Protein 2K4B (pdb70)

CATH classification: 1.10.10.10

Structure (mmCIF, N/CA/C/O backbone):
data_2K4B
#
_entry.id   2K4B
#
loop_
_atom_site.group_PDB
_atom_site.id
_atom_site.type_symbol
_atom_site.label_atom_id
_atom_site.label_alt_id
_atom_site.label_comp_id
_atom_site.label_asym_id
_atom_site.label_entity_id
_atom_site.label_seq_id
_atom_site.pdbx_PDB_ins_code
_atom_site.Cartn_x
_atom_site.Cartn_y
_atom_site.Cartn_z
_atom_site.occupancy
_atom_site.B_iso_or_equiv
_atom_site.auth_seq_id
_atom_site.auth_comp_id
_atom_site.auth_asym_id
_atom_site.auth_atom_id
_atom_site.pdbx_PDB_model_num
ATOM 1 N N . PHE A 1 31 ? -11.505 15.114 -19.408 1.00 0.00 31 PHE A N 1
ATOM 2 C CA . PHE A 1 31 ? -10.589 14.719 -18.316 1.00 0.00 31 PHE A CA 1
ATOM 3 C C . PHE A 1 31 ? -10.641 13.208 -18.113 1.00 0.00 31 PHE A C 1
ATOM 4 O O . PHE A 1 31 ? -11.720 12.635 -18.196 1.00 0.00 31 PHE A O 1
ATOM 21 N N . ASN A 1 32 ? -9.494 12.569 -17.854 1.00 0.00 32 ASN A N 1
ATOM 22 C CA . ASN A 1 32 ? -9.368 11.178 -17.383 1.00 0.00 32 ASN A CA 1
ATOM 23 C C . ASN A 1 32 ? -8.027 11.019 -16.609 1.00 0.00 32 ASN A C 1
ATOM 24 O O . ASN A 1 32 ? -7.250 11.977 -16.527 1.00 0.00 32 ASN A O 1
ATOM 35 N N . VAL A 1 33 ? -7.759 9.841 -16.039 1.00 0.00 33 VAL A N 1
ATOM 36 C CA . VAL A 1 33 ? -6.618 9.513 -15.148 1.00 0.00 33 VAL A CA 1
ATOM 37 C C . VAL A 1 33 ? -6.083 8.093 -15.424 1.00 0.00 33 VAL A C 1
ATOM 38 O O . VAL A 1 33 ? -6.615 7.385 -16.275 1.00 0.00 33 VAL A O 1
ATOM 51 N N . SER A 1 34 ? -5.026 7.653 -14.728 1.00 0.00 34 SER A N 1
ATOM 52 C CA . SER A 1 34 ? -4.310 6.382 -14.984 1.00 0.00 34 SER A CA 1
ATOM 53 C C . SER A 1 34 ? -3.918 5.631 -13.685 1.00 0.00 34 SER A C 1
ATOM 54 O O . SER A 1 34 ? -2.868 4.979 -13.617 1.00 0.00 34 SER A O 1
ATOM 62 N N . ASN A 1 35 ? -4.795 5.719 -12.673 1.00 0.00 35 ASN A N 1
ATOM 63 C CA . ASN A 1 35 ? -4.671 5.149 -11.323 1.00 0.00 35 ASN A CA 1
ATOM 64 C C . ASN A 1 35 ? -5.859 4.215 -11.008 1.00 0.00 35 ASN A C 1
ATOM 65 O O . ASN A 1 35 ? -6.916 4.338 -11.618 1.00 0.00 35 ASN A O 1
ATOM 76 N N . ALA A 1 36 ? -5.705 3.303 -10.035 1.00 0.00 36 ALA A N 1
ATOM 77 C CA . ALA A 1 36 ? -6.742 2.342 -9.611 1.00 0.00 36 ALA A CA 1
ATOM 78 C C . ALA A 1 36 ? -7.892 2.938 -8.770 1.00 0.00 36 ALA A C 1
ATOM 79 O O . ALA A 1 36 ? -9.068 2.708 -9.046 1.00 0.00 36 ALA A O 1
ATOM 86 N N . GLU A 1 37 ? -7.527 3.631 -7.688 1.00 0.00 37 GLU A N 1
ATOM 87 C CA . GLU A 1 37 ? -8.396 4.127 -6.610 1.00 0.00 37 GLU A CA 1
ATOM 88 C C . GLU A 1 37 ? -7.545 5.017 -5.686 1.00 0.00 37 GLU A C 1
ATOM 89 O O . GLU A 1 37 ? -6.330 4.809 -5.581 1.00 0.00 37 GLU A O 1
ATOM 101 N N . LEU A 1 38 ? -8.158 5.999 -5.024 1.00 0.00 38 LEU A N 1
ATOM 102 C CA . LEU A 1 38 ? -7.477 6.848 -4.046 1.00 0.00 38 LEU A CA 1
ATOM 103 C C . LEU A 1 38 ? -7.219 6.125 -2.711 1.00 0.00 38 LEU A C 1
ATOM 104 O O . LEU A 1 38 ? -6.306 6.520 -1.988 1.00 0.00 38 LEU A O 1
ATOM 120 N N . ILE A 1 39 ? -8.017 5.096 -2.384 1.00 0.00 39 ILE A N 1
ATOM 121 C CA . ILE A 1 39 ? -8.074 4.396 -1.085 1.00 0.00 39 ILE A CA 1
ATOM 122 C C . ILE A 1 39 ? -6.692 4.212 -0.459 1.00 0.00 39 ILE A C 1
ATOM 123 O O . ILE A 1 39 ? -6.421 4.725 0.623 1.00 0.00 39 ILE A O 1
ATOM 139 N N . VAL A 1 40 ? -5.785 3.537 -1.169 1.00 0.00 40 VAL A N 1
ATOM 140 C CA . VAL A 1 40 ? -4.434 3.197 -0.678 1.00 0.00 40 VAL A CA 1
ATOM 141 C C . VAL A 1 40 ? -3.503 4.402 -0.561 1.00 0.00 40 VAL A C 1
ATOM 142 O O . VAL A 1 40 ? -2.561 4.361 0.221 1.00 0.00 40 VAL A O 1
ATOM 155 N N . MET A 1 41 ? -3.747 5.482 -1.306 1.00 0.00 41 MET A N 1
ATOM 156 C CA . MET A 1 41 ? -2.940 6.709 -1.236 1.00 0.00 41 MET A CA 1
ATOM 157 C C . MET A 1 41 ? -3.395 7.622 -0.088 1.00 0.00 41 MET A C 1
ATOM 158 O O . MET A 1 41 ? -2.562 8.204 0.608 1.00 0.00 41 MET A O 1
ATOM 172 N N . ARG A 1 42 ? -4.714 7.693 0.166 1.00 0.00 42 ARG A N 1
ATOM 173 C CA . ARG A 1 42 ? -5.347 8.451 1.265 1.00 0.00 42 ARG A CA 1
ATOM 174 C C . ARG A 1 42 ? -4.888 8.008 2.659 1.00 0.00 42 ARG A C 1
ATOM 175 O O . ARG A 1 42 ? -4.766 8.869 3.522 1.00 0.00 42 ARG A O 1
ATOM 196 N N . VAL A 1 43 ? -4.616 6.713 2.878 1.00 0.00 43 VAL A N 1
ATOM 197 C CA . VAL A 1 43 ? -4.143 6.221 4.196 1.00 0.00 43 VAL A CA 1
ATOM 198 C C . VAL A 1 43 ? -2.640 6.407 4.418 1.00 0.00 43 VAL A C 1
ATOM 199 O O . VAL A 1 43 ? -2.230 7.034 5.394 1.00 0.00 43 VAL A O 1
ATOM 212 N N . ILE A 1 44 ? -1.797 5.909 3.504 1.00 0.00 44 ILE A N 1
ATOM 213 C CA . ILE A 1 44 ? -0.343 5.808 3.728 1.00 0.00 44 ILE A CA 1
ATOM 214 C C . ILE A 1 44 ? 0.341 7.164 3.873 1.00 0.00 44 ILE A C 1
ATOM 215 O O . ILE A 1 44 ? 1.252 7.312 4.688 1.00 0.00 44 ILE A O 1
ATOM 231 N N . TRP A 1 45 ? -0.124 8.149 3.103 1.00 0.00 45 TRP A N 1
ATOM 232 C CA . TRP A 1 45 ? 0.408 9.523 3.093 1.00 0.00 45 TRP A CA 1
ATOM 233 C C . TRP A 1 45 ? 0.495 10.127 4.501 1.00 0.00 45 TRP A C 1
ATOM 234 O O . TRP A 1 45 ? 1.432 10.865 4.805 1.00 0.00 45 TRP A O 1
ATOM 255 N N . SER A 1 46 ? -0.476 9.806 5.361 1.00 0.00 46 SER A N 1
ATOM 256 C CA . SER A 1 46 ? -0.616 10.416 6.691 1.00 0.00 46 SER A CA 1
ATOM 257 C C . SER A 1 46 ? 0.333 9.815 7.741 1.00 0.00 46 SER A C 1
ATOM 258 O O . SER A 1 46 ? 0.899 10.507 8.583 1.00 0.00 46 SER A O 1
ATOM 266 N N . LEU A 1 47 ? 0.443 8.493 7.685 1.00 0.00 47 LEU A N 1
ATOM 267 C CA . LEU A 1 47 ? 1.078 7.594 8.635 1.00 0.00 47 LEU A CA 1
ATOM 268 C C . LEU A 1 47 ? 2.611 7.647 8.626 1.00 0.00 47 LEU A C 1
ATOM 269 O O . LEU A 1 47 ? 3.250 7.541 9.679 1.00 0.00 47 LEU A O 1
ATOM 285 N N . GLY A 1 48 ? 3.198 7.808 7.434 1.00 0.00 48 GLY A N 1
ATOM 286 C CA . GLY A 1 48 ? 4.633 7.957 7.182 1.00 0.00 48 GLY A CA 1
ATOM 287 C C . GLY A 1 48 ? 5.195 6.785 6.378 1.00 0.00 48 GLY A C 1
ATOM 288 O O . GLY A 1 48 ? 5.371 6.883 5.167 1.00 0.00 48 GLY A O 1
ATOM 292 N N . GLU A 1 49 ? 5.386 5.645 7.031 1.00 0.00 49 GLU A N 1
ATOM 293 C CA . GLU A 1 49 ? 5.917 4.431 6.408 1.00 0.00 49 GLU A CA 1
ATOM 294 C C . GLU A 1 49 ? 5.040 3.234 6.768 1.00 0.00 49 GLU A C 1
ATOM 295 O O . GLU A 1 49 ? 4.943 2.871 7.940 1.00 0.00 49 GLU A O 1
ATOM 307 N N . ALA A 1 50 ? 4.423 2.584 5.777 1.00 0.00 50 ALA A N 1
ATOM 308 C CA . ALA A 1 50 ? 3.477 1.491 6.018 1.00 0.00 50 ALA A CA 1
ATOM 309 C C . ALA A 1 50 ? 4.002 0.173 5.441 1.00 0.00 50 ALA A C 1
ATOM 310 O O . ALA A 1 50 ? 4.410 0.091 4.284 1.00 0.00 50 ALA A O 1
ATOM 317 N N . ARG A 1 51 ? 4.013 -0.881 6.256 1.00 0.00 51 ARG A N 1
ATOM 318 C CA . ARG A 1 51 ? 4.493 -2.209 5.845 1.00 0.00 51 ARG A CA 1
ATOM 319 C C . ARG A 1 51 ? 3.401 -2.954 5.075 1.00 0.00 51 ARG A C 1
ATOM 320 O O . ARG A 1 51 ? 2.261 -2.515 5.047 1.00 0.00 51 ARG A O 1
ATOM 341 N N . VAL A 1 52 ? 3.715 -4.060 4.401 1.00 0.00 52 VAL A N 1
ATOM 342 C CA . VAL A 1 52 ? 2.755 -4.741 3.511 1.00 0.00 52 VAL A CA 1
ATOM 343 C C . VAL A 1 52 ? 1.469 -5.183 4.195 1.00 0.00 52 VAL A C 1
ATOM 344 O O . VAL A 1 52 ? 0.382 -5.199 3.624 1.00 0.00 52 VAL A O 1
ATOM 357 N N . ASP A 1 53 ? 1.641 -5.668 5.405 1.00 0.00 53 ASP A N 1
ATOM 358 C CA . ASP A 1 53 ? 0.559 -6.089 6.268 1.00 0.00 53 ASP A CA 1
ATOM 359 C C . ASP A 1 53 ? -0.241 -4.897 6.828 1.00 0.00 53 ASP A C 1
ATOM 360 O O . ASP A 1 53 ? -1.428 -5.025 7.099 1.00 0.00 53 ASP A O 1
ATOM 369 N N . GLU A 1 54 ? 0.401 -3.732 6.914 1.00 0.00 54 GLU A N 1
ATOM 370 C CA . GLU A 1 54 ? -0.135 -2.457 7.380 1.00 0.00 54 GLU A CA 1
ATOM 371 C C . GLU A 1 54 ? -1.030 -1.807 6.315 1.00 0.00 54 GLU A C 1
ATOM 372 O O . GLU A 1 54 ? -2.214 -1.576 6.524 1.00 0.00 54 GLU A O 1
ATOM 384 N N . ILE A 1 55 ? -0.486 -1.614 5.110 1.00 0.00 55 ILE A N 1
ATOM 385 C CA . ILE A 1 55 ? -1.226 -1.050 3.958 1.00 0.00 55 ILE A CA 1
ATOM 386 C C . ILE A 1 55 ? -2.504 -1.828 3.652 1.00 0.00 55 ILE A C 1
ATOM 387 O O . ILE A 1 55 ? -3.538 -1.240 3.342 1.00 0.00 55 ILE A O 1
ATOM 403 N N . TYR A 1 56 ? -2.433 -3.160 3.745 1.00 0.00 56 TYR A N 1
ATOM 404 C CA . TYR A 1 56 ? -3.556 -4.067 3.644 1.00 0.00 56 TYR A CA 1
ATOM 405 C C . TYR A 1 56 ? -4.527 -3.950 4.813 1.00 0.00 56 TYR A C 1
ATOM 406 O O . TYR A 1 56 ? -5.736 -3.982 4.604 1.00 0.00 56 TYR A O 1
ATOM 424 N N . ALA A 1 57 ? -4.011 -3.768 6.025 1.00 0.00 57 ALA A N 1
ATOM 425 C CA . ALA A 1 57 ? -4.855 -3.599 7.212 1.00 0.00 57 ALA A CA 1
ATOM 426 C C . ALA A 1 57 ? -5.828 -2.406 7.124 1.00 0.00 57 ALA A C 1
ATOM 427 O O . ALA A 1 57 ? -6.859 -2.416 7.797 1.00 0.00 57 ALA A O 1
ATOM 434 N N . GLN A 1 58 ? -5.538 -1.393 6.294 1.00 0.00 58 GLN A N 1
ATOM 435 C CA . GLN A 1 58 ? -6.398 -0.212 6.162 1.00 0.00 58 GLN A CA 1
ATOM 436 C C . GLN A 1 58 ? -7.605 -0.391 5.202 1.00 0.00 58 GLN A C 1
ATOM 437 O O . GLN A 1 58 ? -8.379 0.550 4.995 1.00 0.00 58 GLN A O 1
ATOM 451 N N . ILE A 1 59 ? -7.747 -1.574 4.592 1.00 0.00 59 ILE A N 1
ATOM 452 C CA . ILE A 1 59 ? -8.669 -1.903 3.484 1.00 0.00 59 ILE A CA 1
ATOM 453 C C . ILE A 1 59 ? -9.912 -2.716 3.954 1.00 0.00 59 ILE A C 1
ATOM 454 O O . ILE A 1 59 ? -9.817 -3.935 4.099 1.00 0.00 59 ILE A O 1
ATOM 470 N N . PRO A 1 60 ? -11.083 -2.079 4.199 1.00 0.00 60 PRO A N 1
ATOM 471 C CA . PRO A 1 60 ? -12.270 -2.726 4.788 1.00 0.00 60 PRO A CA 1
ATOM 472 C C . PRO A 1 60 ? -13.134 -3.561 3.813 1.00 0.00 60 PRO A C 1
ATOM 473 O O . PRO A 1 60 ? -13.096 -3.393 2.596 1.00 0.00 60 PRO A O 1
ATOM 484 N N . GLN A 1 61 ? -14.018 -4.406 4.375 1.00 0.00 61 GLN A N 1
ATOM 485 C CA . GLN A 1 61 ? -14.942 -5.278 3.618 1.00 0.00 61 GLN A CA 1
ATOM 486 C C . GLN A 1 61 ? -15.944 -4.573 2.685 1.00 0.00 61 GLN A C 1
ATOM 487 O O . GLN A 1 61 ? -16.378 -5.198 1.724 1.00 0.00 61 GLN A O 1
ATOM 501 N N . GLU A 1 62 ? -16.243 -3.282 2.888 1.00 0.00 62 GLU A N 1
ATOM 502 C CA . GLU A 1 62 ? -17.079 -2.441 2.004 1.00 0.00 62 GLU A CA 1
ATOM 503 C C . GLU A 1 62 ? -16.596 -2.437 0.530 1.00 0.00 62 GLU A C 1
ATOM 504 O O . GLU A 1 62 ? -17.358 -2.228 -0.415 1.00 0.00 62 GLU A O 1
ATOM 516 N N . LEU A 1 63 ? -15.311 -2.718 0.339 1.00 0.00 63 LEU A N 1
ATOM 517 C CA . LEU A 1 63 ? -14.615 -2.717 -0.957 1.00 0.00 63 LEU A CA 1
ATOM 518 C C . LEU A 1 63 ? -14.666 -4.051 -1.700 1.00 0.00 63 LEU A C 1
ATOM 519 O O . LEU A 1 63 ? -14.616 -4.064 -2.928 1.00 0.00 63 LEU A O 1
ATOM 535 N N . GLU A 1 64 ? -14.748 -5.151 -0.954 1.00 0.00 64 GLU A N 1
ATOM 536 C CA . GLU A 1 64 ? -14.717 -6.551 -1.410 1.00 0.00 64 GLU A CA 1
ATOM 537 C C . GLU A 1 64 ? -13.325 -7.050 -1.891 1.00 0.00 64 GLU A C 1
ATOM 538 O O . GLU A 1 64 ? -13.215 -8.126 -2.482 1.00 0.00 64 GLU A O 1
ATOM 550 N N . TRP A 1 65 ? -12.271 -6.259 -1.683 1.00 0.00 65 TRP A N 1
ATOM 551 C CA . TRP A 1 65 ? -10.890 -6.546 -2.115 1.00 0.00 65 TRP A CA 1
ATOM 552 C C . TRP A 1 65 ? -10.221 -7.674 -1.304 1.00 0.00 65 TRP A C 1
ATOM 553 O O . TRP A 1 65 ? -10.675 -8.034 -0.216 1.00 0.00 65 TRP A O 1
ATOM 574 N N . SER A 1 66 ? -9.080 -8.177 -1.795 1.00 0.00 66 SER A N 1
ATOM 575 C CA . SER A 1 66 ? -8.253 -9.195 -1.129 1.00 0.00 66 SER A CA 1
ATOM 576 C C . SER A 1 66 ? -6.794 -8.730 -1.022 1.00 0.00 66 SER A C 1
ATOM 577 O O . SER A 1 66 ? -6.415 -7.751 -1.674 1.00 0.00 66 SER A O 1
ATOM 585 N N . LEU A 1 67 ? -5.944 -9.411 -0.236 1.00 0.00 67 LEU A N 1
ATOM 586 C CA . LEU A 1 67 ? -4.533 -9.112 -0.123 1.00 0.00 67 LEU A CA 1
ATOM 587 C C . LEU A 1 67 ? -3.859 -9.020 -1.485 1.00 0.00 67 LEU A C 1
ATOM 588 O O . LEU A 1 67 ? -3.176 -8.038 -1.759 1.00 0.00 67 LEU A O 1
ATOM 604 N N . ALA A 1 68 ? -4.093 -10.007 -2.352 1.00 0.00 68 ALA A N 1
ATOM 605 C CA . ALA A 1 68 ? -3.516 -10.026 -3.700 1.00 0.00 68 ALA A CA 1
ATOM 606 C C . ALA A 1 68 ? -3.809 -8.727 -4.472 1.00 0.00 68 ALA A C 1
ATOM 607 O O . ALA A 1 68 ? -2.902 -8.215 -5.144 1.00 0.00 68 ALA A O 1
ATOM 614 N N . THR A 1 69 ? -5.006 -8.138 -4.318 1.00 0.00 69 THR A N 1
ATOM 615 C CA . THR A 1 69 ? -5.377 -6.865 -4.935 1.00 0.00 69 THR A CA 1
ATOM 616 C C . THR A 1 69 ? -4.463 -5.727 -4.514 1.00 0.00 69 THR A C 1
ATOM 617 O O . THR A 1 69 ? -3.934 -5.027 -5.365 1.00 0.00 69 THR A O 1
ATOM 628 N N . VAL A 1 70 ? -4.297 -5.459 -3.216 1.00 0.00 70 VAL A N 1
ATOM 629 C CA . VAL A 1 70 ? -3.460 -4.307 -2.832 1.00 0.00 70 VAL A CA 1
ATOM 630 C C . VAL A 1 70 ? -2.038 -4.524 -3.336 1.00 0.00 70 VAL A C 1
ATOM 631 O O . VAL A 1 70 ? -1.478 -3.593 -3.899 1.00 0.00 70 VAL A O 1
ATOM 644 N N . LYS A 1 71 ? -1.468 -5.730 -3.218 1.00 0.00 71 LYS A N 1
ATOM 645 C CA . LYS A 1 71 ? -0.114 -6.053 -3.684 1.00 0.00 71 LYS A CA 1
ATOM 646 C C . LYS A 1 71 ? 0.112 -5.685 -5.158 1.00 0.00 71 LYS A C 1
ATOM 647 O O . LYS A 1 71 ? 1.079 -5.004 -5.490 1.00 0.00 71 LYS A O 1
ATOM 666 N N . THR A 1 72 ? -0.820 -6.076 -6.029 1.00 0.00 72 THR A N 1
ATOM 667 C CA . THR A 1 72 ? -0.780 -5.708 -7.473 1.00 0.00 72 THR A CA 1
ATOM 668 C C . THR A 1 72 ? -0.995 -4.206 -7.761 1.00 0.00 72 THR A C 1
ATOM 669 O O . THR A 1 72 ? -0.451 -3.662 -8.724 1.00 0.00 72 THR A O 1
ATOM 680 N N . LEU A 1 73 ? -1.742 -3.493 -6.917 1.00 0.00 73 LEU A N 1
ATOM 681 C CA . LEU A 1 73 ? -1.999 -2.068 -7.019 1.00 0.00 73 LEU A CA 1
ATOM 682 C C . LEU A 1 73 ? -0.743 -1.263 -6.627 1.00 0.00 73 LEU A C 1
ATOM 683 O O . LEU A 1 73 ? -0.336 -0.331 -7.329 1.00 0.00 73 LEU A O 1
ATOM 699 N N . LEU A 1 74 ? -0.058 -1.670 -5.547 1.00 0.00 74 LEU A N 1
ATOM 700 C CA . LEU A 1 74 ? 1.210 -1.060 -5.129 1.00 0.00 74 LEU A CA 1
ATOM 701 C C . LEU A 1 74 ? 2.194 -0.997 -6.266 1.00 0.00 74 LEU A C 1
ATOM 702 O O . LEU A 1 74 ? 2.705 0.065 -6.580 1.00 0.00 74 LEU A O 1
ATOM 718 N N . GLY A 1 75 ? 2.353 -2.132 -6.920 1.00 0.00 75 GLY A N 1
ATOM 719 C CA . GLY A 1 75 ? 3.231 -2.298 -8.080 1.00 0.00 75 GLY A CA 1
ATOM 720 C C . GLY A 1 75 ? 2.959 -1.283 -9.190 1.00 0.00 75 GLY A C 1
ATOM 721 O O . GLY A 1 75 ? 3.869 -0.891 -9.910 1.00 0.00 75 GLY A O 1
ATOM 725 N N . ARG A 1 76 ? 1.727 -0.780 -9.291 1.00 0.00 76 ARG A N 1
ATOM 726 C CA . ARG A 1 76 ? 1.371 0.312 -10.210 1.00 0.00 76 ARG A CA 1
ATOM 727 C C . ARG A 1 76 ? 1.775 1.662 -9.634 1.00 0.00 76 ARG A C 1
ATOM 728 O O . ARG A 1 76 ? 2.400 2.443 -10.343 1.00 0.00 76 ARG A O 1
ATOM 749 N N . LEU A 1 77 ? 1.499 1.922 -8.347 1.00 0.00 77 LEU A N 1
ATOM 750 C CA . LEU A 1 77 ? 1.943 3.176 -7.694 1.00 0.00 77 LEU A CA 1
ATOM 751 C C . LEU A 1 77 ? 3.451 3.401 -7.805 1.00 0.00 77 LEU A C 1
ATOM 752 O O . LEU A 1 77 ? 3.909 4.499 -8.123 1.00 0.00 77 LEU A O 1
ATOM 768 N N . VAL A 1 78 ? 4.190 2.341 -7.464 1.00 0.00 78 VAL A N 1
ATOM 769 C CA . VAL A 1 78 ? 5.664 2.400 -7.363 1.00 0.00 78 VAL A CA 1
ATOM 770 C C . VAL A 1 78 ? 6.359 2.539 -8.731 1.00 0.00 78 VAL A C 1
ATOM 771 O O . VAL A 1 78 ? 7.430 3.133 -8.811 1.00 0.00 78 VAL A O 1
ATOM 784 N N . LYS A 1 79 ? 5.756 2.025 -9.811 1.00 0.00 79 LYS A N 1
ATOM 785 C CA . LYS A 1 79 ? 6.166 2.243 -11.206 1.00 0.00 79 LYS A CA 1
ATOM 786 C C . LYS A 1 79 ? 5.748 3.578 -11.819 1.00 0.00 79 LYS A C 1
ATOM 787 O O . LYS A 1 79 ? 6.288 3.978 -12.841 1.00 0.00 79 LYS A O 1
ATOM 806 N N . LYS A 1 80 ? 4.762 4.230 -11.214 1.00 0.00 80 LYS A N 1
ATOM 807 C CA . LYS A 1 80 ? 4.127 5.490 -11.670 1.00 0.00 80 LYS A CA 1
ATOM 808 C C . LYS A 1 80 ? 4.552 6.730 -10.863 1.00 0.00 80 LYS A C 1
ATOM 809 O O . LYS A 1 80 ? 3.810 7.708 -10.812 1.00 0.00 80 LYS A O 1
ATOM 828 N N . GLU A 1 81 ? 5.721 6.672 -10.222 1.00 0.00 81 GLU A N 1
ATOM 829 C CA . GLU A 1 81 ? 6.356 7.822 -9.547 1.00 0.00 81 GLU A CA 1
ATOM 830 C C . GLU A 1 81 ? 5.526 8.426 -8.378 1.00 0.00 81 GLU A C 1
ATOM 831 O O . GLU A 1 81 ? 5.792 9.558 -7.957 1.00 0.00 81 GLU A O 1
ATOM 843 N N . MET A 1 82 ? 4.524 7.709 -7.828 1.00 0.00 82 MET A N 1
ATOM 844 C CA . MET A 1 82 ? 3.711 8.188 -6.709 1.00 0.00 82 MET A CA 1
ATOM 845 C C . MET A 1 82 ? 4.419 7.897 -5.383 1.00 0.00 82 MET A C 1
ATOM 846 O O . MET A 1 82 ? 4.611 8.792 -4.561 1.00 0.00 82 MET A O 1
ATOM 860 N N . LEU A 1 83 ? 4.779 6.621 -5.180 1.00 0.00 83 LEU A N 1
ATOM 861 C CA . LEU A 1 83 ? 5.383 6.077 -3.959 1.00 0.00 83 LEU A CA 1
ATOM 862 C C . LEU A 1 83 ? 6.659 5.296 -4.288 1.00 0.00 83 LEU A C 1
ATOM 863 O O . LEU A 1 83 ? 6.894 4.932 -5.439 1.00 0.00 83 LEU A O 1
ATOM 879 N N . SER A 1 84 ? 7.397 4.924 -3.242 1.00 0.00 84 SER A N 1
ATOM 880 C CA . SER A 1 84 ? 8.535 3.993 -3.309 1.00 0.00 84 SER A CA 1
ATOM 881 C C . SER A 1 84 ? 8.461 2.907 -2.232 1.00 0.00 84 SER A C 1
ATOM 882 O O . SER A 1 84 ? 7.582 2.911 -1.368 1.00 0.00 84 SER A O 1
ATOM 890 N N . THR A 1 85 ? 9.370 1.934 -2.283 1.00 0.00 85 THR A N 1
ATOM 891 C CA . THR A 1 85 ? 9.334 0.783 -1.372 1.00 0.00 85 THR A CA 1
ATOM 892 C C . THR A 1 85 ? 10.716 0.195 -1.071 1.00 0.00 85 THR A C 1
ATOM 893 O O . THR A 1 85 ? 11.616 0.176 -1.917 1.00 0.00 85 THR A O 1
ATOM 904 N N . GLU A 1 86 ? 10.894 -0.293 0.157 1.00 0.00 86 GLU A N 1
ATOM 905 C CA . GLU A 1 86 ? 12.152 -0.808 0.726 1.00 0.00 86 GLU A CA 1
ATOM 906 C C . GLU A 1 86 ? 11.934 -2.119 1.494 1.00 0.00 86 GLU A C 1
ATOM 907 O O . GLU A 1 86 ? 10.842 -2.393 1.990 1.00 0.00 86 GLU A O 1
ATOM 919 N N . LYS A 1 87 ? 12.976 -2.941 1.634 1.00 0.00 87 LYS A N 1
ATOM 920 C CA . LYS A 1 87 ? 12.924 -4.204 2.396 1.00 0.00 87 LYS A CA 1
ATOM 921 C C . LYS A 1 87 ? 13.326 -3.949 3.846 1.00 0.00 87 LYS A C 1
ATOM 922 O O . LYS A 1 87 ? 14.514 -3.833 4.135 1.00 0.00 87 LYS A O 1
ATOM 941 N N . GLU A 1 88 ? 12.367 -3.964 4.768 1.00 0.00 88 GLU A N 1
ATOM 942 C CA . GLU A 1 88 ? 12.561 -3.737 6.206 1.00 0.00 88 GLU A CA 1
ATOM 943 C C . GLU A 1 88 ? 11.576 -4.533 7.080 1.00 0.00 88 GLU A C 1
ATOM 944 O O . GLU A 1 88 ? 10.476 -4.878 6.658 1.00 0.00 88 GLU A O 1
ATOM 956 N N . GLY A 1 89 ? 11.963 -4.845 8.321 1.00 0.00 89 GLY A N 1
ATOM 957 C CA . GLY A 1 89 ? 11.157 -5.645 9.260 1.00 0.00 89 GLY A CA 1
ATOM 958 C C . GLY A 1 89 ? 10.813 -7.049 8.740 1.00 0.00 89 GLY A C 1
ATOM 959 O O . GLY A 1 89 ? 9.691 -7.512 8.916 1.00 0.00 89 GLY A O 1
ATOM 963 N N . ARG A 1 90 ? 11.750 -7.700 8.023 1.00 0.00 90 ARG A N 1
ATOM 964 C CA . ARG A 1 90 ? 11.570 -8.963 7.252 1.00 0.00 90 ARG A CA 1
ATOM 965 C C . ARG A 1 90 ? 10.394 -8.949 6.238 1.00 0.00 90 ARG A C 1
ATOM 966 O O . ARG A 1 90 ? 10.002 -9.982 5.702 1.00 0.00 90 ARG A O 1
ATOM 987 N N . LYS A 1 91 ? 9.913 -7.745 5.938 1.00 0.00 91 LYS A N 1
ATOM 988 C CA . LYS A 1 91 ? 8.753 -7.361 5.131 1.00 0.00 91 LYS A CA 1
ATOM 989 C C . LYS A 1 91 ? 9.169 -6.242 4.170 1.00 0.00 91 LYS A C 1
ATOM 990 O O . LYS A 1 91 ? 10.339 -5.861 4.079 1.00 0.00 91 LYS A O 1
ATOM 1009 N N . PHE A 1 92 ? 8.218 -5.756 3.380 1.00 0.00 92 PHE A N 1
ATOM 1010 C CA . PHE A 1 92 ? 8.398 -4.503 2.646 1.00 0.00 92 PHE A CA 1
ATOM 1011 C C . PHE A 1 92 ? 7.823 -3.345 3.475 1.00 0.00 92 PHE A C 1
ATOM 1012 O O . PHE A 1 92 ? 6.808 -3.513 4.155 1.00 0.00 92 PHE A O 1
ATOM 1029 N N . VAL A 1 93 ? 8.448 -2.178 3.369 1.00 0.00 93 VAL A N 1
ATOM 1030 C CA . VAL A 1 93 ? 7.986 -0.881 3.859 1.00 0.00 93 VAL A CA 1
ATOM 1031 C C . VAL A 1 93 ? 7.697 -0.069 2.606 1.00 0.00 93 VAL A C 1
ATOM 1032 O O . VAL A 1 93 ? 8.587 0.183 1.799 1.00 0.00 93 VAL A O 1
ATOM 1045 N N . TYR A 1 94 ? 6.458 0.366 2.455 1.00 0.00 94 TYR A N 1
ATOM 1046 C CA . TYR A 1 94 ? 5.984 1.183 1.356 1.00 0.00 94 TYR A CA 1
ATOM 1047 C C . TYR A 1 94 ? 5.853 2.614 1.878 1.00 0.00 94 TYR A C 1
ATOM 1048 O O . TYR A 1 94 ? 5.168 2.857 2.878 1.00 0.00 94 TYR A O 1
ATOM 1066 N N . ARG A 1 95 ? 6.576 3.550 1.252 1.00 0.00 95 ARG A N 1
ATOM 1067 C CA . ARG A 1 95 ? 6.599 4.955 1.705 1.00 0.00 95 ARG A CA 1
ATOM 1068 C C . ARG A 1 95 ? 6.705 5.987 0.579 1.00 0.00 95 ARG A C 1
ATOM 1069 O O . ARG A 1 95 ? 7.243 5.676 -0.482 1.00 0.00 95 ARG A O 1
ATOM 1090 N N . PRO A 1 96 ? 6.205 7.219 0.780 1.00 0.00 96 PRO A N 1
ATOM 1091 C CA . PRO A 1 96 ? 6.491 8.330 -0.118 1.00 0.00 96 PRO A CA 1
ATOM 1092 C C . PRO A 1 96 ? 7.948 8.789 0.069 1.00 0.00 96 PRO A C 1
ATOM 1093 O O . PRO A 1 96 ? 8.592 8.494 1.081 1.00 0.00 96 PRO A O 1
ATOM 1104 N N . LEU A 1 97 ? 8.455 9.531 -0.912 1.00 0.00 97 LEU A N 1
ATOM 1105 C CA . LEU A 1 97 ? 9.804 10.050 -0.999 1.00 0.00 97 LEU A CA 1
ATOM 1106 C C . LEU A 1 97 ? 9.729 11.544 -1.327 1.00 0.00 97 LEU A C 1
ATOM 1107 O O . LEU A 1 97 ? 8.899 11.972 -2.128 1.00 0.00 97 LEU A O 1
ATOM 1123 N N . MET A 1 98 ? 10.636 12.320 -0.742 1.00 0.00 98 MET A N 1
ATOM 1124 C CA . MET A 1 98 ? 10.777 13.765 -0.929 1.00 0.00 98 MET A CA 1
ATOM 1125 C C . MET A 1 98 ? 12.264 14.130 -0.827 1.00 0.00 98 MET A C 1
ATOM 1126 O O . MET A 1 98 ? 13.052 13.361 -0.273 1.00 0.00 98 MET A O 1
ATOM 1140 N N . GLU A 1 99 ? 12.636 15.298 -1.354 1.00 0.00 99 GLU A N 1
ATOM 1141 C CA . GLU A 1 99 ? 13.960 15.922 -1.157 1.00 0.00 99 GLU A CA 1
ATOM 1142 C C . GLU A 1 99 ? 14.093 16.545 0.247 1.00 0.00 99 GLU A C 1
ATOM 1143 O O . GLU A 1 99 ? 13.122 17.151 0.721 1.00 0.00 99 GLU A O 1
ATOM 1155 N N . PHE A 1 31 ? -19.084 16.317 -12.930 1.00 0.00 31 PHE A N 2
ATOM 1156 C CA . PHE A 1 31 ? -18.698 14.998 -12.381 1.00 0.00 31 PHE A CA 2
ATOM 1157 C C . PHE A 1 31 ? -17.546 14.413 -13.205 1.00 0.00 31 PHE A C 2
ATOM 1158 O O . PHE A 1 31 ? -17.465 14.732 -14.387 1.00 0.00 31 PHE A O 2
ATOM 1175 N N . ASN A 1 32 ? -16.671 13.592 -12.608 1.00 0.00 32 ASN A N 2
ATOM 1176 C CA . ASN A 1 32 ? -15.648 12.776 -13.285 1.00 0.00 32 ASN A CA 2
ATOM 1177 C C . ASN A 1 32 ? -15.005 11.763 -12.307 1.00 0.00 32 ASN A C 2
ATOM 1178 O O . ASN A 1 32 ? -15.208 11.866 -11.093 1.00 0.00 32 ASN A O 2
ATOM 1189 N N . VAL A 1 33 ? -14.214 10.821 -12.844 1.00 0.00 33 VAL A N 2
ATOM 1190 C CA . VAL A 1 33 ? -13.453 9.761 -12.137 1.00 0.00 33 VAL A CA 2
ATOM 1191 C C . VAL A 1 33 ? -12.333 9.215 -13.046 1.00 0.00 33 VAL A C 2
ATOM 1192 O O . VAL A 1 33 ? -12.486 9.222 -14.270 1.00 0.00 33 VAL A O 2
ATOM 1205 N N . SER A 1 34 ? -11.225 8.698 -12.493 1.00 0.00 34 SER A N 2
ATOM 1206 C CA . SER A 1 34 ? -10.177 7.977 -13.255 1.00 0.00 34 SER A CA 2
ATOM 1207 C C . SER A 1 34 ? -9.330 7.030 -12.372 1.00 0.00 34 SER A C 2
ATOM 1208 O O . SER A 1 34 ? -9.480 7.021 -11.151 1.00 0.00 34 SER A O 2
ATOM 1216 N N . ASN A 1 35 ? -8.423 6.259 -12.995 1.00 0.00 35 ASN A N 2
ATOM 1217 C CA . ASN A 1 35 ? -7.507 5.261 -12.395 1.00 0.00 35 ASN A CA 2
ATOM 1218 C C . ASN A 1 35 ? -8.190 4.100 -11.611 1.00 0.00 35 ASN A C 2
ATOM 1219 O O . ASN A 1 35 ? -9.394 3.886 -11.739 1.00 0.00 35 ASN A O 2
ATOM 1230 N N . ALA A 1 36 ? -7.409 3.296 -10.867 1.00 0.00 36 ALA A N 2
ATOM 1231 C CA . ALA A 1 36 ? -7.902 2.260 -9.949 1.00 0.00 36 ALA A CA 2
ATOM 1232 C C . ALA A 1 36 ? -8.719 2.845 -8.781 1.00 0.00 36 ALA A C 2
ATOM 1233 O O . ALA A 1 36 ? -9.849 2.422 -8.565 1.00 0.00 36 ALA A O 2
ATOM 1240 N N . GLU A 1 37 ? -8.128 3.782 -8.032 1.00 0.00 37 GLU A N 2
ATOM 1241 C CA . GLU A 1 37 ? -8.671 4.394 -6.808 1.00 0.00 37 GLU A CA 2
ATOM 1242 C C . GLU A 1 37 ? -7.721 5.493 -6.276 1.00 0.00 37 GLU A C 2
ATOM 1243 O O . GLU A 1 37 ? -6.686 5.764 -6.895 1.00 0.00 37 GLU A O 2
ATOM 1255 N N . LEU A 1 38 ? -8.080 6.121 -5.140 1.00 0.00 38 LEU A N 2
ATOM 1256 C CA . LEU A 1 38 ? -7.255 7.070 -4.359 1.00 0.00 38 LEU A CA 2
ATOM 1257 C C . LEU A 1 38 ? -7.177 6.698 -2.847 1.00 0.00 38 LEU A C 2
ATOM 1258 O O . LEU A 1 38 ? -6.682 7.471 -2.024 1.00 0.00 38 LEU A O 2
ATOM 1274 N N . ILE A 1 39 ? -7.677 5.521 -2.452 1.00 0.00 39 ILE A N 2
ATOM 1275 C CA . ILE A 1 39 ? -7.655 5.020 -1.066 1.00 0.00 39 ILE A CA 2
ATOM 1276 C C . ILE A 1 39 ? -6.205 4.795 -0.611 1.00 0.00 39 ILE A C 2
ATOM 1277 O O . ILE A 1 39 ? -5.797 5.270 0.455 1.00 0.00 39 ILE A O 2
ATOM 1293 N N . VAL A 1 40 ? -5.398 4.129 -1.449 1.00 0.00 40 VAL A N 2
ATOM 1294 C CA . VAL A 1 40 ? -3.961 3.913 -1.198 1.00 0.00 40 VAL A CA 2
ATOM 1295 C C . VAL A 1 40 ? -3.220 5.245 -1.081 1.00 0.00 40 VAL A C 2
ATOM 1296 O O . VAL A 1 40 ? -2.355 5.399 -0.218 1.00 0.00 40 VAL A O 2
ATOM 1309 N N . MET A 1 41 ? -3.615 6.229 -1.898 1.00 0.00 41 MET A N 2
ATOM 1310 C CA . MET A 1 41 ? -3.015 7.565 -1.919 1.00 0.00 41 MET A CA 2
ATOM 1311 C C . MET A 1 41 ? -3.244 8.339 -0.608 1.00 0.00 41 MET A C 2
ATOM 1312 O O . MET A 1 41 ? -2.424 9.183 -0.263 1.00 0.00 41 MET A O 2
ATOM 1326 N N . ARG A 1 42 ? -4.304 8.028 0.158 1.00 0.00 42 ARG A N 2
ATOM 1327 C CA . ARG A 1 42 ? -4.559 8.663 1.463 1.00 0.00 42 ARG A CA 2
ATOM 1328 C C . ARG A 1 42 ? -3.933 7.917 2.644 1.00 0.00 42 ARG A C 2
ATOM 1329 O O . ARG A 1 42 ? -3.130 8.523 3.356 1.00 0.00 42 ARG A O 2
ATOM 1350 N N . VAL A 1 43 ? -4.255 6.632 2.857 1.00 0.00 43 VAL A N 2
ATOM 1351 C CA . VAL A 1 43 ? -3.892 5.968 4.134 1.00 0.00 43 VAL A CA 2
ATOM 1352 C C . VAL A 1 43 ? -2.384 5.956 4.409 1.00 0.00 43 VAL A C 2
ATOM 1353 O O . VAL A 1 43 ? -1.951 6.224 5.529 1.00 0.00 43 VAL A O 2
ATOM 1366 N N . ILE A 1 44 ? -1.577 5.710 3.371 1.00 0.00 44 ILE A N 2
ATOM 1367 C CA . ILE A 1 44 ? -0.108 5.629 3.461 1.00 0.00 44 ILE A CA 2
ATOM 1368 C C . ILE A 1 44 ? 0.515 7.006 3.683 1.00 0.00 44 ILE A C 2
ATOM 1369 O O . ILE A 1 44 ? 1.381 7.180 4.542 1.00 0.00 44 ILE A O 2
ATOM 1385 N N . TRP A 1 45 ? 0.053 7.980 2.898 1.00 0.00 45 TRP A N 2
ATOM 1386 C CA . TRP A 1 45 ? 0.533 9.359 2.954 1.00 0.00 45 TRP A CA 2
ATOM 1387 C C . TRP A 1 45 ? 0.358 9.953 4.355 1.00 0.00 45 TRP A C 2
ATOM 1388 O O . TRP A 1 45 ? 1.163 10.762 4.808 1.00 0.00 45 TRP A O 2
ATOM 1409 N N . SER A 1 46 ? -0.696 9.531 5.054 1.00 0.00 46 SER A N 2
ATOM 1410 C CA . SER A 1 46 ? -1.071 10.112 6.354 1.00 0.00 46 SER A CA 2
ATOM 1411 C C . SER A 1 46 ? -0.181 9.649 7.508 1.00 0.00 46 SER A C 2
ATOM 1412 O O . SER A 1 46 ? 0.050 10.395 8.456 1.00 0.00 46 SER A O 2
ATOM 1420 N N . LEU A 1 47 ? 0.193 8.371 7.489 1.00 0.00 47 LEU A N 2
ATOM 1421 C CA . LEU A 1 47 ? 0.852 7.666 8.555 1.00 0.00 47 LEU A CA 2
ATOM 1422 C C . LEU A 1 47 ? 2.344 8.014 8.667 1.00 0.00 47 LEU A C 2
ATOM 1423 O O . LEU A 1 47 ? 2.820 8.373 9.744 1.00 0.00 47 LEU A O 2
ATOM 1439 N N . GLY A 1 48 ? 3.056 7.946 7.541 1.00 0.00 48 GLY A N 2
ATOM 1440 C CA . GLY A 1 48 ? 4.495 8.204 7.413 1.00 0.00 48 GLY A CA 2
ATOM 1441 C C . GLY A 1 48 ? 5.222 6.979 6.869 1.00 0.00 48 GLY A C 2
ATOM 1442 O O . GLY A 1 48 ? 5.537 6.922 5.683 1.00 0.00 48 GLY A O 2
ATOM 1446 N N . GLU A 1 49 ? 5.371 5.950 7.709 1.00 0.00 49 GLU A N 2
ATOM 1447 C CA . GLU A 1 49 ? 5.875 4.630 7.317 1.00 0.00 49 GLU A CA 2
ATOM 1448 C C . GLU A 1 49 ? 4.852 3.548 7.698 1.00 0.00 49 GLU A C 2
ATOM 1449 O O . GLU A 1 49 ? 4.627 3.269 8.877 1.00 0.00 49 GLU A O 2
ATOM 1461 N N . ALA A 1 50 ? 4.318 2.863 6.687 1.00 0.00 50 ALA A N 2
ATOM 1462 C CA . ALA A 1 50 ? 3.413 1.714 6.852 1.00 0.00 50 ALA A CA 2
ATOM 1463 C C . ALA A 1 50 ? 4.047 0.465 6.214 1.00 0.00 50 ALA A C 2
ATOM 1464 O O . ALA A 1 50 ? 5.016 0.599 5.478 1.00 0.00 50 ALA A O 2
ATOM 1471 N N . ARG A 1 51 ? 3.563 -0.761 6.462 1.00 0.00 51 ARG A N 2
ATOM 1472 C CA . ARG A 1 51 ? 3.992 -1.942 5.672 1.00 0.00 51 ARG A CA 2
ATOM 1473 C C . ARG A 1 51 ? 2.889 -2.491 4.783 1.00 0.00 51 ARG A C 2
ATOM 1474 O O . ARG A 1 51 ? 1.731 -2.124 4.926 1.00 0.00 51 ARG A O 2
ATOM 1495 N N . VAL A 1 52 ? 3.221 -3.438 3.912 1.00 0.00 52 VAL A N 2
ATOM 1496 C CA . VAL A 1 52 ? 2.243 -4.209 3.146 1.00 0.00 52 VAL A CA 2
ATOM 1497 C C . VAL A 1 52 ? 1.166 -4.873 3.989 1.00 0.00 52 VAL A C 2
ATOM 1498 O O . VAL A 1 52 ? 0.005 -4.880 3.591 1.00 0.00 52 VAL A O 2
ATOM 1511 N N . ASP A 1 53 ? 1.525 -5.446 5.132 1.00 0.00 53 ASP A N 2
ATOM 1512 C CA . ASP A 1 53 ? 0.508 -5.991 6.034 1.00 0.00 53 ASP A CA 2
ATOM 1513 C C . ASP A 1 53 ? -0.281 -4.918 6.805 1.00 0.00 53 ASP A C 2
ATOM 1514 O O . ASP A 1 53 ? -1.339 -5.208 7.345 1.00 0.00 53 ASP A O 2
ATOM 1523 N N . GLU A 1 54 ? 0.218 -3.675 6.831 1.00 0.00 54 GLU A N 2
ATOM 1524 C CA . GLU A 1 54 ? -0.508 -2.493 7.325 1.00 0.00 54 GLU A CA 2
ATOM 1525 C C . GLU A 1 54 ? -1.528 -1.948 6.305 1.00 0.00 54 GLU A C 2
ATOM 1526 O O . GLU A 1 54 ? -2.719 -1.871 6.571 1.00 0.00 54 GLU A O 2
ATOM 1538 N N . ILE A 1 55 ? -1.090 -1.629 5.084 1.00 0.00 55 ILE A N 2
ATOM 1539 C CA . ILE A 1 55 ? -1.944 -0.991 4.059 1.00 0.00 55 ILE A CA 2
ATOM 1540 C C . ILE A 1 55 ? -3.203 -1.800 3.753 1.00 0.00 55 ILE A C 2
ATOM 1541 O O . ILE A 1 55 ? -4.284 -1.230 3.668 1.00 0.00 55 ILE A O 2
ATOM 1557 N N . TYR A 1 56 ? -3.088 -3.132 3.648 1.00 0.00 56 TYR A N 2
ATOM 1558 C CA . TYR A 1 56 ? -4.212 -4.046 3.549 1.00 0.00 56 TYR A CA 2
ATOM 1559 C C . TYR A 1 56 ? -5.141 -4.040 4.766 1.00 0.00 56 TYR A C 2
ATOM 1560 O O . TYR A 1 56 ? -6.348 -4.159 4.631 1.00 0.00 56 TYR A O 2
ATOM 1578 N N . ALA A 1 57 ? -4.583 -3.853 5.951 1.00 0.00 57 ALA A N 2
ATOM 1579 C CA . ALA A 1 57 ? -5.365 -3.693 7.177 1.00 0.00 57 ALA A CA 2
ATOM 1580 C C . ALA A 1 57 ? -6.261 -2.440 7.131 1.00 0.00 57 ALA A C 2
ATOM 1581 O O . ALA A 1 57 ? -7.299 -2.398 7.801 1.00 0.00 57 ALA A O 2
ATOM 1588 N N . GLN A 1 58 ? -5.882 -1.440 6.315 1.00 0.00 58 GLN A N 2
ATOM 1589 C CA . GLN A 1 58 ? -6.623 -0.210 6.126 1.00 0.00 58 GLN A CA 2
ATOM 1590 C C . GLN A 1 58 ? -7.733 -0.322 5.066 1.00 0.00 58 GLN A C 2
ATOM 1591 O O . GLN A 1 58 ? -8.480 0.636 4.859 1.00 0.00 58 GLN A O 2
ATOM 1605 N N . ILE A 1 59 ? -7.832 -1.473 4.392 1.00 0.00 59 ILE A N 2
ATOM 1606 C CA . ILE A 1 59 ? -8.774 -1.808 3.327 1.00 0.00 59 ILE A CA 2
ATOM 1607 C C . ILE A 1 59 ? -9.907 -2.652 3.941 1.00 0.00 59 ILE A C 2
ATOM 1608 O O . ILE A 1 59 ? -9.733 -3.853 4.132 1.00 0.00 59 ILE A O 2
ATOM 1624 N N . PRO A 1 60 ? -11.054 -2.058 4.329 1.00 0.00 60 PRO A N 2
ATOM 1625 C CA . PRO A 1 60 ? -12.102 -2.765 5.070 1.00 0.00 60 PRO A CA 2
ATOM 1626 C C . PRO A 1 60 ? -12.950 -3.700 4.189 1.00 0.00 60 PRO A C 2
ATOM 1627 O O . PRO A 1 60 ? -13.014 -3.548 2.965 1.00 0.00 60 PRO A O 2
ATOM 1638 N N . GLN A 1 61 ? -13.700 -4.605 4.839 1.00 0.00 61 GLN A N 2
ATOM 1639 C CA . GLN A 1 61 ? -14.727 -5.465 4.217 1.00 0.00 61 GLN A CA 2
ATOM 1640 C C . GLN A 1 61 ? -15.729 -4.717 3.321 1.00 0.00 61 GLN A C 2
ATOM 1641 O O . GLN A 1 61 ? -16.213 -5.275 2.346 1.00 0.00 61 GLN A O 2
ATOM 1655 N N . GLU A 1 62 ? -15.988 -3.439 3.613 1.00 0.00 62 GLU A N 2
ATOM 1656 C CA . GLU A 1 62 ? -16.828 -2.511 2.833 1.00 0.00 62 GLU A CA 2
ATOM 1657 C C . GLU A 1 62 ? -16.435 -2.392 1.345 1.00 0.00 62 GLU A C 2
ATOM 1658 O O . GLU A 1 62 ? -17.287 -2.103 0.506 1.00 0.00 62 GLU A O 2
ATOM 1670 N N . LEU A 1 63 ? -15.162 -2.647 1.024 1.00 0.00 63 LEU A N 2
ATOM 1671 C CA . LEU A 1 63 ? -14.587 -2.653 -0.337 1.00 0.00 63 LEU A CA 2
ATOM 1672 C C . LEU A 1 63 ? -14.592 -4.024 -1.020 1.00 0.00 63 LEU A C 2
ATOM 1673 O O . LEU A 1 63 ? -14.529 -4.126 -2.239 1.00 0.00 63 LEU A O 2
ATOM 1689 N N . GLU A 1 64 ? -14.609 -5.065 -0.198 1.00 0.00 64 GLU A N 2
ATOM 1690 C CA . GLU A 1 64 ? -14.654 -6.504 -0.541 1.00 0.00 64 GLU A CA 2
ATOM 1691 C C . GLU A 1 64 ? -13.342 -7.088 -1.140 1.00 0.00 64 GLU A C 2
ATOM 1692 O O . GLU A 1 64 ? -13.355 -8.162 -1.741 1.00 0.00 64 GLU A O 2
ATOM 1704 N N . TRP A 1 65 ? -12.201 -6.396 -1.024 1.00 0.00 65 TRP A N 2
ATOM 1705 C CA . TRP A 1 65 ? -10.942 -6.760 -1.715 1.00 0.00 65 TRP A CA 2
ATOM 1706 C C . TRP A 1 65 ? -10.153 -7.943 -1.113 1.00 0.00 65 TRP A C 2
ATOM 1707 O O . TRP A 1 65 ? -9.981 -8.057 0.104 1.00 0.00 65 TRP A O 2
ATOM 1728 N N . SER A 1 66 ? -9.549 -8.755 -1.994 1.00 0.00 66 SER A N 2
ATOM 1729 C CA . SER A 1 66 ? -8.590 -9.821 -1.647 1.00 0.00 66 SER A CA 2
ATOM 1730 C C . SER A 1 66 ? -7.145 -9.303 -1.525 1.00 0.00 66 SER A C 2
ATOM 1731 O O . SER A 1 66 ? -6.759 -8.341 -2.193 1.00 0.00 66 SER A O 2
ATOM 1739 N N . LEU A 1 67 ? -6.300 -9.954 -0.709 1.00 0.00 67 LEU A N 2
ATOM 1740 C CA . LEU A 1 67 ? -4.948 -9.488 -0.421 1.00 0.00 67 LEU A CA 2
ATOM 1741 C C . LEU A 1 67 ? -4.059 -9.361 -1.665 1.00 0.00 67 LEU A C 2
ATOM 1742 O O . LEU A 1 67 ? -3.253 -8.433 -1.767 1.00 0.00 67 LEU A O 2
ATOM 1758 N N . ALA A 1 68 ? -4.216 -10.278 -2.624 1.00 0.00 68 ALA A N 2
ATOM 1759 C CA . ALA A 1 68 ? -3.508 -10.184 -3.897 1.00 0.00 68 ALA A CA 2
ATOM 1760 C C . ALA A 1 68 ? -3.714 -8.819 -4.574 1.00 0.00 68 ALA A C 2
ATOM 1761 O O . ALA A 1 68 ? -2.753 -8.291 -5.134 1.00 0.00 68 ALA A O 2
ATOM 1768 N N . THR A 1 69 ? -4.905 -8.208 -4.466 1.00 0.00 69 THR A N 2
ATOM 1769 C CA . THR A 1 69 ? -5.230 -6.963 -5.162 1.00 0.00 69 THR A CA 2
ATOM 1770 C C . THR A 1 69 ? -4.320 -5.803 -4.747 1.00 0.00 69 THR A C 2
ATOM 1771 O O . THR A 1 69 ? -3.627 -5.238 -5.587 1.00 0.00 69 THR A O 2
ATOM 1782 N N . VAL A 1 70 ? -4.251 -5.433 -3.461 1.00 0.00 70 VAL A N 2
ATOM 1783 C CA . VAL A 1 70 ? -3.481 -4.248 -3.050 1.00 0.00 70 VAL A CA 2
ATOM 1784 C C . VAL A 1 70 ? -1.990 -4.348 -3.375 1.00 0.00 70 VAL A C 2
ATOM 1785 O O . VAL A 1 70 ? -1.371 -3.386 -3.825 1.00 0.00 70 VAL A O 2
ATOM 1798 N N . LYS A 1 71 ? -1.421 -5.541 -3.220 1.00 0.00 71 LYS A N 2
ATOM 1799 C CA . LYS A 1 71 ? -0.024 -5.822 -3.561 1.00 0.00 71 LYS A CA 2
ATOM 1800 C C . LYS A 1 71 ? 0.242 -5.659 -5.055 1.00 0.00 71 LYS A C 2
ATOM 1801 O O . LYS A 1 71 ? 1.216 -5.009 -5.432 1.00 0.00 71 LYS A O 2
ATOM 1820 N N . THR A 1 72 ? -0.635 -6.194 -5.910 1.00 0.00 72 THR A N 2
ATOM 1821 C CA . THR A 1 72 ? -0.488 -5.977 -7.374 1.00 0.00 72 THR A CA 2
ATOM 1822 C C . THR A 1 72 ? -0.701 -4.519 -7.793 1.00 0.00 72 THR A C 2
ATOM 1823 O O . THR A 1 72 ? -0.084 -4.065 -8.756 1.00 0.00 72 THR A O 2
ATOM 1834 N N . LEU A 1 73 ? -1.491 -3.745 -7.041 1.00 0.00 73 LEU A N 2
ATOM 1835 C CA . LEU A 1 73 ? -1.756 -2.347 -7.314 1.00 0.00 73 LEU A CA 2
ATOM 1836 C C . LEU A 1 73 ? -0.544 -1.474 -6.909 1.00 0.00 73 LEU A C 2
ATOM 1837 O O . LEU A 1 73 ? -0.021 -0.680 -7.705 1.00 0.00 73 LEU A O 2
ATOM 1853 N N . LEU A 1 74 ? -0.005 -1.720 -5.711 1.00 0.00 74 LEU A N 2
ATOM 1854 C CA . LEU A 1 74 ? 1.164 -1.006 -5.186 1.00 0.00 74 LEU A CA 2
ATOM 1855 C C . LEU A 1 74 ? 2.295 -0.962 -6.185 1.00 0.00 74 LEU A C 2
ATOM 1856 O O . LEU A 1 74 ? 2.776 0.102 -6.543 1.00 0.00 74 LEU A O 2
ATOM 1872 N N . GLY A 1 75 ? 2.662 -2.148 -6.643 1.00 0.00 75 GLY A N 2
ATOM 1873 C CA . GLY A 1 75 ? 3.756 -2.378 -7.584 1.00 0.00 75 GLY A CA 2
ATOM 1874 C C . GLY A 1 75 ? 3.607 -1.549 -8.862 1.00 0.00 75 GLY A C 2
ATOM 1875 O O . GLY A 1 75 ? 4.608 -1.215 -9.499 1.00 0.00 75 GLY A O 2
ATOM 1879 N N . ARG A 1 76 ? 2.363 -1.211 -9.227 1.00 0.00 76 ARG A N 2
ATOM 1880 C CA . ARG A 1 76 ? 2.055 -0.345 -10.377 1.00 0.00 76 ARG A CA 2
ATOM 1881 C C . ARG A 1 76 ? 2.233 1.123 -10.007 1.00 0.00 76 ARG A C 2
ATOM 1882 O O . ARG A 1 76 ? 2.751 1.887 -10.817 1.00 0.00 76 ARG A O 2
ATOM 1903 N N . LEU A 1 77 ? 1.868 1.513 -8.773 1.00 0.00 77 LEU A N 2
ATOM 1904 C CA . LEU A 1 77 ? 2.153 2.878 -8.291 1.00 0.00 77 LEU A CA 2
ATOM 1905 C C . LEU A 1 77 ? 3.650 3.168 -8.246 1.00 0.00 77 LEU A C 2
ATOM 1906 O O . LEU A 1 77 ? 4.134 4.192 -8.720 1.00 0.00 77 LEU A O 2
ATOM 1922 N N . VAL A 1 78 ? 4.371 2.231 -7.631 1.00 0.00 78 VAL A N 2
ATOM 1923 C CA . VAL A 1 78 ? 5.801 2.431 -7.282 1.00 0.00 78 VAL A CA 2
ATOM 1924 C C . VAL A 1 78 ? 6.750 2.306 -8.479 1.00 0.00 78 VAL A C 2
ATOM 1925 O O . VAL A 1 78 ? 7.681 3.102 -8.568 1.00 0.00 78 VAL A O 2
ATOM 1938 N N . LYS A 1 79 ? 6.512 1.404 -9.451 1.00 0.00 79 LYS A N 2
ATOM 1939 C CA . LYS A 1 79 ? 7.291 1.408 -10.705 1.00 0.00 79 LYS A CA 2
ATOM 1940 C C . LYS A 1 79 ? 7.101 2.684 -11.529 1.00 0.00 79 LYS A C 2
ATOM 1941 O O . LYS A 1 79 ? 7.985 3.082 -12.276 1.00 0.00 79 LYS A O 2
ATOM 1960 N N . LYS A 1 80 ? 5.939 3.317 -11.378 1.00 0.00 80 LYS A N 2
ATOM 1961 C CA . LYS A 1 80 ? 5.568 4.625 -11.964 1.00 0.00 80 LYS A CA 2
ATOM 1962 C C . LYS A 1 80 ? 5.863 5.796 -11.002 1.00 0.00 80 LYS A C 2
ATOM 1963 O O . LYS A 1 80 ? 5.362 6.900 -11.179 1.00 0.00 80 LYS A O 2
ATOM 1982 N N . GLU A 1 81 ? 6.707 5.536 -10.002 1.00 0.00 81 GLU A N 2
ATOM 1983 C CA . GLU A 1 81 ? 7.295 6.492 -9.058 1.00 0.00 81 GLU A CA 2
ATOM 1984 C C . GLU A 1 81 ? 6.269 7.449 -8.405 1.00 0.00 81 GLU A C 2
ATOM 1985 O O . GLU A 1 81 ? 6.581 8.610 -8.140 1.00 0.00 81 GLU A O 2
ATOM 1997 N N . MET A 1 82 ? 5.025 6.988 -8.158 1.00 0.00 82 MET A N 2
ATOM 1998 C CA . MET A 1 82 ? 3.995 7.770 -7.456 1.00 0.00 82 MET A CA 2
ATOM 1999 C C . MET A 1 82 ? 4.128 7.612 -5.937 1.00 0.00 82 MET A C 2
ATOM 2000 O O . MET A 1 82 ? 3.915 8.562 -5.185 1.00 0.00 82 MET A O 2
ATOM 2014 N N . LEU A 1 83 ? 4.454 6.387 -5.504 1.00 0.00 83 LEU A N 2
ATOM 2015 C CA . LEU A 1 83 ? 4.722 6.035 -4.106 1.00 0.00 83 LEU A CA 2
ATOM 2016 C C . LEU A 1 83 ? 6.163 5.566 -3.915 1.00 0.00 83 LEU A C 2
ATOM 2017 O O . LEU A 1 83 ? 6.780 5.070 -4.861 1.00 0.00 83 LEU A O 2
ATOM 2033 N N . SER A 1 84 ? 6.636 5.620 -2.664 1.00 0.00 84 SER A N 2
ATOM 2034 C CA . SER A 1 84 ? 7.933 5.056 -2.287 1.00 0.00 84 SER A CA 2
ATOM 2035 C C . SER A 1 84 ? 7.826 3.803 -1.421 1.00 0.00 84 SER A C 2
ATOM 2036 O O . SER A 1 84 ? 6.848 3.577 -0.708 1.00 0.00 84 SER A O 2
ATOM 2044 N N . THR A 1 85 ? 8.900 3.012 -1.400 1.00 0.00 85 THR A N 2
ATOM 2045 C CA . THR A 1 85 ? 9.013 1.830 -0.533 1.00 0.00 85 THR A CA 2
ATOM 2046 C C . THR A 1 85 ? 10.461 1.363 -0.295 1.00 0.00 85 THR A C 2
ATOM 2047 O O . THR A 1 85 ? 11.316 1.538 -1.161 1.00 0.00 85 THR A O 2
ATOM 2058 N N . GLU A 1 86 ? 10.733 0.739 0.858 1.00 0.00 86 GLU A N 2
ATOM 2059 C CA . GLU A 1 86 ? 11.993 0.030 1.174 1.00 0.00 86 GLU A CA 2
ATOM 2060 C C . GLU A 1 86 ? 11.702 -1.336 1.828 1.00 0.00 86 GLU A C 2
ATOM 2061 O O . GLU A 1 86 ? 10.663 -1.528 2.457 1.00 0.00 86 GLU A O 2
ATOM 2073 N N . LYS A 1 87 ? 12.614 -2.307 1.702 1.00 0.00 87 LYS A N 2
ATOM 2074 C CA . LYS A 1 87 ? 12.533 -3.627 2.335 1.00 0.00 87 LYS A CA 2
ATOM 2075 C C . LYS A 1 87 ? 13.034 -3.573 3.781 1.00 0.00 87 LYS A C 2
ATOM 2076 O O . LYS A 1 87 ? 14.157 -3.142 4.028 1.00 0.00 87 LYS A O 2
ATOM 2095 N N . GLU A 1 88 ? 12.268 -4.111 4.725 1.00 0.00 88 GLU A N 2
ATOM 2096 C CA . GLU A 1 88 ? 12.677 -4.305 6.133 1.00 0.00 88 GLU A CA 2
ATOM 2097 C C . GLU A 1 88 ? 12.807 -5.814 6.414 1.00 0.00 88 GLU A C 2
ATOM 2098 O O . GLU A 1 88 ? 11.937 -6.454 7.019 1.00 0.00 88 GLU A O 2
ATOM 2110 N N . GLY A 1 89 ? 13.875 -6.390 5.838 1.00 0.00 89 GLY A N 2
ATOM 2111 C CA . GLY A 1 89 ? 14.281 -7.799 5.880 1.00 0.00 89 GLY A CA 2
ATOM 2112 C C . GLY A 1 89 ? 13.241 -8.779 5.329 1.00 0.00 89 GLY A C 2
ATOM 2113 O O . GLY A 1 89 ? 13.356 -9.249 4.197 1.00 0.00 89 GLY A O 2
ATOM 2117 N N . ARG A 1 90 ? 12.215 -9.062 6.137 1.00 0.00 90 ARG A N 2
ATOM 2118 C CA . ARG A 1 90 ? 11.139 -10.039 5.876 1.00 0.00 90 ARG A CA 2
ATOM 2119 C C . ARG A 1 90 ? 9.817 -9.348 5.516 1.00 0.00 90 ARG A C 2
ATO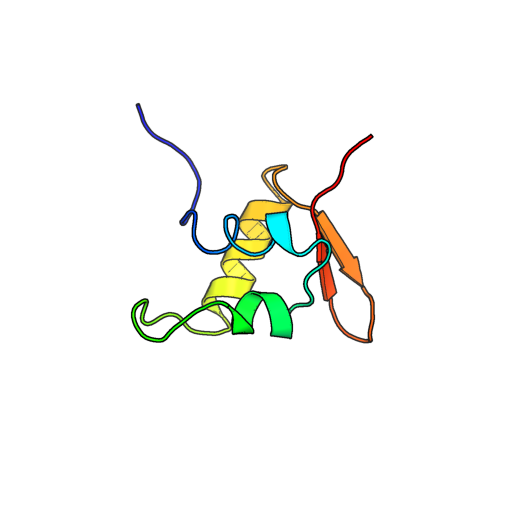M 2120 O O . ARG A 1 90 ? 8.939 -9.981 4.934 1.00 0.00 90 ARG A O 2
ATOM 2141 N N . LYS A 1 91 ? 9.662 -8.057 5.836 1.00 0.00 91 LYS A N 2
ATOM 2142 C CA . LYS A 1 91 ? 8.546 -7.192 5.512 1.00 0.00 91 LYS A CA 2
ATOM 2143 C C . LYS A 1 91 ? 8.944 -6.145 4.450 1.00 0.00 91 LYS A C 2
ATOM 2144 O O . LYS A 1 91 ? 10.107 -6.009 4.065 1.00 0.00 91 LYS A O 2
ATOM 2163 N N . PHE A 1 92 ? 7.969 -5.360 4.001 1.00 0.00 92 PHE A N 2
ATOM 2164 C CA . PHE A 1 92 ? 8.139 -4.291 3.009 1.00 0.00 92 PHE A CA 2
ATOM 2165 C C . PHE A 1 92 ? 7.428 -3.033 3.501 1.00 0.00 92 PHE A C 2
ATOM 2166 O O . PHE A 1 92 ? 6.240 -3.090 3.819 1.00 0.00 92 PHE A O 2
ATOM 2183 N N . VAL A 1 93 ? 8.145 -1.918 3.595 1.00 0.00 93 VAL A N 2
ATOM 2184 C CA . VAL A 1 93 ? 7.629 -0.639 4.090 1.00 0.00 93 VAL A CA 2
ATOM 2185 C C . VAL A 1 93 ? 7.306 0.278 2.921 1.00 0.00 93 VAL A C 2
ATOM 2186 O O . VAL A 1 93 ? 8.025 0.311 1.928 1.00 0.00 93 VAL A O 2
ATOM 2199 N N . TYR A 1 94 ? 6.249 1.063 3.086 1.00 0.00 94 TYR A N 2
ATOM 2200 C CA . TYR A 1 94 ? 5.675 1.996 2.135 1.00 0.00 94 TYR A CA 2
ATOM 2201 C C . TYR A 1 94 ? 5.614 3.401 2.753 1.00 0.00 94 TYR A C 2
ATOM 2202 O O . TYR A 1 94 ? 5.058 3.599 3.837 1.00 0.00 94 TYR A O 2
ATOM 2220 N N . ARG A 1 95 ? 6.237 4.342 2.037 1.00 0.00 95 ARG A N 2
ATOM 2221 C CA . ARG A 1 95 ? 6.382 5.784 2.335 1.00 0.00 95 ARG A CA 2
ATOM 2222 C C . ARG A 1 95 ? 5.753 6.675 1.230 1.00 0.00 95 ARG A C 2
ATOM 2223 O O . ARG A 1 95 ? 5.646 6.251 0.072 1.00 0.00 95 ARG A O 2
ATOM 2244 N N . PRO A 1 96 ? 5.411 7.942 1.538 1.00 0.00 96 PRO A N 2
ATOM 2245 C CA . PRO A 1 96 ? 5.067 8.949 0.530 1.00 0.00 96 PRO A CA 2
ATOM 2246 C C . PRO A 1 96 ? 6.314 9.373 -0.282 1.00 0.00 96 PRO A C 2
ATOM 2247 O O . PRO A 1 96 ? 7.402 8.817 -0.104 1.00 0.00 96 PRO A O 2
ATOM 2258 N N . LEU A 1 97 ? 6.174 10.375 -1.155 1.00 0.00 97 LEU A N 2
ATOM 2259 C CA . LEU A 1 97 ? 7.267 11.061 -1.844 1.00 0.00 97 LEU A CA 2
ATOM 2260 C C . LEU A 1 97 ? 7.458 12.480 -1.265 1.00 0.00 97 LEU A C 2
ATOM 2261 O O . LEU A 1 97 ? 6.637 12.957 -0.479 1.00 0.00 97 LEU A O 2
ATOM 2277 N N . MET A 1 98 ? 8.572 13.128 -1.612 1.00 0.00 98 MET A N 2
ATOM 2278 C CA . MET A 1 98 ? 8.921 14.476 -1.141 1.00 0.00 98 MET A CA 2
ATOM 2279 C C . MET A 1 98 ? 8.197 15.562 -1.957 1.00 0.00 98 MET A C 2
ATOM 2280 O O . MET A 1 98 ? 8.415 15.673 -3.165 1.00 0.00 98 MET A O 2
ATOM 2294 N N . GLU A 1 99 ? 7.383 16.384 -1.287 1.00 0.00 99 GLU A N 2
ATOM 2295 C CA . GLU A 1 99 ? 6.689 17.556 -1.842 1.00 0.00 99 GLU A CA 2
ATOM 2296 C C . GLU A 1 99 ? 6.360 18.611 -0.772 1.00 0.00 99 GLU A C 2
ATOM 2297 O O . GLU A 1 99 ? 6.707 18.430 0.421 1.00 0.00 99 GLU A O 2
ATOM 2309 N N . PHE A 1 31 ? -22.322 10.173 -10.963 1.00 0.00 31 PHE A N 3
ATOM 2310 C CA . PHE A 1 31 ? -21.077 10.043 -10.182 1.00 0.00 31 PHE A CA 3
ATOM 2311 C C . PHE A 1 31 ? -20.088 9.189 -10.963 1.00 0.00 31 PHE A C 3
ATOM 2312 O O . PHE A 1 31 ? -20.371 8.015 -11.162 1.00 0.00 31 PHE A O 3
ATOM 2329 N N . ASN A 1 32 ? -18.950 9.736 -11.410 1.00 0.00 32 ASN A N 3
ATOM 2330 C CA . ASN A 1 32 ? -17.949 8.964 -12.170 1.00 0.00 32 ASN A CA 3
ATOM 2331 C C . ASN A 1 32 ? -16.495 9.374 -11.859 1.00 0.00 32 ASN A C 3
ATOM 2332 O O . ASN A 1 32 ? -15.792 9.926 -12.700 1.00 0.00 32 ASN A O 3
ATOM 2343 N N . VAL A 1 33 ? -16.042 9.131 -10.623 1.00 0.00 33 VAL A N 3
ATOM 2344 C CA . VAL A 1 33 ? -14.658 9.410 -10.174 1.00 0.00 33 VAL A CA 3
ATOM 2345 C C . VAL A 1 33 ? -14.080 8.304 -9.271 1.00 0.00 33 VAL A C 3
ATOM 2346 O O . VAL A 1 33 ? -13.127 8.539 -8.537 1.00 0.00 33 VAL A O 3
ATOM 2359 N N . SER A 1 34 ? -14.637 7.089 -9.318 1.00 0.00 34 SER A N 3
ATOM 2360 C CA . SER A 1 34 ? -14.271 5.953 -8.446 1.00 0.00 34 SER A CA 3
ATOM 2361 C C . SER A 1 34 ? -12.932 5.267 -8.808 1.00 0.00 34 SER A C 3
ATOM 2362 O O . SER A 1 34 ? -12.844 4.044 -8.895 1.00 0.00 34 SER A O 3
ATOM 2370 N N . ASN A 1 35 ? -11.900 6.069 -9.093 1.00 0.00 35 ASN A N 3
ATOM 2371 C CA . ASN A 1 35 ? -10.531 5.624 -9.393 1.00 0.00 35 ASN A CA 3
ATOM 2372 C C . ASN A 1 35 ? -9.854 5.070 -8.120 1.00 0.00 35 ASN A C 3
ATOM 2373 O O . ASN A 1 35 ? -10.141 5.526 -7.013 1.00 0.00 35 ASN A O 3
ATOM 2384 N N . ALA A 1 36 ? -8.887 4.150 -8.263 1.00 0.00 36 ALA A N 3
ATOM 2385 C CA . ALA A 1 36 ? -8.172 3.550 -7.124 1.00 0.00 36 ALA A CA 3
ATOM 2386 C C . ALA A 1 36 ? -7.334 4.556 -6.298 1.00 0.00 36 ALA A C 3
ATOM 2387 O O . ALA A 1 36 ? -7.249 4.423 -5.071 1.00 0.00 36 ALA A O 3
ATOM 2394 N N . GLU A 1 37 ? -6.759 5.565 -6.970 1.00 0.00 37 GLU A N 3
ATOM 2395 C CA . GLU A 1 37 ? -5.952 6.667 -6.408 1.00 0.00 37 GLU A CA 3
ATOM 2396 C C . GLU A 1 37 ? -6.812 7.707 -5.670 1.00 0.00 37 GLU A C 3
ATOM 2397 O O . GLU A 1 37 ? -6.870 8.903 -5.967 1.00 0.00 37 GLU A O 3
ATOM 2409 N N . LEU A 1 38 ? -7.505 7.177 -4.668 1.00 0.00 38 LEU A N 3
ATOM 2410 C CA . LEU A 1 38 ? -8.353 7.844 -3.695 1.00 0.00 38 LEU A CA 3
ATOM 2411 C C . LEU A 1 38 ? -8.145 7.152 -2.342 1.00 0.00 38 LEU A C 3
ATOM 2412 O O . LEU A 1 38 ? -7.912 7.834 -1.346 1.00 0.00 38 LEU A O 3
ATOM 2428 N N . ILE A 1 39 ? -8.203 5.811 -2.340 1.00 0.00 39 ILE A N 3
ATOM 2429 C CA . ILE A 1 39 ? -7.941 4.915 -1.202 1.00 0.00 39 ILE A CA 3
ATOM 2430 C C . ILE A 1 39 ? -6.434 4.754 -0.923 1.00 0.00 39 ILE A C 3
ATOM 2431 O O . ILE A 1 39 ? -5.896 5.313 0.034 1.00 0.00 39 ILE A O 3
ATOM 2447 N N . VAL A 1 40 ? -5.729 3.969 -1.752 1.00 0.00 40 VAL A N 3
ATOM 2448 C CA . VAL A 1 40 ? -4.345 3.527 -1.487 1.00 0.00 40 VAL A CA 3
ATOM 2449 C C . VAL A 1 40 ? -3.328 4.669 -1.530 1.00 0.00 40 VAL A C 3
ATOM 2450 O O . VAL A 1 40 ? -2.499 4.755 -0.627 1.00 0.00 40 VAL A O 3
ATOM 2463 N N . MET A 1 41 ? -3.462 5.610 -2.474 1.00 0.00 41 MET A N 3
ATOM 2464 C CA . MET A 1 41 ? -2.702 6.874 -2.481 1.00 0.00 41 MET A CA 3
ATOM 2465 C C . MET A 1 41 ? -2.784 7.631 -1.146 1.00 0.00 41 MET A C 3
ATOM 2466 O O . MET A 1 41 ? -1.893 8.402 -0.798 1.00 0.00 41 MET A O 3
ATOM 2480 N N . ARG A 1 42 ? -3.866 7.429 -0.377 1.00 0.00 42 ARG A N 3
ATOM 2481 C CA . ARG A 1 42 ? -4.181 8.228 0.811 1.00 0.00 42 ARG A CA 3
ATOM 2482 C C . ARG A 1 42 ? -3.844 7.554 2.139 1.00 0.00 42 ARG A C 3
ATOM 2483 O O . ARG A 1 42 ? -3.285 8.250 2.981 1.00 0.00 42 ARG A O 3
ATOM 2504 N N . VAL A 1 43 ? -4.147 6.267 2.353 1.00 0.00 43 VAL A N 3
ATOM 2505 C CA . VAL A 1 43 ? -3.938 5.675 3.695 1.00 0.00 43 VAL A CA 3
ATOM 2506 C C . VAL A 1 43 ? -2.467 5.717 4.121 1.00 0.00 43 VAL A C 3
ATOM 2507 O O . VAL A 1 43 ? -2.162 6.045 5.260 1.00 0.00 43 VAL A O 3
ATOM 2520 N N . ILE A 1 44 ? -1.546 5.439 3.193 1.00 0.00 44 ILE A N 3
ATOM 2521 C CA . ILE A 1 44 ? -0.100 5.398 3.463 1.00 0.00 44 ILE A CA 3
ATOM 2522 C C . ILE A 1 44 ? 0.432 6.766 3.865 1.00 0.00 44 ILE A C 3
ATOM 2523 O O . ILE A 1 44 ? 1.221 6.891 4.801 1.00 0.00 44 ILE A O 3
ATOM 2539 N N . TRP A 1 45 ? -0.008 7.782 3.122 1.00 0.00 45 TRP A N 3
ATOM 2540 C CA . TRP A 1 45 ? 0.475 9.154 3.238 1.00 0.00 45 TRP A CA 3
ATOM 2541 C C . TRP A 1 45 ? 0.219 9.744 4.634 1.00 0.00 45 TRP A C 3
ATOM 2542 O O . TRP A 1 45 ? 0.952 10.624 5.074 1.00 0.00 45 TRP A O 3
ATOM 2563 N N . SER A 1 46 ? -0.828 9.280 5.316 1.00 0.00 46 SER A N 3
ATOM 2564 C CA . SER A 1 46 ? -1.299 9.928 6.555 1.00 0.00 46 SER A CA 3
ATOM 2565 C C . SER A 1 46 ? -0.457 9.576 7.783 1.00 0.00 46 SER A C 3
ATOM 2566 O O . SER A 1 46 ? -0.242 10.420 8.659 1.00 0.00 46 SER A O 3
ATOM 2574 N N . LEU A 1 47 ? 0.045 8.334 7.828 1.00 0.00 47 LEU A N 3
ATOM 2575 C CA . LEU A 1 47 ? 1.045 7.859 8.783 1.00 0.00 47 LEU A CA 3
ATOM 2576 C C . LEU A 1 47 ? 2.409 8.505 8.478 1.00 0.00 47 LEU A C 3
ATOM 2577 O O . LEU A 1 47 ? 2.879 9.386 9.204 1.00 0.00 47 LEU A O 3
ATOM 2593 N N . GLY A 1 48 ? 3.022 8.040 7.386 1.00 0.00 48 GLY A N 3
ATOM 2594 C CA . GLY A 1 48 ? 4.342 8.446 6.877 1.00 0.00 48 GLY A CA 3
ATOM 2595 C C . GLY A 1 48 ? 5.132 7.248 6.336 1.00 0.00 48 GLY A C 3
ATOM 2596 O O . GLY A 1 48 ? 5.851 7.347 5.345 1.00 0.00 48 GLY A O 3
ATOM 2600 N N . GLU A 1 49 ? 4.921 6.081 6.941 1.00 0.00 49 GLU A N 3
ATOM 2601 C CA . GLU A 1 49 ? 5.349 4.761 6.524 1.00 0.00 49 GLU A CA 3
ATOM 2602 C C . GLU A 1 49 ? 4.180 3.819 6.817 1.00 0.00 49 GLU A C 3
ATOM 2603 O O . GLU A 1 49 ? 3.456 4.019 7.792 1.00 0.00 49 GLU A O 3
ATOM 2615 N N . ALA A 1 50 ? 4.024 2.782 5.997 1.00 0.00 50 ALA A N 3
ATOM 2616 C CA . ALA A 1 50 ? 3.150 1.655 6.279 1.00 0.00 50 ALA A CA 3
ATOM 2617 C C . ALA A 1 50 ? 3.761 0.382 5.676 1.00 0.00 50 ALA A C 3
ATOM 2618 O O . ALA A 1 50 ? 4.077 0.311 4.483 1.00 0.00 50 ALA A O 3
ATOM 2625 N N . ARG A 1 51 ? 3.955 -0.653 6.494 1.00 0.00 51 ARG A N 3
ATOM 2626 C CA . ARG A 1 51 ? 4.376 -1.987 6.027 1.00 0.00 51 ARG A CA 3
ATOM 2627 C C . ARG A 1 51 ? 3.269 -2.641 5.176 1.00 0.00 51 ARG A C 3
ATOM 2628 O O . ARG A 1 51 ? 2.108 -2.261 5.287 1.00 0.00 51 ARG A O 3
ATOM 2649 N N . VAL A 1 52 ? 3.587 -3.650 4.360 1.00 0.00 52 VAL A N 3
ATOM 2650 C CA . VAL A 1 52 ? 2.625 -4.349 3.483 1.00 0.00 52 VAL A CA 3
ATOM 2651 C C . VAL A 1 52 ? 1.384 -4.887 4.182 1.00 0.00 52 VAL A C 3
ATOM 2652 O O . VAL A 1 52 ? 0.264 -4.884 3.667 1.00 0.00 52 VAL A O 3
ATOM 2665 N N . ASP A 1 53 ? 1.635 -5.471 5.330 1.00 0.00 53 ASP A N 3
ATOM 2666 C CA . ASP A 1 53 ? 0.644 -6.064 6.188 1.00 0.00 53 ASP A CA 3
ATOM 2667 C C . ASP A 1 53 ? -0.196 -5.006 6.919 1.00 0.00 53 ASP A C 3
ATOM 2668 O O . ASP A 1 53 ? -1.331 -5.276 7.293 1.00 0.00 53 ASP A O 3
ATOM 2677 N N . GLU A 1 54 ? 0.329 -3.783 7.053 1.00 0.00 54 GLU A N 3
ATOM 2678 C CA . GLU A 1 54 ? -0.392 -2.600 7.542 1.00 0.00 54 GLU A CA 3
ATOM 2679 C C . GLU A 1 54 ? -1.295 -1.908 6.505 1.00 0.00 54 GLU A C 3
ATOM 2680 O O . GLU A 1 54 ? -2.426 -1.519 6.787 1.00 0.00 54 GLU A O 3
ATOM 2692 N N . ILE A 1 55 ? -0.794 -1.728 5.278 1.00 0.00 55 ILE A N 3
ATOM 2693 C CA . ILE A 1 55 ? -1.560 -1.123 4.170 1.00 0.00 55 ILE A CA 3
ATOM 2694 C C . ILE A 1 55 ? -2.792 -1.950 3.821 1.00 0.00 55 ILE A C 3
ATOM 2695 O O . ILE A 1 55 ? -3.879 -1.398 3.684 1.00 0.00 55 ILE A O 3
ATOM 2711 N N . TYR A 1 56 ? -2.643 -3.271 3.753 1.00 0.00 56 TYR A N 3
ATOM 2712 C CA . TYR A 1 56 ? -3.770 -4.189 3.686 1.00 0.00 56 TYR A CA 3
ATOM 2713 C C . TYR A 1 56 ? -4.720 -4.095 4.887 1.00 0.00 56 TYR A C 3
ATOM 2714 O O . TYR A 1 56 ? -5.937 -4.142 4.731 1.00 0.00 56 TYR A O 3
ATOM 2732 N N . ALA A 1 57 ? -4.176 -3.905 6.092 1.00 0.00 57 ALA A N 3
ATOM 2733 C CA . ALA A 1 57 ? -4.983 -3.770 7.307 1.00 0.00 57 ALA A CA 3
ATOM 2734 C C . ALA A 1 57 ? -5.864 -2.507 7.313 1.00 0.00 57 ALA A C 3
ATOM 2735 O O . ALA A 1 57 ? -6.770 -2.397 8.139 1.00 0.00 57 ALA A O 3
ATOM 2742 N N . GLN A 1 58 ? -5.613 -1.569 6.399 1.00 0.00 58 GLN A N 3
ATOM 2743 C CA . GLN A 1 58 ? -6.398 -0.355 6.263 1.00 0.00 58 GLN A CA 3
ATOM 2744 C C . GLN A 1 58 ? -7.621 -0.513 5.334 1.00 0.00 58 GLN A C 3
ATOM 2745 O O . GLN A 1 58 ? -8.385 0.438 5.161 1.00 0.00 58 GLN A O 3
ATOM 2759 N N . ILE A 1 59 ? -7.801 -1.684 4.710 1.00 0.00 59 ILE A N 3
ATOM 2760 C CA . ILE A 1 59 ? -8.756 -1.935 3.618 1.00 0.00 59 ILE A CA 3
ATOM 2761 C C . ILE A 1 59 ? -10.029 -2.676 4.114 1.00 0.00 59 ILE A C 3
ATOM 2762 O O . ILE A 1 59 ? -9.941 -3.843 4.494 1.00 0.00 59 ILE A O 3
ATOM 2778 N N . PRO A 1 60 ? -11.206 -2.012 4.155 1.00 0.00 60 PRO A N 3
ATOM 2779 C CA . PRO A 1 60 ? -12.446 -2.579 4.701 1.00 0.00 60 PRO A CA 3
ATOM 2780 C C . PRO A 1 60 ? -13.243 -3.459 3.713 1.00 0.00 60 PRO A C 3
ATOM 2781 O O . PRO A 1 60 ? -13.103 -3.384 2.490 1.00 0.00 60 PRO A O 3
ATOM 2792 N N . GLN A 1 61 ? -14.165 -4.253 4.280 1.00 0.00 61 GLN A N 3
ATOM 2793 C CA . GLN A 1 61 ? -15.006 -5.230 3.570 1.00 0.00 61 GLN A CA 3
ATOM 2794 C C . GLN A 1 61 ? -15.790 -4.631 2.383 1.00 0.00 61 GLN A C 3
ATOM 2795 O O . GLN A 1 61 ? -15.866 -5.256 1.341 1.00 0.00 61 GLN A O 3
ATOM 2809 N N . GLU A 1 62 ? -16.319 -3.406 2.498 1.00 0.00 62 GLU A N 3
ATOM 2810 C CA . GLU A 1 62 ? -17.182 -2.754 1.481 1.00 0.00 62 GLU A CA 3
ATOM 2811 C C . GLU A 1 62 ? -16.607 -2.682 0.045 1.00 0.00 62 GLU A C 3
ATOM 2812 O O . GLU A 1 62 ? -17.307 -2.268 -0.884 1.00 0.00 62 GLU A O 3
ATOM 2824 N N . LEU A 1 63 ? -15.294 -2.918 -0.092 1.00 0.00 63 LEU A N 3
ATOM 2825 C CA . LEU A 1 63 ? -14.519 -2.847 -1.326 1.00 0.00 63 LEU A CA 3
ATOM 2826 C C . LEU A 1 63 ? -14.511 -4.183 -2.038 1.00 0.00 63 LEU A C 3
ATOM 2827 O O . LEU A 1 63 ? -14.286 -4.237 -3.239 1.00 0.00 63 LEU A O 3
ATOM 2843 N N . GLU A 1 64 ? -14.696 -5.229 -1.257 1.00 0.00 64 GLU A N 3
ATOM 2844 C CA . GLU A 1 64 ? -14.587 -6.659 -1.656 1.00 0.00 64 GLU A CA 3
ATOM 2845 C C . GLU A 1 64 ? -13.199 -7.138 -2.193 1.00 0.00 64 GLU A C 3
ATOM 2846 O O . GLU A 1 64 ? -13.056 -8.128 -2.926 1.00 0.00 64 GLU A O 3
ATOM 2858 N N . TRP A 1 65 ? -12.127 -6.436 -1.830 1.00 0.00 65 TRP A N 3
ATOM 2859 C CA . TRP A 1 65 ? -10.755 -6.723 -2.251 1.00 0.00 65 TRP A CA 3
ATOM 2860 C C . TRP A 1 65 ? -10.225 -8.009 -1.601 1.00 0.00 65 TRP A C 3
ATOM 2861 O O . TRP A 1 65 ? -10.736 -8.499 -0.596 1.00 0.00 65 TRP A O 3
ATOM 2882 N N . SER A 1 66 ? -9.138 -8.513 -2.177 1.00 0.00 66 SER A N 3
ATOM 2883 C CA . SER A 1 66 ? -8.318 -9.597 -1.643 1.00 0.00 66 SER A CA 3
ATOM 2884 C C . SER A 1 66 ? -6.949 -9.019 -1.279 1.00 0.00 66 SER A C 3
ATOM 2885 O O . SER A 1 66 ? -6.540 -8.002 -1.844 1.00 0.00 66 SER A O 3
ATOM 2893 N N . LEU A 1 67 ? -6.182 -9.662 -0.391 1.00 0.00 67 LEU A N 3
ATOM 2894 C CA . LEU A 1 67 ? -4.801 -9.289 -0.124 1.00 0.00 67 LEU A CA 3
ATOM 2895 C C . LEU A 1 67 ? -3.949 -9.234 -1.401 1.00 0.00 67 LEU A C 3
ATOM 2896 O O . LEU A 1 67 ? -3.108 -8.350 -1.570 1.00 0.00 67 LEU A O 3
ATOM 2912 N N . ALA A 1 68 ? -4.226 -10.141 -2.345 1.00 0.00 68 ALA A N 3
ATOM 2913 C CA . ALA A 1 68 ? -3.607 -10.153 -3.664 1.00 0.00 68 ALA A CA 3
ATOM 2914 C C . ALA A 1 68 ? -3.789 -8.810 -4.397 1.00 0.00 68 ALA A C 3
ATOM 2915 O O . ALA A 1 68 ? -2.832 -8.317 -5.002 1.00 0.00 68 ALA A O 3
ATOM 2922 N N . THR A 1 69 ? -4.970 -8.185 -4.289 1.00 0.00 69 THR A N 3
ATOM 2923 C CA . THR A 1 69 ? -5.313 -6.920 -4.956 1.00 0.00 69 THR A CA 3
ATOM 2924 C C . THR A 1 69 ? -4.428 -5.770 -4.515 1.00 0.00 69 THR A C 3
ATOM 2925 O O . THR A 1 69 ? -3.804 -5.122 -5.353 1.00 0.00 69 THR A O 3
ATOM 2936 N N . VAL A 1 70 ? -4.323 -5.495 -3.211 1.00 0.00 70 VAL A N 3
ATOM 2937 C CA . VAL A 1 70 ? -3.545 -4.346 -2.778 1.00 0.00 70 VAL A CA 3
ATOM 2938 C C . VAL A 1 70 ? -2.078 -4.477 -3.160 1.00 0.00 70 VAL A C 3
ATOM 2939 O O . VAL A 1 70 ? -1.505 -3.549 -3.725 1.00 0.00 70 VAL A O 3
ATOM 2952 N N . LYS A 1 71 ? -1.488 -5.647 -2.927 1.00 0.00 71 LYS A N 3
ATOM 2953 C CA . LYS A 1 71 ? -0.074 -5.910 -3.226 1.00 0.00 71 LYS A CA 3
ATOM 2954 C C . LYS A 1 71 ? 0.237 -5.731 -4.701 1.00 0.00 71 LYS A C 3
ATOM 2955 O O . LYS A 1 71 ? 1.249 -5.133 -5.071 1.00 0.00 71 LYS A O 3
ATOM 2974 N N . THR A 1 72 ? -0.666 -6.218 -5.552 1.00 0.00 72 THR A N 3
ATOM 2975 C CA . THR A 1 72 ? -0.513 -6.064 -7.006 1.00 0.00 72 THR A CA 3
ATOM 2976 C C . THR A 1 72 ? -0.735 -4.622 -7.490 1.00 0.00 72 THR A C 3
ATOM 2977 O O . THR A 1 72 ? -0.007 -4.190 -8.379 1.00 0.00 72 THR A O 3
ATOM 2988 N N . LEU A 1 73 ? -1.636 -3.850 -6.869 1.00 0.00 73 LEU A N 3
ATOM 2989 C CA . LEU A 1 73 ? -1.974 -2.472 -7.239 1.00 0.00 73 LEU A CA 3
ATOM 2990 C C . LEU A 1 73 ? -0.856 -1.513 -6.801 1.00 0.00 73 LEU A C 3
ATOM 2991 O O . LEU A 1 73 ? -0.380 -0.682 -7.580 1.00 0.00 73 LEU A O 3
ATOM 3007 N N . LEU A 1 74 ? -0.332 -1.701 -5.585 1.00 0.00 74 LEU A N 3
ATOM 3008 C CA . LEU A 1 74 ? 0.869 -1.018 -5.099 1.00 0.00 74 LEU A CA 3
ATOM 3009 C C . LEU A 1 74 ? 1.996 -1.113 -6.100 1.00 0.00 74 LEU A C 3
ATOM 3010 O O . LEU A 1 74 ? 2.553 -0.112 -6.514 1.00 0.00 74 LEU A O 3
ATOM 3026 N N . GLY A 1 75 ? 2.215 -2.337 -6.557 1.00 0.00 75 GLY A N 3
ATOM 3027 C CA . GLY A 1 75 ? 3.184 -2.698 -7.590 1.00 0.00 75 GLY A CA 3
ATOM 3028 C C . GLY A 1 75 ? 3.049 -1.876 -8.878 1.00 0.00 75 GLY A C 3
ATOM 3029 O O . GLY A 1 75 ? 4.033 -1.731 -9.596 1.00 0.00 75 GLY A O 3
ATOM 3033 N N . ARG A 1 76 ? 1.856 -1.340 -9.160 1.00 0.00 76 ARG A N 3
ATOM 3034 C CA . ARG A 1 76 ? 1.571 -0.360 -10.220 1.00 0.00 76 ARG A CA 3
ATOM 3035 C C . ARG A 1 76 ? 1.952 1.053 -9.793 1.00 0.00 76 ARG A C 3
ATOM 3036 O O . ARG A 1 76 ? 2.646 1.715 -10.559 1.00 0.00 76 ARG A O 3
ATOM 3057 N N . LEU A 1 77 ? 1.549 1.492 -8.585 1.00 0.00 77 LEU A N 3
ATOM 3058 C CA . LEU A 1 77 ? 1.917 2.835 -8.092 1.00 0.00 77 LEU A CA 3
ATOM 3059 C C . LEU A 1 77 ? 3.436 3.024 -8.094 1.00 0.00 77 LEU A C 3
ATOM 3060 O O . LEU A 1 77 ? 3.967 3.950 -8.697 1.00 0.00 77 LEU A O 3
ATOM 3076 N N . VAL A 1 78 ? 4.112 2.068 -7.456 1.00 0.00 78 VAL A N 3
ATOM 3077 C CA . VAL A 1 78 ? 5.576 2.073 -7.269 1.00 0.00 78 VAL A CA 3
ATOM 3078 C C . VAL A 1 78 ? 6.382 1.935 -8.575 1.00 0.00 78 VAL A C 3
ATOM 3079 O O . VAL A 1 78 ? 7.544 2.329 -8.613 1.00 0.00 78 VAL A O 3
ATOM 3092 N N . LYS A 1 79 ? 5.822 1.320 -9.633 1.00 0.00 79 LYS A N 3
ATOM 3093 C CA . LYS A 1 79 ? 6.453 1.298 -10.973 1.00 0.00 79 LYS A CA 3
ATOM 3094 C C . LYS A 1 79 ? 6.321 2.597 -11.768 1.00 0.00 79 LYS A C 3
ATOM 3095 O O . LYS A 1 79 ? 7.162 2.862 -12.623 1.00 0.00 79 LYS A O 3
ATOM 3114 N N . LYS A 1 80 ? 5.255 3.356 -11.514 1.00 0.00 80 LYS A N 3
ATOM 3115 C CA . LYS A 1 80 ? 5.130 4.745 -11.987 1.00 0.00 80 LYS A CA 3
ATOM 3116 C C . LYS A 1 80 ? 5.930 5.661 -11.050 1.00 0.00 80 LYS A C 3
ATOM 3117 O O . LYS A 1 80 ? 7.155 5.556 -11.044 1.00 0.00 80 LYS A O 3
ATOM 3136 N N . GLU A 1 81 ? 5.301 6.556 -10.281 1.00 0.00 81 GLU A N 3
ATOM 3137 C CA . GLU A 1 81 ? 6.047 7.596 -9.553 1.00 0.00 81 GLU A CA 3
ATOM 3138 C C . GLU A 1 81 ? 5.382 8.125 -8.263 1.00 0.00 81 GLU A C 3
ATOM 3139 O O . GLU A 1 81 ? 5.951 8.982 -7.598 1.00 0.00 81 GLU A O 3
ATOM 3151 N N . MET A 1 82 ? 4.184 7.652 -7.904 1.00 0.00 82 MET A N 3
ATOM 3152 C CA . MET A 1 82 ? 3.355 8.198 -6.829 1.00 0.00 82 MET A CA 3
ATOM 3153 C C . MET A 1 82 ? 3.964 7.892 -5.472 1.00 0.00 82 MET A C 3
ATOM 3154 O O . MET A 1 82 ? 4.250 8.777 -4.671 1.00 0.00 82 MET A O 3
ATOM 3168 N N . LEU A 1 83 ? 4.090 6.588 -5.220 1.00 0.00 83 LEU A N 3
ATOM 3169 C CA . LEU A 1 83 ? 4.525 5.995 -3.960 1.00 0.00 83 LEU A CA 3
ATOM 3170 C C . LEU A 1 83 ? 5.813 5.196 -4.143 1.00 0.00 83 LEU A C 3
ATOM 3171 O O . LEU A 1 83 ? 6.096 4.711 -5.234 1.00 0.00 83 LEU A O 3
ATOM 3187 N N . SER A 1 84 ? 6.559 4.989 -3.060 1.00 0.00 84 SER A N 3
ATOM 3188 C CA . SER A 1 84 ? 7.772 4.149 -3.104 1.00 0.00 84 SER A CA 3
ATOM 3189 C C . SER A 1 84 ? 7.828 3.140 -1.973 1.00 0.00 84 SER A C 3
ATOM 3190 O O . SER A 1 84 ? 6.976 3.101 -1.082 1.00 0.00 84 SER A O 3
ATOM 3198 N N . THR A 1 85 ? 8.822 2.255 -2.021 1.00 0.00 85 THR A N 3
ATOM 3199 C CA . THR A 1 85 ? 8.975 1.175 -1.048 1.00 0.00 85 THR A CA 3
ATOM 3200 C C . THR A 1 85 ? 10.418 0.692 -0.916 1.00 0.00 85 THR A C 3
ATOM 3201 O O . THR A 1 85 ? 11.196 0.764 -1.868 1.00 0.00 85 THR A O 3
ATOM 3212 N N . GLU A 1 86 ? 10.756 0.213 0.277 1.00 0.00 86 GLU A N 3
ATOM 3213 C CA . GLU A 1 86 ? 12.071 -0.301 0.677 1.00 0.00 86 GLU A CA 3
ATOM 3214 C C . GLU A 1 86 ? 11.917 -1.581 1.517 1.00 0.00 86 GLU A C 3
ATOM 3215 O O . GLU A 1 86 ? 10.849 -1.864 2.064 1.00 0.00 86 GLU A O 3
ATOM 3227 N N . LYS A 1 87 ? 12.979 -2.378 1.647 1.00 0.00 87 LYS A N 3
ATOM 3228 C CA . LYS A 1 87 ? 12.968 -3.666 2.366 1.00 0.00 87 LYS A CA 3
ATOM 3229 C C . LYS A 1 87 ? 13.689 -3.548 3.721 1.00 0.00 87 LYS A C 3
ATOM 3230 O O . LYS A 1 87 ? 14.820 -3.070 3.779 1.00 0.00 87 LYS A O 3
ATOM 3249 N N . GLU A 1 88 ? 13.050 -4.064 4.769 1.00 0.00 88 GLU A N 3
ATOM 3250 C CA . GLU A 1 88 ? 13.591 -4.163 6.136 1.00 0.00 88 GLU A CA 3
ATOM 3251 C C . GLU A 1 88 ? 13.357 -5.579 6.696 1.00 0.00 88 GLU A C 3
ATOM 3252 O O . GLU A 1 88 ? 12.518 -6.322 6.186 1.00 0.00 88 GLU A O 3
ATOM 3264 N N . GLY A 1 89 ? 14.091 -5.978 7.738 1.00 0.00 89 GLY A N 3
ATOM 3265 C CA . GLY A 1 89 ? 14.212 -7.317 8.333 1.00 0.00 89 GLY A CA 3
ATOM 3266 C C . GLY A 1 89 ? 13.405 -8.442 7.656 1.00 0.00 89 GLY A C 3
ATOM 3267 O O . GLY A 1 89 ? 13.967 -9.229 6.895 1.00 0.00 89 GLY A O 3
ATOM 3271 N N . ARG A 1 90 ? 12.083 -8.464 7.871 1.00 0.00 90 ARG A N 3
ATOM 3272 C CA . ARG A 1 90 ? 11.172 -9.544 7.417 1.00 0.00 90 ARG A CA 3
ATOM 3273 C C . ARG A 1 90 ? 10.116 -9.124 6.382 1.00 0.00 90 ARG A C 3
ATOM 3274 O O . ARG A 1 90 ? 9.362 -9.991 5.934 1.00 0.00 90 ARG A O 3
ATOM 3295 N N . LYS A 1 91 ? 10.013 -7.830 6.009 1.00 0.00 91 LYS A N 3
ATOM 3296 C CA . LYS A 1 91 ? 8.937 -7.235 5.190 1.00 0.00 91 LYS A CA 3
ATOM 3297 C C . LYS A 1 91 ? 9.359 -6.064 4.277 1.00 0.00 91 LYS A C 3
ATOM 3298 O O . LYS A 1 91 ? 10.514 -5.644 4.279 1.00 0.00 91 LYS A O 3
ATOM 3317 N N . PHE A 1 92 ? 8.381 -5.568 3.521 1.00 0.00 92 PHE A N 3
ATOM 3318 C CA . PHE A 1 92 ? 8.466 -4.294 2.791 1.00 0.00 92 PHE A CA 3
ATOM 3319 C C . PHE A 1 92 ? 7.870 -3.127 3.602 1.00 0.00 92 PHE A C 3
ATOM 3320 O O . PHE A 1 92 ? 6.909 -3.313 4.365 1.00 0.00 92 PHE A O 3
ATOM 3337 N N . VAL A 1 93 ? 8.376 -1.916 3.352 1.00 0.00 93 VAL A N 3
ATOM 3338 C CA . VAL A 1 93 ? 7.952 -0.637 3.924 1.00 0.00 93 VAL A CA 3
ATOM 3339 C C . VAL A 1 93 ? 7.581 0.287 2.779 1.00 0.00 93 VAL A C 3
ATOM 3340 O O . VAL A 1 93 ? 8.427 0.630 1.964 1.00 0.00 93 VAL A O 3
ATOM 3353 N N . TYR A 1 94 ? 6.317 0.689 2.719 1.00 0.00 94 TYR A N 3
ATOM 3354 C CA . TYR A 1 94 ? 5.793 1.586 1.702 1.00 0.00 94 TYR A CA 3
ATOM 3355 C C . TYR A 1 94 ? 5.715 3.001 2.292 1.00 0.00 94 TYR A C 3
ATOM 3356 O O . TYR A 1 94 ? 5.032 3.223 3.295 1.00 0.00 94 TYR A O 3
ATOM 3374 N N . ARG A 1 95 ? 6.450 3.944 1.688 1.00 0.00 95 ARG A N 3
ATOM 3375 C CA . ARG A 1 95 ? 6.500 5.366 2.083 1.00 0.00 95 ARG A CA 3
ATOM 3376 C C . ARG A 1 95 ? 6.437 6.320 0.863 1.00 0.00 95 ARG A C 3
ATOM 3377 O O . ARG A 1 95 ? 6.753 5.898 -0.251 1.00 0.00 95 ARG A O 3
ATOM 3398 N N . PRO A 1 96 ? 6.048 7.602 1.030 1.00 0.00 96 PRO A N 3
ATOM 3399 C CA . PRO A 1 96 ? 5.815 8.518 -0.098 1.00 0.00 96 PRO A CA 3
ATOM 3400 C C . PRO A 1 96 ? 7.070 9.164 -0.709 1.00 0.00 96 PRO A C 3
ATOM 3401 O O . PRO A 1 96 ? 6.963 9.765 -1.769 1.00 0.00 96 PRO A O 3
ATOM 3412 N N . LEU A 1 97 ? 8.255 9.042 -0.088 1.00 0.00 97 LEU A N 3
ATOM 3413 C CA . LEU A 1 97 ? 9.537 9.557 -0.611 1.00 0.00 97 LEU A CA 3
ATOM 3414 C C . LEU A 1 97 ? 9.546 11.080 -0.950 1.00 0.00 97 LEU A C 3
ATOM 3415 O O . LEU A 1 97 ? 10.050 11.515 -1.989 1.00 0.00 97 LEU A O 3
ATOM 3431 N N . MET A 1 98 ? 8.999 11.882 -0.025 1.00 0.00 98 MET A N 3
ATOM 3432 C CA . MET A 1 98 ? 8.978 13.362 -0.010 1.00 0.00 98 MET A CA 3
ATOM 3433 C C . MET A 1 98 ? 9.236 13.896 1.423 1.00 0.00 98 MET A C 3
ATOM 3434 O O . MET A 1 98 ? 9.454 13.088 2.332 1.00 0.00 98 MET A O 3
ATOM 3448 N N . GLU A 1 99 ? 9.224 15.224 1.632 1.00 0.00 99 GLU A N 3
ATOM 3449 C CA . GLU A 1 99 ? 9.617 15.901 2.889 1.00 0.00 99 GLU A CA 3
ATOM 3450 C C . GLU A 1 99 ? 8.972 17.287 3.105 1.00 0.00 99 GLU A C 3
ATOM 3451 O O . GLU A 1 99 ? 8.708 17.632 4.277 1.00 0.00 99 GLU A O 3
ATOM 3463 N N . PHE A 1 31 ? -26.076 5.135 -3.575 1.00 0.00 31 PHE A N 4
ATOM 3464 C CA . PHE A 1 31 ? -24.817 5.805 -3.963 1.00 0.00 31 PHE A CA 4
ATOM 3465 C C . PHE A 1 31 ? -23.710 4.775 -4.139 1.00 0.00 31 PHE A C 4
ATOM 3466 O O . PHE A 1 31 ? -23.693 3.796 -3.404 1.00 0.00 31 PHE A O 4
ATOM 3483 N N . ASN A 1 32 ? -22.779 4.983 -5.078 1.00 0.00 32 ASN A N 4
ATOM 3484 C CA . ASN A 1 32 ? -21.526 4.224 -5.209 1.00 0.00 32 ASN A CA 4
ATOM 3485 C C . ASN A 1 32 ? -20.506 5.096 -5.974 1.00 0.00 32 ASN A C 4
ATOM 3486 O O . ASN A 1 32 ? -20.781 5.484 -7.106 1.00 0.00 32 ASN A O 4
ATOM 3497 N N . VAL A 1 33 ? -19.380 5.456 -5.342 1.00 0.00 33 VAL A N 4
ATOM 3498 C CA . VAL A 1 33 ? -18.303 6.296 -5.918 1.00 0.00 33 VAL A CA 4
ATOM 3499 C C . VAL A 1 33 ? -16.948 5.897 -5.306 1.00 0.00 33 VAL A C 4
ATOM 3500 O O . VAL A 1 33 ? -16.749 6.063 -4.101 1.00 0.00 33 VAL A O 4
ATOM 3513 N N . SER A 1 34 ? -16.008 5.397 -6.115 1.00 0.00 34 SER A N 4
ATOM 3514 C CA . SER A 1 34 ? -14.612 5.162 -5.701 1.00 0.00 34 SER A CA 4
ATOM 3515 C C . SER A 1 34 ? -13.649 5.037 -6.899 1.00 0.00 34 SER A C 4
ATOM 3516 O O . SER A 1 34 ? -14.064 4.758 -8.021 1.00 0.00 34 SER A O 4
ATOM 3524 N N . ASN A 1 35 ? -12.349 5.210 -6.634 1.00 0.00 35 ASN A N 4
ATOM 3525 C CA . ASN A 1 35 ? -11.214 4.926 -7.528 1.00 0.00 35 ASN A CA 4
ATOM 3526 C C . ASN A 1 35 ? -10.123 4.248 -6.671 1.00 0.00 35 ASN A C 4
ATOM 3527 O O . ASN A 1 35 ? -10.018 4.541 -5.475 1.00 0.00 35 ASN A O 4
ATOM 3538 N N . ALA A 1 36 ? -9.281 3.370 -7.243 1.00 0.00 36 ALA A N 4
ATOM 3539 C CA . ALA A 1 36 ? -8.219 2.659 -6.515 1.00 0.00 36 ALA A CA 4
ATOM 3540 C C . ALA A 1 36 ? -7.264 3.603 -5.763 1.00 0.00 36 ALA A C 4
ATOM 3541 O O . ALA A 1 36 ? -6.955 3.409 -4.585 1.00 0.00 36 ALA A O 4
ATOM 3548 N N . GLU A 1 37 ? -6.841 4.660 -6.450 1.00 0.00 37 GLU A N 4
ATOM 3549 C CA . GLU A 1 37 ? -5.997 5.726 -5.930 1.00 0.00 37 GLU A CA 4
ATOM 3550 C C . GLU A 1 37 ? -6.645 6.498 -4.762 1.00 0.00 37 GLU A C 4
ATOM 3551 O O . GLU A 1 37 ? -5.925 6.902 -3.857 1.00 0.00 37 GLU A O 4
ATOM 3563 N N . LEU A 1 38 ? -7.976 6.647 -4.715 1.00 0.00 38 LEU A N 4
ATOM 3564 C CA . LEU A 1 38 ? -8.652 7.389 -3.633 1.00 0.00 38 LEU A CA 4
ATOM 3565 C C . LEU A 1 38 ? -8.473 6.731 -2.249 1.00 0.00 38 LEU A C 4
ATOM 3566 O O . LEU A 1 38 ? -8.418 7.430 -1.239 1.00 0.00 38 LEU A O 4
ATOM 3582 N N . ILE A 1 39 ? -8.388 5.397 -2.194 1.00 0.00 39 ILE A N 4
ATOM 3583 C CA . ILE A 1 39 ? -8.154 4.663 -0.942 1.00 0.00 39 ILE A CA 4
ATOM 3584 C C . ILE A 1 39 ? -6.701 4.850 -0.485 1.00 0.00 39 ILE A C 4
ATOM 3585 O O . ILE A 1 39 ? -6.430 5.299 0.630 1.00 0.00 39 ILE A O 4
ATOM 3601 N N . VAL A 1 40 ? -5.756 4.442 -1.340 1.00 0.00 40 VAL A N 4
ATOM 3602 C CA . VAL A 1 40 ? -4.329 4.377 -0.988 1.00 0.00 40 VAL A CA 4
ATOM 3603 C C . VAL A 1 40 ? -3.632 5.749 -0.902 1.00 0.00 40 VAL A C 4
ATOM 3604 O O . VAL A 1 40 ? -2.708 5.909 -0.107 1.00 0.00 40 VAL A O 4
ATOM 3617 N N . MET A 1 41 ? -4.098 6.775 -1.627 1.00 0.00 41 MET A N 4
ATOM 3618 C CA . MET A 1 41 ? -3.597 8.168 -1.564 1.00 0.00 41 MET A CA 4
ATOM 3619 C C . MET A 1 41 ? -4.179 8.962 -0.371 1.00 0.00 41 MET A C 4
ATOM 3620 O O . MET A 1 41 ? -4.385 10.174 -0.441 1.00 0.00 41 MET A O 4
ATOM 3634 N N . ARG A 1 42 ? -4.454 8.290 0.752 1.00 0.00 42 ARG A N 4
ATOM 3635 C CA . ARG A 1 42 ? -4.884 8.930 2.004 1.00 0.00 42 ARG A CA 4
ATOM 3636 C C . ARG A 1 42 ? -4.122 8.357 3.195 1.00 0.00 42 ARG A C 4
ATOM 3637 O O . ARG A 1 42 ? -3.276 9.041 3.762 1.00 0.00 42 ARG A O 4
ATOM 3658 N N . VAL A 1 43 ? -4.390 7.098 3.541 1.00 0.00 43 VAL A N 4
ATOM 3659 C CA . VAL A 1 43 ? -3.914 6.525 4.811 1.00 0.00 43 VAL A CA 4
ATOM 3660 C C . VAL A 1 43 ? -2.387 6.554 4.969 1.00 0.00 43 VAL A C 4
ATOM 3661 O O . VAL A 1 43 ? -1.870 6.957 6.007 1.00 0.00 43 VAL A O 4
ATOM 3674 N N . ILE A 1 44 ? -1.657 6.213 3.911 1.00 0.00 44 ILE A N 4
ATOM 3675 C CA . ILE A 1 44 ? -0.198 6.058 3.937 1.00 0.00 44 ILE A CA 4
ATOM 3676 C C . ILE A 1 44 ? 0.533 7.388 4.158 1.00 0.00 44 ILE A C 4
ATOM 3677 O O . ILE A 1 44 ? 1.523 7.456 4.884 1.00 0.00 44 ILE A O 4
ATOM 3693 N N . TRP A 1 45 ? 0.019 8.463 3.553 1.00 0.00 45 TRP A N 4
ATOM 3694 C CA . TRP A 1 45 ? 0.554 9.825 3.676 1.00 0.00 45 TRP A CA 4
ATOM 3695 C C . TRP A 1 45 ? 0.528 10.325 5.130 1.00 0.00 45 TRP A C 4
ATOM 3696 O O . TRP A 1 45 ? 1.353 11.147 5.527 1.00 0.00 45 TRP A O 4
ATOM 3717 N N . SER A 1 46 ? -0.431 9.827 5.910 1.00 0.00 46 SER A N 4
ATOM 3718 C CA . SER A 1 46 ? -0.623 10.223 7.313 1.00 0.00 46 SER A CA 4
ATOM 3719 C C . SER A 1 46 ? 0.557 9.737 8.152 1.00 0.00 46 SER A C 4
ATOM 3720 O O . SER A 1 46 ? 1.250 10.518 8.802 1.00 0.00 46 SER A O 4
ATOM 3728 N N . LEU A 1 47 ? 0.829 8.435 8.039 1.00 0.00 47 LEU A N 4
ATOM 3729 C CA . LEU A 1 47 ? 1.877 7.698 8.705 1.00 0.00 47 LEU A CA 4
ATOM 3730 C C . LEU A 1 47 ? 3.299 8.066 8.254 1.00 0.00 47 LEU A C 4
ATOM 3731 O O . LEU A 1 47 ? 4.158 8.382 9.071 1.00 0.00 47 LEU A O 4
ATOM 3747 N N . GLY A 1 48 ? 3.545 7.999 6.950 1.00 0.00 48 GLY A N 4
ATOM 3748 C CA . GLY A 1 48 ? 4.808 8.379 6.298 1.00 0.00 48 GLY A CA 4
ATOM 3749 C C . GLY A 1 48 ? 5.633 7.181 5.825 1.00 0.00 48 GLY A C 4
ATOM 3750 O O . GLY A 1 48 ? 6.127 7.183 4.705 1.00 0.00 48 GLY A O 4
ATOM 3754 N N . GLU A 1 49 ? 5.704 6.119 6.625 1.00 0.00 49 GLU A N 4
ATOM 3755 C CA . GLU A 1 49 ? 6.259 4.826 6.227 1.00 0.00 49 GLU A CA 4
ATOM 3756 C C . GLU A 1 49 ? 5.289 3.728 6.690 1.00 0.00 49 GLU A C 4
ATOM 3757 O O . GLU A 1 49 ? 4.981 3.631 7.878 1.00 0.00 49 GLU A O 4
ATOM 3769 N N . ALA A 1 50 ? 4.765 2.903 5.778 1.00 0.00 50 ALA A N 4
ATOM 3770 C CA . ALA A 1 50 ? 3.743 1.911 6.129 1.00 0.00 50 ALA A CA 4
ATOM 3771 C C . ALA A 1 50 ? 4.187 0.498 5.756 1.00 0.00 50 ALA A C 4
ATOM 3772 O O . ALA A 1 50 ? 4.658 0.241 4.643 1.00 0.00 50 ALA A O 4
ATOM 3779 N N . ARG A 1 51 ? 4.053 -0.446 6.701 1.00 0.00 51 ARG A N 4
ATOM 3780 C CA . ARG A 1 51 ? 4.328 -1.870 6.455 1.00 0.00 51 ARG A CA 4
ATOM 3781 C C . ARG A 1 51 ? 3.260 -2.431 5.522 1.00 0.00 51 ARG A C 4
ATOM 3782 O O . ARG A 1 51 ? 2.144 -1.931 5.476 1.00 0.00 51 ARG A O 4
ATOM 3803 N N . VAL A 1 52 ? 3.564 -3.509 4.809 1.00 0.00 52 VAL A N 4
ATOM 3804 C CA . VAL A 1 52 ? 2.594 -4.094 3.853 1.00 0.00 52 VAL A CA 4
ATOM 3805 C C . VAL A 1 52 ? 1.291 -4.593 4.469 1.00 0.00 52 VAL A C 4
ATOM 3806 O O . VAL A 1 52 ? 0.231 -4.523 3.857 1.00 0.00 52 VAL A O 4
ATOM 3819 N N . ASP A 1 53 ? 1.378 -5.156 5.659 1.00 0.00 53 ASP A N 4
ATOM 3820 C CA . ASP A 1 53 ? 0.211 -5.522 6.451 1.00 0.00 53 ASP A CA 4
ATOM 3821 C C . ASP A 1 53 ? -0.516 -4.290 7.022 1.00 0.00 53 ASP A C 4
ATOM 3822 O O . ASP A 1 53 ? -1.715 -4.343 7.240 1.00 0.00 53 ASP A O 4
ATOM 3831 N N . GLU A 1 54 ? 0.173 -3.157 7.171 1.00 0.00 54 GLU A N 4
ATOM 3832 C CA . GLU A 1 54 ? -0.395 -1.882 7.641 1.00 0.00 54 GLU A CA 4
ATOM 3833 C C . GLU A 1 54 ? -1.222 -1.163 6.560 1.00 0.00 54 GLU A C 4
ATOM 3834 O O . GLU A 1 54 ? -2.386 -0.828 6.765 1.00 0.00 54 GLU A O 4
ATOM 3846 N N . ILE A 1 55 ? -0.655 -1.009 5.359 1.00 0.00 55 ILE A N 4
ATOM 3847 C CA . ILE A 1 55 ? -1.376 -0.420 4.206 1.00 0.00 55 ILE A CA 4
ATOM 3848 C C . ILE A 1 55 ? -2.658 -1.185 3.895 1.00 0.00 55 ILE A C 4
ATOM 3849 O O . ILE A 1 55 ? -3.676 -0.586 3.575 1.00 0.00 55 ILE A O 4
ATOM 3865 N N . TYR A 1 56 ? -2.591 -2.514 4.016 1.00 0.00 56 TYR A N 4
ATOM 3866 C CA . TYR A 1 56 ? -3.679 -3.456 3.919 1.00 0.00 56 TYR A CA 4
ATOM 3867 C C . TYR A 1 56 ? -4.664 -3.394 5.088 1.00 0.00 56 TYR A C 4
ATOM 3868 O O . TYR A 1 56 ? -5.864 -3.536 4.877 1.00 0.00 56 TYR A O 4
ATOM 3886 N N . ALA A 1 57 ? -4.177 -3.134 6.297 1.00 0.00 57 ALA A N 4
ATOM 3887 C CA . ALA A 1 57 ? -5.042 -3.056 7.484 1.00 0.00 57 ALA A CA 4
ATOM 3888 C C . ALA A 1 57 ? -6.099 -1.945 7.375 1.00 0.00 57 ALA A C 4
ATOM 3889 O O . ALA A 1 57 ? -7.131 -1.996 8.040 1.00 0.00 57 ALA A O 4
ATOM 3896 N N . GLN A 1 58 ? -5.851 -0.964 6.510 1.00 0.00 58 GLN A N 4
ATOM 3897 C CA . GLN A 1 58 ? -6.751 0.148 6.266 1.00 0.00 58 GLN A CA 4
ATOM 3898 C C . GLN A 1 58 ? -7.785 -0.096 5.144 1.00 0.00 58 GLN A C 4
ATOM 3899 O O . GLN A 1 58 ? -8.616 0.772 4.863 1.00 0.00 58 GLN A O 4
ATOM 3913 N N . ILE A 1 59 ? -7.714 -1.254 4.474 1.00 0.00 59 ILE A N 4
ATOM 3914 C CA . ILE A 1 59 ? -8.443 -1.608 3.249 1.00 0.00 59 ILE A CA 4
ATOM 3915 C C . ILE A 1 59 ? -9.525 -2.683 3.521 1.00 0.00 59 ILE A C 4
ATOM 3916 O O . ILE A 1 59 ? -9.195 -3.864 3.628 1.00 0.00 59 ILE A O 4
ATOM 3932 N N . PRO A 1 60 ? -10.814 -2.301 3.634 1.00 0.00 60 PRO A N 4
ATOM 3933 C CA . PRO A 1 60 ? -11.900 -3.232 3.947 1.00 0.00 60 PRO A CA 4
ATOM 3934 C C . PRO A 1 60 ? -12.325 -4.102 2.752 1.00 0.00 60 PRO A C 4
ATOM 3935 O O . PRO A 1 60 ? -12.318 -3.679 1.594 1.00 0.00 60 PRO A O 4
ATOM 3946 N N . GLN A 1 61 ? -12.770 -5.326 3.058 1.00 0.00 61 GLN A N 4
ATOM 3947 C CA . GLN A 1 61 ? -13.097 -6.371 2.082 1.00 0.00 61 GLN A CA 4
ATOM 3948 C C . GLN A 1 61 ? -14.497 -6.273 1.424 1.00 0.00 61 GLN A C 4
ATOM 3949 O O . GLN A 1 61 ? -14.879 -7.184 0.697 1.00 0.00 61 GLN A O 4
ATOM 3963 N N . GLU A 1 62 ? -15.265 -5.208 1.672 1.00 0.00 62 GLU A N 4
ATOM 3964 C CA . GLU A 1 62 ? -16.681 -5.026 1.258 1.00 0.00 62 GLU A CA 4
ATOM 3965 C C . GLU A 1 62 ? -16.954 -4.987 -0.266 1.00 0.00 62 GLU A C 4
ATOM 3966 O O . GLU A 1 62 ? -18.114 -5.046 -0.674 1.00 0.00 62 GLU A O 4
ATOM 3978 N N . LEU A 1 63 ? -15.923 -4.835 -1.111 1.00 0.00 63 LEU A N 4
ATOM 3979 C CA . LEU A 1 63 ? -16.063 -4.825 -2.575 1.00 0.00 63 LEU A CA 4
ATOM 3980 C C . LEU A 1 63 ? -15.959 -6.234 -3.175 1.00 0.00 63 LEU A C 4
ATOM 3981 O O . LEU A 1 63 ? -16.756 -6.623 -4.029 1.00 0.00 63 LEU A O 4
ATOM 3997 N N . GLU A 1 64 ? -14.940 -6.954 -2.685 1.00 0.00 64 GLU A N 4
ATOM 3998 C CA . GLU A 1 64 ? -14.313 -8.233 -3.076 1.00 0.00 64 GLU A CA 4
ATOM 3999 C C . GLU A 1 64 ? -12.787 -8.264 -2.792 1.00 0.00 64 GLU A C 4
ATOM 4000 O O . GLU A 1 64 ? -12.135 -9.281 -3.032 1.00 0.00 64 GLU A O 4
ATOM 4012 N N . TRP A 1 65 ? -12.195 -7.139 -2.356 1.00 0.00 65 TRP A N 4
ATOM 4013 C CA . TRP A 1 65 ? -10.738 -6.989 -2.229 1.00 0.00 65 TRP A CA 4
ATOM 4014 C C . TRP A 1 65 ? -10.134 -7.846 -1.103 1.00 0.00 65 TRP A C 4
ATOM 4015 O O . TRP A 1 65 ? -10.732 -8.038 -0.046 1.00 0.00 65 TRP A O 4
ATOM 4036 N N . SER A 1 66 ? -8.885 -8.268 -1.318 1.00 0.00 66 SER A N 4
ATOM 4037 C CA . SER A 1 66 ? -8.045 -8.965 -0.339 1.00 0.00 66 SER A CA 4
ATOM 4038 C C . SER A 1 66 ? -6.625 -8.387 -0.369 1.00 0.00 66 SER A C 4
ATOM 4039 O O . SER A 1 66 ? -6.324 -7.517 -1.188 1.00 0.00 66 SER A O 4
ATOM 4047 N N . LEU A 1 67 ? -5.718 -8.905 0.465 1.00 0.00 67 LEU A N 4
ATOM 4048 C CA . LEU A 1 67 ? -4.305 -8.555 0.508 1.00 0.00 67 LEU A CA 4
ATOM 4049 C C . LEU A 1 67 ? -3.661 -8.472 -0.881 1.00 0.00 67 LEU A C 4
ATOM 4050 O O . LEU A 1 67 ? -2.974 -7.509 -1.209 1.00 0.00 67 LEU A O 4
ATOM 4066 N N . ALA A 1 68 ? -3.922 -9.478 -1.722 1.00 0.00 68 ALA A N 4
ATOM 4067 C CA . ALA A 1 68 ? -3.379 -9.570 -3.073 1.00 0.00 68 ALA A CA 4
ATOM 4068 C C . ALA A 1 68 ? -3.709 -8.335 -3.932 1.00 0.00 68 ALA A C 4
ATOM 4069 O O . ALA A 1 68 ? -2.870 -7.916 -4.729 1.00 0.00 68 ALA A O 4
ATOM 4076 N N . THR A 1 69 ? -4.874 -7.707 -3.727 1.00 0.00 69 THR A N 4
ATOM 4077 C CA . THR A 1 69 ? -5.251 -6.486 -4.444 1.00 0.00 69 THR A CA 4
ATOM 4078 C C . THR A 1 69 ? -4.358 -5.310 -4.076 1.00 0.00 69 THR A C 4
ATOM 4079 O O . THR A 1 69 ? -3.844 -4.637 -4.964 1.00 0.00 69 THR A O 4
ATOM 4090 N N . VAL A 1 70 ? -4.106 -5.049 -2.786 1.00 0.00 70 VAL A N 4
ATOM 4091 C CA . VAL A 1 70 ? -3.185 -3.976 -2.429 1.00 0.00 70 VAL A CA 4
ATOM 4092 C C . VAL A 1 70 ? -1.764 -4.300 -2.879 1.00 0.00 70 VAL A C 4
ATOM 4093 O O . VAL A 1 70 ? -1.102 -3.450 -3.462 1.00 0.00 70 VAL A O 4
ATOM 4106 N N . LYS A 1 71 ? -1.329 -5.548 -2.700 1.00 0.00 71 LYS A N 4
ATOM 4107 C CA . LYS A 1 71 ? -0.017 -6.041 -3.134 1.00 0.00 71 LYS A CA 4
ATOM 4108 C C . LYS A 1 71 ? 0.253 -5.726 -4.605 1.00 0.00 71 LYS A C 4
ATOM 4109 O O . LYS A 1 71 ? 1.295 -5.164 -4.933 1.00 0.00 71 LYS A O 4
ATOM 4128 N N . THR A 1 72 ? -0.713 -6.029 -5.467 1.00 0.00 72 THR A N 4
ATOM 4129 C CA . THR A 1 72 ? -0.625 -5.716 -6.913 1.00 0.00 72 THR A CA 4
ATOM 4130 C C . THR A 1 72 ? -0.804 -4.215 -7.246 1.00 0.00 72 THR A C 4
ATOM 4131 O O . THR A 1 72 ? -0.065 -3.672 -8.066 1.00 0.00 72 THR A O 4
ATOM 4142 N N . LEU A 1 73 ? -1.702 -3.491 -6.556 1.00 0.00 73 LEU A N 4
ATOM 4143 C CA . LEU A 1 73 ? -2.039 -2.095 -6.833 1.00 0.00 73 LEU A CA 4
ATOM 4144 C C . LEU A 1 73 ? -0.864 -1.175 -6.461 1.00 0.00 73 LEU A C 4
ATOM 4145 O O . LEU A 1 73 ? -0.498 -0.292 -7.248 1.00 0.00 73 LEU A O 4
ATOM 4161 N N . LEU A 1 74 ? -0.171 -1.461 -5.351 1.00 0.00 74 LEU A N 4
ATOM 4162 C CA . LEU A 1 74 ? 1.098 -0.808 -5.014 1.00 0.00 74 LEU A CA 4
ATOM 4163 C C . LEU A 1 74 ? 2.081 -0.849 -6.165 1.00 0.00 74 LEU A C 4
ATOM 4164 O O . LEU A 1 74 ? 2.613 0.157 -6.591 1.00 0.00 74 LEU A O 4
ATOM 4180 N N . GLY A 1 75 ? 2.272 -2.043 -6.665 1.00 0.00 75 GLY A N 4
ATOM 4181 C CA . GLY A 1 75 ? 3.140 -2.355 -7.809 1.00 0.00 75 GLY A CA 4
ATOM 4182 C C . GLY A 1 75 ? 2.806 -1.502 -9.029 1.00 0.00 75 GLY A C 4
ATOM 4183 O O . GLY A 1 75 ? 3.699 -1.110 -9.774 1.00 0.00 75 GLY A O 4
ATOM 4187 N N . ARG A 1 76 ? 1.542 -1.070 -9.174 1.00 0.00 76 ARG A N 4
ATOM 4188 C CA . ARG A 1 76 ? 1.142 -0.096 -10.205 1.00 0.00 76 ARG A CA 4
ATOM 4189 C C . ARG A 1 76 ? 1.612 1.310 -9.826 1.00 0.00 76 ARG A C 4
ATOM 4190 O O . ARG A 1 76 ? 2.112 2.016 -10.702 1.00 0.00 76 ARG A O 4
ATOM 4211 N N . LEU A 1 77 ? 1.463 1.739 -8.558 1.00 0.00 77 LEU A N 4
ATOM 4212 C CA . LEU A 1 77 ? 1.950 3.048 -8.140 1.00 0.00 77 LEU A CA 4
ATOM 4213 C C . LEU A 1 77 ? 3.463 3.111 -8.332 1.00 0.00 77 LEU A C 4
ATOM 4214 O O . LEU A 1 77 ? 3.971 4.104 -8.846 1.00 0.00 77 LEU A O 4
ATOM 4230 N N . VAL A 1 78 ? 4.138 2.107 -7.776 1.00 0.00 78 VAL A N 4
ATOM 4231 C CA . VAL A 1 78 ? 5.626 2.203 -7.608 1.00 0.00 78 VAL A CA 4
ATOM 4232 C C . VAL A 1 78 ? 6.262 1.987 -8.962 1.00 0.00 78 VAL A C 4
ATOM 4233 O O . VAL A 1 78 ? 7.347 2.515 -9.183 1.00 0.00 78 VAL A O 4
ATOM 4246 N N . LYS A 1 79 ? 5.656 1.249 -9.928 1.00 0.00 79 LYS A N 4
ATOM 4247 C CA . LYS A 1 79 ? 6.131 1.249 -11.350 1.00 0.00 79 LYS A CA 4
ATOM 4248 C C . LYS A 1 79 ? 5.698 2.453 -12.219 1.00 0.00 79 LYS A C 4
ATOM 4249 O O . LYS A 1 79 ? 6.256 2.654 -13.298 1.00 0.00 79 LYS A O 4
ATOM 4268 N N . LYS A 1 80 ? 4.730 3.238 -11.753 1.00 0.00 80 LYS A N 4
ATOM 4269 C CA . LYS A 1 80 ? 4.311 4.524 -12.340 1.00 0.00 80 LYS A CA 4
ATOM 4270 C C . LYS A 1 80 ? 4.869 5.755 -11.619 1.00 0.00 80 LYS A C 4
ATOM 4271 O O . LYS A 1 80 ? 4.387 6.856 -11.844 1.00 0.00 80 LYS A O 4
ATOM 4290 N N . GLU A 1 81 ? 5.918 5.569 -10.816 1.00 0.00 81 GLU A N 4
ATOM 4291 C CA . GLU A 1 81 ? 6.731 6.661 -10.247 1.00 0.00 81 GLU A CA 4
ATOM 4292 C C . GLU A 1 81 ? 5.937 7.612 -9.332 1.00 0.00 81 GLU A C 4
ATOM 4293 O O . GLU A 1 81 ? 6.273 8.796 -9.218 1.00 0.00 81 GLU A O 4
ATOM 4305 N N . MET A 1 82 ? 4.866 7.128 -8.673 1.00 0.00 82 MET A N 4
ATOM 4306 C CA . MET A 1 82 ? 4.134 7.919 -7.685 1.00 0.00 82 MET A CA 4
ATOM 4307 C C . MET A 1 82 ? 4.792 7.785 -6.300 1.00 0.00 82 MET A C 4
ATOM 4308 O O . MET A 1 82 ? 5.073 8.775 -5.631 1.00 0.00 82 MET A O 4
ATOM 4322 N N . LEU A 1 83 ? 5.028 6.539 -5.869 1.00 0.00 83 LEU A N 4
ATOM 4323 C CA . LEU A 1 83 ? 5.521 6.162 -4.534 1.00 0.00 83 LEU A CA 4
ATOM 4324 C C . LEU A 1 83 ? 6.809 5.339 -4.614 1.00 0.00 83 LEU A C 4
ATOM 4325 O O . LEU A 1 83 ? 7.122 4.771 -5.659 1.00 0.00 83 LEU A O 4
ATOM 4341 N N . SER A 1 84 ? 7.469 5.161 -3.467 1.00 0.00 84 SER A N 4
ATOM 4342 C CA . SER A 1 84 ? 8.606 4.243 -3.322 1.00 0.00 84 SER A CA 4
ATOM 4343 C C . SER A 1 84 ? 8.404 3.237 -2.190 1.00 0.00 84 SER A C 4
ATOM 4344 O O . SER A 1 84 ? 7.440 3.271 -1.425 1.00 0.00 84 SER A O 4
ATOM 4352 N N . THR A 1 85 ? 9.314 2.269 -2.132 1.00 0.00 85 THR A N 4
ATOM 4353 C CA . THR A 1 85 ? 9.292 1.201 -1.129 1.00 0.00 85 THR A CA 4
ATOM 4354 C C . THR A 1 85 ? 10.695 0.650 -0.835 1.00 0.00 85 THR A C 4
ATOM 4355 O O . THR A 1 85 ? 11.587 0.718 -1.686 1.00 0.00 85 THR A O 4
ATOM 4366 N N . GLU A 1 86 ? 10.882 0.154 0.391 1.00 0.00 86 GLU A N 4
ATOM 4367 C CA . GLU A 1 86 ? 12.105 -0.419 0.986 1.00 0.00 86 GLU A CA 4
ATOM 4368 C C . GLU A 1 86 ? 11.793 -1.778 1.657 1.00 0.00 86 GLU A C 4
ATOM 4369 O O . GLU A 1 86 ? 10.628 -2.144 1.817 1.00 0.00 86 GLU A O 4
ATOM 4381 N N . LYS A 1 87 ? 12.810 -2.520 2.108 1.00 0.00 87 LYS A N 4
ATOM 4382 C CA . LYS A 1 87 ? 12.670 -3.861 2.698 1.00 0.00 87 LYS A CA 4
ATOM 4383 C C . LYS A 1 87 ? 12.726 -3.883 4.235 1.00 0.00 87 LYS A C 4
ATOM 4384 O O . LYS A 1 87 ? 13.537 -3.199 4.849 1.00 0.00 87 LYS A O 4
ATOM 4403 N N . GLU A 1 88 ? 11.927 -4.749 4.870 1.00 0.00 88 GLU A N 4
ATOM 4404 C CA . GLU A 1 88 ? 11.956 -5.097 6.304 1.00 0.00 88 GLU A CA 4
ATOM 4405 C C . GLU A 1 88 ? 11.803 -6.625 6.565 1.00 0.00 88 GLU A C 4
ATOM 4406 O O . GLU A 1 88 ? 11.707 -7.408 5.619 1.00 0.00 88 GLU A O 4
ATOM 4418 N N . GLY A 1 89 ? 11.834 -7.081 7.831 1.00 0.00 89 GLY A N 4
ATOM 4419 C CA . GLY A 1 89 ? 11.740 -8.500 8.234 1.00 0.00 89 GLY A CA 4
ATOM 4420 C C . GLY A 1 89 ? 10.496 -9.222 7.684 1.00 0.00 89 GLY A C 4
ATOM 4421 O O . GLY A 1 89 ? 9.379 -8.935 8.121 1.00 0.00 89 GLY A O 4
ATOM 4425 N N . ARG A 1 90 ? 10.689 -10.129 6.713 1.00 0.00 90 ARG A N 4
ATOM 4426 C CA . ARG A 1 90 ? 9.662 -10.743 5.842 1.00 0.00 90 ARG A CA 4
ATOM 4427 C C . ARG A 1 90 ? 8.677 -9.713 5.248 1.00 0.00 90 ARG A C 4
ATOM 4428 O O . ARG A 1 90 ? 7.539 -10.049 4.932 1.00 0.00 90 ARG A O 4
ATOM 4449 N N . LYS A 1 91 ? 9.090 -8.448 5.101 1.00 0.00 91 LYS A N 4
ATOM 4450 C CA . LYS A 1 91 ? 8.236 -7.304 4.784 1.00 0.00 91 LYS A CA 4
ATOM 4451 C C . LYS A 1 91 ? 8.804 -6.311 3.790 1.00 0.00 91 LYS A C 4
ATOM 4452 O O . LYS A 1 91 ? 9.940 -6.369 3.333 1.00 0.00 91 LYS A O 4
ATOM 4471 N N . PHE A 1 92 ? 7.934 -5.348 3.526 1.00 0.00 92 PHE A N 4
ATOM 4472 C CA . PHE A 1 92 ? 8.227 -4.113 2.806 1.00 0.00 92 PHE A CA 4
ATOM 4473 C C . PHE A 1 92 ? 7.779 -2.915 3.639 1.00 0.00 92 PHE A C 4
ATOM 4474 O O . PHE A 1 92 ? 6.991 -3.056 4.585 1.00 0.00 92 PHE A O 4
ATOM 4491 N N . VAL A 1 93 ? 8.260 -1.739 3.246 1.00 0.00 93 VAL A N 4
ATOM 4492 C CA . VAL A 1 93 ? 7.957 -0.432 3.825 1.00 0.00 93 VAL A CA 4
ATOM 4493 C C . VAL A 1 93 ? 7.693 0.531 2.683 1.00 0.00 93 VAL A C 4
ATOM 4494 O O . VAL A 1 93 ? 8.606 0.953 1.976 1.00 0.00 93 VAL A O 4
ATOM 4507 N N . TYR A 1 94 ? 6.431 0.899 2.518 1.00 0.00 94 TYR A N 4
ATOM 4508 C CA . TYR A 1 94 ? 5.955 1.763 1.454 1.00 0.00 94 TYR A CA 4
ATOM 4509 C C . TYR A 1 94 ? 5.924 3.217 1.962 1.00 0.00 94 TYR A C 4
ATOM 4510 O O . TYR A 1 94 ? 5.143 3.542 2.857 1.00 0.00 94 TYR A O 4
ATOM 4528 N N . ARG A 1 95 ? 6.805 4.065 1.414 1.00 0.00 95 ARG A N 4
ATOM 4529 C CA . ARG A 1 95 ? 6.879 5.520 1.701 1.00 0.00 95 ARG A CA 4
ATOM 4530 C C . ARG A 1 95 ? 6.837 6.423 0.447 1.00 0.00 95 ARG A C 4
ATOM 4531 O O . ARG A 1 95 ? 7.309 6.016 -0.622 1.00 0.00 95 ARG A O 4
ATOM 4552 N N . PRO A 1 96 ? 6.269 7.647 0.534 1.00 0.00 96 PRO A N 4
ATOM 4553 C CA . PRO A 1 96 ? 6.377 8.655 -0.517 1.00 0.00 96 PRO A CA 4
ATOM 4554 C C . PRO A 1 96 ? 7.818 9.201 -0.580 1.00 0.00 96 PRO A C 4
ATOM 4555 O O . PRO A 1 96 ? 8.690 8.775 0.173 1.00 0.00 96 PRO A O 4
ATOM 4566 N N . LEU A 1 97 ? 8.087 10.114 -1.511 1.00 0.00 97 LEU A N 4
ATOM 4567 C CA . LEU A 1 97 ? 9.431 10.678 -1.697 1.00 0.00 97 LEU A CA 4
ATOM 4568 C C . LEU A 1 97 ? 9.687 11.910 -0.788 1.00 0.00 97 LEU A C 4
ATOM 4569 O O . LEU A 1 97 ? 8.884 12.225 0.099 1.00 0.00 97 LEU A O 4
ATOM 4585 N N . MET A 1 98 ? 10.842 12.564 -0.949 1.00 0.00 98 MET A N 4
ATOM 4586 C CA . MET A 1 98 ? 11.350 13.619 -0.054 1.00 0.00 98 MET A CA 4
ATOM 4587 C C . MET A 1 98 ? 12.156 14.694 -0.810 1.00 0.00 98 MET A C 4
ATOM 4588 O O . MET A 1 98 ? 12.495 14.472 -1.971 1.00 0.00 98 MET A O 4
ATOM 4602 N N . GLU A 1 99 ? 12.505 15.789 -0.121 1.00 0.00 99 GLU A N 4
ATOM 4603 C CA . GLU A 1 99 ? 13.433 16.864 -0.562 1.00 0.00 99 GLU A CA 4
ATOM 4604 C C . GLU A 1 99 ? 13.203 17.404 -1.999 1.00 0.00 99 GLU A C 4
ATOM 4605 O O . GLU A 1 99 ? 14.130 17.488 -2.840 1.00 0.00 99 GLU A O 4
ATOM 4617 N N . PHE A 1 31 ? -14.833 16.535 -12.725 1.00 0.00 31 PHE A N 5
ATOM 4618 C CA . PHE A 1 31 ? -13.825 15.589 -13.253 1.00 0.00 31 PHE A CA 5
ATOM 4619 C C . PHE A 1 31 ? -13.261 14.737 -12.116 1.00 0.00 31 PHE A C 5
ATOM 4620 O O . PHE A 1 31 ? -13.376 15.130 -10.957 1.00 0.00 31 PHE A O 5
ATOM 4637 N N . ASN A 1 32 ? -12.638 13.591 -12.425 1.00 0.00 32 ASN A N 5
ATOM 4638 C CA . ASN A 1 32 ? -12.269 12.556 -11.436 1.00 0.00 32 ASN A CA 5
ATOM 4639 C C . ASN A 1 32 ? -10.744 12.304 -11.416 1.00 0.00 32 ASN A C 5
ATOM 4640 O O . ASN A 1 32 ? -10.035 12.781 -12.306 1.00 0.00 32 ASN A O 5
ATOM 4651 N N . VAL A 1 33 ? -10.229 11.563 -10.420 1.00 0.00 33 VAL A N 5
ATOM 4652 C CA . VAL A 1 33 ? -8.775 11.435 -10.163 1.00 0.00 33 VAL A CA 5
ATOM 4653 C C . VAL A 1 33 ? -8.218 10.044 -10.481 1.00 0.00 33 VAL A C 5
ATOM 4654 O O . VAL A 1 33 ? -7.187 9.935 -11.143 1.00 0.00 33 VAL A O 5
ATOM 4667 N N . SER A 1 34 ? -8.907 8.995 -10.031 1.00 0.00 34 SER A N 5
ATOM 4668 C CA . SER A 1 34 ? -8.417 7.613 -10.028 1.00 0.00 34 SER A CA 5
ATOM 4669 C C . SER A 1 34 ? -9.574 6.643 -10.271 1.00 0.00 34 SER A C 5
ATOM 4670 O O . SER A 1 34 ? -10.700 6.938 -9.877 1.00 0.00 34 SER A O 5
ATOM 4678 N N . ASN A 1 35 ? -9.282 5.475 -10.856 1.00 0.00 35 ASN A N 5
ATOM 4679 C CA . ASN A 1 35 ? -10.285 4.439 -11.169 1.00 0.00 35 ASN A CA 5
ATOM 4680 C C . ASN A 1 35 ? -9.995 3.066 -10.546 1.00 0.00 35 ASN A C 5
ATOM 4681 O O . ASN A 1 35 ? -10.945 2.309 -10.352 1.00 0.00 35 ASN A O 5
ATOM 4692 N N . ALA A 1 36 ? -8.737 2.734 -10.208 1.00 0.00 36 ALA A N 5
ATOM 4693 C CA . ALA A 1 36 ? -8.443 1.548 -9.395 1.00 0.00 36 ALA A CA 5
ATOM 4694 C C . ALA A 1 36 ? -8.913 1.759 -7.938 1.00 0.00 36 ALA A C 5
ATOM 4695 O O . ALA A 1 36 ? -9.657 0.948 -7.403 1.00 0.00 36 ALA A O 5
ATOM 4702 N N . GLU A 1 37 ? -8.461 2.854 -7.328 1.00 0.00 37 GLU A N 5
ATOM 4703 C CA . GLU A 1 37 ? -8.783 3.282 -5.963 1.00 0.00 37 GLU A CA 5
ATOM 4704 C C . GLU A 1 37 ? -8.283 4.726 -5.783 1.00 0.00 37 GLU A C 5
ATOM 4705 O O . GLU A 1 37 ? -7.353 5.162 -6.469 1.00 0.00 37 GLU A O 5
ATOM 4717 N N . LEU A 1 38 ? -8.856 5.461 -4.828 1.00 0.00 38 LEU A N 5
ATOM 4718 C CA . LEU A 1 38 ? -8.374 6.762 -4.359 1.00 0.00 38 LEU A CA 5
ATOM 4719 C C . LEU A 1 38 ? -7.845 6.674 -2.917 1.00 0.00 38 LEU A C 5
ATOM 4720 O O . LEU A 1 38 ? -6.850 7.330 -2.608 1.00 0.00 38 LEU A O 5
ATOM 4736 N N . ILE A 1 39 ? -8.411 5.818 -2.049 1.00 0.00 39 ILE A N 5
ATOM 4737 C CA . ILE A 1 39 ? -7.985 5.714 -0.637 1.00 0.00 39 ILE A CA 5
ATOM 4738 C C . ILE A 1 39 ? -6.507 5.333 -0.444 1.00 0.00 39 ILE A C 5
ATOM 4739 O O . ILE A 1 39 ? -5.880 5.858 0.480 1.00 0.00 39 ILE A O 5
ATOM 4755 N N . VAL A 1 40 ? -5.905 4.549 -1.359 1.00 0.00 40 VAL A N 5
ATOM 4756 C CA . VAL A 1 40 ? -4.454 4.237 -1.352 1.00 0.00 40 VAL A CA 5
ATOM 4757 C C . VAL A 1 40 ? -3.567 5.487 -1.395 1.00 0.00 40 VAL A C 5
ATOM 4758 O O . VAL A 1 40 ? -2.453 5.455 -0.877 1.00 0.00 40 VAL A O 5
ATOM 4771 N N . MET A 1 41 ? -4.064 6.593 -1.954 1.00 0.00 41 MET A N 5
ATOM 4772 C CA . MET A 1 41 ? -3.359 7.880 -1.995 1.00 0.00 41 MET A CA 5
ATOM 4773 C C . MET A 1 41 ? -3.686 8.786 -0.797 1.00 0.00 41 MET A C 5
ATOM 4774 O O . MET A 1 41 ? -3.246 9.932 -0.783 1.00 0.00 41 MET A O 5
ATOM 4788 N N . ARG A 1 42 ? -4.408 8.299 0.227 1.00 0.00 42 ARG A N 5
ATOM 4789 C CA . ARG A 1 42 ? -4.713 9.056 1.459 1.00 0.00 42 ARG A CA 5
ATOM 4790 C C . ARG A 1 42 ? -4.229 8.358 2.730 1.00 0.00 42 ARG A C 5
ATOM 4791 O O . ARG A 1 42 ? -3.582 9.034 3.526 1.00 0.00 42 ARG A O 5
ATOM 4812 N N . VAL A 1 43 ? -4.445 7.039 2.897 1.00 0.00 43 VAL A N 5
ATOM 4813 C CA . VAL A 1 43 ? -3.960 6.293 4.090 1.00 0.00 43 VAL A CA 5
ATOM 4814 C C . VAL A 1 43 ? -2.477 6.571 4.339 1.00 0.00 43 VAL A C 5
ATOM 4815 O O . VAL A 1 43 ? -2.105 7.159 5.351 1.00 0.00 43 VAL A O 5
ATOM 4828 N N . ILE A 1 44 ? -1.642 6.223 3.362 1.00 0.00 44 ILE A N 5
ATOM 4829 C CA . ILE A 1 44 ? -0.186 6.193 3.532 1.00 0.00 44 ILE A CA 5
ATOM 4830 C C . ILE A 1 44 ? 0.387 7.590 3.722 1.00 0.00 44 ILE A C 5
ATOM 4831 O O . ILE A 1 44 ? 1.205 7.813 4.608 1.00 0.00 44 ILE A O 5
ATOM 4847 N N . TRP A 1 45 ? -0.093 8.529 2.914 1.00 0.00 45 TRP A N 5
ATOM 4848 C CA . TRP A 1 45 ? 0.330 9.935 2.959 1.00 0.00 45 TRP A CA 5
ATOM 4849 C C . TRP A 1 45 ? -0.027 10.614 4.296 1.00 0.00 45 TRP A C 5
ATOM 4850 O O . TRP A 1 45 ? 0.705 11.481 4.773 1.00 0.00 45 TRP A O 5
ATOM 4871 N N . SER A 1 46 ? -1.114 10.165 4.924 1.00 0.00 46 SER A N 5
ATOM 4872 C CA . SER A 1 46 ? -1.550 10.692 6.229 1.00 0.00 46 SER A CA 5
ATOM 4873 C C . SER A 1 46 ? -0.721 10.110 7.372 1.00 0.00 46 SER A C 5
ATOM 4874 O O . SER A 1 46 ? -0.328 10.817 8.306 1.00 0.00 46 SER A O 5
ATOM 4882 N N . LEU A 1 47 ? -0.422 8.813 7.269 1.00 0.00 47 LEU A N 5
ATOM 4883 C CA . LEU A 1 47 ? 0.413 8.057 8.186 1.00 0.00 47 LEU A CA 5
ATOM 4884 C C . LEU A 1 47 ? 1.877 8.530 8.202 1.00 0.00 47 LEU A C 5
ATOM 4885 O O . LEU A 1 47 ? 2.415 8.897 9.242 1.00 0.00 47 LEU A O 5
ATOM 4901 N N . GLY A 1 48 ? 2.513 8.506 7.034 1.00 0.00 48 GLY A N 5
ATOM 4902 C CA . GLY A 1 48 ? 3.918 8.837 6.784 1.00 0.00 48 GLY A CA 5
ATOM 4903 C C . GLY A 1 48 ? 4.571 7.734 5.957 1.00 0.00 48 GLY A C 5
ATOM 4904 O O . GLY A 1 48 ? 4.860 7.924 4.777 1.00 0.00 48 GLY A O 5
ATOM 4908 N N . GLU A 1 49 ? 4.711 6.550 6.553 1.00 0.00 49 GLU A N 5
ATOM 4909 C CA . GLU A 1 49 ? 5.122 5.315 5.890 1.00 0.00 49 GLU A CA 5
ATOM 4910 C C . GLU A 1 49 ? 4.443 4.110 6.565 1.00 0.00 49 GLU A C 5
ATOM 4911 O O . GLU A 1 49 ? 4.112 4.170 7.749 1.00 0.00 49 GLU A O 5
ATOM 4923 N N . ALA A 1 50 ? 4.209 3.027 5.813 1.00 0.00 50 ALA A N 5
ATOM 4924 C CA . ALA A 1 50 ? 3.353 1.905 6.222 1.00 0.00 50 ALA A CA 5
ATOM 4925 C C . ALA A 1 50 ? 3.911 0.532 5.800 1.00 0.00 50 ALA A C 5
ATOM 4926 O O . ALA A 1 50 ? 4.577 0.411 4.772 1.00 0.00 50 ALA A O 5
ATOM 4933 N N . ARG A 1 51 ? 3.623 -0.538 6.556 1.00 0.00 51 ARG A N 5
ATOM 4934 C CA . ARG A 1 51 ? 3.987 -1.918 6.150 1.00 0.00 51 ARG A CA 5
ATOM 4935 C C . ARG A 1 51 ? 2.921 -2.489 5.207 1.00 0.00 51 ARG A C 5
ATOM 4936 O O . ARG A 1 51 ? 1.799 -2.004 5.186 1.00 0.00 51 ARG A O 5
ATOM 4957 N N . VAL A 1 52 ? 3.215 -3.566 4.477 1.00 0.00 52 VAL A N 5
ATOM 4958 C CA . VAL A 1 52 ? 2.211 -4.205 3.595 1.00 0.00 52 VAL A CA 5
ATOM 4959 C C . VAL A 1 52 ? 0.944 -4.699 4.309 1.00 0.00 52 VAL A C 5
ATOM 4960 O O . VAL A 1 52 ? -0.157 -4.690 3.775 1.00 0.00 52 VAL A O 5
ATOM 4973 N N . ASP A 1 53 ? 1.140 -5.261 5.493 1.00 0.00 53 ASP A N 5
ATOM 4974 C CA . ASP A 1 53 ? 0.076 -5.686 6.396 1.00 0.00 53 ASP A CA 5
ATOM 4975 C C . ASP A 1 53 ? -0.655 -4.479 7.027 1.00 0.00 53 ASP A C 5
ATOM 4976 O O . ASP A 1 53 ? -1.825 -4.584 7.364 1.00 0.00 53 ASP A O 5
ATOM 4985 N N . GLU A 1 54 ? -0.010 -3.310 7.093 1.00 0.00 54 GLU A N 5
ATOM 4986 C CA . GLU A 1 54 ? -0.610 -2.055 7.578 1.00 0.00 54 GLU A CA 5
ATOM 4987 C C . GLU A 1 54 ? -1.555 -1.437 6.540 1.00 0.00 54 GLU A C 5
ATOM 4988 O O . GLU A 1 54 ? -2.728 -1.189 6.805 1.00 0.00 54 GLU A O 5
ATOM 5000 N N . ILE A 1 55 ? -1.061 -1.265 5.309 1.00 0.00 55 ILE A N 5
ATOM 5001 C CA . ILE A 1 55 ? -1.840 -0.664 4.208 1.00 0.00 55 ILE A CA 5
ATOM 5002 C C . ILE A 1 55 ? -3.126 -1.436 3.936 1.00 0.00 55 ILE A C 5
ATOM 5003 O O . ILE A 1 55 ? -4.180 -0.827 3.809 1.00 0.00 55 ILE A O 5
ATOM 5019 N N . TYR A 1 56 ? -3.066 -2.770 3.903 1.00 0.00 56 TYR A N 5
ATOM 5020 C CA . TYR A 1 56 ? -4.222 -3.643 3.830 1.00 0.00 56 TYR A CA 5
ATOM 5021 C C . TYR A 1 56 ? -5.162 -3.547 5.032 1.00 0.00 56 TYR A C 5
ATOM 5022 O O . TYR A 1 56 ? -6.372 -3.623 4.858 1.00 0.00 56 TYR A O 5
ATOM 5040 N N . ALA A 1 57 ? -4.631 -3.314 6.227 1.00 0.00 57 ALA A N 5
ATOM 5041 C CA . ALA A 1 57 ? -5.464 -3.146 7.419 1.00 0.00 57 ALA A CA 5
ATOM 5042 C C . ALA A 1 57 ? -6.381 -1.917 7.335 1.00 0.00 57 ALA A C 5
ATOM 5043 O O . ALA A 1 57 ? -7.407 -1.864 8.010 1.00 0.00 57 ALA A O 5
ATOM 5050 N N . GLN A 1 58 ? -6.012 -0.923 6.519 1.00 0.00 58 GLN A N 5
ATOM 5051 C CA . GLN A 1 58 ? -6.799 0.284 6.304 1.00 0.00 58 GLN A CA 5
ATOM 5052 C C . GLN A 1 58 ? -7.942 0.097 5.282 1.00 0.00 58 GLN A C 5
ATOM 5053 O O . GLN A 1 58 ? -8.871 0.908 5.240 1.00 0.00 58 GLN A O 5
ATOM 5067 N N . ILE A 1 59 ? -7.856 -0.956 4.462 1.00 0.00 59 ILE A N 5
ATOM 5068 C CA . ILE A 1 59 ? -8.788 -1.334 3.385 1.00 0.00 59 ILE A CA 5
ATOM 5069 C C . ILE A 1 59 ? -9.999 -2.127 3.949 1.00 0.00 59 ILE A C 5
ATOM 5070 O O . ILE A 1 59 ? -9.843 -3.274 4.372 1.00 0.00 59 ILE A O 5
ATOM 5086 N N . PRO A 1 60 ? -11.220 -1.550 3.991 1.00 0.00 60 PRO A N 5
ATOM 5087 C CA . PRO A 1 60 ? -12.389 -2.219 4.569 1.00 0.00 60 PRO A CA 5
ATOM 5088 C C . PRO A 1 60 ? -12.921 -3.343 3.665 1.00 0.00 60 PRO A C 5
ATOM 5089 O O . PRO A 1 60 ? -12.874 -3.254 2.435 1.00 0.00 60 PRO A O 5
ATOM 5100 N N . GLN A 1 61 ? -13.535 -4.379 4.257 1.00 0.00 61 GLN A N 5
ATOM 5101 C CA . GLN A 1 61 ? -14.106 -5.499 3.480 1.00 0.00 61 GLN A CA 5
ATOM 5102 C C . GLN A 1 61 ? -15.332 -5.110 2.628 1.00 0.00 61 GLN A C 5
ATOM 5103 O O . GLN A 1 61 ? -15.720 -5.894 1.766 1.00 0.00 61 GLN A O 5
ATOM 5117 N N . GLU A 1 62 ? -15.871 -3.892 2.788 1.00 0.00 62 GLU A N 5
ATOM 5118 C CA . GLU A 1 62 ? -16.893 -3.298 1.897 1.00 0.00 62 GLU A CA 5
ATOM 5119 C C . GLU A 1 62 ? -16.484 -3.312 0.411 1.00 0.00 62 GLU A C 5
ATOM 5120 O O . GLU A 1 62 ? -17.336 -3.255 -0.473 1.00 0.00 62 GLU A O 5
ATOM 5132 N N . LEU A 1 63 ? -15.173 -3.351 0.142 1.00 0.00 63 LEU A N 5
ATOM 5133 C CA . LEU A 1 63 ? -14.571 -3.344 -1.201 1.00 0.00 63 LEU A CA 5
ATOM 5134 C C . LEU A 1 63 ? -14.385 -4.732 -1.827 1.00 0.00 63 LEU A C 5
ATOM 5135 O O . LEU A 1 63 ? -14.306 -4.846 -3.047 1.00 0.00 63 LEU A O 5
ATOM 5151 N N . GLU A 1 64 ? -14.271 -5.735 -0.955 1.00 0.00 64 GLU A N 5
ATOM 5152 C CA . GLU A 1 64 ? -14.175 -7.200 -1.178 1.00 0.00 64 GLU A CA 5
ATOM 5153 C C . GLU A 1 64 ? -12.757 -7.736 -1.504 1.00 0.00 64 GLU A C 5
ATOM 5154 O O . GLU A 1 64 ? -12.570 -8.932 -1.747 1.00 0.00 64 GLU A O 5
ATOM 5166 N N . TRP A 1 65 ? -11.757 -6.856 -1.540 1.00 0.00 65 TRP A N 5
ATOM 5167 C CA . TRP A 1 65 ? -10.414 -7.142 -2.073 1.00 0.00 65 TRP A CA 5
ATOM 5168 C C . TRP A 1 65 ? -9.591 -8.133 -1.257 1.00 0.00 65 TRP A C 5
ATOM 5169 O O . TRP A 1 65 ? -9.338 -7.937 -0.078 1.00 0.00 65 TRP A O 5
ATOM 5190 N N . SER A 1 66 ? -9.094 -9.182 -1.906 1.00 0.00 66 SER A N 5
ATOM 5191 C CA . SER A 1 66 ? -8.125 -10.121 -1.302 1.00 0.00 66 SER A CA 5
ATOM 5192 C C . SER A 1 66 ? -6.706 -9.499 -1.206 1.00 0.00 66 SER A C 5
ATOM 5193 O O . SER A 1 66 ? -6.274 -8.628 -1.971 1.00 0.00 66 SER A O 5
ATOM 5201 N N . LEU A 1 67 ? -5.908 -10.017 -0.274 1.00 0.00 67 LEU A N 5
ATOM 5202 C CA . LEU A 1 67 ? -4.608 -9.480 0.094 1.00 0.00 67 LEU A CA 5
ATOM 5203 C C . LEU A 1 67 ? -3.624 -9.371 -1.066 1.00 0.00 67 LEU A C 5
ATOM 5204 O O . LEU A 1 67 ? -2.718 -8.541 -1.016 1.00 0.00 67 LEU A O 5
ATOM 5220 N N . ALA A 1 68 ? -3.754 -10.207 -2.097 1.00 0.00 68 ALA A N 5
ATOM 5221 C CA . ALA A 1 68 ? -2.867 -10.073 -3.263 1.00 0.00 68 ALA A CA 5
ATOM 5222 C C . ALA A 1 68 ? -3.139 -8.747 -4.006 1.00 0.00 68 ALA A C 5
ATOM 5223 O O . ALA A 1 68 ? -2.192 -8.126 -4.511 1.00 0.00 68 ALA A O 5
ATOM 5230 N N . THR A 1 69 ? -4.410 -8.297 -4.059 1.00 0.00 69 THR A N 5
ATOM 5231 C CA . THR A 1 69 ? -4.834 -7.164 -4.917 1.00 0.00 69 THR A CA 5
ATOM 5232 C C . THR A 1 69 ? -4.185 -5.835 -4.546 1.00 0.00 69 THR A C 5
ATOM 5233 O O . THR A 1 69 ? -3.617 -5.169 -5.410 1.00 0.00 69 THR A O 5
ATOM 5244 N N . VAL A 1 70 ? -4.181 -5.448 -3.268 1.00 0.00 70 VAL A N 5
ATOM 5245 C CA . VAL A 1 70 ? -3.458 -4.248 -2.846 1.00 0.00 70 VAL A CA 5
ATOM 5246 C C . VAL A 1 70 ? -1.984 -4.266 -3.250 1.00 0.00 70 VAL A C 5
ATOM 5247 O O . VAL A 1 70 ? -1.484 -3.292 -3.806 1.00 0.00 70 VAL A O 5
ATOM 5260 N N . LYS A 1 71 ? -1.290 -5.388 -3.032 1.00 0.00 71 LYS A N 5
ATOM 5261 C CA . LYS A 1 71 ? 0.147 -5.542 -3.319 1.00 0.00 71 LYS A CA 5
ATOM 5262 C C . LYS A 1 71 ? 0.463 -5.397 -4.805 1.00 0.00 71 LYS A C 5
ATOM 5263 O O . LYS A 1 71 ? 1.411 -4.697 -5.156 1.00 0.00 71 LYS A O 5
ATOM 5282 N N . THR A 1 72 ? -0.369 -5.980 -5.663 1.00 0.00 72 THR A N 5
ATOM 5283 C CA . THR A 1 72 ? -0.207 -5.783 -7.118 1.00 0.00 72 THR A CA 5
ATOM 5284 C C . THR A 1 72 ? -0.500 -4.347 -7.565 1.00 0.00 72 THR A C 5
ATOM 5285 O O . THR A 1 72 ? 0.137 -3.886 -8.509 1.00 0.00 72 THR A O 5
ATOM 5296 N N . LEU A 1 73 ? -1.425 -3.621 -6.920 1.00 0.00 73 LEU A N 5
ATOM 5297 C CA . LEU A 1 73 ? -1.824 -2.274 -7.297 1.00 0.00 73 LEU A CA 5
ATOM 5298 C C . LEU A 1 73 ? -0.773 -1.254 -6.817 1.00 0.00 73 LEU A C 5
ATOM 5299 O O . LEU A 1 73 ? -0.315 -0.394 -7.570 1.00 0.00 73 LEU A O 5
ATOM 5315 N N . LEU A 1 74 ? -0.269 -1.450 -5.595 1.00 0.00 74 LEU A N 5
ATOM 5316 C CA . LEU A 1 74 ? 0.886 -0.731 -5.058 1.00 0.00 74 LEU A CA 5
ATOM 5317 C C . LEU A 1 74 ? 2.022 -0.750 -6.036 1.00 0.00 74 LEU A C 5
ATOM 5318 O O . LEU A 1 74 ? 2.576 0.284 -6.359 1.00 0.00 74 LEU A O 5
ATOM 5334 N N . GLY A 1 75 ? 2.298 -1.948 -6.525 1.00 0.00 75 GLY A N 5
ATOM 5335 C CA . GLY A 1 75 ? 3.344 -2.222 -7.501 1.00 0.00 75 GLY A CA 5
ATOM 5336 C C . GLY A 1 75 ? 3.218 -1.340 -8.741 1.00 0.00 75 GLY A C 5
ATOM 5337 O O . GLY A 1 75 ? 4.234 -0.996 -9.329 1.00 0.00 75 GLY A O 5
ATOM 5341 N N . ARG A 1 76 ? 1.997 -0.919 -9.093 1.00 0.00 76 ARG A N 5
ATOM 5342 C CA . ARG A 1 76 ? 1.717 0.032 -10.180 1.00 0.00 76 ARG A CA 5
ATOM 5343 C C . ARG A 1 76 ? 2.000 1.461 -9.731 1.00 0.00 76 ARG A C 5
ATOM 5344 O O . ARG A 1 76 ? 2.606 2.212 -10.492 1.00 0.00 76 ARG A O 5
ATOM 5365 N N . LEU A 1 77 ? 1.598 1.824 -8.503 1.00 0.00 77 LEU A N 5
ATOM 5366 C CA . LEU A 1 77 ? 1.937 3.141 -7.940 1.00 0.00 77 LEU A CA 5
ATOM 5367 C C . LEU A 1 77 ? 3.449 3.368 -7.915 1.00 0.00 77 LEU A C 5
ATOM 5368 O O . LEU A 1 77 ? 3.945 4.385 -8.392 1.00 0.00 77 LEU A O 5
ATOM 5384 N N . VAL A 1 78 ? 4.155 2.388 -7.349 1.00 0.00 78 VAL A N 5
ATOM 5385 C CA . VAL A 1 78 ? 5.618 2.488 -7.148 1.00 0.00 78 VAL A CA 5
ATOM 5386 C C . VAL A 1 78 ? 6.370 2.589 -8.489 1.00 0.00 78 VAL A C 5
ATOM 5387 O O . VAL A 1 78 ? 7.341 3.333 -8.585 1.00 0.00 78 VAL A O 5
ATOM 5400 N N . LYS A 1 79 ? 5.867 1.926 -9.547 1.00 0.00 79 LYS A N 5
ATOM 5401 C CA . LYS A 1 79 ? 6.408 1.972 -10.925 1.00 0.00 79 LYS A CA 5
ATOM 5402 C C . LYS A 1 79 ? 6.437 3.344 -11.596 1.00 0.00 79 LYS A C 5
ATOM 5403 O O . LYS A 1 79 ? 7.051 3.516 -12.647 1.00 0.00 79 LYS A O 5
ATOM 5422 N N . LYS A 1 80 ? 5.650 4.255 -11.041 1.00 0.00 80 LYS A N 5
ATOM 5423 C CA . LYS A 1 80 ? 5.339 5.588 -11.584 1.00 0.00 80 LYS A CA 5
ATOM 5424 C C . LYS A 1 80 ? 5.619 6.732 -10.601 1.00 0.00 80 LYS A C 5
ATOM 5425 O O . LYS A 1 80 ? 5.021 7.802 -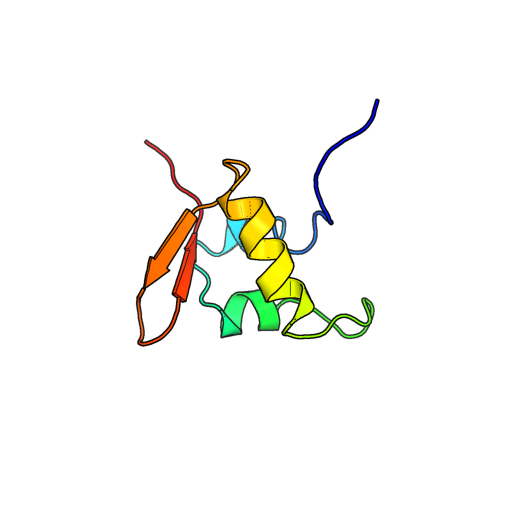10.696 1.00 0.00 80 LYS A O 5
ATOM 5444 N N . GLU A 1 81 ? 6.511 6.475 -9.643 1.00 0.00 81 GLU A N 5
ATOM 5445 C CA . GLU A 1 81 ? 6.969 7.415 -8.605 1.00 0.00 81 GLU A CA 5
ATOM 5446 C C . GLU A 1 81 ? 5.864 7.986 -7.669 1.00 0.00 81 GLU A C 5
ATOM 5447 O O . GLU A 1 81 ? 6.089 8.991 -6.995 1.00 0.00 81 GLU A O 5
ATOM 5459 N N . MET A 1 82 ? 4.669 7.377 -7.560 1.00 0.00 82 MET A N 5
ATOM 5460 C CA . MET A 1 82 ? 3.626 7.872 -6.632 1.00 0.00 82 MET A CA 5
ATOM 5461 C C . MET A 1 82 ? 4.043 7.740 -5.154 1.00 0.00 82 MET A C 5
ATOM 5462 O O . MET A 1 82 ? 3.674 8.553 -4.311 1.00 0.00 82 MET A O 5
ATOM 5476 N N . LEU A 1 83 ? 4.782 6.669 -4.869 1.00 0.00 83 LEU A N 5
ATOM 5477 C CA . LEU A 1 83 ? 5.511 6.369 -3.627 1.00 0.00 83 LEU A CA 5
ATOM 5478 C C . LEU A 1 83 ? 6.650 5.382 -3.949 1.00 0.00 83 LEU A C 5
ATOM 5479 O O . LEU A 1 83 ? 6.782 4.960 -5.096 1.00 0.00 83 LEU A O 5
ATOM 5495 N N . SER A 1 84 ? 7.433 4.961 -2.951 1.00 0.00 84 SER A N 5
ATOM 5496 C CA . SER A 1 84 ? 8.474 3.925 -3.097 1.00 0.00 84 SER A CA 5
ATOM 5497 C C . SER A 1 84 ? 8.404 2.913 -1.960 1.00 0.00 84 SER A C 5
ATOM 5498 O O . SER A 1 84 ? 7.588 3.031 -1.044 1.00 0.00 84 SER A O 5
ATOM 5506 N N . THR A 1 85 ? 9.230 1.873 -2.027 1.00 0.00 85 THR A N 5
ATOM 5507 C CA . THR A 1 85 ? 9.217 0.799 -1.039 1.00 0.00 85 THR A CA 5
ATOM 5508 C C . THR A 1 85 ? 10.597 0.184 -0.825 1.00 0.00 85 THR A C 5
ATOM 5509 O O . THR A 1 85 ? 11.394 0.107 -1.754 1.00 0.00 85 THR A O 5
ATOM 5520 N N . GLU A 1 86 ? 10.878 -0.266 0.405 1.00 0.00 86 GLU A N 5
ATOM 5521 C CA . GLU A 1 86 ? 12.117 -0.979 0.753 1.00 0.00 86 GLU A CA 5
ATOM 5522 C C . GLU A 1 86 ? 11.828 -2.172 1.678 1.00 0.00 86 GLU A C 5
ATOM 5523 O O . GLU A 1 86 ? 10.726 -2.290 2.220 1.00 0.00 86 GLU A O 5
ATOM 5535 N N . LYS A 1 87 ? 12.800 -3.077 1.846 1.00 0.00 87 LYS A N 5
ATOM 5536 C CA . LYS A 1 87 ? 12.634 -4.355 2.525 1.00 0.00 87 LYS A CA 5
ATOM 5537 C C . LYS A 1 87 ? 13.434 -4.408 3.827 1.00 0.00 87 LYS A C 5
ATOM 5538 O O . LYS A 1 87 ? 14.633 -4.167 3.827 1.00 0.00 87 LYS A O 5
ATOM 5557 N N . GLU A 1 88 ? 12.792 -4.872 4.897 1.00 0.00 88 GLU A N 5
ATOM 5558 C CA . GLU A 1 88 ? 13.440 -5.223 6.171 1.00 0.00 88 GLU A CA 5
ATOM 5559 C C . GLU A 1 88 ? 13.281 -6.739 6.416 1.00 0.00 88 GLU A C 5
ATOM 5560 O O . GLU A 1 88 ? 12.312 -7.210 7.018 1.00 0.00 88 GLU A O 5
ATOM 5572 N N . GLY A 1 89 ? 14.218 -7.511 5.850 1.00 0.00 89 GLY A N 5
ATOM 5573 C CA . GLY A 1 89 ? 14.365 -8.973 5.965 1.00 0.00 89 GLY A CA 5
ATOM 5574 C C . GLY A 1 89 ? 13.218 -9.824 5.402 1.00 0.00 89 GLY A C 5
ATOM 5575 O O . GLY A 1 89 ? 13.402 -10.542 4.417 1.00 0.00 89 GLY A O 5
ATOM 5579 N N . ARG A 1 90 ? 12.020 -9.747 5.996 1.00 0.00 90 ARG A N 5
ATOM 5580 C CA . ARG A 1 90 ? 10.857 -10.600 5.657 1.00 0.00 90 ARG A CA 5
ATOM 5581 C C . ARG A 1 90 ? 9.632 -9.823 5.157 1.00 0.00 90 ARG A C 5
ATOM 5582 O O . ARG A 1 90 ? 8.900 -10.348 4.320 1.00 0.00 90 ARG A O 5
ATOM 5603 N N . LYS A 1 91 ? 9.443 -8.569 5.585 1.00 0.00 91 LYS A N 5
ATOM 5604 C CA . LYS A 1 91 ? 8.383 -7.671 5.092 1.00 0.00 91 LYS A CA 5
ATOM 5605 C C . LYS A 1 91 ? 8.923 -6.402 4.427 1.00 0.00 91 LYS A C 5
ATOM 5606 O O . LYS A 1 91 ? 10.122 -6.132 4.417 1.00 0.00 91 LYS A O 5
ATOM 5625 N N . PHE A 1 92 ? 7.974 -5.653 3.872 1.00 0.00 92 PHE A N 5
ATOM 5626 C CA . PHE A 1 92 ? 8.204 -4.433 3.110 1.00 0.00 92 PHE A CA 5
ATOM 5627 C C . PHE A 1 92 ? 7.622 -3.237 3.836 1.00 0.00 92 PHE A C 5
ATOM 5628 O O . PHE A 1 92 ? 6.592 -3.335 4.516 1.00 0.00 92 PHE A O 5
ATOM 5645 N N . VAL A 1 93 ? 8.257 -2.099 3.601 1.00 0.00 93 VAL A N 5
ATOM 5646 C CA . VAL A 1 93 ? 7.775 -0.777 3.973 1.00 0.00 93 VAL A CA 5
ATOM 5647 C C . VAL A 1 93 ? 7.484 -0.025 2.692 1.00 0.00 93 VAL A C 5
ATOM 5648 O O . VAL A 1 93 ? 8.289 -0.028 1.764 1.00 0.00 93 VAL A O 5
ATOM 5661 N N . TYR A 1 94 ? 6.341 0.636 2.644 1.00 0.00 94 TYR A N 5
ATOM 5662 C CA . TYR A 1 94 ? 5.954 1.568 1.607 1.00 0.00 94 TYR A CA 5
ATOM 5663 C C . TYR A 1 94 ? 6.177 2.963 2.197 1.00 0.00 94 TYR A C 5
ATOM 5664 O O . TYR A 1 94 ? 5.486 3.352 3.139 1.00 0.00 94 TYR A O 5
ATOM 5682 N N . ARG A 1 95 ? 7.207 3.651 1.688 1.00 0.00 95 ARG A N 5
ATOM 5683 C CA . ARG A 1 95 ? 7.797 4.904 2.186 1.00 0.00 95 ARG A CA 5
ATOM 5684 C C . ARG A 1 95 ? 7.698 6.050 1.156 1.00 0.00 95 ARG A C 5
ATOM 5685 O O . ARG A 1 95 ? 7.696 5.792 -0.056 1.00 0.00 95 ARG A O 5
ATOM 5706 N N . PRO A 1 96 ? 7.695 7.322 1.600 1.00 0.00 96 PRO A N 5
ATOM 5707 C CA . PRO A 1 96 ? 7.509 8.502 0.752 1.00 0.00 96 PRO A CA 5
ATOM 5708 C C . PRO A 1 96 ? 8.830 9.047 0.156 1.00 0.00 96 PRO A C 5
ATOM 5709 O O . PRO A 1 96 ? 9.011 10.259 0.083 1.00 0.00 96 PRO A O 5
ATOM 5720 N N . LEU A 1 97 ? 9.789 8.186 -0.216 1.00 0.00 97 LEU A N 5
ATOM 5721 C CA . LEU A 1 97 ? 11.087 8.596 -0.783 1.00 0.00 97 LEU A CA 5
ATOM 5722 C C . LEU A 1 97 ? 10.931 9.493 -2.027 1.00 0.00 97 LEU A C 5
ATOM 5723 O O . LEU A 1 97 ? 10.634 9.005 -3.119 1.00 0.00 97 LEU A O 5
ATOM 5739 N N . MET A 1 98 ? 11.177 10.792 -1.847 1.00 0.00 98 MET A N 5
ATOM 5740 C CA . MET A 1 98 ? 11.272 11.787 -2.920 1.00 0.00 98 MET A CA 5
ATOM 5741 C C . MET A 1 98 ? 12.730 12.229 -3.129 1.00 0.00 98 MET A C 5
ATOM 5742 O O . MET A 1 98 ? 13.530 12.213 -2.192 1.00 0.00 98 MET A O 5
ATOM 5756 N N . GLU A 1 99 ? 13.044 12.656 -4.355 1.00 0.00 99 GLU A N 5
ATOM 5757 C CA . GLU A 1 99 ? 14.358 13.172 -4.788 1.00 0.00 99 GLU A CA 5
ATOM 5758 C C . GLU A 1 99 ? 14.234 14.247 -5.877 1.00 0.00 99 GLU A C 5
ATOM 5759 O O . GLU A 1 99 ? 14.883 15.304 -5.719 1.00 0.00 99 GLU A O 5
ATOM 5771 N N . PHE A 1 31 ? -19.004 10.716 -12.911 1.00 0.00 31 PHE A N 6
ATOM 5772 C CA . PHE A 1 31 ? -18.195 9.582 -13.402 1.00 0.00 31 PHE A CA 6
ATOM 5773 C C . PHE A 1 31 ? -17.497 9.974 -14.695 1.00 0.00 31 PHE A C 6
ATOM 5774 O O . PHE A 1 31 ? -18.072 10.727 -15.477 1.00 0.00 31 PHE A O 6
ATOM 5791 N N . ASN A 1 32 ? -16.272 9.479 -14.918 1.00 0.00 32 ASN A N 6
ATOM 5792 C CA . ASN A 1 32 ? -15.538 9.585 -16.188 1.00 0.00 32 ASN A CA 6
ATOM 5793 C C . ASN A 1 32 ? -14.534 8.421 -16.323 1.00 0.00 32 ASN A C 6
ATOM 5794 O O . ASN A 1 32 ? -14.709 7.565 -17.181 1.00 0.00 32 ASN A O 6
ATOM 5805 N N . VAL A 1 33 ? -13.511 8.350 -15.458 1.00 0.00 33 VAL A N 6
ATOM 5806 C CA . VAL A 1 33 ? -12.392 7.382 -15.576 1.00 0.00 33 VAL A CA 6
ATOM 5807 C C . VAL A 1 33 ? -11.980 6.774 -14.228 1.00 0.00 33 VAL A C 6
ATOM 5808 O O . VAL A 1 33 ? -12.273 7.338 -13.170 1.00 0.00 33 VAL A O 6
ATOM 5821 N N . SER A 1 34 ? -11.322 5.607 -14.265 1.00 0.00 34 SER A N 6
ATOM 5822 C CA . SER A 1 34 ? -10.884 4.822 -13.098 1.00 0.00 34 SER A CA 6
ATOM 5823 C C . SER A 1 34 ? -9.760 5.479 -12.268 1.00 0.00 34 SER A C 6
ATOM 5824 O O . SER A 1 34 ? -8.985 6.294 -12.764 1.00 0.00 34 SER A O 6
ATOM 5832 N N . ASN A 1 35 ? -9.707 5.129 -10.976 1.00 0.00 35 ASN A N 6
ATOM 5833 C CA . ASN A 1 35 ? -8.851 5.740 -9.941 1.00 0.00 35 ASN A CA 6
ATOM 5834 C C . ASN A 1 35 ? -8.630 4.785 -8.739 1.00 0.00 35 ASN A C 6
ATOM 5835 O O . ASN A 1 35 ? -9.098 5.027 -7.628 1.00 0.00 35 ASN A O 6
ATOM 5846 N N . ALA A 1 36 ? -7.942 3.661 -8.970 1.00 0.00 36 ALA A N 6
ATOM 5847 C CA . ALA A 1 36 ? -7.575 2.708 -7.912 1.00 0.00 36 ALA A CA 6
ATOM 5848 C C . ALA A 1 36 ? -6.546 3.290 -6.923 1.00 0.00 36 ALA A C 6
ATOM 5849 O O . ALA A 1 36 ? -6.565 2.997 -5.724 1.00 0.00 36 ALA A O 6
ATOM 5856 N N . GLU A 1 37 ? -5.643 4.125 -7.432 1.00 0.00 37 GLU A N 6
ATOM 5857 C CA . GLU A 1 37 ? -4.511 4.752 -6.736 1.00 0.00 37 GLU A CA 6
ATOM 5858 C C . GLU A 1 37 ? -4.909 5.947 -5.841 1.00 0.00 37 GLU A C 6
ATOM 5859 O O . GLU A 1 37 ? -4.222 6.964 -5.796 1.00 0.00 37 GLU A O 6
ATOM 5871 N N . LEU A 1 38 ? -6.023 5.816 -5.107 1.00 0.00 38 LEU A N 6
ATOM 5872 C CA . LEU A 1 38 ? -6.589 6.862 -4.245 1.00 0.00 38 LEU A CA 6
ATOM 5873 C C . LEU A 1 38 ? -6.694 6.364 -2.797 1.00 0.00 38 LEU A C 6
ATOM 5874 O O . LEU A 1 38 ? -6.016 6.879 -1.915 1.00 0.00 38 LEU A O 6
ATOM 5890 N N . ILE A 1 39 ? -7.464 5.300 -2.544 1.00 0.00 39 ILE A N 6
ATOM 5891 C CA . ILE A 1 39 ? -7.662 4.691 -1.213 1.00 0.00 39 ILE A CA 6
ATOM 5892 C C . ILE A 1 39 ? -6.320 4.403 -0.510 1.00 0.00 39 ILE A C 6
ATOM 5893 O O . ILE A 1 39 ? -6.048 4.912 0.577 1.00 0.00 39 ILE A O 6
ATOM 5909 N N . VAL A 1 40 ? -5.436 3.669 -1.192 1.00 0.00 40 VAL A N 6
ATOM 5910 C CA . VAL A 1 40 ? -4.088 3.314 -0.705 1.00 0.00 40 VAL A CA 6
ATOM 5911 C C . VAL A 1 40 ? -3.111 4.497 -0.664 1.00 0.00 40 VAL A C 6
ATOM 5912 O O . VAL A 1 40 ? -2.030 4.380 -0.097 1.00 0.00 40 VAL A O 6
ATOM 5925 N N . MET A 1 41 ? -3.472 5.650 -1.236 1.00 0.00 41 MET A N 6
ATOM 5926 C CA . MET A 1 41 ? -2.677 6.894 -1.254 1.00 0.00 41 MET A CA 6
ATOM 5927 C C . MET A 1 41 ? -3.310 8.034 -0.418 1.00 0.00 41 MET A C 6
ATOM 5928 O O . MET A 1 41 ? -2.805 9.162 -0.387 1.00 0.00 41 MET A O 6
ATOM 5942 N N . ARG A 1 42 ? -4.370 7.712 0.346 1.00 0.00 42 ARG A N 6
ATOM 5943 C CA . ARG A 1 42 ? -5.089 8.618 1.260 1.00 0.00 42 ARG A CA 6
ATOM 5944 C C . ARG A 1 42 ? -4.877 8.191 2.710 1.00 0.00 42 ARG A C 6
ATOM 5945 O O . ARG A 1 42 ? -4.559 9.037 3.541 1.00 0.00 42 ARG A O 6
ATOM 5966 N N . VAL A 1 43 ? -5.011 6.896 3.020 1.00 0.00 43 VAL A N 6
ATOM 5967 C CA . VAL A 1 43 ? -4.837 6.407 4.406 1.00 0.00 43 VAL A CA 6
ATOM 5968 C C . VAL A 1 43 ? -3.372 6.450 4.860 1.00 0.00 43 VAL A C 6
ATOM 5969 O O . VAL A 1 43 ? -3.079 6.889 5.966 1.00 0.00 43 VAL A O 6
ATOM 5982 N N . ILE A 1 44 ? -2.433 6.083 3.980 1.00 0.00 44 ILE A N 6
ATOM 5983 C CA . ILE A 1 44 ? -0.998 5.985 4.312 1.00 0.00 44 ILE A CA 6
ATOM 5984 C C . ILE A 1 44 ? -0.297 7.342 4.371 1.00 0.00 44 ILE A C 6
ATOM 5985 O O . ILE A 1 44 ? 0.572 7.563 5.209 1.00 0.00 44 ILE A O 6
ATOM 6001 N N . TRP A 1 45 ? -0.733 8.263 3.508 1.00 0.00 45 TRP A N 6
ATOM 6002 C CA . TRP A 1 45 ? -0.355 9.671 3.532 1.00 0.00 45 TRP A CA 6
ATOM 6003 C C . TRP A 1 45 ? -0.630 10.303 4.908 1.00 0.00 45 TRP A C 6
ATOM 6004 O O . TRP A 1 45 ? 0.052 11.235 5.317 1.00 0.00 45 TRP A O 6
ATOM 6025 N N . SER A 1 46 ? -1.650 9.801 5.611 1.00 0.00 46 SER A N 6
ATOM 6026 C CA . SER A 1 46 ? -2.119 10.444 6.853 1.00 0.00 46 SER A CA 6
ATOM 6027 C C . SER A 1 46 ? -1.173 10.145 8.009 1.00 0.00 46 SER A C 6
ATOM 6028 O O . SER A 1 46 ? -1.043 10.923 8.950 1.00 0.00 46 SER A O 6
ATOM 6036 N N . LEU A 1 47 ? -0.646 8.925 8.016 1.00 0.00 47 LEU A N 6
ATOM 6037 C CA . LEU A 1 47 ? 0.273 8.346 8.995 1.00 0.00 47 LEU A CA 6
ATOM 6038 C C . LEU A 1 47 ? 1.759 8.740 8.784 1.00 0.00 47 LEU A C 6
ATOM 6039 O O . LEU A 1 47 ? 2.418 9.194 9.719 1.00 0.00 47 LEU A O 6
ATOM 6055 N N . GLY A 1 48 ? 2.284 8.529 7.561 1.00 0.00 48 GLY A N 6
ATOM 6056 C CA . GLY A 1 48 ? 3.644 8.871 7.157 1.00 0.00 48 GLY A CA 6
ATOM 6057 C C . GLY A 1 48 ? 4.314 7.753 6.352 1.00 0.00 48 GLY A C 6
ATOM 6058 O O . GLY A 1 48 ? 4.437 7.870 5.134 1.00 0.00 48 GLY A O 6
ATOM 6062 N N . GLU A 1 49 ? 4.709 6.645 7.011 1.00 0.00 49 GLU A N 6
ATOM 6063 C CA . GLU A 1 49 ? 5.360 5.478 6.386 1.00 0.00 49 GLU A CA 6
ATOM 6064 C C . GLU A 1 49 ? 4.743 4.164 6.905 1.00 0.00 49 GLU A C 6
ATOM 6065 O O . GLU A 1 49 ? 4.442 4.037 8.094 1.00 0.00 49 GLU A O 6
ATOM 6077 N N . ALA A 1 50 ? 4.555 3.165 6.029 1.00 0.00 50 ALA A N 6
ATOM 6078 C CA . ALA A 1 50 ? 3.779 1.970 6.356 1.00 0.00 50 ALA A CA 6
ATOM 6079 C C . ALA A 1 50 ? 4.420 0.678 5.841 1.00 0.00 50 ALA A C 6
ATOM 6080 O O . ALA A 1 50 ? 5.186 0.677 4.886 1.00 0.00 50 ALA A O 6
ATOM 6087 N N . ARG A 1 51 ? 4.076 -0.465 6.444 1.00 0.00 51 ARG A N 6
ATOM 6088 C CA . ARG A 1 51 ? 4.600 -1.789 6.062 1.00 0.00 51 ARG A CA 6
ATOM 6089 C C . ARG A 1 51 ? 3.537 -2.632 5.353 1.00 0.00 51 ARG A C 6
ATOM 6090 O O . ARG A 1 51 ? 2.360 -2.297 5.380 1.00 0.00 51 ARG A O 6
ATOM 6111 N N . VAL A 1 52 ? 3.898 -3.738 4.699 1.00 0.00 52 VAL A N 6
ATOM 6112 C CA . VAL A 1 52 ? 2.904 -4.420 3.817 1.00 0.00 52 VAL A CA 6
ATOM 6113 C C . VAL A 1 52 ? 1.640 -4.995 4.480 1.00 0.00 52 VAL A C 6
ATOM 6114 O O . VAL A 1 52 ? 0.589 -5.077 3.849 1.00 0.00 52 VAL A O 6
ATOM 6127 N N . ASP A 1 53 ? 1.784 -5.464 5.705 1.00 0.00 53 ASP A N 6
ATOM 6128 C CA . ASP A 1 53 ? 0.686 -5.874 6.581 1.00 0.00 53 ASP A CA 6
ATOM 6129 C C . ASP A 1 53 ? -0.083 -4.667 7.138 1.00 0.00 53 ASP A C 6
ATOM 6130 O O . ASP A 1 53 ? -1.255 -4.779 7.466 1.00 0.00 53 ASP A O 6
ATOM 6139 N N . GLU A 1 54 ? 0.550 -3.495 7.168 1.00 0.00 54 GLU A N 6
ATOM 6140 C CA . GLU A 1 54 ? -0.072 -2.237 7.563 1.00 0.00 54 GLU A CA 6
ATOM 6141 C C . GLU A 1 54 ? -1.036 -1.747 6.474 1.00 0.00 54 GLU A C 6
ATOM 6142 O O . GLU A 1 54 ? -2.218 -1.559 6.708 1.00 0.00 54 GLU A O 6
ATOM 6154 N N . ILE A 1 55 ? -0.564 -1.614 5.232 1.00 0.00 55 ILE A N 6
ATOM 6155 C CA . ILE A 1 55 ? -1.341 -1.031 4.106 1.00 0.00 55 ILE A CA 6
ATOM 6156 C C . ILE A 1 55 ? -2.664 -1.726 3.783 1.00 0.00 55 ILE A C 6
ATOM 6157 O O . ILE A 1 55 ? -3.658 -1.076 3.460 1.00 0.00 55 ILE A O 6
ATOM 6173 N N . TYR A 1 56 ? -2.683 -3.056 3.874 1.00 0.00 56 TYR A N 6
ATOM 6174 C CA . TYR A 1 56 ? -3.892 -3.847 3.742 1.00 0.00 56 TYR A CA 6
ATOM 6175 C C . TYR A 1 56 ? -4.876 -3.644 4.886 1.00 0.00 56 TYR A C 6
ATOM 6176 O O . TYR A 1 56 ? -6.083 -3.691 4.679 1.00 0.00 56 TYR A O 6
ATOM 6194 N N . ALA A 1 57 ? -4.358 -3.402 6.081 1.00 0.00 57 ALA A N 6
ATOM 6195 C CA . ALA A 1 57 ? -5.161 -3.264 7.288 1.00 0.00 57 ALA A CA 6
ATOM 6196 C C . ALA A 1 57 ? -6.206 -2.138 7.200 1.00 0.00 57 ALA A C 6
ATOM 6197 O O . ALA A 1 57 ? -7.200 -2.188 7.923 1.00 0.00 57 ALA A O 6
ATOM 6204 N N . GLN A 1 58 ? -6.033 -1.168 6.285 1.00 0.00 58 GLN A N 6
ATOM 6205 C CA . GLN A 1 58 ? -7.001 -0.087 6.107 1.00 0.00 58 GLN A CA 6
ATOM 6206 C C . GLN A 1 58 ? -8.049 -0.354 5.003 1.00 0.00 58 GLN A C 6
ATOM 6207 O O . GLN A 1 58 ? -8.848 0.525 4.683 1.00 0.00 58 GLN A O 6
ATOM 6221 N N . ILE A 1 59 ? -8.028 -1.551 4.415 1.00 0.00 59 ILE A N 6
ATOM 6222 C CA . ILE A 1 59 ? -8.907 -2.013 3.331 1.00 0.00 59 ILE A CA 6
ATOM 6223 C C . ILE A 1 59 ? -10.066 -2.904 3.875 1.00 0.00 59 ILE A C 6
ATOM 6224 O O . ILE A 1 59 ? -9.877 -4.112 4.061 1.00 0.00 59 ILE A O 6
ATOM 6240 N N . PRO A 1 60 ? -11.265 -2.342 4.162 1.00 0.00 60 PRO A N 6
ATOM 6241 C CA . PRO A 1 60 ? -12.404 -3.078 4.730 1.00 0.00 60 PRO A CA 6
ATOM 6242 C C . PRO A 1 60 ? -13.179 -3.921 3.696 1.00 0.00 60 PRO A C 6
ATOM 6243 O O . PRO A 1 60 ? -13.053 -3.728 2.485 1.00 0.00 60 PRO A O 6
ATOM 6254 N N . GLN A 1 61 ? -14.074 -4.795 4.179 1.00 0.00 61 GLN A N 6
ATOM 6255 C CA . GLN A 1 61 ? -14.866 -5.720 3.347 1.00 0.00 61 GLN A CA 6
ATOM 6256 C C . GLN A 1 61 ? -15.758 -5.032 2.295 1.00 0.00 61 GLN A C 6
ATOM 6257 O O . GLN A 1 61 ? -15.930 -5.580 1.210 1.00 0.00 61 GLN A O 6
ATOM 6271 N N . GLU A 1 62 ? -16.292 -3.828 2.565 1.00 0.00 62 GLU A N 6
ATOM 6272 C CA . GLU A 1 62 ? -17.211 -3.085 1.662 1.00 0.00 62 GLU A CA 6
ATOM 6273 C C . GLU A 1 62 ? -16.624 -2.741 0.269 1.00 0.00 62 GLU A C 6
ATOM 6274 O O . GLU A 1 62 ? -17.357 -2.365 -0.649 1.00 0.00 62 GLU A O 6
ATOM 6286 N N . LEU A 1 63 ? -15.301 -2.851 0.109 1.00 0.00 63 LEU A N 6
ATOM 6287 C CA . LEU A 1 63 ? -14.570 -2.659 -1.153 1.00 0.00 63 LEU A CA 6
ATOM 6288 C C . LEU A 1 63 ? -14.414 -3.950 -1.953 1.00 0.00 63 LEU A C 6
ATOM 6289 O O . LEU A 1 63 ? -14.148 -3.917 -3.147 1.00 0.00 63 LEU A O 6
ATOM 6305 N N . GLU A 1 64 ? -14.487 -5.072 -1.251 1.00 0.00 64 GLU A N 6
ATOM 6306 C CA . GLU A 1 64 ? -14.364 -6.463 -1.744 1.00 0.00 64 GLU A CA 6
ATOM 6307 C C . GLU A 1 64 ? -12.945 -6.819 -2.250 1.00 0.00 64 GLU A C 6
ATOM 6308 O O . GLU A 1 64 ? -12.688 -7.891 -2.800 1.00 0.00 64 GLU A O 6
ATOM 6320 N N . TRP A 1 65 ? -11.976 -5.926 -2.032 1.00 0.00 65 TRP A N 6
ATOM 6321 C CA . TRP A 1 65 ? -10.568 -6.091 -2.397 1.00 0.00 65 TRP A CA 6
ATOM 6322 C C . TRP A 1 65 ? -9.850 -7.083 -1.471 1.00 0.00 65 TRP A C 6
ATOM 6323 O O . TRP A 1 65 ? -9.310 -6.701 -0.432 1.00 0.00 65 TRP A O 6
ATOM 6344 N N . SER A 1 66 ? -9.782 -8.357 -1.871 1.00 0.00 66 SER A N 6
ATOM 6345 C CA . SER A 1 66 ? -8.947 -9.358 -1.190 1.00 0.00 66 SER A CA 6
ATOM 6346 C C . SER A 1 66 ? -7.458 -8.998 -1.233 1.00 0.00 66 SER A C 6
ATOM 6347 O O . SER A 1 66 ? -7.017 -8.262 -2.116 1.00 0.00 66 SER A O 6
ATOM 6355 N N . LEU A 1 67 ? -6.658 -9.535 -0.303 1.00 0.00 67 LEU A N 6
ATOM 6356 C CA . LEU A 1 67 ? -5.244 -9.222 -0.129 1.00 0.00 67 LEU A CA 6
ATOM 6357 C C . LEU A 1 67 ? -4.409 -9.265 -1.419 1.00 0.00 67 LEU A C 6
ATOM 6358 O O . LEU A 1 67 ? -3.461 -8.489 -1.564 1.00 0.00 67 LEU A O 6
ATOM 6374 N N . ALA A 1 68 ? -4.741 -10.146 -2.369 1.00 0.00 68 ALA A N 6
ATOM 6375 C CA . ALA A 1 68 ? -4.058 -10.175 -3.661 1.00 0.00 68 ALA A CA 6
ATOM 6376 C C . ALA A 1 68 ? -4.167 -8.821 -4.404 1.00 0.00 68 ALA A C 6
ATOM 6377 O O . ALA A 1 68 ? -3.175 -8.350 -4.962 1.00 0.00 68 ALA A O 6
ATOM 6384 N N . THR A 1 69 ? -5.322 -8.140 -4.322 1.00 0.00 69 THR A N 6
ATOM 6385 C CA . THR A 1 69 ? -5.540 -6.822 -4.935 1.00 0.00 69 THR A CA 6
ATOM 6386 C C . THR A 1 69 ? -4.549 -5.766 -4.454 1.00 0.00 69 THR A C 6
ATOM 6387 O O . THR A 1 69 ? -3.919 -5.131 -5.292 1.00 0.00 69 THR A O 6
ATOM 6398 N N . VAL A 1 70 ? -4.350 -5.535 -3.148 1.00 0.00 70 VAL A N 6
ATOM 6399 C CA . VAL A 1 70 ? -3.407 -4.486 -2.725 1.00 0.00 70 VAL A CA 6
ATOM 6400 C C . VAL A 1 70 ? -1.966 -4.764 -3.161 1.00 0.00 70 VAL A C 6
ATOM 6401 O O . VAL A 1 70 ? -1.263 -3.873 -3.635 1.00 0.00 70 VAL A O 6
ATOM 6414 N N . LYS A 1 71 ? -1.554 -6.033 -3.069 1.00 0.00 71 LYS A N 6
ATOM 6415 C CA . LYS A 1 71 ? -0.283 -6.565 -3.576 1.00 0.00 71 LYS A CA 6
ATOM 6416 C C . LYS A 1 71 ? -0.021 -6.180 -5.031 1.00 0.00 71 LYS A C 6
ATOM 6417 O O . LYS A 1 71 ? 1.037 -5.629 -5.321 1.00 0.00 71 LYS A O 6
ATOM 6436 N N . THR A 1 72 ? -0.988 -6.407 -5.920 1.00 0.00 72 THR A N 6
ATOM 6437 C CA . THR A 1 72 ? -0.832 -5.970 -7.321 1.00 0.00 72 THR A CA 6
ATOM 6438 C C . THR A 1 72 ? -0.875 -4.444 -7.473 1.00 0.00 72 THR A C 6
ATOM 6439 O O . THR A 1 72 ? -0.036 -3.879 -8.172 1.00 0.00 72 THR A O 6
ATOM 6450 N N . LEU A 1 73 ? -1.771 -3.741 -6.766 1.00 0.00 73 LEU A N 6
ATOM 6451 C CA . LEU A 1 73 ? -2.025 -2.317 -6.910 1.00 0.00 73 LEU A CA 6
ATOM 6452 C C . LEU A 1 73 ? -0.794 -1.484 -6.507 1.00 0.00 73 LEU A C 6
ATOM 6453 O O . LEU A 1 73 ? -0.374 -0.579 -7.232 1.00 0.00 73 LEU A O 6
ATOM 6469 N N . LEU A 1 74 ? -0.129 -1.850 -5.407 1.00 0.00 74 LEU A N 6
ATOM 6470 C CA . LEU A 1 74 ? 1.143 -1.241 -5.003 1.00 0.00 74 LEU A CA 6
ATOM 6471 C C . LEU A 1 74 ? 2.153 -1.214 -6.129 1.00 0.00 74 LEU A C 6
ATOM 6472 O O . LEU A 1 74 ? 2.679 -0.170 -6.491 1.00 0.00 74 LEU A O 6
ATOM 6488 N N . GLY A 1 75 ? 2.328 -2.384 -6.718 1.00 0.00 75 GLY A N 6
ATOM 6489 C CA . GLY A 1 75 ? 3.140 -2.680 -7.897 1.00 0.00 75 GLY A CA 6
ATOM 6490 C C . GLY A 1 75 ? 2.812 -1.785 -9.091 1.00 0.00 75 GLY A C 6
ATOM 6491 O O . GLY A 1 75 ? 3.606 -1.684 -10.014 1.00 0.00 75 GLY A O 6
ATOM 6495 N N . ARG A 1 76 ? 1.623 -1.189 -9.127 1.00 0.00 76 ARG A N 6
ATOM 6496 C CA . ARG A 1 76 ? 1.250 -0.143 -10.092 1.00 0.00 76 ARG A CA 6
ATOM 6497 C C . ARG A 1 76 ? 1.734 1.225 -9.633 1.00 0.00 76 ARG A C 6
ATOM 6498 O O . ARG A 1 76 ? 2.385 1.918 -10.410 1.00 0.00 76 ARG A O 6
ATOM 6519 N N . LEU A 1 77 ? 1.479 1.587 -8.365 1.00 0.00 77 LEU A N 6
ATOM 6520 C CA . LEU A 1 77 ? 1.903 2.891 -7.822 1.00 0.00 77 LEU A CA 6
ATOM 6521 C C . LEU A 1 77 ? 3.413 3.122 -7.960 1.00 0.00 77 LEU A C 6
ATOM 6522 O O . LEU A 1 77 ? 3.878 4.138 -8.476 1.00 0.00 77 LEU A O 6
ATOM 6538 N N . VAL A 1 78 ? 4.161 2.130 -7.475 1.00 0.00 78 VAL A N 6
ATOM 6539 C CA . VAL A 1 78 ? 5.637 2.219 -7.381 1.00 0.00 78 VAL A CA 6
ATOM 6540 C C . VAL A 1 78 ? 6.293 2.261 -8.778 1.00 0.00 78 VAL A C 6
ATOM 6541 O O . VAL A 1 78 ? 7.237 3.014 -8.994 1.00 0.00 78 VAL A O 6
ATOM 6554 N N . LYS A 1 79 ? 5.717 1.559 -9.766 1.00 0.00 79 LYS A N 6
ATOM 6555 C CA . LYS A 1 79 ? 6.043 1.539 -11.202 1.00 0.00 79 LYS A CA 6
ATOM 6556 C C . LYS A 1 79 ? 5.583 2.746 -12.026 1.00 0.00 79 LYS A C 6
ATOM 6557 O O . LYS A 1 79 ? 5.917 2.843 -13.206 1.00 0.00 79 LYS A O 6
ATOM 6576 N N . LYS A 1 80 ? 4.774 3.619 -11.434 1.00 0.00 80 LYS A N 6
ATOM 6577 C CA . LYS A 1 80 ? 4.318 4.898 -12.029 1.00 0.00 80 LYS A CA 6
ATOM 6578 C C . LYS A 1 80 ? 4.828 6.155 -11.289 1.00 0.00 80 LYS A C 6
ATOM 6579 O O . LYS A 1 80 ? 4.389 7.254 -11.613 1.00 0.00 80 LYS A O 6
ATOM 6598 N N . GLU A 1 81 ? 5.786 5.998 -10.365 1.00 0.00 81 GLU A N 6
ATOM 6599 C CA . GLU A 1 81 ? 6.475 7.064 -9.605 1.00 0.00 81 GLU A CA 6
ATOM 6600 C C . GLU A 1 81 ? 5.641 7.675 -8.458 1.00 0.00 81 GLU A C 6
ATOM 6601 O O . GLU A 1 81 ? 6.033 8.701 -7.902 1.00 0.00 81 GLU A O 6
ATOM 6613 N N . MET A 1 82 ? 4.500 7.078 -8.088 1.00 0.00 82 MET A N 6
ATOM 6614 C CA . MET A 1 82 ? 3.577 7.652 -7.086 1.00 0.00 82 MET A CA 6
ATOM 6615 C C . MET A 1 82 ? 4.139 7.624 -5.655 1.00 0.00 82 MET A C 6
ATOM 6616 O O . MET A 1 82 ? 3.892 8.531 -4.869 1.00 0.00 82 MET A O 6
ATOM 6630 N N . LEU A 1 83 ? 4.858 6.552 -5.305 1.00 0.00 83 LEU A N 6
ATOM 6631 C CA . LEU A 1 83 ? 5.583 6.358 -4.031 1.00 0.00 83 LEU A CA 6
ATOM 6632 C C . LEU A 1 83 ? 6.719 5.319 -4.183 1.00 0.00 83 LEU A C 6
ATOM 6633 O O . LEU A 1 83 ? 6.874 4.730 -5.252 1.00 0.00 83 LEU A O 6
ATOM 6649 N N . SER A 1 84 ? 7.476 5.057 -3.113 1.00 0.00 84 SER A N 6
ATOM 6650 C CA . SER A 1 84 ? 8.546 4.045 -3.073 1.00 0.00 84 SER A CA 6
ATOM 6651 C C . SER A 1 84 ? 8.359 3.006 -1.979 1.00 0.00 84 SER A C 6
ATOM 6652 O O . SER A 1 84 ? 7.464 3.088 -1.139 1.00 0.00 84 SER A O 6
ATOM 6660 N N . THR A 1 85 ? 9.213 1.988 -2.013 1.00 0.00 85 THR A N 6
ATOM 6661 C CA . THR A 1 85 ? 9.194 0.900 -1.043 1.00 0.00 85 THR A CA 6
ATOM 6662 C C . THR A 1 85 ? 10.579 0.278 -0.820 1.00 0.00 85 THR A C 6
ATOM 6663 O O . THR A 1 85 ? 11.351 0.196 -1.782 1.00 0.00 85 THR A O 6
ATOM 6674 N N . GLU A 1 86 ? 10.903 -0.111 0.430 1.00 0.00 86 GLU A N 6
ATOM 6675 C CA . GLU A 1 86 ? 12.226 -0.659 0.786 1.00 0.00 86 GLU A CA 6
ATOM 6676 C C . GLU A 1 86 ? 12.116 -1.840 1.749 1.00 0.00 86 GLU A C 6
ATOM 6677 O O . GLU A 1 86 ? 11.229 -1.877 2.599 1.00 0.00 86 GLU A O 6
ATOM 6689 N N . LYS A 1 87 ? 13.007 -2.833 1.611 1.00 0.00 87 LYS A N 6
ATOM 6690 C CA . LYS A 1 87 ? 13.020 -4.052 2.412 1.00 0.00 87 LYS A CA 6
ATOM 6691 C C . LYS A 1 87 ? 13.520 -3.841 3.847 1.00 0.00 87 LYS A C 6
ATOM 6692 O O . LYS A 1 87 ? 14.644 -3.407 4.073 1.00 0.00 87 LYS A O 6
ATOM 6711 N N . GLU A 1 88 ? 12.730 -4.313 4.809 1.00 0.00 88 GLU A N 6
ATOM 6712 C CA . GLU A 1 88 ? 13.087 -4.431 6.226 1.00 0.00 88 GLU A CA 6
ATOM 6713 C C . GLU A 1 88 ? 13.058 -5.908 6.663 1.00 0.00 88 GLU A C 6
ATOM 6714 O O . GLU A 1 88 ? 12.076 -6.433 7.203 1.00 0.00 88 GLU A O 6
ATOM 6726 N N . GLY A 1 89 ? 14.137 -6.620 6.311 1.00 0.00 89 GLY A N 6
ATOM 6727 C CA . GLY A 1 89 ? 14.372 -8.047 6.588 1.00 0.00 89 GLY A CA 6
ATOM 6728 C C . GLY A 1 89 ? 13.480 -8.999 5.786 1.00 0.00 89 GLY A C 6
ATOM 6729 O O . GLY A 1 89 ? 13.951 -9.697 4.889 1.00 0.00 89 GLY A O 6
ATOM 6733 N N . ARG A 1 90 ? 12.171 -8.979 6.054 1.00 0.00 90 ARG A N 6
ATOM 6734 C CA . ARG A 1 90 ? 11.145 -9.847 5.431 1.00 0.00 90 ARG A CA 6
ATOM 6735 C C . ARG A 1 90 ? 9.963 -9.026 4.904 1.00 0.00 90 ARG A C 6
ATOM 6736 O O . ARG A 1 90 ? 9.498 -9.259 3.785 1.00 0.00 90 ARG A O 6
ATOM 6757 N N . LYS A 1 91 ? 9.506 -8.032 5.677 1.00 0.00 91 LYS A N 6
ATOM 6758 C CA . LYS A 1 91 ? 8.492 -7.066 5.241 1.00 0.00 91 LYS A CA 6
ATOM 6759 C C . LYS A 1 91 ? 9.122 -5.974 4.359 1.00 0.00 91 LYS A C 6
ATOM 6760 O O . LYS A 1 91 ? 10.339 -5.864 4.215 1.00 0.00 91 LYS A O 6
ATOM 6779 N N . PHE A 1 92 ? 8.259 -5.146 3.787 1.00 0.00 92 PHE A N 6
ATOM 6780 C CA . PHE A 1 92 ? 8.624 -3.957 3.013 1.00 0.00 92 PHE A CA 6
ATOM 6781 C C . PHE A 1 92 ? 7.982 -2.735 3.655 1.00 0.00 92 PHE A C 6
ATOM 6782 O O . PHE A 1 92 ? 6.886 -2.865 4.205 1.00 0.00 92 PHE A O 6
ATOM 6799 N N . VAL A 1 93 ? 8.628 -1.580 3.534 1.00 0.00 93 VAL A N 6
ATOM 6800 C CA . VAL A 1 93 ? 8.160 -0.274 3.992 1.00 0.00 93 VAL A CA 6
ATOM 6801 C C . VAL A 1 93 ? 7.791 0.558 2.781 1.00 0.00 93 VAL A C 6
ATOM 6802 O O . VAL A 1 93 ? 8.666 1.098 2.105 1.00 0.00 93 VAL A O 6
ATOM 6815 N N . TYR A 1 94 ? 6.488 0.622 2.503 1.00 0.00 94 TYR A N 6
ATOM 6816 C CA . TYR A 1 94 ? 5.906 1.493 1.492 1.00 0.00 94 TYR A CA 6
ATOM 6817 C C . TYR A 1 94 ? 5.786 2.912 2.067 1.00 0.00 94 TYR A C 6
ATOM 6818 O O . TYR A 1 94 ? 5.061 3.158 3.038 1.00 0.00 94 TYR A O 6
ATOM 6836 N N . ARG A 1 95 ? 6.539 3.841 1.473 1.00 0.00 95 ARG A N 6
ATOM 6837 C CA . ARG A 1 95 ? 6.632 5.244 1.917 1.00 0.00 95 ARG A CA 6
ATOM 6838 C C . ARG A 1 95 ? 6.805 6.268 0.771 1.00 0.00 95 ARG A C 6
ATOM 6839 O O . ARG A 1 95 ? 7.220 5.889 -0.329 1.00 0.00 95 ARG A O 6
ATOM 6860 N N . PRO A 1 96 ? 6.523 7.567 1.002 1.00 0.00 96 PRO A N 6
ATOM 6861 C CA . PRO A 1 96 ? 6.726 8.617 -0.003 1.00 0.00 96 PRO A CA 6
ATOM 6862 C C . PRO A 1 96 ? 8.207 8.848 -0.368 1.00 0.00 96 PRO A C 6
ATOM 6863 O O . PRO A 1 96 ? 9.125 8.248 0.206 1.00 0.00 96 PRO A O 6
ATOM 6874 N N . LEU A 1 97 ? 8.405 9.717 -1.365 1.00 0.00 97 LEU A N 6
ATOM 6875 C CA . LEU A 1 97 ? 9.701 10.242 -1.818 1.00 0.00 97 LEU A CA 6
ATOM 6876 C C . LEU A 1 97 ? 10.107 11.486 -0.981 1.00 0.00 97 LEU A C 6
ATOM 6877 O O . LEU A 1 97 ? 9.403 11.856 -0.042 1.00 0.00 97 LEU A O 6
ATOM 6893 N N . MET A 1 98 ? 11.258 12.112 -1.288 1.00 0.00 98 MET A N 6
ATOM 6894 C CA . MET A 1 98 ? 11.867 13.162 -0.438 1.00 0.00 98 MET A CA 6
ATOM 6895 C C . MET A 1 98 ? 12.424 14.406 -1.171 1.00 0.00 98 MET A C 6
ATOM 6896 O O . MET A 1 98 ? 12.648 15.422 -0.507 1.00 0.00 98 MET A O 6
ATOM 6910 N N . GLU A 1 99 ? 12.588 14.366 -2.500 1.00 0.00 99 GLU A N 6
ATOM 6911 C CA . GLU A 1 99 ? 12.998 15.498 -3.357 1.00 0.00 99 GLU A CA 6
ATOM 6912 C C . GLU A 1 99 ? 12.219 15.485 -4.682 1.00 0.00 99 GLU A C 6
ATOM 6913 O O . GLU A 1 99 ? 12.534 14.660 -5.561 1.00 0.00 99 GLU A O 6
ATOM 6925 N N . PHE A 1 31 ? -21.018 12.500 -16.199 1.00 0.00 31 PHE A N 7
ATOM 6926 C CA . PHE A 1 31 ? -20.326 11.871 -15.044 1.00 0.00 31 PHE A CA 7
ATOM 6927 C C . PHE A 1 31 ? -19.580 10.616 -15.494 1.00 0.00 31 PHE A C 7
ATOM 6928 O O . PHE A 1 31 ? -20.028 9.976 -16.438 1.00 0.00 31 PHE A O 7
ATOM 6945 N N . ASN A 1 32 ? -18.482 10.237 -14.825 1.00 0.00 32 ASN A N 7
ATOM 6946 C CA . ASN A 1 32 ? -17.651 9.076 -15.187 1.00 0.00 32 ASN A CA 7
ATOM 6947 C C . ASN A 1 32 ? -17.106 8.323 -13.949 1.00 0.00 32 ASN A C 7
ATOM 6948 O O . ASN A 1 32 ? -16.970 8.891 -12.864 1.00 0.00 32 ASN A O 7
ATOM 6959 N N . VAL A 1 33 ? -16.710 7.060 -14.165 1.00 0.00 33 VAL A N 7
ATOM 6960 C CA . VAL A 1 33 ? -15.959 6.212 -13.226 1.00 0.00 33 VAL A CA 7
ATOM 6961 C C . VAL A 1 33 ? -14.802 5.534 -13.975 1.00 0.00 33 VAL A C 7
ATOM 6962 O O . VAL A 1 33 ? -14.955 5.127 -15.126 1.00 0.00 33 VAL A O 7
ATOM 6975 N N . SER A 1 34 ? -13.627 5.479 -13.344 1.00 0.00 34 SER A N 7
ATOM 6976 C CA . SER A 1 34 ? -12.346 4.952 -13.858 1.00 0.00 34 SER A CA 7
ATOM 6977 C C . SER A 1 34 ? -11.317 4.966 -12.707 1.00 0.00 34 SER A C 7
ATOM 6978 O O . SER A 1 34 ? -11.672 5.397 -11.610 1.00 0.00 34 SER A O 7
ATOM 6986 N N . ASN A 1 35 ? -10.065 4.571 -12.969 1.00 0.00 35 ASN A N 7
ATOM 6987 C CA . ASN A 1 35 ? -8.896 4.631 -12.069 1.00 0.00 35 ASN A CA 7
ATOM 6988 C C . ASN A 1 35 ? -8.938 3.668 -10.854 1.00 0.00 35 ASN A C 7
ATOM 6989 O O . ASN A 1 35 ? -9.973 3.439 -10.231 1.00 0.00 35 ASN A O 7
ATOM 7000 N N . ALA A 1 36 ? -7.792 3.051 -10.533 1.00 0.00 36 ALA A N 7
ATOM 7001 C CA . ALA A 1 36 ? -7.588 2.294 -9.284 1.00 0.00 36 ALA A CA 7
ATOM 7002 C C . ALA A 1 36 ? -7.260 3.178 -8.066 1.00 0.00 36 ALA A C 7
ATOM 7003 O O . ALA A 1 36 ? -7.552 2.834 -6.918 1.00 0.00 36 ALA A O 7
ATOM 7010 N N . GLU A 1 37 ? -6.557 4.287 -8.302 1.00 0.00 37 GLU A N 7
ATOM 7011 C CA . GLU A 1 37 ? -6.021 5.164 -7.258 1.00 0.00 37 GLU A CA 7
ATOM 7012 C C . GLU A 1 37 ? -7.105 6.020 -6.575 1.00 0.00 37 GLU A C 7
ATOM 7013 O O . GLU A 1 37 ? -7.399 7.141 -6.987 1.00 0.00 37 GLU A O 7
ATOM 7025 N N . LEU A 1 38 ? -7.694 5.470 -5.502 1.00 0.00 38 LEU A N 7
ATOM 7026 C CA . LEU A 1 38 ? -8.677 6.143 -4.642 1.00 0.00 38 LEU A CA 7
ATOM 7027 C C . LEU A 1 38 ? -8.260 6.043 -3.160 1.00 0.00 38 LEU A C 7
ATOM 7028 O O . LEU A 1 38 ? -7.299 6.699 -2.770 1.00 0.00 38 LEU A O 7
ATOM 7044 N N . ILE A 1 39 ? -8.884 5.186 -2.337 1.00 0.00 39 ILE A N 7
ATOM 7045 C CA . ILE A 1 39 ? -8.583 5.027 -0.890 1.00 0.00 39 ILE A CA 7
ATOM 7046 C C . ILE A 1 39 ? -7.084 4.906 -0.559 1.00 0.00 39 ILE A C 7
ATOM 7047 O O . ILE A 1 39 ? -6.616 5.523 0.403 1.00 0.00 39 ILE A O 7
ATOM 7063 N N . VAL A 1 40 ? -6.302 4.197 -1.386 1.00 0.00 40 VAL A N 7
ATOM 7064 C CA . VAL A 1 40 ? -4.847 4.051 -1.181 1.00 0.00 40 VAL A CA 7
ATOM 7065 C C . VAL A 1 40 ? -4.103 5.397 -1.072 1.00 0.00 40 VAL A C 7
ATOM 7066 O O . VAL A 1 40 ? -3.129 5.485 -0.327 1.00 0.00 40 VAL A O 7
ATOM 7079 N N . MET A 1 41 ? -4.579 6.459 -1.742 1.00 0.00 41 MET A N 7
ATOM 7080 C CA . MET A 1 41 ? -3.978 7.805 -1.708 1.00 0.00 41 MET A CA 7
ATOM 7081 C C . MET A 1 41 ? -4.079 8.498 -0.337 1.00 0.00 41 MET A C 7
ATOM 7082 O O . MET A 1 41 ? -3.346 9.458 -0.094 1.00 0.00 41 MET A O 7
ATOM 7096 N N . ARG A 1 42 ? -4.948 8.002 0.562 1.00 0.00 42 ARG A N 7
ATOM 7097 C CA . ARG A 1 42 ? -5.264 8.609 1.869 1.00 0.00 42 ARG A CA 7
ATOM 7098 C C . ARG A 1 42 ? -4.743 7.796 3.058 1.00 0.00 42 ARG A C 7
ATOM 7099 O O . ARG A 1 42 ? -4.146 8.397 3.947 1.00 0.00 42 ARG A O 7
ATOM 7120 N N . VAL A 1 43 ? -4.923 6.465 3.090 1.00 0.00 43 VAL A N 7
ATOM 7121 C CA . VAL A 1 43 ? -4.406 5.615 4.199 1.00 0.00 43 VAL A CA 7
ATOM 7122 C C . VAL A 1 43 ? -2.916 5.868 4.457 1.00 0.00 43 VAL A C 7
ATOM 7123 O O . VAL A 1 43 ? -2.524 6.317 5.532 1.00 0.00 43 VAL A O 7
ATOM 7136 N N . ILE A 1 44 ? -2.085 5.640 3.441 1.00 0.00 44 ILE A N 7
ATOM 7137 C CA . ILE A 1 44 ? -0.629 5.630 3.585 1.00 0.00 44 ILE A CA 7
ATOM 7138 C C . ILE A 1 44 ? -0.084 7.037 3.820 1.00 0.00 44 ILE A C 7
ATOM 7139 O O . ILE A 1 44 ? 0.834 7.221 4.610 1.00 0.00 44 ILE A O 7
ATOM 7155 N N . TRP A 1 45 ? -0.680 8.016 3.147 1.00 0.00 45 TRP A N 7
ATOM 7156 C CA . TRP A 1 45 ? -0.325 9.439 3.251 1.00 0.00 45 TRP A CA 7
ATOM 7157 C C . TRP A 1 45 ? -0.488 9.972 4.681 1.00 0.00 45 TRP A C 7
ATOM 7158 O O . TRP A 1 45 ? 0.272 10.823 5.145 1.00 0.00 45 TRP A O 7
ATOM 7179 N N . SER A 1 46 ? -1.516 9.459 5.359 1.00 0.00 46 SER A N 7
ATOM 7180 C CA . SER A 1 46 ? -1.914 9.878 6.714 1.00 0.00 46 SER A CA 7
ATOM 7181 C C . SER A 1 46 ? -1.043 9.222 7.796 1.00 0.00 46 SER A C 7
ATOM 7182 O O . SER A 1 46 ? -0.672 9.837 8.796 1.00 0.00 46 SER A O 7
ATOM 7190 N N . LEU A 1 47 ? -0.667 7.969 7.556 1.00 0.00 47 LEU A N 7
ATOM 7191 C CA . LEU A 1 47 ? 0.334 7.220 8.292 1.00 0.00 47 LEU A CA 7
ATOM 7192 C C . LEU A 1 47 ? 1.732 7.846 8.183 1.00 0.00 47 LEU A C 7
ATOM 7193 O O . LEU A 1 47 ? 2.381 8.156 9.179 1.00 0.00 47 LEU A O 7
ATOM 7209 N N . GLY A 1 48 ? 2.191 7.973 6.947 1.00 0.00 48 GLY A N 7
ATOM 7210 C CA . GLY A 1 48 ? 3.471 8.545 6.512 1.00 0.00 48 GLY A CA 7
ATOM 7211 C C . GLY A 1 48 ? 4.424 7.460 6.007 1.00 0.00 48 GLY A C 7
ATOM 7212 O O . GLY A 1 48 ? 5.143 7.628 5.029 1.00 0.00 48 GLY A O 7
ATOM 7216 N N . GLU A 1 49 ? 4.349 6.293 6.644 1.00 0.00 49 GLU A N 7
ATOM 7217 C CA . GLU A 1 49 ? 5.031 5.053 6.329 1.00 0.00 49 GLU A CA 7
ATOM 7218 C C . GLU A 1 49 ? 4.099 3.906 6.733 1.00 0.00 49 GLU A C 7
ATOM 7219 O O . GLU A 1 49 ? 3.558 3.904 7.842 1.00 0.00 49 GLU A O 7
ATOM 7231 N N . ALA A 1 50 ? 3.963 2.898 5.873 1.00 0.00 50 ALA A N 7
ATOM 7232 C CA . ALA A 1 50 ? 3.237 1.669 6.194 1.00 0.00 50 ALA A CA 7
ATOM 7233 C C . ALA A 1 50 ? 4.012 0.438 5.715 1.00 0.00 50 ALA A C 7
ATOM 7234 O O . ALA A 1 50 ? 4.920 0.552 4.903 1.00 0.00 50 ALA A O 7
ATOM 7241 N N . ARG A 1 51 ? 3.655 -0.756 6.191 1.00 0.00 51 ARG A N 7
ATOM 7242 C CA . ARG A 1 51 ? 4.217 -2.033 5.723 1.00 0.00 51 ARG A CA 7
ATOM 7243 C C . ARG A 1 51 ? 3.188 -2.727 4.809 1.00 0.00 51 ARG A C 7
ATOM 7244 O O . ARG A 1 51 ? 2.006 -2.416 4.889 1.00 0.00 51 ARG A O 7
ATOM 7265 N N . VAL A 1 52 ? 3.558 -3.707 3.976 1.00 0.00 52 VAL A N 7
ATOM 7266 C CA . VAL A 1 52 ? 2.597 -4.333 3.011 1.00 0.00 52 VAL A CA 7
ATOM 7267 C C . VAL A 1 52 ? 1.412 -5.082 3.640 1.00 0.00 52 VAL A C 7
ATOM 7268 O O . VAL A 1 52 ? 0.290 -5.090 3.138 1.00 0.00 52 VAL A O 7
ATOM 7281 N N . ASP A 1 53 ? 1.688 -5.734 4.749 1.00 0.00 53 ASP A N 7
ATOM 7282 C CA . ASP A 1 53 ? 0.727 -6.376 5.641 1.00 0.00 53 ASP A CA 7
ATOM 7283 C C . ASP A 1 53 ? -0.073 -5.322 6.432 1.00 0.00 53 ASP A C 7
ATOM 7284 O O . ASP A 1 53 ? -1.222 -5.562 6.768 1.00 0.00 53 ASP A O 7
ATOM 7293 N N . GLU A 1 54 ? 0.486 -4.123 6.636 1.00 0.00 54 GLU A N 7
ATOM 7294 C CA . GLU A 1 54 ? -0.145 -2.993 7.340 1.00 0.00 54 GLU A CA 7
ATOM 7295 C C . GLU A 1 54 ? -1.153 -2.231 6.474 1.00 0.00 54 GLU A C 7
ATOM 7296 O O . GLU A 1 54 ? -2.259 -1.900 6.880 1.00 0.00 54 GLU A O 7
ATOM 7308 N N . ILE A 1 55 ? -0.768 -1.910 5.241 1.00 0.00 55 ILE A N 7
ATOM 7309 C CA . ILE A 1 55 ? -1.649 -1.235 4.278 1.00 0.00 55 ILE A CA 7
ATOM 7310 C C . ILE A 1 55 ? -2.901 -2.078 4.050 1.00 0.00 55 ILE A C 7
ATOM 7311 O O . ILE A 1 55 ? -3.995 -1.545 4.123 1.00 0.00 55 ILE A O 7
ATOM 7327 N N . TYR A 1 56 ? -2.770 -3.396 3.866 1.00 0.00 56 TYR A N 7
ATOM 7328 C CA . TYR A 1 56 ? -3.885 -4.324 3.859 1.00 0.00 56 TYR A CA 7
ATOM 7329 C C . TYR A 1 56 ? -4.641 -4.405 5.191 1.00 0.00 56 TYR A C 7
ATOM 7330 O O . TYR A 1 56 ? -5.859 -4.537 5.201 1.00 0.00 56 TYR A O 7
ATOM 7348 N N . ALA A 1 57 ? -3.945 -4.253 6.314 1.00 0.00 57 ALA A N 7
ATOM 7349 C CA . ALA A 1 57 ? -4.593 -4.177 7.633 1.00 0.00 57 ALA A CA 7
ATOM 7350 C C . ALA A 1 57 ? -5.539 -2.968 7.734 1.00 0.00 57 ALA A C 7
ATOM 7351 O O . ALA A 1 57 ? -6.528 -2.997 8.463 1.00 0.00 57 ALA A O 7
ATOM 7358 N N . GLN A 1 58 ? -5.278 -1.920 6.945 1.00 0.00 58 GLN A N 7
ATOM 7359 C CA . GLN A 1 58 ? -6.135 -0.760 6.835 1.00 0.00 58 GLN A CA 7
ATOM 7360 C C . GLN A 1 58 ? -7.328 -0.960 5.861 1.00 0.00 58 GLN A C 7
ATOM 7361 O O . GLN A 1 58 ? -8.162 -0.067 5.719 1.00 0.00 58 GLN A O 7
ATOM 7375 N N . ILE A 1 59 ? -7.396 -2.103 5.168 1.00 0.00 59 ILE A N 7
ATOM 7376 C CA . ILE A 1 59 ? -8.409 -2.458 4.177 1.00 0.00 59 ILE A CA 7
ATOM 7377 C C . ILE A 1 59 ? -9.301 -3.592 4.732 1.00 0.00 59 ILE A C 7
ATOM 7378 O O . ILE A 1 59 ? -9.060 -4.774 4.481 1.00 0.00 59 ILE A O 7
ATOM 7394 N N . PRO A 1 60 ? -10.374 -3.263 5.475 1.00 0.00 60 PRO A N 7
ATOM 7395 C CA . PRO A 1 60 ? -11.262 -4.284 6.057 1.00 0.00 60 PRO A CA 7
ATOM 7396 C C . PRO A 1 60 ? -12.447 -4.658 5.152 1.00 0.00 60 PRO A C 7
ATOM 7397 O O . PRO A 1 60 ? -12.843 -5.821 5.108 1.00 0.00 60 PRO A O 7
ATOM 7408 N N . GLN A 1 61 ? -13.047 -3.653 4.490 1.00 0.00 61 GLN A N 7
ATOM 7409 C CA . GLN A 1 61 ? -14.310 -3.757 3.770 1.00 0.00 61 GLN A CA 7
ATOM 7410 C C . GLN A 1 61 ? -14.594 -2.665 2.720 1.00 0.00 61 GLN A C 7
ATOM 7411 O O . GLN A 1 61 ? -15.430 -2.895 1.870 1.00 0.00 61 GLN A O 7
ATOM 7425 N N . GLU A 1 62 ? -13.960 -1.495 2.757 1.00 0.00 62 GLU A N 7
ATOM 7426 C CA . GLU A 1 62 ? -14.408 -0.347 1.914 1.00 0.00 62 GLU A CA 7
ATOM 7427 C C . GLU A 1 62 ? -14.316 -0.642 0.399 1.00 0.00 62 GLU A C 7
ATOM 7428 O O . GLU A 1 62 ? -15.075 -0.100 -0.416 1.00 0.00 62 GLU A O 7
ATOM 7440 N N . LEU A 1 63 ? -13.326 -1.453 0.009 1.00 0.00 63 LEU A N 7
ATOM 7441 C CA . LEU A 1 63 ? -13.007 -1.879 -1.369 1.00 0.00 63 LEU A CA 7
ATOM 7442 C C . LEU A 1 63 ? -13.530 -3.270 -1.747 1.00 0.00 63 LEU A C 7
ATOM 7443 O O . LEU A 1 63 ? -13.699 -3.611 -2.915 1.00 0.00 63 LEU A O 7
ATOM 7459 N N . GLU A 1 64 ? -13.722 -4.078 -0.709 1.00 0.00 64 GLU A N 7
ATOM 7460 C CA . GLU A 1 64 ? -14.175 -5.485 -0.759 1.00 0.00 64 GLU A CA 7
ATOM 7461 C C . GLU A 1 64 ? -13.194 -6.420 -1.522 1.00 0.00 64 GLU A C 7
ATOM 7462 O O . GLU A 1 64 ? -13.538 -7.525 -1.933 1.00 0.00 64 GLU A O 7
ATOM 7474 N N . TRP A 1 65 ? -11.943 -5.973 -1.710 1.00 0.00 65 TRP A N 7
ATOM 7475 C CA . TRP A 1 65 ? -10.884 -6.680 -2.445 1.00 0.00 65 TRP A CA 7
ATOM 7476 C C . TRP A 1 65 ? -10.096 -7.712 -1.619 1.00 0.00 65 TRP A C 7
ATOM 7477 O O . TRP A 1 65 ? -9.808 -7.526 -0.435 1.00 0.00 65 TRP A O 7
ATOM 7498 N N . SER A 1 66 ? -9.627 -8.750 -2.321 1.00 0.00 66 SER A N 7
ATOM 7499 C CA . SER A 1 66 ? -8.643 -9.736 -1.859 1.00 0.00 66 SER A CA 7
ATOM 7500 C C . SER A 1 66 ? -7.226 -9.145 -1.706 1.00 0.00 66 SER A C 7
ATOM 7501 O O . SER A 1 66 ? -6.832 -8.241 -2.447 1.00 0.00 66 SER A O 7
ATOM 7509 N N . LEU A 1 67 ? -6.417 -9.705 -0.793 1.00 0.00 67 LEU A N 7
ATOM 7510 C CA . LEU A 1 67 ? -5.030 -9.332 -0.516 1.00 0.00 67 LEU A CA 7
ATOM 7511 C C . LEU A 1 67 ? -4.111 -9.281 -1.753 1.00 0.00 67 LEU A C 7
ATOM 7512 O O . LEU A 1 67 ? -3.268 -8.389 -1.871 1.00 0.00 67 LEU A O 7
ATOM 7528 N N . ALA A 1 68 ? -4.287 -10.207 -2.700 1.00 0.00 68 ALA A N 7
ATOM 7529 C CA . ALA A 1 68 ? -3.547 -10.187 -3.956 1.00 0.00 68 ALA A CA 7
ATOM 7530 C C . ALA A 1 68 ? -3.689 -8.841 -4.695 1.00 0.00 68 ALA A C 7
ATOM 7531 O O . ALA A 1 68 ? -2.724 -8.370 -5.300 1.00 0.00 68 ALA A O 7
ATOM 7538 N N . THR A 1 69 ? -4.863 -8.198 -4.597 1.00 0.00 69 THR A N 7
ATOM 7539 C CA . THR A 1 69 ? -5.174 -6.927 -5.267 1.00 0.00 69 THR A CA 7
ATOM 7540 C C . THR A 1 69 ? -4.342 -5.758 -4.746 1.00 0.00 69 THR A C 7
ATOM 7541 O O . THR A 1 69 ? -3.648 -5.126 -5.541 1.00 0.00 69 THR A O 7
ATOM 7552 N N . VAL A 1 70 ? -4.355 -5.439 -3.437 1.00 0.00 70 VAL A N 7
ATOM 7553 C CA . VAL A 1 70 ? -3.600 -4.278 -2.959 1.00 0.00 70 VAL A CA 7
ATOM 7554 C C . VAL A 1 70 ? -2.111 -4.357 -3.314 1.00 0.00 70 VAL A C 7
ATOM 7555 O O . VAL A 1 70 ? -1.544 -3.384 -3.801 1.00 0.00 70 VAL A O 7
ATOM 7568 N N . LYS A 1 71 ? -1.499 -5.529 -3.137 1.00 0.00 71 LYS A N 7
ATOM 7569 C CA . LYS A 1 71 ? -0.079 -5.777 -3.423 1.00 0.00 71 LYS A CA 7
ATOM 7570 C C . LYS A 1 71 ? 0.263 -5.521 -4.886 1.00 0.00 71 LYS A C 7
ATOM 7571 O O . LYS A 1 71 ? 1.241 -4.840 -5.187 1.00 0.00 71 LYS A O 7
ATOM 7590 N N . THR A 1 72 ? -0.585 -5.998 -5.797 1.00 0.00 72 THR A N 7
ATOM 7591 C CA . THR A 1 72 ? -0.424 -5.653 -7.226 1.00 0.00 72 THR A CA 7
ATOM 7592 C C . THR A 1 72 ? -0.660 -4.164 -7.526 1.00 0.00 72 THR A C 7
ATOM 7593 O O . THR A 1 72 ? 0.137 -3.581 -8.256 1.00 0.00 72 THR A O 7
ATOM 7604 N N . LEU A 1 73 ? -1.657 -3.504 -6.913 1.00 0.00 73 LEU A N 7
ATOM 7605 C CA . LEU A 1 73 ? -2.029 -2.119 -7.189 1.00 0.00 73 LEU A CA 7
ATOM 7606 C C . LEU A 1 73 ? -0.929 -1.163 -6.697 1.00 0.00 73 LEU A C 7
ATOM 7607 O O . LEU A 1 73 ? -0.519 -0.245 -7.412 1.00 0.00 73 LEU A O 7
ATOM 7623 N N . LEU A 1 74 ? -0.339 -1.459 -5.533 1.00 0.00 74 LEU A N 7
ATOM 7624 C CA . LEU A 1 74 ? 0.885 -0.817 -5.060 1.00 0.00 74 LEU A CA 7
ATOM 7625 C C . LEU A 1 74 ? 1.956 -0.870 -6.122 1.00 0.00 74 LEU A C 7
ATOM 7626 O O . LEU A 1 74 ? 2.524 0.145 -6.482 1.00 0.00 74 LEU A O 7
ATOM 7642 N N . GLY A 1 75 ? 2.159 -2.072 -6.636 1.00 0.00 75 GLY A N 7
ATOM 7643 C CA . GLY A 1 75 ? 3.070 -2.382 -7.732 1.00 0.00 75 GLY A CA 7
ATOM 7644 C C . GLY A 1 75 ? 2.847 -1.506 -8.966 1.00 0.00 75 GLY A C 7
ATOM 7645 O O . GLY A 1 75 ? 3.787 -1.303 -9.735 1.00 0.00 75 GLY A O 7
ATOM 7649 N N . ARG A 1 76 ? 1.632 -0.972 -9.145 1.00 0.00 76 ARG A N 7
ATOM 7650 C CA . ARG A 1 76 ? 1.288 0.008 -10.187 1.00 0.00 76 ARG A CA 7
ATOM 7651 C C . ARG A 1 76 ? 1.741 1.400 -9.759 1.00 0.00 76 ARG A C 7
ATOM 7652 O O . ARG A 1 76 ? 2.397 2.062 -10.552 1.00 0.00 76 ARG A O 7
ATOM 7673 N N . LEU A 1 77 ? 1.468 1.811 -8.505 1.00 0.00 77 LEU A N 7
ATOM 7674 C CA . LEU A 1 77 ? 1.941 3.101 -7.963 1.00 0.00 77 LEU A CA 7
ATOM 7675 C C . LEU A 1 77 ? 3.456 3.235 -8.068 1.00 0.00 77 LEU A C 7
ATOM 7676 O O . LEU A 1 77 ? 3.968 4.265 -8.501 1.00 0.00 77 LEU A O 7
ATOM 7692 N N . VAL A 1 78 ? 4.147 2.184 -7.619 1.00 0.00 78 VAL A N 7
ATOM 7693 C CA . VAL A 1 78 ? 5.621 2.173 -7.580 1.00 0.00 78 VAL A CA 7
ATOM 7694 C C . VAL A 1 78 ? 6.230 2.143 -8.977 1.00 0.00 78 VAL A C 7
ATOM 7695 O O . VAL A 1 78 ? 7.196 2.854 -9.237 1.00 0.00 78 VAL A O 7
ATOM 7708 N N . LYS A 1 79 ? 5.625 1.439 -9.948 1.00 0.00 79 LYS A N 7
ATOM 7709 C CA . LYS A 1 79 ? 6.035 1.537 -11.356 1.00 0.00 79 LYS A CA 7
ATOM 7710 C C . LYS A 1 79 ? 5.773 2.891 -12.029 1.00 0.00 79 LYS A C 7
ATOM 7711 O O . LYS A 1 79 ? 6.285 3.135 -13.119 1.00 0.00 79 LYS A O 7
ATOM 7730 N N . LYS A 1 80 ? 4.929 3.697 -11.405 1.00 0.00 80 LYS A N 7
ATOM 7731 C CA . LYS A 1 80 ? 4.523 5.055 -11.828 1.00 0.00 80 LYS A CA 7
ATOM 7732 C C . LYS A 1 80 ? 4.956 6.159 -10.855 1.00 0.00 80 LYS A C 7
ATOM 7733 O O . LYS A 1 80 ? 4.290 7.188 -10.751 1.00 0.00 80 LYS A O 7
ATOM 7752 N N . GLU A 1 81 ? 6.081 5.959 -10.157 1.00 0.00 81 GLU A N 7
ATOM 7753 C CA . GLU A 1 81 ? 6.803 6.971 -9.367 1.00 0.00 81 GLU A CA 7
ATOM 7754 C C . GLU A 1 81 ? 5.956 7.772 -8.325 1.00 0.00 81 GLU A C 7
ATOM 7755 O O . GLU A 1 81 ? 6.323 8.894 -7.959 1.00 0.00 81 GLU A O 7
ATOM 7767 N N . MET A 1 82 ? 4.830 7.237 -7.842 1.00 0.00 82 MET A N 7
ATOM 7768 C CA . MET A 1 82 ? 3.919 7.936 -6.935 1.00 0.00 82 MET A CA 7
ATOM 7769 C C . MET A 1 82 ? 4.280 7.605 -5.481 1.00 0.00 82 MET A C 7
ATOM 7770 O O . MET A 1 82 ? 4.327 8.496 -4.634 1.00 0.00 82 MET A O 7
ATOM 7784 N N . LEU A 1 83 ? 4.587 6.326 -5.219 1.00 0.00 83 LEU A N 7
ATOM 7785 C CA . LEU A 1 83 ? 4.980 5.715 -3.945 1.00 0.00 83 LEU A CA 7
ATOM 7786 C C . LEU A 1 83 ? 6.122 4.738 -4.182 1.00 0.00 83 LEU A C 7
ATOM 7787 O O . LEU A 1 83 ? 6.061 4.012 -5.164 1.00 0.00 83 LEU A O 7
ATOM 7803 N N . SER A 1 84 ? 7.032 4.604 -3.221 1.00 0.00 84 SER A N 7
ATOM 7804 C CA . SER A 1 84 ? 8.093 3.576 -3.308 1.00 0.00 84 SER A CA 7
ATOM 7805 C C . SER A 1 84 ? 8.180 2.739 -2.051 1.00 0.00 84 SER A C 7
ATOM 7806 O O . SER A 1 84 ? 7.437 2.949 -1.089 1.00 0.00 84 SER A O 7
ATOM 7814 N N . THR A 1 85 ? 9.024 1.707 -2.080 1.00 0.00 85 THR A N 7
ATOM 7815 C CA . THR A 1 85 ? 9.140 0.802 -0.936 1.00 0.00 85 THR A CA 7
ATOM 7816 C C . THR A 1 85 ? 10.551 0.248 -0.704 1.00 0.00 85 THR A C 7
ATOM 7817 O O . THR A 1 85 ? 11.279 -0.021 -1.659 1.00 0.00 85 THR A O 7
ATOM 7828 N N . GLU A 1 86 ? 10.941 0.087 0.565 1.00 0.00 86 GLU A N 7
ATOM 7829 C CA . GLU A 1 86 ? 12.247 -0.469 0.979 1.00 0.00 86 GLU A CA 7
ATOM 7830 C C . GLU A 1 86 ? 12.086 -1.611 1.997 1.00 0.00 86 GLU A C 7
ATOM 7831 O O . GLU A 1 86 ? 11.085 -1.703 2.710 1.00 0.00 86 GLU A O 7
ATOM 7843 N N . LYS A 1 87 ? 13.068 -2.513 2.071 1.00 0.00 87 LYS A N 7
ATOM 7844 C CA . LYS A 1 87 ? 13.003 -3.742 2.878 1.00 0.00 87 LYS A CA 7
ATOM 7845 C C . LYS A 1 87 ? 13.354 -3.527 4.354 1.00 0.00 87 LYS A C 7
ATOM 7846 O O . LYS A 1 87 ? 14.364 -2.905 4.672 1.00 0.00 87 LYS A O 7
ATOM 7865 N N . GLU A 1 88 ? 12.584 -4.134 5.255 1.00 0.00 88 GLU A N 7
ATOM 7866 C CA . GLU A 1 88 ? 12.855 -4.184 6.706 1.00 0.00 88 GLU A CA 7
ATOM 7867 C C . GLU A 1 88 ? 12.610 -5.579 7.312 1.00 0.00 88 GLU A C 7
ATOM 7868 O O . GLU A 1 88 ? 11.461 -6.007 7.462 1.00 0.00 88 GLU A O 7
ATOM 7880 N N . GLY A 1 89 ? 13.698 -6.277 7.678 1.00 0.00 89 GLY A N 7
ATOM 7881 C CA . GLY A 1 89 ? 13.748 -7.551 8.421 1.00 0.00 89 GLY A CA 7
ATOM 7882 C C . GLY A 1 89 ? 13.073 -8.775 7.777 1.00 0.00 89 GLY A C 7
ATOM 7883 O O . GLY A 1 89 ? 13.743 -9.739 7.422 1.00 0.00 89 GLY A O 7
ATOM 7887 N N . ARG A 1 90 ? 11.751 -8.727 7.599 1.00 0.00 90 ARG A N 7
ATOM 7888 C CA . ARG A 1 90 ? 10.897 -9.775 6.988 1.00 0.00 90 ARG A CA 7
ATOM 7889 C C . ARG A 1 90 ? 9.718 -9.228 6.158 1.00 0.00 90 ARG A C 7
ATOM 7890 O O . ARG A 1 90 ? 8.851 -9.982 5.712 1.00 0.00 90 ARG A O 7
ATOM 7911 N N . LYS A 1 91 ? 9.659 -7.901 5.999 1.00 0.00 91 LYS A N 7
ATOM 7912 C CA . LYS A 1 91 ? 8.591 -7.099 5.449 1.00 0.00 91 LYS A CA 7
ATOM 7913 C C . LYS A 1 91 ? 9.150 -6.031 4.488 1.00 0.00 91 LYS A C 7
ATOM 7914 O O . LYS A 1 91 ? 10.355 -5.810 4.403 1.00 0.00 91 LYS A O 7
ATOM 7933 N N . PHE A 1 92 ? 8.251 -5.304 3.837 1.00 0.00 92 PHE A N 7
ATOM 7934 C CA . PHE A 1 92 ? 8.554 -4.114 3.037 1.00 0.00 92 PHE A CA 7
ATOM 7935 C C . PHE A 1 92 ? 7.795 -2.925 3.583 1.00 0.00 92 PHE A C 7
ATOM 7936 O O . PHE A 1 92 ? 6.654 -3.087 4.024 1.00 0.00 92 PHE A O 7
ATOM 7953 N N . VAL A 1 93 ? 8.406 -1.752 3.484 1.00 0.00 93 VAL A N 7
ATOM 7954 C CA . VAL A 1 93 ? 7.917 -0.474 3.982 1.00 0.00 93 VAL A CA 7
ATOM 7955 C C . VAL A 1 93 ? 7.646 0.435 2.802 1.00 0.00 93 VAL A C 7
ATOM 7956 O O . VAL A 1 93 ? 8.571 0.861 2.119 1.00 0.00 93 VAL A O 7
ATOM 7969 N N . TYR A 1 94 ? 6.376 0.767 2.608 1.00 0.00 94 TYR A N 7
ATOM 7970 C CA . TYR A 1 94 ? 5.882 1.659 1.576 1.00 0.00 94 TYR A CA 7
ATOM 7971 C C . TYR A 1 94 ? 5.832 3.083 2.147 1.00 0.00 94 TYR A C 7
ATOM 7972 O O . TYR A 1 94 ? 5.143 3.351 3.140 1.00 0.00 94 TYR A O 7
ATOM 7990 N N . ARG A 1 95 ? 6.614 3.970 1.519 1.00 0.00 95 ARG A N 7
ATOM 7991 C CA . ARG A 1 95 ? 6.826 5.387 1.901 1.00 0.00 95 ARG A CA 7
ATOM 7992 C C . ARG A 1 95 ? 6.914 6.336 0.668 1.00 0.00 95 ARG A C 7
ATOM 7993 O O . ARG A 1 95 ? 7.187 5.865 -0.444 1.00 0.00 95 ARG A O 7
ATOM 8014 N N . PRO A 1 96 ? 6.661 7.658 0.829 1.00 0.00 96 PRO A N 7
ATOM 8015 C CA . PRO A 1 96 ? 6.583 8.665 -0.256 1.00 0.00 96 PRO A CA 7
ATOM 8016 C C . PRO A 1 96 ? 7.964 9.097 -0.803 1.00 0.00 96 PRO A C 7
ATOM 8017 O O . PRO A 1 96 ? 8.352 10.265 -0.792 1.00 0.00 96 PRO A O 7
ATOM 8028 N N . LEU A 1 97 ? 8.733 8.100 -1.230 1.00 0.00 97 LEU A N 7
ATOM 8029 C CA . LEU A 1 97 ? 10.047 8.171 -1.866 1.00 0.00 97 LEU A CA 7
ATOM 8030 C C . LEU A 1 97 ? 9.966 8.446 -3.401 1.00 0.00 97 LEU A C 7
ATOM 8031 O O . LEU A 1 97 ? 8.953 8.912 -3.935 1.00 0.00 97 LEU A O 7
ATOM 8047 N N . MET A 1 98 ? 11.075 8.150 -4.078 1.00 0.00 98 MET A N 7
ATOM 8048 C CA . MET A 1 98 ? 11.281 8.030 -5.518 1.00 0.00 98 MET A CA 7
ATOM 8049 C C . MET A 1 98 ? 12.246 6.841 -5.725 1.00 0.00 98 MET A C 7
ATOM 8050 O O . MET A 1 98 ? 13.075 6.574 -4.852 1.00 0.00 98 MET A O 7
ATOM 8064 N N . GLU A 1 99 ? 12.130 6.147 -6.861 1.00 0.00 99 GLU A N 7
ATOM 8065 C CA . GLU A 1 99 ? 12.799 4.869 -7.188 1.00 0.00 99 GLU A CA 7
ATOM 8066 C C . GLU A 1 99 ? 12.494 3.721 -6.205 1.00 0.00 99 GLU A C 7
ATOM 8067 O O . GLU A 1 99 ? 11.309 3.329 -6.213 1.00 0.00 99 GLU A O 7
ATOM 8079 N N . PHE A 1 31 ? -21.871 14.961 -13.812 1.00 0.00 31 PHE A N 8
ATOM 8080 C CA . PHE A 1 31 ? -20.497 14.411 -13.738 1.00 0.00 31 PHE A CA 8
ATOM 8081 C C . PHE A 1 31 ? -20.529 12.933 -13.360 1.00 0.00 31 PHE A C 8
ATOM 8082 O O . PHE A 1 31 ? -21.468 12.498 -12.701 1.00 0.00 31 PHE A O 8
ATOM 8099 N N . ASN A 1 32 ? -19.474 12.199 -13.723 1.00 0.00 32 ASN A N 8
ATOM 8100 C CA . ASN A 1 32 ? -19.161 10.843 -13.266 1.00 0.00 32 ASN A CA 8
ATOM 8101 C C . ASN A 1 32 ? -17.628 10.719 -13.276 1.00 0.00 32 ASN A C 8
ATOM 8102 O O . ASN A 1 32 ? -16.993 11.007 -14.292 1.00 0.00 32 ASN A O 8
ATOM 8113 N N . VAL A 1 33 ? -17.029 10.342 -12.138 1.00 0.00 33 VAL A N 8
ATOM 8114 C CA . VAL A 1 33 ? -15.578 10.149 -11.946 1.00 0.00 33 VAL A CA 8
ATOM 8115 C C . VAL A 1 33 ? -15.321 9.127 -10.828 1.00 0.00 33 VAL A C 8
ATOM 8116 O O . VAL A 1 33 ? -15.868 9.268 -9.730 1.00 0.00 33 VAL A O 8
ATOM 8129 N N . SER A 1 34 ? -14.495 8.116 -11.123 1.00 0.00 34 SER A N 8
ATOM 8130 C CA . SER A 1 34 ? -14.197 6.944 -10.278 1.00 0.00 34 SER A CA 8
ATOM 8131 C C . SER A 1 34 ? -12.836 6.348 -10.666 1.00 0.00 34 SER A C 8
ATOM 8132 O O . SER A 1 34 ? -12.523 6.305 -11.853 1.00 0.00 34 SER A O 8
ATOM 8140 N N . ASN A 1 35 ? -12.032 5.864 -9.708 1.00 0.00 35 ASN A N 8
ATOM 8141 C CA . ASN A 1 35 ? -10.765 5.159 -9.985 1.00 0.00 35 ASN A CA 8
ATOM 8142 C C . ASN A 1 35 ? -10.192 4.393 -8.773 1.00 0.00 35 ASN A C 8
ATOM 8143 O O . ASN A 1 35 ? -10.634 4.586 -7.640 1.00 0.00 35 ASN A O 8
ATOM 8154 N N . ALA A 1 36 ? -9.205 3.514 -9.019 1.00 0.00 36 ALA A N 8
ATOM 8155 C CA . ALA A 1 36 ? -8.589 2.639 -8.003 1.00 0.00 36 ALA A CA 8
ATOM 8156 C C . ALA A 1 36 ? -7.692 3.368 -6.980 1.00 0.00 36 ALA A C 8
ATOM 8157 O O . ALA A 1 36 ? -7.695 3.026 -5.796 1.00 0.00 36 ALA A O 8
ATOM 8164 N N . GLU A 1 37 ? -6.896 4.333 -7.450 1.00 0.00 37 GLU A N 8
ATOM 8165 C CA . GLU A 1 37 ? -5.820 4.961 -6.679 1.00 0.00 37 GLU A CA 8
ATOM 8166 C C . GLU A 1 37 ? -6.274 5.808 -5.471 1.00 0.00 37 GLU A C 8
ATOM 8167 O O . GLU A 1 37 ? -5.461 6.114 -4.600 1.00 0.00 37 GLU A O 8
ATOM 8179 N N . LEU A 1 38 ? -7.553 6.184 -5.413 1.00 0.00 38 LEU A N 8
ATOM 8180 C CA . LEU A 1 38 ? -8.087 7.164 -4.457 1.00 0.00 38 LEU A CA 8
ATOM 8181 C C . LEU A 1 38 ? -7.767 6.837 -2.985 1.00 0.00 38 LEU A C 8
ATOM 8182 O O . LEU A 1 38 ? -7.055 7.589 -2.317 1.00 0.00 38 LEU A O 8
ATOM 8198 N N . ILE A 1 39 ? -8.256 5.696 -2.479 1.00 0.00 39 ILE A N 8
ATOM 8199 C CA . ILE A 1 39 ? -8.099 5.309 -1.070 1.00 0.00 39 ILE A CA 8
ATOM 8200 C C . ILE A 1 39 ? -6.638 4.946 -0.761 1.00 0.00 39 ILE A C 8
ATOM 8201 O O . ILE A 1 39 ? -6.088 5.427 0.228 1.00 0.00 39 ILE A O 8
ATOM 8217 N N . VAL A 1 40 ? -5.983 4.150 -1.618 1.00 0.00 40 VAL A N 8
ATOM 8218 C CA . VAL A 1 40 ? -4.573 3.764 -1.408 1.00 0.00 40 VAL A CA 8
ATOM 8219 C C . VAL A 1 40 ? -3.635 4.972 -1.339 1.00 0.00 40 VAL A C 8
ATOM 8220 O O . VAL A 1 40 ? -2.727 4.986 -0.515 1.00 0.00 40 VAL A O 8
ATOM 8233 N N . MET A 1 41 ? -3.879 6.026 -2.124 1.00 0.00 41 MET A N 8
ATOM 8234 C CA . MET A 1 41 ? -3.100 7.265 -2.031 1.00 0.00 41 MET A CA 8
ATOM 8235 C C . MET A 1 41 ? -3.460 8.083 -0.784 1.00 0.00 41 MET A C 8
ATOM 8236 O O . MET A 1 41 ? -2.565 8.610 -0.119 1.00 0.00 41 MET A O 8
ATOM 8250 N N . ARG A 1 42 ? -4.754 8.166 -0.435 1.00 0.00 42 ARG A N 8
ATOM 8251 C CA . ARG A 1 42 ? -5.226 8.935 0.725 1.00 0.00 42 ARG A CA 8
ATOM 8252 C C . ARG A 1 42 ? -4.723 8.394 2.051 1.00 0.00 42 ARG A C 8
ATOM 8253 O O . ARG A 1 42 ? -4.341 9.195 2.909 1.00 0.00 42 ARG A O 8
ATOM 8274 N N . VAL A 1 43 ? -4.774 7.086 2.279 1.00 0.00 43 VAL A N 8
ATOM 8275 C CA . VAL A 1 43 ? -4.502 6.538 3.626 1.00 0.00 43 VAL A CA 8
ATOM 8276 C C . VAL A 1 43 ? -3.018 6.445 3.952 1.00 0.00 43 VAL A C 8
ATOM 8277 O O . VAL A 1 43 ? -2.679 6.795 5.089 1.00 0.00 43 VAL A O 8
ATOM 8290 N N . ILE A 1 44 ? -2.165 5.975 3.049 1.00 0.00 44 ILE A N 8
ATOM 8291 C CA . ILE A 1 44 ? -0.775 5.570 3.463 1.00 0.00 44 ILE A CA 8
ATOM 8292 C C . ILE A 1 44 ? 0.035 6.837 3.796 1.00 0.00 44 ILE A C 8
ATOM 8293 O O . ILE A 1 44 ? 0.774 6.876 4.792 1.00 0.00 44 ILE A O 8
ATOM 8309 N N . TRP A 1 45 ? -0.159 7.900 2.991 1.00 0.00 45 TRP A N 8
ATOM 8310 C CA . TRP A 1 45 ? 0.492 9.220 3.147 1.00 0.00 45 TRP A CA 8
ATOM 8311 C C . TRP A 1 45 ? 0.441 9.775 4.582 1.00 0.00 45 TRP A C 8
ATOM 8312 O O . TRP A 1 45 ? 1.311 10.532 5.003 1.00 0.00 45 TRP A O 8
ATOM 8333 N N . SER A 1 46 ? -0.612 9.428 5.308 1.00 0.00 46 SER A N 8
ATOM 8334 C CA . SER A 1 46 ? -0.947 10.039 6.600 1.00 0.00 46 SER A CA 8
ATOM 8335 C C . SER A 1 46 ? -0.020 9.580 7.733 1.00 0.00 46 SER A C 8
ATOM 8336 O O . SER A 1 46 ? 0.361 10.355 8.613 1.00 0.00 46 SER A O 8
ATOM 8344 N N . LEU A 1 47 ? 0.323 8.293 7.722 1.00 0.00 47 LEU A N 8
ATOM 8345 C CA . LEU A 1 47 ? 1.008 7.570 8.772 1.00 0.00 47 LEU A CA 8
ATOM 8346 C C . LEU A 1 47 ? 2.503 7.916 8.885 1.00 0.00 47 LEU A C 8
ATOM 8347 O O . LEU A 1 47 ? 3.017 8.126 9.987 1.00 0.00 47 LEU A O 8
ATOM 8363 N N . GLY A 1 48 ? 3.179 8.000 7.732 1.00 0.00 48 GLY A N 8
ATOM 8364 C CA . GLY A 1 48 ? 4.595 8.366 7.567 1.00 0.00 48 GLY A CA 8
ATOM 8365 C C . GLY A 1 48 ? 5.326 7.315 6.730 1.00 0.00 48 GLY A C 8
ATOM 8366 O O . GLY A 1 48 ? 5.635 7.544 5.563 1.00 0.00 48 GLY A O 8
ATOM 8370 N N . GLU A 1 49 ? 5.492 6.131 7.314 1.00 0.00 49 GLU A N 8
ATOM 8371 C CA . GLU A 1 49 ? 5.922 4.914 6.635 1.00 0.00 49 GLU A CA 8
ATOM 8372 C C . GLU A 1 49 ? 5.129 3.721 7.189 1.00 0.00 49 GLU A C 8
ATOM 8373 O O . GLU A 1 49 ? 4.841 3.657 8.385 1.00 0.00 49 GLU A O 8
ATOM 8385 N N . ALA A 1 50 ? 4.747 2.774 6.329 1.00 0.00 50 ALA A N 8
ATOM 8386 C CA . ALA A 1 50 ? 3.798 1.718 6.676 1.00 0.00 50 ALA A CA 8
ATOM 8387 C C . ALA A 1 50 ? 4.285 0.343 6.203 1.00 0.00 50 ALA A C 8
ATOM 8388 O O . ALA A 1 50 ? 4.884 0.213 5.133 1.00 0.00 50 ALA A O 8
ATOM 8395 N N . ARG A 1 51 ? 4.009 -0.717 6.979 1.00 0.00 51 ARG A N 8
ATOM 8396 C CA . ARG A 1 51 ? 4.256 -2.098 6.540 1.00 0.00 51 ARG A CA 8
ATOM 8397 C C . ARG A 1 51 ? 3.170 -2.518 5.528 1.00 0.00 51 ARG A C 8
ATOM 8398 O O . ARG A 1 51 ? 2.085 -1.946 5.498 1.00 0.00 51 ARG A O 8
ATOM 8419 N N . VAL A 1 52 ? 3.415 -3.561 4.734 1.00 0.00 52 VAL A N 8
ATOM 8420 C CA . VAL A 1 52 ? 2.417 -4.111 3.776 1.00 0.00 52 VAL A CA 8
ATOM 8421 C C . VAL A 1 52 ? 1.094 -4.571 4.413 1.00 0.00 52 VAL A C 8
ATOM 8422 O O . VAL A 1 52 ? 0.018 -4.377 3.846 1.00 0.00 52 VAL A O 8
ATOM 8435 N N . ASP A 1 53 ? 1.166 -5.198 5.580 1.00 0.00 53 ASP A N 8
ATOM 8436 C CA . ASP A 1 53 ? -0.011 -5.603 6.334 1.00 0.00 53 ASP A CA 8
ATOM 8437 C C . ASP A 1 53 ? -0.718 -4.389 6.968 1.00 0.00 53 ASP A C 8
ATOM 8438 O O . ASP A 1 53 ? -1.910 -4.458 7.227 1.00 0.00 53 ASP A O 8
ATOM 8447 N N . GLU A 1 54 ? -0.031 -3.252 7.110 1.00 0.00 54 GLU A N 8
ATOM 8448 C CA . GLU A 1 54 ? -0.643 -1.979 7.522 1.00 0.00 54 GLU A CA 8
ATOM 8449 C C . GLU A 1 54 ? -1.448 -1.316 6.386 1.00 0.00 54 GLU A C 8
ATOM 8450 O O . GLU A 1 54 ? -2.632 -1.027 6.522 1.00 0.00 54 GLU A O 8
ATOM 8462 N N . ILE A 1 55 ? -0.832 -1.150 5.211 1.00 0.00 55 ILE A N 8
ATOM 8463 C CA . ILE A 1 55 ? -1.514 -0.550 4.038 1.00 0.00 55 ILE A CA 8
ATOM 8464 C C . ILE A 1 55 ? -2.732 -1.355 3.598 1.00 0.00 55 ILE A C 8
ATOM 8465 O O . ILE A 1 55 ? -3.768 -0.772 3.287 1.00 0.00 55 ILE A O 8
ATOM 8481 N N . TYR A 1 56 ? -2.648 -2.690 3.627 1.00 0.00 56 TYR A N 8
ATOM 8482 C CA . TYR A 1 56 ? -3.780 -3.571 3.451 1.00 0.00 56 TYR A CA 8
ATOM 8483 C C . TYR A 1 56 ? -4.881 -3.364 4.494 1.00 0.00 56 TYR A C 8
ATOM 8484 O O . TYR A 1 56 ? -6.060 -3.429 4.162 1.00 0.00 56 TYR A O 8
ATOM 8502 N N . ALA A 1 57 ? -4.517 -3.070 5.741 1.00 0.00 57 ALA A N 8
ATOM 8503 C CA . ALA A 1 57 ? -5.489 -2.836 6.807 1.00 0.00 57 ALA A CA 8
ATOM 8504 C C . ALA A 1 57 ? -6.408 -1.630 6.526 1.00 0.00 57 ALA A C 8
ATOM 8505 O O . ALA A 1 57 ? -7.455 -1.511 7.160 1.00 0.00 57 ALA A O 8
ATOM 8512 N N . GLN A 1 58 ? -6.054 -0.764 5.569 1.00 0.00 58 GLN A N 8
ATOM 8513 C CA . GLN A 1 58 ? -6.890 0.379 5.228 1.00 0.00 58 GLN A CA 8
ATOM 8514 C C . GLN A 1 58 ? -7.895 0.073 4.104 1.00 0.00 58 GLN A C 8
ATOM 8515 O O . GLN A 1 58 ? -8.542 0.979 3.582 1.00 0.00 58 GLN A O 8
ATOM 8529 N N . ILE A 1 59 ? -8.006 -1.194 3.688 1.00 0.00 59 ILE A N 8
ATOM 8530 C CA . ILE A 1 59 ? -8.824 -1.655 2.567 1.00 0.00 59 ILE A CA 8
ATOM 8531 C C . ILE A 1 59 ? -10.044 -2.423 3.110 1.00 0.00 59 ILE A C 8
ATOM 8532 O O . ILE A 1 59 ? -9.948 -3.617 3.407 1.00 0.00 59 ILE A O 8
ATOM 8548 N N . PRO A 1 60 ? -11.191 -1.746 3.321 1.00 0.00 60 PRO A N 8
ATOM 8549 C CA . PRO A 1 60 ? -12.328 -2.324 4.027 1.00 0.00 60 PRO A CA 8
ATOM 8550 C C . PRO A 1 60 ? -13.061 -3.423 3.238 1.00 0.00 60 PRO A C 8
ATOM 8551 O O . PRO A 1 60 ? -13.031 -3.485 2.006 1.00 0.00 60 PRO A O 8
ATOM 8562 N N . GLN A 1 61 ? -13.837 -4.224 3.979 1.00 0.00 61 GLN A N 8
ATOM 8563 C CA . GLN A 1 61 ? -14.801 -5.206 3.448 1.00 0.00 61 GLN A CA 8
ATOM 8564 C C . GLN A 1 61 ? -15.788 -4.633 2.423 1.00 0.00 61 GLN A C 8
ATOM 8565 O O . GLN A 1 61 ? -16.408 -5.392 1.695 1.00 0.00 61 GLN A O 8
ATOM 8579 N N . GLU A 1 62 ? -15.932 -3.311 2.354 1.00 0.00 62 GLU A N 8
ATOM 8580 C CA . GLU A 1 62 ? -16.697 -2.556 1.352 1.00 0.00 62 GLU A CA 8
ATOM 8581 C C . GLU A 1 62 ? -16.283 -2.851 -0.110 1.00 0.00 62 GLU A C 8
ATOM 8582 O O . GLU A 1 62 ? -17.099 -2.784 -1.028 1.00 0.00 62 GLU A O 8
ATOM 8594 N N . LEU A 1 63 ? -15.014 -3.212 -0.314 1.00 0.00 63 LEU A N 8
ATOM 8595 C CA . LEU A 1 63 ? -14.382 -3.528 -1.610 1.00 0.00 63 LEU A CA 8
ATOM 8596 C C . LEU A 1 63 ? -14.389 -5.026 -1.953 1.00 0.00 63 LEU A C 8
ATOM 8597 O O . LEU A 1 63 ? -14.351 -5.437 -3.116 1.00 0.00 63 LEU A O 8
ATOM 8613 N N . GLU A 1 64 ? -14.447 -5.818 -0.887 1.00 0.00 64 GLU A N 8
ATOM 8614 C CA . GLU A 1 64 ? -14.412 -7.296 -0.848 1.00 0.00 64 GLU A CA 8
ATOM 8615 C C . GLU A 1 64 ? -13.076 -7.889 -1.371 1.00 0.00 64 GLU A C 8
ATOM 8616 O O . GLU A 1 64 ? -13.047 -8.859 -2.130 1.00 0.00 64 GLU A O 8
ATOM 8628 N N . TRP A 1 65 ? -11.939 -7.287 -0.992 1.00 0.00 65 TRP A N 8
ATOM 8629 C CA . TRP A 1 65 ? -10.625 -7.596 -1.586 1.00 0.00 65 TRP A CA 8
ATOM 8630 C C . TRP A 1 65 ? -9.721 -8.520 -0.749 1.00 0.00 65 TRP A C 8
ATOM 8631 O O . TRP A 1 65 ? -9.407 -8.257 0.415 1.00 0.00 65 TRP A O 8
ATOM 8652 N N . SER A 1 66 ? -9.206 -9.560 -1.413 1.00 0.00 66 SER A N 8
ATOM 8653 C CA . SER A 1 66 ? -8.119 -10.421 -0.924 1.00 0.00 66 SER A CA 8
ATOM 8654 C C . SER A 1 66 ? -6.797 -9.653 -0.783 1.00 0.00 66 SER A C 8
ATOM 8655 O O . SER A 1 66 ? -6.517 -8.752 -1.580 1.00 0.00 66 SER A O 8
ATOM 8663 N N . LEU A 1 67 ? -5.926 -10.061 0.155 1.00 0.00 67 LEU A N 8
ATOM 8664 C CA . LEU A 1 67 ? -4.601 -9.490 0.376 1.00 0.00 67 LEU A CA 8
ATOM 8665 C C . LEU A 1 67 ? -3.700 -9.417 -0.874 1.00 0.00 67 LEU A C 8
ATOM 8666 O O . LEU A 1 67 ? -2.795 -8.590 -0.942 1.00 0.00 67 LEU A O 8
ATOM 8682 N N . ALA A 1 68 ? -3.932 -10.278 -1.863 1.00 0.00 68 ALA A N 8
ATOM 8683 C CA . ALA A 1 68 ? -3.233 -10.210 -3.134 1.00 0.00 68 ALA A CA 8
ATOM 8684 C C . ALA A 1 68 ? -3.494 -8.885 -3.878 1.00 0.00 68 ALA A C 8
ATOM 8685 O O . ALA A 1 68 ? -2.540 -8.255 -4.334 1.00 0.00 68 ALA A O 8
ATOM 8692 N N . THR A 1 69 ? -4.753 -8.436 -3.982 1.00 0.00 69 THR A N 8
ATOM 8693 C CA . THR A 1 69 ? -5.122 -7.333 -4.897 1.00 0.00 69 THR A CA 8
ATOM 8694 C C . THR A 1 69 ? -4.441 -6.004 -4.587 1.00 0.00 69 THR A C 8
ATOM 8695 O O . THR A 1 69 ? -4.045 -5.288 -5.508 1.00 0.00 69 THR A O 8
ATOM 8706 N N . VAL A 1 70 ? -4.249 -5.660 -3.316 1.00 0.00 70 VAL A N 8
ATOM 8707 C CA . VAL A 1 70 ? -3.517 -4.453 -2.967 1.00 0.00 70 VAL A CA 8
ATOM 8708 C C . VAL A 1 70 ? -2.077 -4.469 -3.469 1.00 0.00 70 VAL A C 8
ATOM 8709 O O . VAL A 1 70 ? -1.601 -3.461 -3.987 1.00 0.00 70 VAL A O 8
ATOM 8722 N N . LYS A 1 71 ? -1.368 -5.594 -3.356 1.00 0.00 71 LYS A N 8
ATOM 8723 C CA . LYS A 1 71 ? 0.076 -5.646 -3.634 1.00 0.00 71 LYS A CA 8
ATOM 8724 C C . LYS A 1 71 ? 0.372 -5.420 -5.120 1.00 0.00 71 LYS A C 8
ATOM 8725 O O . LYS A 1 71 ? 1.291 -4.680 -5.464 1.00 0.00 71 LYS A O 8
ATOM 8744 N N . THR A 1 72 ? -0.507 -5.950 -5.963 1.00 0.00 72 THR A N 8
ATOM 8745 C CA . THR A 1 72 ? -0.544 -5.661 -7.422 1.00 0.00 72 THR A CA 8
ATOM 8746 C C . THR A 1 72 ? -0.749 -4.168 -7.712 1.00 0.00 72 THR A C 8
ATOM 8747 O O . THR A 1 72 ? 0.006 -3.569 -8.473 1.00 0.00 72 THR A O 8
ATOM 8758 N N . LEU A 1 73 ? -1.743 -3.550 -7.068 1.00 0.00 73 LEU A N 8
ATOM 8759 C CA . LEU A 1 73 ? -2.215 -2.201 -7.358 1.00 0.00 73 LEU A CA 8
ATOM 8760 C C . LEU A 1 73 ? -1.161 -1.181 -6.896 1.00 0.00 73 LEU A C 8
ATOM 8761 O O . LEU A 1 73 ? -0.713 -0.296 -7.638 1.00 0.00 73 LEU A O 8
ATOM 8777 N N . LEU A 1 74 ? -0.653 -1.430 -5.684 1.00 0.00 74 LEU A N 8
ATOM 8778 C CA . LEU A 1 74 ? 0.501 -0.746 -5.107 1.00 0.00 74 LEU A CA 8
ATOM 8779 C C . LEU A 1 74 ? 1.659 -0.750 -6.071 1.00 0.00 74 LEU A C 8
ATOM 8780 O O . LEU A 1 74 ? 2.175 0.300 -6.414 1.00 0.00 74 LEU A O 8
ATOM 8796 N N . GLY A 1 75 ? 1.974 -1.944 -6.544 1.00 0.00 75 GLY A N 8
ATOM 8797 C CA . GLY A 1 75 ? 3.016 -2.198 -7.528 1.00 0.00 75 GLY A CA 8
ATOM 8798 C C . GLY A 1 75 ? 2.864 -1.338 -8.782 1.00 0.00 75 GLY A C 8
ATOM 8799 O O . GLY A 1 75 ? 3.875 -0.995 -9.388 1.00 0.00 75 GLY A O 8
ATOM 8803 N N . ARG A 1 76 ? 1.639 -0.948 -9.151 1.00 0.00 76 ARG A N 8
ATOM 8804 C CA . ARG A 1 76 ? 1.410 -0.014 -10.271 1.00 0.00 76 ARG A CA 8
ATOM 8805 C C . ARG A 1 76 ? 1.649 1.435 -9.850 1.00 0.00 76 ARG A C 8
ATOM 8806 O O . ARG A 1 76 ? 2.237 2.186 -10.624 1.00 0.00 76 ARG A O 8
ATOM 8827 N N . LEU A 1 77 ? 1.281 1.825 -8.620 1.00 0.00 77 LEU A N 8
ATOM 8828 C CA . LEU A 1 77 ? 1.638 3.163 -8.094 1.00 0.00 77 LEU A CA 8
ATOM 8829 C C . LEU A 1 77 ? 3.154 3.365 -8.024 1.00 0.00 77 LEU A C 8
ATOM 8830 O O . LEU A 1 77 ? 3.689 4.401 -8.429 1.00 0.00 77 LEU A O 8
ATOM 8846 N N . VAL A 1 78 ? 3.816 2.345 -7.468 1.00 0.00 78 VAL A N 8
ATOM 8847 C CA . VAL A 1 78 ? 5.272 2.404 -7.206 1.00 0.00 78 VAL A CA 8
ATOM 8848 C C . VAL A 1 78 ? 6.096 2.547 -8.502 1.00 0.00 78 VAL A C 8
ATOM 8849 O O . VAL A 1 78 ? 7.178 3.129 -8.476 1.00 0.00 78 VAL A O 8
ATOM 8862 N N . LYS A 1 79 ? 5.562 2.021 -9.621 1.00 0.00 79 LYS A N 8
ATOM 8863 C CA . LYS A 1 79 ? 6.077 2.127 -11.004 1.00 0.00 79 LYS A CA 8
ATOM 8864 C C . LYS A 1 79 ? 5.752 3.423 -11.758 1.00 0.00 79 LYS A C 8
ATOM 8865 O O . LYS A 1 79 ? 6.368 3.697 -12.787 1.00 0.00 79 LYS A O 8
ATOM 8884 N N . LYS A 1 80 ? 4.730 4.154 -11.313 1.00 0.00 80 LYS A N 8
ATOM 8885 C CA . LYS A 1 80 ? 4.311 5.430 -11.934 1.00 0.00 80 LYS A CA 8
ATOM 8886 C C . LYS A 1 80 ? 4.996 6.669 -11.347 1.00 0.00 80 LYS A C 8
ATOM 8887 O O . LYS A 1 80 ? 5.550 7.426 -12.141 1.00 0.00 80 LYS A O 8
ATOM 8906 N N . GLU A 1 81 ? 4.956 6.868 -10.022 1.00 0.00 81 GLU A N 8
ATOM 8907 C CA . GLU A 1 81 ? 5.693 7.926 -9.276 1.00 0.00 81 GLU A CA 8
ATOM 8908 C C . GLU A 1 81 ? 5.354 7.940 -7.773 1.00 0.00 81 GLU A C 8
ATOM 8909 O O . GLU A 1 81 ? 6.247 8.067 -6.942 1.00 0.00 81 GLU A O 8
ATOM 8921 N N . MET A 1 82 ? 4.063 7.795 -7.440 1.00 0.00 82 MET A N 8
ATOM 8922 C CA . MET A 1 82 ? 3.418 8.050 -6.136 1.00 0.00 82 MET A CA 8
ATOM 8923 C C . MET A 1 82 ? 4.303 7.929 -4.894 1.00 0.00 82 MET A C 8
ATOM 8924 O O . MET A 1 82 ? 4.490 8.875 -4.134 1.00 0.00 82 MET A O 8
ATOM 8938 N N . LEU A 1 83 ? 4.767 6.709 -4.671 1.00 0.00 83 LEU A N 8
ATOM 8939 C CA . LEU A 1 83 ? 5.582 6.297 -3.530 1.00 0.00 83 LEU A CA 8
ATOM 8940 C C . LEU A 1 83 ? 6.524 5.148 -3.921 1.00 0.00 83 LEU A C 8
ATOM 8941 O O . LEU A 1 83 ? 6.537 4.679 -5.058 1.00 0.00 83 LEU A O 8
ATOM 8957 N N . SER A 1 84 ? 7.342 4.693 -2.987 1.00 0.00 84 SER A N 8
ATOM 8958 C CA . SER A 1 84 ? 8.219 3.533 -3.182 1.00 0.00 84 SER A CA 8
ATOM 8959 C C . SER A 1 84 ? 8.201 2.646 -1.947 1.00 0.00 84 SER A C 8
ATOM 8960 O O . SER A 1 84 ? 7.488 2.900 -0.971 1.00 0.00 84 SER A O 8
ATOM 8968 N N . THR A 1 85 ? 8.887 1.511 -2.016 1.00 0.00 85 THR A N 8
ATOM 8969 C CA . THR A 1 85 ? 8.876 0.535 -0.929 1.00 0.00 85 THR A CA 8
ATOM 8970 C C . THR A 1 85 ? 10.224 -0.171 -0.832 1.00 0.00 85 THR A C 8
ATOM 8971 O O . THR A 1 85 ? 10.844 -0.449 -1.858 1.00 0.00 85 THR A O 8
ATOM 8982 N N . GLU A 1 86 ? 10.675 -0.459 0.386 1.00 0.00 86 GLU A N 8
ATOM 8983 C CA . GLU A 1 86 ? 11.943 -1.148 0.656 1.00 0.00 86 GLU A CA 8
ATOM 8984 C C . GLU A 1 86 ? 11.719 -2.362 1.571 1.00 0.00 86 GLU A C 8
ATOM 8985 O O . GLU A 1 86 ? 10.782 -2.397 2.376 1.00 0.00 86 GLU A O 8
ATOM 8997 N N . LYS A 1 87 ? 12.580 -3.377 1.451 1.00 0.00 87 LYS A N 8
ATOM 8998 C CA . LYS A 1 87 ? 12.657 -4.493 2.387 1.00 0.00 87 LYS A CA 8
ATOM 8999 C C . LYS A 1 87 ? 13.333 -4.037 3.688 1.00 0.00 87 LYS A C 8
ATOM 9000 O O . LYS A 1 87 ? 14.406 -3.448 3.634 1.00 0.00 87 LYS A O 8
ATOM 9019 N N . GLU A 1 88 ? 12.762 -4.373 4.843 1.00 0.00 88 GLU A N 8
ATOM 9020 C CA . GLU A 1 88 ? 13.435 -4.204 6.146 1.00 0.00 88 GLU A CA 8
ATOM 9021 C C . GLU A 1 88 ? 13.536 -5.579 6.840 1.00 0.00 88 GLU A C 8
ATOM 9022 O O . GLU A 1 88 ? 12.634 -6.032 7.556 1.00 0.00 88 GLU A O 8
ATOM 9034 N N . GLY A 1 89 ? 14.613 -6.302 6.519 1.00 0.00 89 GLY A N 8
ATOM 9035 C CA . GLY A 1 89 ? 14.929 -7.657 6.964 1.00 0.00 89 GLY A CA 8
ATOM 9036 C C . GLY A 1 89 ? 14.043 -8.732 6.336 1.00 0.00 89 GLY A C 8
ATOM 9037 O O . GLY A 1 89 ? 14.505 -9.508 5.493 1.00 0.00 89 GLY A O 8
ATOM 9041 N N . ARG A 1 90 ? 12.765 -8.771 6.736 1.00 0.00 90 ARG A N 8
ATOM 9042 C CA . ARG A 1 90 ? 11.810 -9.831 6.349 1.00 0.00 90 ARG A CA 8
ATOM 9043 C C . ARG A 1 90 ? 10.491 -9.317 5.757 1.00 0.00 90 ARG A C 8
ATOM 9044 O O . ARG A 1 90 ? 10.058 -9.847 4.738 1.00 0.00 90 ARG A O 8
ATOM 9065 N N . LYS A 1 91 ? 9.887 -8.267 6.326 1.00 0.00 91 LYS A N 8
ATOM 9066 C CA . LYS A 1 91 ? 8.696 -7.580 5.828 1.00 0.00 91 LYS A CA 8
ATOM 9067 C C . LYS A 1 91 ? 9.067 -6.391 4.913 1.00 0.00 91 LYS A C 8
ATOM 9068 O O . LYS A 1 91 ? 10.240 -6.030 4.801 1.00 0.00 91 LYS A O 8
ATOM 9087 N N . PHE A 1 92 ? 8.076 -5.729 4.311 1.00 0.00 92 PHE A N 8
ATOM 9088 C CA . PHE A 1 92 ? 8.279 -4.530 3.469 1.00 0.00 92 PHE A CA 8
ATOM 9089 C C . PHE A 1 92 ? 7.722 -3.261 4.113 1.00 0.00 92 PHE A C 8
ATOM 9090 O O . PHE A 1 92 ? 6.745 -3.330 4.863 1.00 0.00 92 PHE A O 8
ATOM 9107 N N . VAL A 1 93 ? 8.314 -2.117 3.748 1.00 0.00 93 VAL A N 8
ATOM 9108 C CA . VAL A 1 93 ? 7.961 -0.761 4.175 1.00 0.00 93 VAL A CA 8
ATOM 9109 C C . VAL A 1 93 ? 7.662 0.110 2.958 1.00 0.00 93 VAL A C 8
ATOM 9110 O O . VAL A 1 93 ? 8.563 0.521 2.229 1.00 0.00 93 VAL A O 8
ATOM 9123 N N . TYR A 1 94 ? 6.384 0.418 2.778 1.00 0.00 94 TYR A N 8
ATOM 9124 C CA . TYR A 1 94 ? 5.873 1.394 1.822 1.00 0.00 94 TYR A CA 8
ATOM 9125 C C . TYR A 1 94 ? 5.919 2.813 2.420 1.00 0.00 94 TYR A C 8
ATOM 9126 O O . TYR A 1 94 ? 5.336 3.094 3.471 1.00 0.00 94 TYR A O 8
ATOM 9144 N N . ARG A 1 95 ? 6.640 3.709 1.735 1.00 0.00 95 ARG A N 8
ATOM 9145 C CA . ARG A 1 95 ? 6.930 5.094 2.162 1.00 0.00 95 ARG A CA 8
ATOM 9146 C C . ARG A 1 95 ? 7.170 6.058 0.981 1.00 0.00 95 ARG A C 8
ATOM 9147 O O . ARG A 1 95 ? 7.442 5.603 -0.133 1.00 0.00 95 ARG A O 8
ATOM 9168 N N . PRO A 1 96 ? 7.086 7.386 1.171 1.00 0.00 96 PRO A N 8
ATOM 9169 C CA . PRO A 1 96 ? 7.519 8.338 0.148 1.00 0.00 96 PRO A CA 8
ATOM 9170 C C . PRO A 1 96 ? 9.043 8.301 -0.065 1.00 0.00 96 PRO A C 8
ATOM 9171 O O . PRO A 1 96 ? 9.801 7.725 0.723 1.00 0.00 96 PRO A O 8
ATOM 9182 N N . LEU A 1 97 ? 9.490 8.921 -1.161 1.00 0.00 97 LEU A N 8
ATOM 9183 C CA . LEU A 1 97 ? 10.909 9.208 -1.372 1.00 0.00 97 LEU A CA 8
ATOM 9184 C C . LEU A 1 97 ? 11.388 10.267 -0.363 1.00 0.00 97 LEU A C 8
ATOM 9185 O O . LEU A 1 97 ? 10.632 11.152 0.040 1.00 0.00 97 LEU A O 8
ATOM 9201 N N . MET A 1 98 ? 12.674 10.198 -0.027 1.00 0.00 98 MET A N 8
ATOM 9202 C CA . MET A 1 98 ? 13.399 11.188 0.784 1.00 0.00 98 MET A CA 8
ATOM 9203 C C . MET A 1 98 ? 14.846 11.284 0.287 1.00 0.00 98 MET A C 8
ATOM 9204 O O . MET A 1 98 ? 15.394 12.376 0.146 1.00 0.00 98 MET A O 8
ATOM 9218 N N . GLU A 1 99 ? 15.417 10.114 -0.017 1.00 0.00 99 GLU A N 8
ATOM 9219 C CA . GLU A 1 99 ? 16.682 9.817 -0.705 1.00 0.00 99 GLU A CA 8
ATOM 9220 C C . GLU A 1 99 ? 16.582 8.466 -1.459 1.00 0.00 99 GLU A C 8
ATOM 9221 O O . GLU A 1 99 ? 15.594 7.721 -1.149 1.00 0.00 99 GLU A O 8
ATOM 9233 N N . PHE A 1 31 ? -16.008 14.253 -18.370 1.00 0.00 31 PHE A N 9
ATOM 9234 C CA . PHE A 1 31 ? -14.581 14.347 -18.014 1.00 0.00 31 PHE A CA 9
ATOM 9235 C C . PHE A 1 31 ? -14.338 13.522 -16.761 1.00 0.00 31 PHE A C 9
ATOM 9236 O O . PHE A 1 31 ? -15.193 13.513 -15.882 1.00 0.00 31 PHE A O 9
ATOM 9253 N N . ASN A 1 32 ? -13.221 12.796 -16.671 1.00 0.00 32 ASN A N 9
ATOM 9254 C CA . ASN A 1 32 ? -12.864 11.941 -15.527 1.00 0.00 32 ASN A CA 9
ATOM 9255 C C . ASN A 1 32 ? -11.329 11.808 -15.384 1.00 0.00 32 ASN A C 9
ATOM 9256 O O . ASN A 1 32 ? -10.583 12.411 -16.156 1.00 0.00 32 ASN A O 9
ATOM 9267 N N . VAL A 1 33 ? -10.838 11.024 -14.419 1.00 0.00 33 VAL A N 9
ATOM 9268 C CA . VAL A 1 33 ? -9.400 10.755 -14.189 1.00 0.00 33 VAL A CA 9
ATOM 9269 C C . VAL A 1 33 ? -9.147 9.265 -13.915 1.00 0.00 33 VAL A C 9
ATOM 9270 O O . VAL A 1 33 ? -10.085 8.508 -13.681 1.00 0.00 33 VAL A O 9
ATOM 9283 N N . SER A 1 34 ? -7.884 8.824 -13.951 1.00 0.00 34 SER A N 9
ATOM 9284 C CA . SER A 1 34 ? -7.518 7.396 -13.906 1.00 0.00 34 SER A CA 9
ATOM 9285 C C . SER A 1 34 ? -6.570 7.090 -12.741 1.00 0.00 34 SER A C 9
ATOM 9286 O O . SER A 1 34 ? -5.420 7.522 -12.738 1.00 0.00 34 SER A O 9
ATOM 9294 N N . ASN A 1 35 ? -7.065 6.362 -11.734 1.00 0.00 35 ASN A N 9
ATOM 9295 C CA . ASN A 1 35 ? -6.307 5.903 -10.560 1.00 0.00 35 ASN A CA 9
ATOM 9296 C C . ASN A 1 35 ? -6.944 4.597 -10.011 1.00 0.00 35 ASN A C 9
ATOM 9297 O O . ASN A 1 35 ? -7.933 4.115 -10.572 1.00 0.00 35 ASN A O 9
ATOM 9308 N N . ALA A 1 36 ? -6.371 3.979 -8.972 1.00 0.00 36 ALA A N 9
ATOM 9309 C CA . ALA A 1 36 ? -6.974 2.857 -8.234 1.00 0.00 36 ALA A CA 9
ATOM 9310 C C . ALA A 1 36 ? -8.140 3.259 -7.299 1.00 0.00 36 ALA A C 9
ATOM 9311 O O . ALA A 1 36 ? -9.203 2.647 -7.328 1.00 0.00 36 ALA A O 9
ATOM 9318 N N . GLU A 1 37 ? -7.933 4.289 -6.472 1.00 0.00 37 GLU A N 9
ATOM 9319 C CA . GLU A 1 37 ? -8.938 4.997 -5.655 1.00 0.00 37 GLU A CA 9
ATOM 9320 C C . GLU A 1 37 ? -8.256 6.225 -5.017 1.00 0.00 37 GLU A C 9
ATOM 9321 O O . GLU A 1 37 ? -7.048 6.206 -4.769 1.00 0.00 37 GLU A O 9
ATOM 9333 N N . LEU A 1 38 ? -9.027 7.250 -4.651 1.00 0.00 38 LEU A N 9
ATOM 9334 C CA . LEU A 1 38 ? -8.539 8.367 -3.844 1.00 0.00 38 LEU A CA 9
ATOM 9335 C C . LEU A 1 38 ? -8.065 7.908 -2.453 1.00 0.00 38 LEU A C 9
ATOM 9336 O O . LEU A 1 38 ? -7.161 8.525 -1.885 1.00 0.00 38 LEU A O 9
ATOM 9352 N N . ILE A 1 39 ? -8.650 6.816 -1.928 1.00 0.00 39 ILE A N 9
ATOM 9353 C CA . ILE A 1 39 ? -8.286 6.174 -0.649 1.00 0.00 39 ILE A CA 9
ATOM 9354 C C . ILE A 1 39 ? -6.759 6.025 -0.518 1.00 0.00 39 ILE A C 9
ATOM 9355 O O . ILE A 1 39 ? -6.142 6.585 0.391 1.00 0.00 39 ILE A O 9
ATOM 9371 N N . VAL A 1 40 ? -6.136 5.286 -1.449 1.00 0.00 40 VAL A N 9
ATOM 9372 C CA . VAL A 1 40 ? -4.727 4.848 -1.344 1.00 0.00 40 VAL A CA 9
ATOM 9373 C C . VAL A 1 40 ? -3.707 5.997 -1.389 1.00 0.00 40 VAL A C 9
ATOM 9374 O O . VAL A 1 40 ? -2.637 5.889 -0.791 1.00 0.00 40 VAL A O 9
ATOM 9387 N N . MET A 1 41 ? -4.069 7.125 -2.015 1.00 0.00 41 MET A N 9
ATOM 9388 C CA . MET A 1 41 ? -3.274 8.358 -2.077 1.00 0.00 41 MET A CA 9
ATOM 9389 C C . MET A 1 41 ? -3.259 9.146 -0.748 1.00 0.00 41 MET A C 9
ATOM 9390 O O . MET A 1 41 ? -2.463 10.072 -0.592 1.00 0.00 41 MET A O 9
ATOM 9404 N N . ARG A 1 42 ? -4.118 8.782 0.218 1.00 0.00 42 ARG A N 9
ATOM 9405 C CA . ARG A 1 42 ? -4.369 9.566 1.448 1.00 0.00 42 ARG A CA 9
ATOM 9406 C C . ARG A 1 42 ? -4.132 8.817 2.764 1.00 0.00 42 ARG A C 9
ATOM 9407 O O . ARG A 1 42 ? -3.634 9.438 3.697 1.00 0.00 42 ARG A O 9
ATOM 9428 N N . VAL A 1 43 ? -4.391 7.502 2.836 1.00 0.00 43 VAL A N 9
ATOM 9429 C CA . VAL A 1 43 ? -3.977 6.661 3.994 1.00 0.00 43 VAL A CA 9
ATOM 9430 C C . VAL A 1 43 ? -2.486 6.836 4.275 1.00 0.00 43 VAL A C 9
ATOM 9431 O O . VAL A 1 43 ? -2.062 7.237 5.358 1.00 0.00 43 VAL A O 9
ATOM 9444 N N . ILE A 1 44 ? -1.677 6.556 3.251 1.00 0.00 44 ILE A N 9
ATOM 9445 C CA . ILE A 1 44 ? -0.229 6.422 3.382 1.00 0.00 44 ILE A CA 9
ATOM 9446 C C . ILE A 1 44 ? 0.449 7.764 3.676 1.00 0.00 44 ILE A C 9
ATOM 9447 O O . ILE A 1 44 ? 1.444 7.802 4.396 1.00 0.00 44 ILE A O 9
ATOM 9463 N N . TRP A 1 45 ? -0.143 8.856 3.189 1.00 0.00 45 TRP A N 9
ATOM 9464 C CA . TRP A 1 45 ? 0.312 10.219 3.490 1.00 0.00 45 TRP A CA 9
ATOM 9465 C C . TRP A 1 45 ? 0.327 10.524 5.001 1.00 0.00 45 TRP A C 9
ATOM 9466 O O . TRP A 1 45 ? 1.160 11.297 5.468 1.00 0.00 45 TRP A O 9
ATOM 9487 N N . SER A 1 46 ? -0.573 9.903 5.769 1.00 0.00 46 SER A N 9
ATOM 9488 C CA . SER A 1 46 ? -0.677 10.140 7.219 1.00 0.00 46 SER A CA 9
ATOM 9489 C C . SER A 1 46 ? 0.396 9.391 8.013 1.00 0.00 46 SER A C 9
ATOM 9490 O O . SER A 1 46 ? 1.028 9.932 8.919 1.00 0.00 46 SER A O 9
ATOM 9498 N N . LEU A 1 47 ? 0.555 8.108 7.697 1.00 0.00 47 LEU A N 9
ATOM 9499 C CA . LEU A 1 47 ? 1.410 7.131 8.344 1.00 0.00 47 LEU A CA 9
ATOM 9500 C C . LEU A 1 47 ? 2.905 7.327 8.032 1.00 0.00 47 LEU A C 9
ATOM 9501 O O . LEU A 1 47 ? 3.782 7.162 8.880 1.00 0.00 47 LEU A O 9
ATOM 9517 N N . GLY A 1 48 ? 3.183 7.675 6.775 1.00 0.00 48 GLY A N 9
ATOM 9518 C CA . GLY A 1 48 ? 4.505 7.998 6.252 1.00 0.00 48 GLY A CA 9
ATOM 9519 C C . GLY A 1 48 ? 5.302 6.754 5.862 1.00 0.00 48 GLY A C 9
ATOM 9520 O O . GLY A 1 48 ? 5.548 6.518 4.682 1.00 0.00 48 GLY A O 9
ATOM 9524 N N . GLU A 1 49 ? 5.633 5.920 6.840 1.00 0.00 49 GLU A N 9
ATOM 9525 C CA . GLU A 1 49 ? 6.439 4.718 6.673 1.00 0.00 49 GLU A CA 9
ATOM 9526 C C . GLU A 1 49 ? 5.629 3.570 7.267 1.00 0.00 49 GLU A C 9
ATOM 9527 O O . GLU A 1 49 ? 5.389 3.517 8.477 1.00 0.00 49 GLU A O 9
ATOM 9539 N N . ALA A 1 50 ? 5.199 2.647 6.405 1.00 0.00 50 ALA A N 9
ATOM 9540 C CA . ALA A 1 50 ? 4.194 1.646 6.758 1.00 0.00 50 ALA A CA 9
ATOM 9541 C C . ALA A 1 50 ? 4.596 0.242 6.317 1.00 0.00 50 ALA A C 9
ATOM 9542 O O . ALA A 1 50 ? 5.216 0.067 5.269 1.00 0.00 50 ALA A O 9
ATOM 9549 N N . ARG A 1 51 ? 4.214 -0.790 7.078 1.00 0.00 51 ARG A N 9
ATOM 9550 C CA . ARG A 1 51 ? 4.348 -2.183 6.619 1.00 0.00 51 ARG A CA 9
ATOM 9551 C C . ARG A 1 51 ? 3.280 -2.479 5.554 1.00 0.00 51 ARG A C 9
ATOM 9552 O O . ARG A 1 51 ? 2.208 -1.880 5.556 1.00 0.00 51 ARG A O 9
ATOM 9573 N N . VAL A 1 52 ? 3.519 -3.473 4.701 1.00 0.00 52 VAL A N 9
ATOM 9574 C CA . VAL A 1 52 ? 2.548 -4.049 3.758 1.00 0.00 52 VAL A CA 9
ATOM 9575 C C . VAL A 1 52 ? 1.194 -4.398 4.365 1.00 0.00 52 VAL A C 9
ATOM 9576 O O . VAL A 1 52 ? 0.130 -4.174 3.787 1.00 0.00 52 VAL A O 9
ATOM 9589 N N . ASP A 1 53 ? 1.239 -5.049 5.509 1.00 0.00 53 ASP A N 9
ATOM 9590 C CA . ASP A 1 53 ? 0.035 -5.447 6.206 1.00 0.00 53 ASP A CA 9
ATOM 9591 C C . ASP A 1 53 ? -0.691 -4.255 6.861 1.00 0.00 53 ASP A C 9
ATOM 9592 O O . ASP A 1 53 ? -1.892 -4.343 7.078 1.00 0.00 53 ASP A O 9
ATOM 9601 N N . GLU A 1 54 ? -0.005 -3.127 7.094 1.00 0.00 54 GLU A N 9
ATOM 9602 C CA . GLU A 1 54 ? -0.647 -1.861 7.512 1.00 0.00 54 GLU A CA 9
ATOM 9603 C C . GLU A 1 54 ? -1.386 -1.159 6.357 1.00 0.00 54 GLU A C 9
ATOM 9604 O O . GLU A 1 54 ? -2.556 -0.799 6.455 1.00 0.00 54 GLU A O 9
ATOM 9616 N N . ILE A 1 55 ? -0.697 -0.971 5.228 1.00 0.00 55 ILE A N 9
ATOM 9617 C CA . ILE A 1 55 ? -1.303 -0.356 4.027 1.00 0.00 55 ILE A CA 9
ATOM 9618 C C . ILE A 1 55 ? -2.525 -1.128 3.555 1.00 0.00 55 ILE A C 9
ATOM 9619 O O . ILE A 1 55 ? -3.516 -0.525 3.161 1.00 0.00 55 ILE A O 9
ATOM 9635 N N . TYR A 1 56 ? -2.489 -2.459 3.641 1.00 0.00 56 TYR A N 9
ATOM 9636 C CA . TYR A 1 56 ? -3.661 -3.292 3.469 1.00 0.00 56 TYR A CA 9
ATOM 9637 C C . TYR A 1 56 ? -4.751 -3.060 4.507 1.00 0.00 56 TYR A C 9
ATOM 9638 O O . TYR A 1 56 ? -5.918 -3.042 4.129 1.00 0.00 56 TYR A O 9
ATOM 9656 N N . ALA A 1 57 ? -4.389 -2.925 5.785 1.00 0.00 57 ALA A N 9
ATOM 9657 C CA . ALA A 1 57 ? -5.369 -2.921 6.878 1.00 0.00 57 ALA A CA 9
ATOM 9658 C C . ALA A 1 57 ? -6.398 -1.791 6.750 1.00 0.00 57 ALA A C 9
ATOM 9659 O O . ALA A 1 57 ? -7.513 -1.886 7.258 1.00 0.00 57 ALA A O 9
ATOM 9666 N N . GLN A 1 58 ? -6.021 -0.721 6.047 1.00 0.00 58 GLN A N 9
ATOM 9667 C CA . GLN A 1 58 ? -6.883 0.436 5.818 1.00 0.00 58 GLN A CA 9
ATOM 9668 C C . GLN A 1 58 ? -8.011 0.173 4.796 1.00 0.00 58 GLN A C 9
ATOM 9669 O O . GLN A 1 58 ? -8.959 0.955 4.693 1.00 0.00 58 GLN A O 9
ATOM 9683 N N . ILE A 1 59 ? -7.884 -0.909 4.023 1.00 0.00 59 ILE A N 9
ATOM 9684 C CA . ILE A 1 59 ? -8.723 -1.279 2.872 1.00 0.00 59 ILE A CA 9
ATOM 9685 C C . ILE A 1 59 ? -9.719 -2.431 3.183 1.00 0.00 59 ILE A C 9
ATOM 9686 O O . ILE A 1 59 ? -9.356 -3.609 3.076 1.00 0.00 59 ILE A O 9
ATOM 9702 N N . PRO A 1 60 ? -10.994 -2.163 3.532 1.00 0.00 60 PRO A N 9
ATOM 9703 C CA . PRO A 1 60 ? -11.952 -3.213 3.892 1.00 0.00 60 PRO A CA 9
ATOM 9704 C C . PRO A 1 60 ? -12.236 -4.183 2.726 1.00 0.00 60 PRO A C 9
ATOM 9705 O O . PRO A 1 60 ? -12.807 -3.809 1.701 1.00 0.00 60 PRO A O 9
ATOM 9716 N N . GLN A 1 61 ? -11.864 -5.459 2.883 1.00 0.00 61 GLN A N 9
ATOM 9717 C CA . GLN A 1 61 ? -12.012 -6.481 1.833 1.00 0.00 61 GLN A CA 9
ATOM 9718 C C . GLN A 1 61 ? -13.471 -6.769 1.422 1.00 0.00 61 GLN A C 9
ATOM 9719 O O . GLN A 1 61 ? -13.704 -7.409 0.403 1.00 0.00 61 GLN A O 9
ATOM 9733 N N . GLU A 1 62 ? -14.453 -6.335 2.212 1.00 0.00 62 GLU A N 9
ATOM 9734 C CA . GLU A 1 62 ? -15.878 -6.559 1.937 1.00 0.00 62 GLU A CA 9
ATOM 9735 C C . GLU A 1 62 ? -16.426 -5.695 0.785 1.00 0.00 62 GLU A C 9
ATOM 9736 O O . GLU A 1 62 ? -17.520 -5.986 0.298 1.00 0.00 62 GLU A O 9
ATOM 9748 N N . LEU A 1 63 ? -15.683 -4.670 0.312 1.00 0.00 63 LEU A N 9
ATOM 9749 C CA . LEU A 1 63 ? -16.006 -3.944 -0.923 1.00 0.00 63 LEU A CA 9
ATOM 9750 C C . LEU A 1 63 ? -16.161 -4.931 -2.095 1.00 0.00 63 LEU A C 9
ATOM 9751 O O . LEU A 1 63 ? -17.227 -5.061 -2.688 1.00 0.00 63 LEU A O 9
ATOM 9767 N N . GLU A 1 64 ? -15.071 -5.641 -2.396 1.00 0.00 64 GLU A N 9
ATOM 9768 C CA . GLU A 1 64 ? -14.882 -6.536 -3.550 1.00 0.00 64 GLU A CA 9
ATOM 9769 C C . GLU A 1 64 ? -13.452 -7.114 -3.698 1.00 0.00 64 GLU A C 9
ATOM 9770 O O . GLU A 1 64 ? -13.257 -8.037 -4.486 1.00 0.00 64 GLU A O 9
ATOM 9782 N N . TRP A 1 65 ? -12.451 -6.606 -2.967 1.00 0.00 65 TRP A N 9
ATOM 9783 C CA . TRP A 1 65 ? -11.024 -6.942 -3.170 1.00 0.00 65 TRP A CA 9
ATOM 9784 C C . TRP A 1 65 ? -10.477 -8.002 -2.192 1.00 0.00 65 TRP A C 9
ATOM 9785 O O . TRP A 1 65 ? -11.194 -8.540 -1.354 1.00 0.00 65 TRP A O 9
ATOM 9806 N N . SER A 1 66 ? -9.182 -8.318 -2.295 1.00 0.00 66 SER A N 9
ATOM 9807 C CA . SER A 1 66 ? -8.452 -9.240 -1.405 1.00 0.00 66 SER A CA 9
ATOM 9808 C C . SER A 1 66 ? -7.074 -8.666 -1.045 1.00 0.00 66 SER A C 9
ATOM 9809 O O . SER A 1 66 ? -6.617 -7.731 -1.703 1.00 0.00 66 SER A O 9
ATOM 9817 N N . LEU A 1 67 ? -6.324 -9.257 -0.099 1.00 0.00 67 LEU A N 9
ATOM 9818 C CA . LEU A 1 67 ? -4.941 -8.877 0.159 1.00 0.00 67 LEU A CA 9
ATOM 9819 C C . LEU A 1 67 ? -4.096 -8.849 -1.122 1.00 0.00 67 LEU A C 9
ATOM 9820 O O . LEU A 1 67 ? -3.382 -7.881 -1.372 1.00 0.00 67 LEU A O 9
ATOM 9836 N N . ALA A 1 68 ? -4.217 -9.887 -1.959 1.00 0.00 68 ALA A N 9
ATOM 9837 C CA . ALA A 1 68 ? -3.516 -9.981 -3.240 1.00 0.00 68 ALA A CA 9
ATOM 9838 C C . ALA A 1 68 ? -3.751 -8.745 -4.129 1.00 0.00 68 ALA A C 9
ATOM 9839 O O . ALA A 1 68 ? -2.825 -8.294 -4.804 1.00 0.00 68 ALA A O 9
ATOM 9846 N N . THR A 1 69 ? -4.947 -8.147 -4.059 1.00 0.00 69 THR A N 9
ATOM 9847 C CA . THR A 1 69 ? -5.297 -6.909 -4.757 1.00 0.00 69 THR A CA 9
ATOM 9848 C C . THR A 1 69 ? -4.469 -5.725 -4.291 1.00 0.00 69 THR A C 9
ATOM 9849 O O . THR A 1 69 ? -3.882 -5.056 -5.130 1.00 0.00 69 THR A O 9
ATOM 9860 N N . VAL A 1 70 ? -4.362 -5.423 -2.993 1.00 0.00 70 VAL A N 9
ATOM 9861 C CA . VAL A 1 70 ? -3.508 -4.311 -2.579 1.00 0.00 70 VAL A CA 9
ATOM 9862 C C . VAL A 1 70 ? -2.034 -4.590 -2.859 1.00 0.00 70 VAL A C 9
ATOM 9863 O O . VAL A 1 70 ? -1.335 -3.714 -3.362 1.00 0.00 70 VAL A O 9
ATOM 9876 N N . LYS A 1 71 ? -1.569 -5.823 -2.630 1.00 0.00 71 LYS A N 9
ATOM 9877 C CA . LYS A 1 71 ? -0.191 -6.253 -2.925 1.00 0.00 71 LYS A CA 9
ATOM 9878 C C . LYS A 1 71 ? 0.214 -5.937 -4.363 1.00 0.00 71 LYS A C 9
ATOM 9879 O O . LYS A 1 71 ? 1.282 -5.378 -4.595 1.00 0.00 71 LYS A O 9
ATOM 9898 N N . THR A 1 72 ? -0.687 -6.230 -5.297 1.00 0.00 72 THR A N 9
ATOM 9899 C CA . THR A 1 72 ? -0.480 -5.943 -6.729 1.00 0.00 72 THR A CA 9
ATOM 9900 C C . THR A 1 72 ? -0.772 -4.483 -7.140 1.00 0.00 72 THR A C 9
ATOM 9901 O O . THR A 1 72 ? -0.032 -3.911 -7.940 1.00 0.00 72 THR A O 9
ATOM 9912 N N . LEU A 1 73 ? -1.781 -3.825 -6.548 1.00 0.00 73 LEU A N 9
ATOM 9913 C CA . LEU A 1 73 ? -2.147 -2.424 -6.802 1.00 0.00 73 LEU A CA 9
ATOM 9914 C C . LEU A 1 73 ? -0.999 -1.498 -6.413 1.00 0.00 73 LEU A C 9
ATOM 9915 O O . LEU A 1 73 ? -0.617 -0.607 -7.172 1.00 0.00 73 LEU A O 9
ATOM 9931 N N . LEU A 1 74 ? -0.404 -1.735 -5.243 1.00 0.00 74 LEU A N 9
ATOM 9932 C CA . LEU A 1 74 ? 0.757 -1.009 -4.754 1.00 0.00 74 LEU A CA 9
ATOM 9933 C C . LEU A 1 74 ? 1.870 -0.989 -5.765 1.00 0.00 74 LEU A C 9
ATOM 9934 O O . LEU A 1 74 ? 2.258 0.080 -6.210 1.00 0.00 74 LEU A O 9
ATOM 9950 N N . GLY A 1 75 ? 2.258 -2.179 -6.204 1.00 0.00 75 GLY A N 9
ATOM 9951 C CA . GLY A 1 75 ? 3.239 -2.405 -7.264 1.00 0.00 75 GLY A CA 9
ATOM 9952 C C . GLY A 1 75 ? 2.941 -1.618 -8.546 1.00 0.00 75 GLY A C 9
ATOM 9953 O O . GLY A 1 75 ? 3.875 -1.229 -9.237 1.00 0.00 75 GLY A O 9
ATOM 9957 N N . ARG A 1 76 ? 1.670 -1.292 -8.831 1.00 0.00 76 ARG A N 9
ATOM 9958 C CA . ARG A 1 76 ? 1.274 -0.401 -9.936 1.00 0.00 76 ARG A CA 9
ATOM 9959 C C . ARG A 1 76 ? 1.545 1.061 -9.587 1.00 0.00 76 ARG A C 9
ATOM 9960 O O . ARG A 1 76 ? 2.097 1.764 -10.424 1.00 0.00 76 ARG A O 9
ATOM 9981 N N . LEU A 1 77 ? 1.221 1.512 -8.367 1.00 0.00 77 LEU A N 9
ATOM 9982 C CA . LEU A 1 77 ? 1.546 2.883 -7.938 1.00 0.00 77 LEU A CA 9
ATOM 9983 C C . LEU A 1 77 ? 3.049 3.149 -7.921 1.00 0.00 77 LEU A C 9
ATOM 9984 O O . LEU A 1 77 ? 3.510 4.203 -8.372 1.00 0.00 77 LEU A O 9
ATOM 10000 N N . VAL A 1 78 ? 3.766 2.179 -7.333 1.00 0.00 78 VAL A N 9
ATOM 10001 C CA . VAL A 1 78 ? 5.229 2.209 -7.136 1.00 0.00 78 VAL A CA 9
ATOM 10002 C C . VAL A 1 78 ? 5.998 2.107 -8.460 1.00 0.00 78 VAL A C 9
ATOM 10003 O O . VAL A 1 78 ? 6.939 2.873 -8.666 1.00 0.00 78 VAL A O 9
ATOM 10016 N N . LYS A 1 79 ? 5.588 1.245 -9.400 1.00 0.00 79 LYS A N 9
ATOM 10017 C CA . LYS A 1 79 ? 6.201 1.191 -10.746 1.00 0.00 79 LYS A CA 9
ATOM 10018 C C . LYS A 1 79 ? 5.800 2.325 -11.670 1.00 0.00 79 LYS A C 9
ATOM 10019 O O . LYS A 1 79 ? 6.381 2.467 -12.748 1.00 0.00 79 LYS A O 9
ATOM 10038 N N . LYS A 1 80 ? 4.765 3.083 -11.313 1.00 0.00 80 LYS A N 9
ATOM 10039 C CA . LYS A 1 80 ? 4.445 4.348 -12.011 1.00 0.00 80 LYS A CA 9
ATOM 10040 C C . LYS A 1 80 ? 5.195 5.529 -11.395 1.00 0.00 80 LYS A C 9
ATOM 10041 O O . LYS A 1 80 ? 6.332 5.760 -11.793 1.00 0.00 80 LYS A O 9
ATOM 10060 N N . GLU A 1 81 ? 4.557 6.294 -10.508 1.00 0.00 81 GLU A N 9
ATOM 10061 C CA . GLU A 1 81 ? 5.076 7.615 -10.149 1.00 0.00 81 GLU A CA 9
ATOM 10062 C C . GLU A 1 81 ? 4.572 8.146 -8.795 1.00 0.00 81 GLU A C 9
ATOM 10063 O O . GLU A 1 81 ? 4.722 9.327 -8.502 1.00 0.00 81 GLU A O 9
ATOM 10075 N N . MET A 1 82 ? 3.921 7.334 -7.955 1.00 0.00 82 MET A N 9
ATOM 10076 C CA . MET A 1 82 ? 3.235 7.913 -6.758 1.00 0.00 82 MET A CA 9
ATOM 10077 C C . MET A 1 82 ? 4.042 7.756 -5.459 1.00 0.00 82 MET A C 9
ATOM 10078 O O . MET A 1 82 ? 4.098 8.679 -4.653 1.00 0.00 82 MET A O 9
ATOM 10092 N N . LEU A 1 83 ? 4.676 6.599 -5.234 1.00 0.00 83 LEU A N 9
ATOM 10093 C CA . LEU A 1 83 ? 5.493 6.304 -4.028 1.00 0.00 83 LEU A CA 9
ATOM 10094 C C . LEU A 1 83 ? 6.546 5.195 -4.287 1.00 0.00 83 LEU A C 9
ATOM 10095 O O . LEU A 1 83 ? 6.657 4.663 -5.386 1.00 0.00 83 LEU A O 9
ATOM 10111 N N . SER A 1 84 ? 7.300 4.818 -3.261 1.00 0.00 84 SER A N 9
ATOM 10112 C CA . SER A 1 84 ? 8.316 3.748 -3.294 1.00 0.00 84 SER A CA 9
ATOM 10113 C C . SER A 1 84 ? 8.182 2.802 -2.095 1.00 0.00 84 SER A C 9
ATOM 10114 O O . SER A 1 84 ? 7.420 3.026 -1.153 1.00 0.00 84 SER A O 9
ATOM 10122 N N . THR A 1 85 ? 8.972 1.729 -2.115 1.00 0.00 85 THR A N 9
ATOM 10123 C CA . THR A 1 85 ? 8.977 0.669 -1.109 1.00 0.00 85 THR A CA 9
ATOM 10124 C C . THR A 1 85 ? 10.326 -0.046 -1.055 1.00 0.00 85 THR A C 9
ATOM 10125 O O . THR A 1 85 ? 10.992 -0.235 -2.077 1.00 0.00 85 THR A O 9
ATOM 10136 N N . GLU A 1 86 ? 10.749 -0.420 0.149 1.00 0.00 86 GLU A N 9
ATOM 10137 C CA . GLU A 1 86 ? 12.029 -1.100 0.400 1.00 0.00 86 GLU A CA 9
ATOM 10138 C C . GLU A 1 86 ? 11.868 -2.272 1.380 1.00 0.00 86 GLU A C 9
ATOM 10139 O O . GLU A 1 86 ? 10.801 -2.444 1.971 1.00 0.00 86 GLU A O 9
ATOM 10151 N N . LYS A 1 87 ? 12.890 -3.122 1.534 1.00 0.00 87 LYS A N 9
ATOM 10152 C CA . LYS A 1 87 ? 12.833 -4.327 2.382 1.00 0.00 87 LYS A CA 9
ATOM 10153 C C . LYS A 1 87 ? 13.531 -4.124 3.728 1.00 0.00 87 LYS A C 9
ATOM 10154 O O . LYS A 1 87 ? 14.679 -3.694 3.761 1.00 0.00 87 LYS A O 9
ATOM 10173 N N . GLU A 1 88 ? 12.879 -4.562 4.805 1.00 0.00 88 GLU A N 9
ATOM 10174 C CA . GLU A 1 88 ? 13.461 -4.648 6.155 1.00 0.00 88 GLU A CA 9
ATOM 10175 C C . GLU A 1 88 ? 13.006 -5.919 6.899 1.00 0.00 88 GLU A C 9
ATOM 10176 O O . GLU A 1 88 ? 11.815 -6.246 6.965 1.00 0.00 88 GLU A O 9
ATOM 10188 N N . GLY A 1 89 ? 13.955 -6.639 7.511 1.00 0.00 89 GLY A N 9
ATOM 10189 C CA . GLY A 1 89 ? 13.690 -7.895 8.218 1.00 0.00 89 GLY A CA 9
ATOM 10190 C C . GLY A 1 89 ? 12.887 -8.892 7.366 1.00 0.00 89 GLY A C 9
ATOM 10191 O O . GLY A 1 89 ? 13.247 -9.180 6.224 1.00 0.00 89 GLY A O 9
ATOM 10195 N N . ARG A 1 90 ? 11.784 -9.434 7.901 1.00 0.00 90 ARG A N 9
ATOM 10196 C CA . ARG A 1 90 ? 10.887 -10.345 7.157 1.00 0.00 90 ARG A CA 9
ATOM 10197 C C . ARG A 1 90 ? 9.915 -9.627 6.192 1.00 0.00 90 ARG A C 9
ATOM 10198 O O . ARG A 1 90 ? 9.347 -10.284 5.326 1.00 0.00 90 ARG A O 9
ATOM 10219 N N . LYS A 1 91 ? 9.750 -8.296 6.257 1.00 0.00 91 LYS A N 9
ATOM 10220 C CA . LYS A 1 91 ? 8.713 -7.525 5.528 1.00 0.00 91 LYS A CA 9
ATOM 10221 C C . LYS A 1 91 ? 9.249 -6.426 4.587 1.00 0.00 91 LYS A C 9
ATOM 10222 O O . LYS A 1 91 ? 10.445 -6.200 4.429 1.00 0.00 91 LYS A O 9
ATOM 10241 N N . PHE A 1 92 ? 8.305 -5.781 3.905 1.00 0.00 92 PHE A N 9
ATOM 10242 C CA . PHE A 1 92 ? 8.497 -4.551 3.136 1.00 0.00 92 PHE A CA 9
ATOM 10243 C C . PHE A 1 92 ? 8.046 -3.346 3.963 1.00 0.00 92 PHE A C 9
ATOM 10244 O O . PHE A 1 92 ? 7.163 -3.473 4.822 1.00 0.00 92 PHE A O 9
ATOM 10261 N N . VAL A 1 93 ? 8.568 -2.176 3.611 1.00 0.00 93 VAL A N 9
ATOM 10262 C CA . VAL A 1 93 ? 8.212 -0.857 4.131 1.00 0.00 93 VAL A CA 9
ATOM 10263 C C . VAL A 1 93 ? 7.923 0.068 2.961 1.00 0.00 93 VAL A C 9
ATOM 10264 O O . VAL A 1 93 ? 8.726 0.198 2.043 1.00 0.00 93 VAL A O 9
ATOM 10277 N N . TYR A 1 94 ? 6.798 0.761 3.046 1.00 0.00 94 TYR A N 9
ATOM 10278 C CA . TYR A 1 94 ? 6.245 1.594 1.994 1.00 0.00 94 TYR A CA 9
ATOM 10279 C C . TYR A 1 94 ? 6.303 3.055 2.446 1.00 0.00 94 TYR A C 9
ATOM 10280 O O . TYR A 1 94 ? 5.807 3.368 3.530 1.00 0.00 94 TYR A O 9
ATOM 10298 N N . ARG A 1 95 ? 6.955 3.894 1.629 1.00 0.00 95 ARG A N 9
ATOM 10299 C CA . ARG A 1 95 ? 7.190 5.338 1.869 1.00 0.00 95 ARG A CA 9
ATOM 10300 C C . ARG A 1 95 ? 6.889 6.270 0.681 1.00 0.00 95 ARG A C 9
ATOM 10301 O O . ARG A 1 95 ? 7.012 5.845 -0.469 1.00 0.00 95 ARG A O 9
ATOM 10322 N N . PRO A 1 96 ? 6.561 7.559 0.915 1.00 0.00 96 PRO A N 9
ATOM 10323 C CA . PRO A 1 96 ? 6.491 8.591 -0.128 1.00 0.00 96 PRO A CA 9
ATOM 10324 C C . PRO A 1 96 ? 7.895 8.989 -0.638 1.00 0.00 96 PRO A C 9
ATOM 10325 O O . PRO A 1 96 ? 8.903 8.692 -0.007 1.00 0.00 96 PRO A O 9
ATOM 10336 N N . LEU A 1 97 ? 7.962 9.700 -1.771 1.00 0.00 97 LEU A N 9
ATOM 10337 C CA . LEU A 1 97 ? 9.218 10.042 -2.464 1.00 0.00 97 LEU A CA 9
ATOM 10338 C C . LEU A 1 97 ? 9.958 11.303 -1.948 1.00 0.00 97 LEU A C 9
ATOM 10339 O O . LEU A 1 97 ? 11.144 11.461 -2.220 1.00 0.00 97 LEU A O 9
ATOM 10355 N N . MET A 1 98 ? 9.279 12.174 -1.187 1.00 0.00 98 MET A N 9
ATOM 10356 C CA . MET A 1 98 ? 9.858 13.306 -0.432 1.00 0.00 98 MET A CA 9
ATOM 10357 C C . MET A 1 98 ? 10.820 14.228 -1.215 1.00 0.00 98 MET A C 9
ATOM 10358 O O . MET A 1 98 ? 12.013 14.326 -0.926 1.00 0.00 98 MET A O 9
ATOM 10372 N N . GLU A 1 99 ? 10.283 14.963 -2.194 1.00 0.00 99 GLU A N 9
ATOM 10373 C CA . GLU A 1 99 ? 10.954 16.017 -2.988 1.00 0.00 99 GLU A CA 9
ATOM 10374 C C . GLU A 1 99 ? 10.314 17.397 -2.763 1.00 0.00 99 GLU A C 9
ATOM 10375 O O . GLU A 1 99 ? 11.034 18.411 -2.943 1.00 0.00 99 GLU A O 9
ATOM 10387 N N . PHE A 1 31 ? -23.822 11.840 -11.575 1.00 0.00 31 PHE A N 10
ATOM 10388 C CA . PHE A 1 31 ? -23.573 10.403 -11.364 1.00 0.00 31 PHE A CA 10
ATOM 10389 C C . PHE A 1 31 ? -22.142 10.261 -10.857 1.00 0.00 31 PHE A C 10
ATOM 10390 O O . PHE A 1 31 ? -21.238 10.719 -11.544 1.00 0.00 31 PHE A O 10
ATOM 10407 N N . ASN A 1 32 ? -21.929 9.712 -9.660 1.00 0.00 32 ASN A N 10
ATOM 10408 C CA . ASN A 1 32 ? -20.583 9.530 -9.091 1.00 0.00 32 ASN A CA 10
ATOM 10409 C C . ASN A 1 32 ? -19.897 8.245 -9.601 1.00 0.00 32 ASN A C 10
ATOM 10410 O O . ASN A 1 32 ? -20.556 7.331 -10.095 1.00 0.00 32 ASN A O 10
ATOM 10421 N N . VAL A 1 33 ? -18.579 8.141 -9.400 1.00 0.00 33 VAL A N 10
ATOM 10422 C CA . VAL A 1 33 ? -17.744 6.965 -9.727 1.00 0.00 33 VAL A CA 10
ATOM 10423 C C . VAL A 1 33 ? -16.638 6.791 -8.671 1.00 0.00 33 VAL A C 10
ATOM 10424 O O . VAL A 1 33 ? -16.457 7.674 -7.834 1.00 0.00 33 VAL A O 10
ATOM 10437 N N . SER A 1 34 ? -15.871 5.698 -8.723 1.00 0.00 34 SER A N 10
ATOM 10438 C CA . SER A 1 34 ? -14.664 5.486 -7.904 1.00 0.00 34 SER A CA 10
ATOM 10439 C C . SER A 1 34 ? -13.576 4.729 -8.687 1.00 0.00 34 SER A C 10
ATOM 10440 O O . SER A 1 34 ? -13.844 4.122 -9.727 1.00 0.00 34 SER A O 10
ATOM 10448 N N . ASN A 1 35 ? -12.323 4.802 -8.220 1.00 0.00 35 ASN A N 10
ATOM 10449 C CA . ASN A 1 35 ? -11.121 4.218 -8.835 1.00 0.00 35 ASN A CA 10
ATOM 10450 C C . ASN A 1 35 ? -10.130 3.821 -7.708 1.00 0.00 35 ASN A C 10
ATOM 10451 O O . ASN A 1 35 ? -10.374 4.130 -6.543 1.00 0.00 35 ASN A O 10
ATOM 10462 N N . ALA A 1 36 ? -9.034 3.120 -8.029 1.00 0.00 36 ALA A N 10
ATOM 10463 C CA . ALA A 1 36 ? -7.969 2.796 -7.071 1.00 0.00 36 ALA A CA 10
ATOM 10464 C C . ALA A 1 36 ? -7.240 4.031 -6.507 1.00 0.00 36 ALA A C 10
ATOM 10465 O O . ALA A 1 36 ? -6.777 3.983 -5.364 1.00 0.00 36 ALA A O 10
ATOM 10472 N N . GLU A 1 37 ? -7.113 5.129 -7.266 1.00 0.00 37 GLU A N 10
ATOM 10473 C CA . GLU A 1 37 ? -6.646 6.401 -6.695 1.00 0.00 37 GLU A CA 10
ATOM 10474 C C . GLU A 1 37 ? -7.694 6.977 -5.711 1.00 0.00 37 GLU A C 10
ATOM 10475 O O . GLU A 1 37 ? -8.814 6.481 -5.594 1.00 0.00 37 GLU A O 10
ATOM 10487 N N . LEU A 1 38 ? -7.338 8.025 -4.963 1.00 0.00 38 LEU A N 10
ATOM 10488 C CA . LEU A 1 38 ? -8.137 8.590 -3.855 1.00 0.00 38 LEU A CA 10
ATOM 10489 C C . LEU A 1 38 ? -8.283 7.661 -2.624 1.00 0.00 38 LEU A C 10
ATOM 10490 O O . LEU A 1 38 ? -8.173 8.137 -1.492 1.00 0.00 38 LEU A O 10
ATOM 10506 N N . ILE A 1 39 ? -8.466 6.346 -2.808 1.00 0.00 39 ILE A N 10
ATOM 10507 C CA . ILE A 1 39 ? -8.540 5.320 -1.752 1.00 0.00 39 ILE A CA 10
ATOM 10508 C C . ILE A 1 39 ? -7.178 5.191 -1.041 1.00 0.00 39 ILE A C 10
ATOM 10509 O O . ILE A 1 39 ? -7.000 5.681 0.075 1.00 0.00 39 ILE A O 10
ATOM 10525 N N . VAL A 1 40 ? -6.174 4.609 -1.715 1.00 0.00 40 VAL A N 10
ATOM 10526 C CA . VAL A 1 40 ? -4.794 4.476 -1.187 1.00 0.00 40 VAL A CA 10
ATOM 10527 C C . VAL A 1 40 ? -4.117 5.836 -0.914 1.00 0.00 40 VAL A C 10
ATOM 10528 O O . VAL A 1 40 ? -3.226 5.941 -0.074 1.00 0.00 40 VAL A O 10
ATOM 10541 N N . MET A 1 41 ? -4.581 6.870 -1.613 1.00 0.00 41 MET A N 10
ATOM 10542 C CA . MET A 1 41 ? -4.051 8.244 -1.642 1.00 0.00 41 MET A CA 10
ATOM 10543 C C . MET A 1 41 ? -4.196 9.016 -0.321 1.00 0.00 41 MET A C 10
ATOM 10544 O O . MET A 1 41 ? -3.773 10.168 -0.242 1.00 0.00 41 MET A O 10
ATOM 10558 N N . ARG A 1 42 ? -4.765 8.413 0.734 1.00 0.00 42 ARG A N 10
ATOM 10559 C CA . ARG A 1 42 ? -4.827 9.016 2.076 1.00 0.00 42 ARG A CA 10
ATOM 10560 C C . ARG A 1 42 ? -4.252 8.128 3.183 1.00 0.00 42 ARG A C 10
ATOM 10561 O O . ARG A 1 42 ? -3.495 8.642 3.999 1.00 0.00 42 ARG A O 10
ATOM 10582 N N . VAL A 1 43 ? -4.530 6.818 3.172 1.00 0.00 43 VAL A N 10
ATOM 10583 C CA . VAL A 1 43 ? -4.091 5.855 4.209 1.00 0.00 43 VAL A CA 10
ATOM 10584 C C . VAL A 1 43 ? -2.603 5.994 4.516 1.00 0.00 43 VAL A C 10
ATOM 10585 O O . VAL A 1 43 ? -2.226 6.294 5.646 1.00 0.00 43 VAL A O 10
ATOM 10598 N N . ILE A 1 44 ? -1.766 5.816 3.494 1.00 0.00 44 ILE A N 10
ATOM 10599 C CA . ILE A 1 44 ? -0.306 5.790 3.652 1.00 0.00 44 ILE A CA 10
ATOM 10600 C C . ILE A 1 44 ? 0.241 7.184 3.924 1.00 0.00 44 ILE A C 10
ATOM 10601 O O . ILE A 1 44 ? 1.069 7.392 4.810 1.00 0.00 44 ILE A O 10
ATOM 10617 N N . TRP A 1 45 ? -0.250 8.129 3.123 1.00 0.00 45 TRP A N 10
ATOM 10618 C CA . TRP A 1 45 ? 0.219 9.519 3.094 1.00 0.00 45 TRP A CA 10
ATOM 10619 C C . TRP A 1 45 ? 0.083 10.187 4.466 1.00 0.00 45 TRP A C 10
ATOM 10620 O O . TRP A 1 45 ? 0.894 11.026 4.847 1.00 0.00 45 TRP A O 10
ATOM 10641 N N . SER A 1 46 ? -0.940 9.776 5.213 1.00 0.00 46 SER A N 10
ATOM 10642 C CA . SER A 1 46 ? -1.246 10.340 6.532 1.00 0.00 46 SER A CA 10
ATOM 10643 C C . SER A 1 46 ? -0.308 9.830 7.637 1.00 0.00 46 SER A C 10
ATOM 10644 O O . SER A 1 46 ? -0.134 10.522 8.640 1.00 0.00 46 SER A O 10
ATOM 10652 N N . LEU A 1 47 ? 0.216 8.612 7.503 1.00 0.00 47 LEU A N 10
ATOM 10653 C CA . LEU A 1 47 ? 1.137 7.914 8.384 1.00 0.00 47 LEU A CA 10
ATOM 10654 C C . LEU A 1 47 ? 2.617 8.369 8.308 1.00 0.00 47 LEU A C 10
ATOM 10655 O O . LEU A 1 47 ? 3.231 8.780 9.298 1.00 0.00 47 LEU A O 10
ATOM 10671 N N . GLY A 1 48 ? 3.190 8.266 7.108 1.00 0.00 48 GLY A N 10
ATOM 10672 C CA . GLY A 1 48 ? 4.589 8.584 6.770 1.00 0.00 48 GLY A CA 10
ATOM 10673 C C . GLY A 1 48 ? 5.277 7.432 6.030 1.00 0.00 48 GLY A C 10
ATOM 10674 O O . GLY A 1 48 ? 5.739 7.593 4.901 1.00 0.00 48 GLY A O 10
ATOM 10678 N N . GLU A 1 49 ? 5.220 6.241 6.621 1.00 0.00 49 GLU A N 10
ATOM 10679 C CA . GLU A 1 49 ? 5.608 4.960 6.031 1.00 0.00 49 GLU A CA 10
ATOM 10680 C C . GLU A 1 49 ? 4.618 3.861 6.450 1.00 0.00 49 GLU A C 10
ATOM 10681 O O . GLU A 1 49 ? 3.994 3.964 7.507 1.00 0.00 49 GLU A O 10
ATOM 10693 N N . ALA A 1 50 ? 4.477 2.795 5.655 1.00 0.00 50 ALA A N 10
ATOM 10694 C CA . ALA A 1 50 ? 3.601 1.677 6.024 1.00 0.00 50 ALA A CA 10
ATOM 10695 C C . ALA A 1 50 ? 4.108 0.311 5.529 1.00 0.00 50 ALA A C 10
ATOM 10696 O O . ALA A 1 50 ? 4.632 0.168 4.420 1.00 0.00 50 ALA A O 10
ATOM 10703 N N . ARG A 1 51 ? 3.918 -0.741 6.341 1.00 0.00 51 ARG A N 10
ATOM 10704 C CA . ARG A 1 51 ? 4.169 -2.139 5.950 1.00 0.00 51 ARG A CA 10
ATOM 10705 C C . ARG A 1 51 ? 2.945 -2.720 5.235 1.00 0.00 51 ARG A C 10
ATOM 10706 O O . ARG A 1 51 ? 1.829 -2.223 5.390 1.00 0.00 51 ARG A O 10
ATOM 10727 N N . VAL A 1 52 ? 3.146 -3.761 4.423 1.00 0.00 52 VAL A N 10
ATOM 10728 C CA . VAL A 1 52 ? 2.113 -4.277 3.498 1.00 0.00 52 VAL A CA 10
ATOM 10729 C C . VAL A 1 52 ? 0.809 -4.682 4.174 1.00 0.00 52 VAL A C 10
ATOM 10730 O O . VAL A 1 52 ? -0.283 -4.580 3.619 1.00 0.00 52 VAL A O 10
ATOM 10743 N N . ASP A 1 53 ? 0.943 -5.292 5.329 1.00 0.00 53 ASP A N 10
ATOM 10744 C CA . ASP A 1 53 ? -0.201 -5.769 6.070 1.00 0.00 53 ASP A CA 10
ATOM 10745 C C . ASP A 1 53 ? -0.945 -4.602 6.758 1.00 0.00 53 ASP A C 10
ATOM 10746 O O . ASP A 1 53 ? -2.150 -4.700 6.965 1.00 0.00 53 ASP A O 10
ATOM 10755 N N . GLU A 1 54 ? -0.281 -3.456 6.999 1.00 0.00 54 GLU A N 10
ATOM 10756 C CA . GLU A 1 54 ? -0.909 -2.227 7.539 1.00 0.00 54 GLU A CA 10
ATOM 10757 C C . GLU A 1 54 ? -1.750 -1.508 6.476 1.00 0.00 54 GLU A C 10
ATOM 10758 O O . GLU A 1 54 ? -2.884 -1.086 6.695 1.00 0.00 54 GLU A O 10
ATOM 10770 N N . ILE A 1 55 ? -1.195 -1.364 5.271 1.00 0.00 55 ILE A N 10
ATOM 10771 C CA . ILE A 1 55 ? -1.927 -0.724 4.156 1.00 0.00 55 ILE A CA 10
ATOM 10772 C C . ILE A 1 55 ? -3.199 -1.502 3.795 1.00 0.00 55 ILE A C 10
ATOM 10773 O O . ILE A 1 55 ? -4.224 -0.895 3.511 1.00 0.00 55 ILE A O 10
ATOM 10789 N N . TYR A 1 56 ? -3.138 -2.831 3.853 1.00 0.00 56 TYR A N 10
ATOM 10790 C CA . TYR A 1 56 ? -4.269 -3.721 3.723 1.00 0.00 56 TYR A CA 10
ATOM 10791 C C . TYR A 1 56 ? -5.261 -3.641 4.885 1.00 0.00 56 TYR A C 10
ATOM 10792 O O . TYR A 1 56 ? -6.467 -3.684 4.677 1.00 0.00 56 TYR A O 10
ATOM 10810 N N . ALA A 1 57 ? -4.775 -3.445 6.109 1.00 0.00 57 ALA A N 10
ATOM 10811 C CA . ALA A 1 57 ? -5.626 -3.332 7.307 1.00 0.00 57 ALA A CA 10
ATOM 10812 C C . ALA A 1 57 ? -6.621 -2.151 7.257 1.00 0.00 57 ALA A C 10
ATOM 10813 O O . ALA A 1 57 ? -7.601 -2.090 8.003 1.00 0.00 57 ALA A O 10
ATOM 10820 N N . GLN A 1 58 ? -6.336 -1.205 6.367 1.00 0.00 58 GLN A N 10
ATOM 10821 C CA . GLN A 1 58 ? -7.148 -0.035 6.082 1.00 0.00 58 GLN A CA 10
ATOM 10822 C C . GLN A 1 58 ? -8.253 -0.283 5.033 1.00 0.00 58 GLN A C 10
ATOM 10823 O O . GLN A 1 58 ? -9.111 0.571 4.819 1.00 0.00 58 GLN A O 10
ATOM 10837 N N . ILE A 1 59 ? -8.221 -1.421 4.334 1.00 0.00 59 ILE A N 10
ATOM 10838 C CA . ILE A 1 59 ? -9.071 -1.772 3.184 1.00 0.00 59 ILE A CA 10
ATOM 10839 C C . ILE A 1 59 ? -10.193 -2.761 3.598 1.00 0.00 59 ILE A C 10
ATOM 10840 O O . ILE A 1 59 ? -9.919 -3.942 3.802 1.00 0.00 59 ILE A O 10
ATOM 10856 N N . PRO A 1 60 ? -11.459 -2.324 3.764 1.00 0.00 60 PRO A N 10
ATOM 10857 C CA . PRO A 1 60 ? -12.525 -3.162 4.340 1.00 0.00 60 PRO A CA 10
ATOM 10858 C C . PRO A 1 60 ? -13.148 -4.195 3.378 1.00 0.00 60 PRO A C 10
ATOM 10859 O O . PRO A 1 60 ? -13.222 -3.995 2.163 1.00 0.00 60 PRO A O 10
ATOM 10870 N N . GLN A 1 61 ? -13.750 -5.246 3.952 1.00 0.00 61 GLN A N 10
ATOM 10871 C CA . GLN A 1 61 ? -14.511 -6.293 3.238 1.00 0.00 61 GLN A CA 10
ATOM 10872 C C . GLN A 1 61 ? -15.769 -5.796 2.480 1.00 0.00 61 GLN A C 10
ATOM 10873 O O . GLN A 1 61 ? -16.375 -6.555 1.728 1.00 0.00 61 GLN A O 10
ATOM 10887 N N . GLU A 1 62 ? -16.150 -4.523 2.624 1.00 0.00 62 GLU A N 10
ATOM 10888 C CA . GLU A 1 62 ? -17.164 -3.839 1.798 1.00 0.00 62 GLU A CA 10
ATOM 10889 C C . GLU A 1 62 ? -16.686 -3.565 0.348 1.00 0.00 62 GLU A C 10
ATOM 10890 O O . GLU A 1 62 ? -17.488 -3.230 -0.524 1.00 0.00 62 GLU A O 10
ATOM 10902 N N . LEU A 1 63 ? -15.369 -3.650 0.112 1.00 0.00 63 LEU A N 10
ATOM 10903 C CA . LEU A 1 63 ? -14.695 -3.619 -1.205 1.00 0.00 63 LEU A CA 10
ATOM 10904 C C . LEU A 1 63 ? -14.318 -4.998 -1.767 1.00 0.00 63 LEU A C 10
ATOM 10905 O O . LEU A 1 63 ? -13.979 -5.131 -2.936 1.00 0.00 63 LEU A O 10
ATOM 10921 N N . GLU A 1 64 ? -14.282 -5.981 -0.879 1.00 0.00 64 GLU A N 10
ATOM 10922 C CA . GLU A 1 64 ? -14.064 -7.425 -1.146 1.00 0.00 64 GLU A CA 10
ATOM 10923 C C . GLU A 1 64 ? -12.648 -7.804 -1.632 1.00 0.00 64 GLU A C 10
ATOM 10924 O O . GLU A 1 64 ? -12.359 -8.960 -1.968 1.00 0.00 64 GLU A O 10
ATOM 10936 N N . TRP A 1 65 ? -11.730 -6.833 -1.692 1.00 0.00 65 TRP A N 10
ATOM 10937 C CA . TRP A 1 65 ? -10.401 -7.013 -2.263 1.00 0.00 65 TRP A CA 10
ATOM 10938 C C . TRP A 1 65 ? -9.539 -8.006 -1.461 1.00 0.00 65 TRP A C 10
ATOM 10939 O O . TRP A 1 65 ? -9.264 -7.815 -0.275 1.00 0.00 65 TRP A O 10
ATOM 10960 N N . SER A 1 66 ? -9.040 -9.020 -2.167 1.00 0.00 66 SER A N 10
ATOM 10961 C CA . SER A 1 66 ? -8.029 -9.948 -1.656 1.00 0.00 66 SER A CA 10
ATOM 10962 C C . SER A 1 66 ? -6.752 -9.197 -1.287 1.00 0.00 66 SER A C 10
ATOM 10963 O O . SER A 1 66 ? -6.383 -8.216 -1.941 1.00 0.00 66 SER A O 10
ATOM 10971 N N . LEU A 1 67 ? -5.992 -9.717 -0.316 1.00 0.00 67 LEU A N 10
ATOM 10972 C CA . LEU A 1 67 ? -4.650 -9.258 -0.004 1.00 0.00 67 LEU A CA 10
ATOM 10973 C C . LEU A 1 67 ? -3.749 -9.189 -1.248 1.00 0.00 67 LEU A C 10
ATOM 10974 O O . LEU A 1 67 ? -2.913 -8.289 -1.366 1.00 0.00 67 LEU A O 10
ATOM 10990 N N . ALA A 1 68 ? -3.935 -10.108 -2.199 1.00 0.00 68 ALA A N 10
ATOM 10991 C CA . ALA A 1 68 ? -3.194 -10.099 -3.456 1.00 0.00 68 ALA A CA 10
ATOM 10992 C C . ALA A 1 68 ? -3.399 -8.784 -4.240 1.00 0.00 68 ALA A C 10
ATOM 10993 O O . ALA A 1 68 ? -2.444 -8.262 -4.824 1.00 0.00 68 ALA A O 10
ATOM 11000 N N . THR A 1 69 ? -4.611 -8.216 -4.205 1.00 0.00 69 THR A N 10
ATOM 11001 C CA . THR A 1 69 ? -4.968 -6.983 -4.915 1.00 0.00 69 THR A CA 10
ATOM 11002 C C . THR A 1 69 ? -4.165 -5.784 -4.457 1.00 0.00 69 THR A C 10
ATOM 11003 O O . THR A 1 69 ? -3.613 -5.083 -5.301 1.00 0.00 69 THR A O 10
ATOM 11014 N N . VAL A 1 70 ? -4.044 -5.506 -3.150 1.00 0.00 70 VAL A N 10
ATOM 11015 C CA . VAL A 1 70 ? -3.332 -4.301 -2.735 1.00 0.00 70 VAL A CA 10
ATOM 11016 C C . VAL A 1 70 ? -1.839 -4.376 -3.063 1.00 0.00 70 VAL A C 10
ATOM 11017 O O . VAL A 1 70 ? -1.251 -3.423 -3.563 1.00 0.00 70 VAL A O 10
ATOM 11030 N N . LYS A 1 71 ? -1.235 -5.544 -2.849 1.00 0.00 71 LYS A N 10
ATOM 11031 C CA . LYS A 1 71 ? 0.180 -5.814 -3.151 1.00 0.00 71 LYS A CA 10
ATOM 11032 C C . LYS A 1 71 ? 0.508 -5.608 -4.631 1.00 0.00 71 LYS A C 10
ATOM 11033 O O . LYS A 1 71 ? 1.543 -5.023 -4.954 1.00 0.00 71 LYS 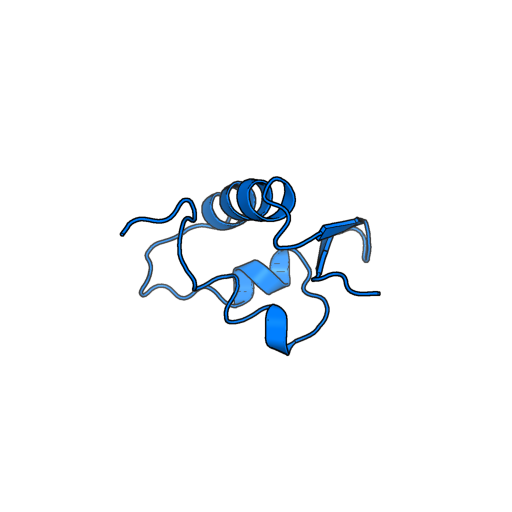A O 10
ATOM 11052 N N . THR A 1 72 ? -0.387 -6.039 -5.519 1.00 0.00 72 THR A N 10
ATOM 11053 C CA . THR A 1 72 ? -0.232 -5.777 -6.967 1.00 0.00 72 THR A CA 10
ATOM 11054 C C . THR A 1 72 ? -0.561 -4.326 -7.370 1.00 0.00 72 THR A C 10
ATOM 11055 O O . THR A 1 72 ? 0.129 -3.751 -8.211 1.00 0.00 72 THR A O 10
ATOM 11066 N N . LEU A 1 73 ? -1.551 -3.674 -6.739 1.00 0.00 73 LEU A N 10
ATOM 11067 C CA . LEU A 1 73 ? -1.952 -2.287 -7.006 1.00 0.00 73 LEU A CA 10
ATOM 11068 C C . LEU A 1 73 ? -0.839 -1.301 -6.606 1.00 0.00 73 LEU A C 10
ATOM 11069 O O . LEU A 1 73 ? -0.445 -0.444 -7.402 1.00 0.00 73 LEU A O 10
ATOM 11085 N N . LEU A 1 74 ? -0.237 -1.517 -5.431 1.00 0.00 74 LEU A N 10
ATOM 11086 C CA . LEU A 1 74 ? 0.966 -0.811 -4.982 1.00 0.00 74 LEU A CA 10
ATOM 11087 C C . LEU A 1 74 ? 2.041 -0.861 -6.036 1.00 0.00 74 LEU A C 10
ATOM 11088 O O . LEU A 1 74 ? 2.529 0.161 -6.485 1.00 0.00 74 LEU A O 10
ATOM 11104 N N . GLY A 1 75 ? 2.343 -2.085 -6.446 1.00 0.00 75 GLY A N 10
ATOM 11105 C CA . GLY A 1 75 ? 3.323 -2.406 -7.478 1.00 0.00 75 GLY A CA 10
ATOM 11106 C C . GLY A 1 75 ? 3.091 -1.605 -8.752 1.00 0.00 75 GLY A C 10
ATOM 11107 O O . GLY A 1 75 ? 4.054 -1.196 -9.394 1.00 0.00 75 GLY A O 10
ATOM 11111 N N . ARG A 1 76 ? 1.836 -1.269 -9.072 1.00 0.00 76 ARG A N 10
ATOM 11112 C CA . ARG A 1 76 ? 1.538 -0.378 -10.202 1.00 0.00 76 ARG A CA 10
ATOM 11113 C C . ARG A 1 76 ? 1.844 1.079 -9.834 1.00 0.00 76 ARG A C 10
ATOM 11114 O O . ARG A 1 76 ? 2.463 1.756 -10.647 1.00 0.00 76 ARG A O 10
ATOM 11135 N N . LEU A 1 77 ? 1.511 1.546 -8.618 1.00 0.00 77 LEU A N 10
ATOM 11136 C CA . LEU A 1 77 ? 1.874 2.916 -8.187 1.00 0.00 77 LEU A CA 10
ATOM 11137 C C . LEU A 1 77 ? 3.381 3.156 -8.239 1.00 0.00 77 LEU A C 10
ATOM 11138 O O . LEU A 1 77 ? 3.846 4.176 -8.750 1.00 0.00 77 LEU A O 10
ATOM 11154 N N . VAL A 1 78 ? 4.116 2.203 -7.647 1.00 0.00 78 VAL A N 10
ATOM 11155 C CA . VAL A 1 78 ? 5.582 2.270 -7.483 1.00 0.00 78 VAL A CA 10
ATOM 11156 C C . VAL A 1 78 ? 6.296 2.160 -8.844 1.00 0.00 78 VAL A C 10
ATOM 11157 O O . VAL A 1 78 ? 7.285 2.853 -9.071 1.00 0.00 78 VAL A O 10
ATOM 11170 N N . LYS A 1 79 ? 5.769 1.372 -9.796 1.00 0.00 79 LYS A N 10
ATOM 11171 C CA . LYS A 1 79 ? 6.204 1.355 -11.207 1.00 0.00 79 LYS A CA 10
ATOM 11172 C C . LYS A 1 79 ? 5.884 2.605 -12.013 1.00 0.00 79 LYS A C 10
ATOM 11173 O O . LYS A 1 79 ? 6.394 2.748 -13.122 1.00 0.00 79 LYS A O 10
ATOM 11192 N N . LYS A 1 80 ? 5.034 3.479 -11.478 1.00 0.00 80 LYS A N 10
ATOM 11193 C CA . LYS A 1 80 ? 4.805 4.835 -12.004 1.00 0.00 80 LYS A CA 10
ATOM 11194 C C . LYS A 1 80 ? 5.645 5.898 -11.284 1.00 0.00 80 LYS A C 10
ATOM 11195 O O . LYS A 1 80 ? 6.764 6.137 -11.718 1.00 0.00 80 LYS A O 10
ATOM 11214 N N . GLU A 1 81 ? 5.145 6.505 -10.208 1.00 0.00 81 GLU A N 10
ATOM 11215 C CA . GLU A 1 81 ? 5.760 7.716 -9.616 1.00 0.00 81 GLU A CA 10
ATOM 11216 C C . GLU A 1 81 ? 5.289 8.051 -8.189 1.00 0.00 81 GLU A C 10
ATOM 11217 O O . GLU A 1 81 ? 5.890 8.902 -7.545 1.00 0.00 81 GLU A O 10
ATOM 11229 N N . MET A 1 82 ? 4.225 7.422 -7.657 1.00 0.00 82 MET A N 10
ATOM 11230 C CA . MET A 1 82 ? 3.596 7.918 -6.418 1.00 0.00 82 MET A CA 10
ATOM 11231 C C . MET A 1 82 ? 4.446 7.770 -5.153 1.00 0.00 82 MET A C 10
ATOM 11232 O O . MET A 1 82 ? 4.446 8.649 -4.301 1.00 0.00 82 MET A O 10
ATOM 11246 N N . LEU A 1 83 ? 5.103 6.624 -4.996 1.00 0.00 83 LEU A N 10
ATOM 11247 C CA . LEU A 1 83 ? 5.989 6.329 -3.854 1.00 0.00 83 LEU A CA 10
ATOM 11248 C C . LEU A 1 83 ? 7.005 5.230 -4.199 1.00 0.00 83 LEU A C 10
ATOM 11249 O O . LEU A 1 83 ? 6.946 4.630 -5.279 1.00 0.00 83 LEU A O 10
ATOM 11265 N N . SER A 1 84 ? 7.874 4.906 -3.243 1.00 0.00 84 SER A N 10
ATOM 11266 C CA . SER A 1 84 ? 8.858 3.829 -3.329 1.00 0.00 84 SER A CA 10
ATOM 11267 C C . SER A 1 84 ? 8.637 2.814 -2.212 1.00 0.00 84 SER A C 10
ATOM 11268 O O . SER A 1 84 ? 7.723 2.920 -1.392 1.00 0.00 84 SER A O 10
ATOM 11276 N N . THR A 1 85 ? 9.436 1.756 -2.234 1.00 0.00 85 THR A N 10
ATOM 11277 C CA . THR A 1 85 ? 9.349 0.680 -1.256 1.00 0.00 85 THR A CA 10
ATOM 11278 C C . THR A 1 85 ? 10.700 0.013 -1.050 1.00 0.00 85 THR A C 10
ATOM 11279 O O . THR A 1 85 ? 11.482 -0.158 -1.987 1.00 0.00 85 THR A O 10
ATOM 11290 N N . GLU A 1 86 ? 10.980 -0.341 0.198 1.00 0.00 86 GLU A N 10
ATOM 11291 C CA . GLU A 1 86 ? 12.259 -0.905 0.623 1.00 0.00 86 GLU A CA 10
ATOM 11292 C C . GLU A 1 86 ? 12.041 -2.041 1.622 1.00 0.00 86 GLU A C 10
ATOM 11293 O O . GLU A 1 86 ? 11.055 -2.053 2.365 1.00 0.00 86 GLU A O 10
ATOM 11305 N N . LYS A 1 87 ? 12.914 -3.056 1.593 1.00 0.00 87 LYS A N 10
ATOM 11306 C CA . LYS A 1 87 ? 12.721 -4.292 2.315 1.00 0.00 87 LYS A CA 10
ATOM 11307 C C . LYS A 1 87 ? 13.607 -4.408 3.557 1.00 0.00 87 LYS A C 10
ATOM 11308 O O . LYS A 1 87 ? 14.834 -4.509 3.496 1.00 0.00 87 LYS A O 10
ATOM 11327 N N . GLU A 1 88 ? 12.911 -4.517 4.671 1.00 0.00 88 GLU A N 10
ATOM 11328 C CA . GLU A 1 88 ? 13.416 -4.852 5.988 1.00 0.00 88 GLU A CA 10
ATOM 11329 C C . GLU A 1 88 ? 13.522 -6.393 6.126 1.00 0.00 88 GLU A C 10
ATOM 11330 O O . GLU A 1 88 ? 13.040 -7.169 5.287 1.00 0.00 88 GLU A O 10
ATOM 11342 N N . GLY A 1 89 ? 14.214 -6.887 7.160 1.00 0.00 89 GLY A N 10
ATOM 11343 C CA . GLY A 1 89 ? 14.458 -8.325 7.377 1.00 0.00 89 GLY A CA 10
ATOM 11344 C C . GLY A 1 89 ? 13.214 -9.205 7.641 1.00 0.00 89 GLY A C 10
ATOM 11345 O O . GLY A 1 89 ? 13.343 -10.429 7.709 1.00 0.00 89 GLY A O 10
ATOM 11349 N N . ARG A 1 90 ? 12.021 -8.610 7.774 1.00 0.00 90 ARG A N 10
ATOM 11350 C CA . ARG A 1 90 ? 10.722 -9.279 7.998 1.00 0.00 90 ARG A CA 10
ATOM 11351 C C . ARG A 1 90 ? 9.712 -8.877 6.918 1.00 0.00 90 ARG A C 10
ATOM 11352 O O . ARG A 1 90 ? 9.039 -9.770 6.410 1.00 0.00 90 ARG A O 10
ATOM 11373 N N . LYS A 1 91 ? 9.597 -7.598 6.502 1.00 0.00 91 LYS A N 10
ATOM 11374 C CA . LYS A 1 91 ? 8.713 -7.124 5.417 1.00 0.00 91 LYS A CA 10
ATOM 11375 C C . LYS A 1 91 ? 9.094 -5.867 4.623 1.00 0.00 91 LYS A C 10
ATOM 11376 O O . LYS A 1 91 ? 10.101 -5.216 4.846 1.00 0.00 91 LYS A O 10
ATOM 11395 N N . PHE A 1 92 ? 8.261 -5.584 3.622 1.00 0.00 92 PHE A N 10
ATOM 11396 C CA . PHE A 1 92 ? 8.351 -4.401 2.766 1.00 0.00 92 PHE A CA 10
ATOM 11397 C C . PHE A 1 92 ? 7.770 -3.184 3.465 1.00 0.00 92 PHE A C 10
ATOM 11398 O O . PHE A 1 92 ? 6.708 -3.284 4.090 1.00 0.00 92 PHE A O 10
ATOM 11415 N N . VAL A 1 93 ? 8.405 -2.033 3.260 1.00 0.00 93 VAL A N 10
ATOM 11416 C CA . VAL A 1 93 ? 8.002 -0.733 3.779 1.00 0.00 93 VAL A CA 10
ATOM 11417 C C . VAL A 1 93 ? 7.789 0.219 2.610 1.00 0.00 93 VAL A C 10
ATOM 11418 O O . VAL A 1 93 ? 8.729 0.617 1.932 1.00 0.00 93 VAL A O 10
ATOM 11431 N N . TYR A 1 94 ? 6.532 0.568 2.386 1.00 0.00 94 TYR A N 10
ATOM 11432 C CA . TYR A 1 94 ? 6.068 1.469 1.343 1.00 0.00 94 TYR A CA 10
ATOM 11433 C C . TYR A 1 94 ? 6.070 2.915 1.877 1.00 0.00 94 TYR A C 10
ATOM 11434 O O . TYR A 1 94 ? 5.293 3.231 2.791 1.00 0.00 94 TYR A O 10
ATOM 11452 N N . ARG A 1 95 ? 6.961 3.774 1.337 1.00 0.00 95 ARG A N 10
ATOM 11453 C CA . ARG A 1 95 ? 7.082 5.198 1.716 1.00 0.00 95 ARG A CA 10
ATOM 11454 C C . ARG A 1 95 ? 7.555 6.127 0.576 1.00 0.00 95 ARG A C 10
ATOM 11455 O O . ARG A 1 95 ? 8.188 5.651 -0.372 1.00 0.00 95 ARG A O 10
ATOM 11476 N N . PRO A 1 96 ? 7.275 7.451 0.662 1.00 0.00 96 PRO A N 10
ATOM 11477 C CA . PRO A 1 96 ? 7.755 8.461 -0.295 1.00 0.00 96 PRO A CA 10
ATOM 11478 C C . PRO A 1 96 ? 9.236 8.859 -0.083 1.00 0.00 96 PRO A C 10
ATOM 11479 O O . PRO A 1 96 ? 9.667 9.195 1.025 1.00 0.00 96 PRO A O 10
ATOM 11490 N N . LEU A 1 97 ? 10.014 8.808 -1.171 1.00 0.00 97 LEU A N 10
ATOM 11491 C CA . LEU A 1 97 ? 11.364 9.354 -1.292 1.00 0.00 97 LEU A CA 10
ATOM 11492 C C . LEU A 1 97 ? 11.317 10.747 -1.977 1.00 0.00 97 LEU A C 10
ATOM 11493 O O . LEU A 1 97 ? 10.255 11.363 -2.140 1.00 0.00 97 LEU A O 10
ATOM 11509 N N . MET A 1 98 ? 12.477 11.259 -2.412 1.00 0.00 98 MET A N 10
ATOM 11510 C CA . MET A 1 98 ? 12.639 12.520 -3.161 1.00 0.00 98 MET A CA 10
ATOM 11511 C C . MET A 1 98 ? 13.608 12.409 -4.358 1.00 0.00 98 MET A C 10
ATOM 11512 O O . MET A 1 98 ? 13.763 13.390 -5.084 1.00 0.00 98 MET A O 10
ATOM 11526 N N . GLU A 1 99 ? 14.219 11.237 -4.562 1.00 0.00 99 GLU A N 10
ATOM 11527 C CA . GLU A 1 99 ? 15.340 10.984 -5.486 1.00 0.00 99 GLU A CA 10
ATOM 11528 C C . GLU A 1 99 ? 15.280 9.591 -6.118 1.00 0.00 99 GLU A C 10
ATOM 11529 O O . GLU A 1 99 ? 15.412 8.574 -5.404 1.00 0.00 99 GLU A O 10
ATOM 11541 N N . PHE A 1 31 ? -20.520 7.122 -18.494 1.00 0.00 31 PHE A N 11
ATOM 11542 C CA . PHE A 1 31 ? -19.443 7.720 -17.673 1.00 0.00 31 PHE A CA 11
ATOM 11543 C C . PHE A 1 31 ? -19.647 7.351 -16.212 1.00 0.00 31 PHE A C 11
ATOM 11544 O O . PHE A 1 31 ? -20.755 7.516 -15.715 1.00 0.00 31 PHE A O 11
ATOM 11561 N N . ASN A 1 32 ? -18.622 6.825 -15.533 1.00 0.00 32 ASN A N 11
ATOM 11562 C CA . ASN A 1 32 ? -18.712 6.285 -14.163 1.00 0.00 32 ASN A CA 11
ATOM 11563 C C . ASN A 1 32 ? -17.518 6.782 -13.310 1.00 0.00 32 ASN A C 11
ATOM 11564 O O . ASN A 1 32 ? -16.616 7.446 -13.829 1.00 0.00 32 ASN A O 11
ATOM 11575 N N . VAL A 1 33 ? -17.521 6.506 -11.997 1.00 0.00 33 VAL A N 11
ATOM 11576 C CA . VAL A 1 33 ? -16.583 7.050 -11.001 1.00 0.00 33 VAL A CA 11
ATOM 11577 C C . VAL A 1 33 ? -16.207 5.964 -9.974 1.00 0.00 33 VAL A C 11
ATOM 11578 O O . VAL A 1 33 ? -16.813 5.853 -8.914 1.00 0.00 33 VAL A O 11
ATOM 11591 N N . SER A 1 34 ? -15.219 5.130 -10.314 1.00 0.00 34 SER A N 11
ATOM 11592 C CA . SER A 1 34 ? -14.703 4.062 -9.434 1.00 0.00 34 SER A CA 11
ATOM 11593 C C . SER A 1 34 ? -13.265 3.679 -9.801 1.00 0.00 34 SER A C 11
ATOM 11594 O O . SER A 1 34 ? -13.020 3.112 -10.868 1.00 0.00 34 SER A O 11
ATOM 11602 N N . ASN A 1 35 ? -12.287 3.999 -8.939 1.00 0.00 35 ASN A N 11
ATOM 11603 C CA . ASN A 1 35 ? -10.866 3.756 -9.196 1.00 0.00 35 ASN A CA 11
ATOM 11604 C C . ASN A 1 35 ? -10.060 3.546 -7.891 1.00 0.00 35 ASN A C 11
ATOM 11605 O O . ASN A 1 35 ? -10.290 4.224 -6.894 1.00 0.00 35 ASN A O 11
ATOM 11616 N N . ALA A 1 36 ? -9.082 2.636 -7.919 1.00 0.00 36 ALA A N 11
ATOM 11617 C CA . ALA A 1 36 ? -8.182 2.339 -6.803 1.00 0.00 36 ALA A CA 11
ATOM 11618 C C . ALA A 1 36 ? -7.198 3.477 -6.461 1.00 0.00 36 ALA A C 11
ATOM 11619 O O . ALA A 1 36 ? -6.666 3.522 -5.350 1.00 0.00 36 ALA A O 11
ATOM 11626 N N . GLU A 1 37 ? -6.952 4.382 -7.409 1.00 0.00 37 GLU A N 11
ATOM 11627 C CA . GLU A 1 37 ? -6.034 5.535 -7.343 1.00 0.00 37 GLU A CA 11
ATOM 11628 C C . GLU A 1 37 ? -6.540 6.663 -6.408 1.00 0.00 37 GLU A C 11
ATOM 11629 O O . GLU A 1 37 ? -6.545 7.837 -6.766 1.00 0.00 37 GLU A O 11
ATOM 11641 N N . LEU A 1 38 ? -7.034 6.296 -5.215 1.00 0.00 38 LEU A N 11
ATOM 11642 C CA . LEU A 1 38 ? -7.740 7.185 -4.290 1.00 0.00 38 LEU A CA 11
ATOM 11643 C C . LEU A 1 38 ? -7.461 6.818 -2.814 1.00 0.00 38 LEU A C 11
ATOM 11644 O O . LEU A 1 38 ? -6.768 7.556 -2.119 1.00 0.00 38 LEU A O 11
ATOM 11660 N N . ILE A 1 39 ? -7.938 5.662 -2.334 1.00 0.00 39 ILE A N 11
ATOM 11661 C CA . ILE A 1 39 ? -7.843 5.265 -0.906 1.00 0.00 39 ILE A CA 11
ATOM 11662 C C . ILE A 1 39 ? -6.380 5.132 -0.450 1.00 0.00 39 ILE A C 11
ATOM 11663 O O . ILE A 1 39 ? -5.963 5.762 0.525 1.00 0.00 39 ILE A O 11
ATOM 11679 N N . VAL A 1 40 ? -5.577 4.340 -1.171 1.00 0.00 40 VAL A N 11
ATOM 11680 C CA . VAL A 1 40 ? -4.148 4.162 -0.862 1.00 0.00 40 VAL A CA 11
ATOM 11681 C C . VAL A 1 40 ? -3.360 5.471 -0.941 1.00 0.00 40 VAL A C 11
ATOM 11682 O O . VAL A 1 40 ? -2.380 5.630 -0.218 1.00 0.00 40 VAL A O 11
ATOM 11695 N N . MET A 1 41 ? -3.812 6.424 -1.768 1.00 0.00 41 MET A N 11
ATOM 11696 C CA . MET A 1 41 ? -3.218 7.756 -1.921 1.00 0.00 41 MET A CA 11
ATOM 11697 C C . MET A 1 41 ? -3.462 8.671 -0.703 1.00 0.00 41 MET A C 11
ATOM 11698 O O . MET A 1 41 ? -2.820 9.711 -0.610 1.00 0.00 41 MET A O 11
ATOM 11712 N N . ARG A 1 42 ? -4.348 8.298 0.238 1.00 0.00 42 ARG A N 11
ATOM 11713 C CA . ARG A 1 42 ? -4.701 9.141 1.401 1.00 0.00 42 ARG A CA 11
ATOM 11714 C C . ARG A 1 42 ? -4.581 8.456 2.758 1.00 0.00 42 ARG A C 11
ATOM 11715 O O . ARG A 1 42 ? -4.212 9.148 3.703 1.00 0.00 42 ARG A O 11
ATOM 11736 N N . VAL A 1 43 ? -4.758 7.129 2.860 1.00 0.00 43 VAL A N 11
ATOM 11737 C CA . VAL A 1 43 ? -4.434 6.452 4.134 1.00 0.00 43 VAL A CA 11
ATOM 11738 C C . VAL A 1 43 ? -2.932 6.498 4.430 1.00 0.00 43 VAL A C 11
ATOM 11739 O O . VAL A 1 43 ? -2.539 6.832 5.543 1.00 0.00 43 VAL A O 11
ATOM 11752 N N . ILE A 1 44 ? -2.060 6.268 3.436 1.00 0.00 44 ILE A N 11
ATOM 11753 C CA . ILE A 1 44 ? -0.617 6.205 3.692 1.00 0.00 44 ILE A CA 11
ATOM 11754 C C . ILE A 1 44 ? -0.019 7.599 3.932 1.00 0.00 44 ILE A C 11
ATOM 11755 O O . ILE A 1 44 ? 0.880 7.751 4.755 1.00 0.00 44 ILE A O 11
ATOM 11771 N N . TRP A 1 45 ? -0.559 8.613 3.257 1.00 0.00 45 TRP A N 11
ATOM 11772 C CA . TRP A 1 45 ? -0.143 10.014 3.411 1.00 0.00 45 TRP A CA 11
ATOM 11773 C C . TRP A 1 45 ? -0.237 10.508 4.866 1.00 0.00 45 TRP A C 11
ATOM 11774 O O . TRP A 1 45 ? 0.536 11.368 5.276 1.00 0.00 45 TRP A O 11
ATOM 11795 N N . SER A 1 46 ? -1.174 9.960 5.647 1.00 0.00 46 SER A N 11
ATOM 11796 C CA . SER A 1 46 ? -1.490 10.457 6.999 1.00 0.00 46 SER A CA 11
ATOM 11797 C C . SER A 1 46 ? -0.443 9.999 8.021 1.00 0.00 46 SER A C 11
ATOM 11798 O O . SER A 1 46 ? 0.035 10.761 8.860 1.00 0.00 46 SER A O 11
ATOM 11806 N N . LEU A 1 47 ? -0.071 8.727 7.898 1.00 0.00 47 LEU A N 11
ATOM 11807 C CA . LEU A 1 47 ? 0.958 8.009 8.617 1.00 0.00 47 LEU A CA 11
ATOM 11808 C C . LEU A 1 47 ? 2.377 8.471 8.243 1.00 0.00 47 LEU A C 11
ATOM 11809 O O . LEU A 1 47 ? 3.216 8.752 9.100 1.00 0.00 47 LEU A O 11
ATOM 11825 N N . GLY A 1 48 ? 2.619 8.492 6.937 1.00 0.00 48 GLY A N 11
ATOM 11826 C CA . GLY A 1 48 ? 3.847 8.877 6.232 1.00 0.00 48 GLY A CA 11
ATOM 11827 C C . GLY A 1 48 ? 4.526 7.663 5.586 1.00 0.00 48 GLY A C 11
ATOM 11828 O O . GLY A 1 48 ? 5.007 7.719 4.455 1.00 0.00 48 GLY A O 11
ATOM 11832 N N . GLU A 1 49 ? 4.510 6.536 6.296 1.00 0.00 49 GLU A N 11
ATOM 11833 C CA . GLU A 1 49 ? 5.088 5.256 5.947 1.00 0.00 49 GLU A CA 11
ATOM 11834 C C . GLU A 1 49 ? 4.140 4.157 6.445 1.00 0.00 49 GLU A C 11
ATOM 11835 O O . GLU A 1 49 ? 3.561 4.290 7.520 1.00 0.00 49 GLU A O 11
ATOM 11847 N N . ALA A 1 50 ? 4.003 3.069 5.693 1.00 0.00 50 ALA A N 11
ATOM 11848 C CA . ALA A 1 50 ? 3.235 1.910 6.137 1.00 0.00 50 ALA A CA 11
ATOM 11849 C C . ALA A 1 50 ? 3.854 0.589 5.654 1.00 0.00 50 ALA A C 11
ATOM 11850 O O . ALA A 1 50 ? 4.430 0.492 4.568 1.00 0.00 50 ALA A O 11
ATOM 11857 N N . ARG A 1 51 ? 3.704 -0.476 6.451 1.00 0.00 51 ARG A N 11
ATOM 11858 C CA . ARG A 1 51 ? 4.119 -1.842 6.089 1.00 0.00 51 ARG A CA 11
ATOM 11859 C C . ARG A 1 51 ? 3.045 -2.449 5.181 1.00 0.00 51 ARG A C 11
ATOM 11860 O O . ARG A 1 51 ? 1.899 -2.019 5.252 1.00 0.00 51 ARG A O 11
ATOM 11881 N N . VAL A 1 52 ? 3.349 -3.478 4.389 1.00 0.00 52 VAL A N 11
ATOM 11882 C CA . VAL A 1 52 ? 2.342 -4.154 3.533 1.00 0.00 52 VAL A CA 11
ATOM 11883 C C . VAL A 1 52 ? 1.080 -4.589 4.269 1.00 0.00 52 VAL A C 11
ATOM 11884 O O . VAL A 1 52 ? -0.040 -4.542 3.761 1.00 0.00 52 VAL A O 11
ATOM 11897 N N . ASP A 1 53 ? 1.278 -5.162 5.442 1.00 0.00 53 ASP A N 11
ATOM 11898 C CA . ASP A 1 53 ? 0.220 -5.694 6.260 1.00 0.00 53 ASP A CA 11
ATOM 11899 C C . ASP A 1 53 ? -0.532 -4.566 6.990 1.00 0.00 53 ASP A C 11
ATOM 11900 O O . ASP A 1 53 ? -1.671 -4.749 7.393 1.00 0.00 53 ASP A O 11
ATOM 11909 N N . GLU A 1 54 ? 0.099 -3.398 7.122 1.00 0.00 54 GLU A N 11
ATOM 11910 C CA . GLU A 1 54 ? -0.516 -2.158 7.653 1.00 0.00 54 GLU A CA 11
ATOM 11911 C C . GLU A 1 54 ? -1.398 -1.463 6.612 1.00 0.00 54 GLU A C 11
ATOM 11912 O O . GLU A 1 54 ? -2.568 -1.181 6.851 1.00 0.00 54 GLU A O 11
ATOM 11924 N N . ILE A 1 55 ? -0.883 -1.249 5.392 1.00 0.00 55 ILE A N 11
ATOM 11925 C CA . ILE A 1 55 ? -1.679 -0.687 4.288 1.00 0.00 55 ILE A CA 11
ATOM 11926 C C . ILE A 1 55 ? -2.936 -1.525 4.046 1.00 0.00 55 ILE A C 11
ATOM 11927 O O . ILE A 1 55 ? -4.010 -0.958 3.880 1.00 0.00 55 ILE A O 11
ATOM 11943 N N . TYR A 1 56 ? -2.845 -2.859 4.061 1.00 0.00 56 TYR A N 11
ATOM 11944 C CA . TYR A 1 56 ? -4.019 -3.714 3.995 1.00 0.00 56 TYR A CA 11
ATOM 11945 C C . TYR A 1 56 ? -4.946 -3.593 5.197 1.00 0.00 56 TYR A C 11
ATOM 11946 O O . TYR A 1 56 ? -6.158 -3.689 5.059 1.00 0.00 56 TYR A O 11
ATOM 11964 N N . ALA A 1 57 ? -4.394 -3.337 6.378 1.00 0.00 57 ALA A N 11
ATOM 11965 C CA . ALA A 1 57 ? -5.194 -3.114 7.574 1.00 0.00 57 ALA A CA 11
ATOM 11966 C C . ALA A 1 57 ? -6.163 -1.923 7.424 1.00 0.00 57 ALA A C 11
ATOM 11967 O O . ALA A 1 57 ? -7.201 -1.908 8.091 1.00 0.00 57 ALA A O 11
ATOM 11974 N N . GLN A 1 58 ? -5.881 -0.974 6.518 1.00 0.00 58 GLN A N 11
ATOM 11975 C CA . GLN A 1 58 ? -6.769 0.144 6.251 1.00 0.00 58 GLN A CA 11
ATOM 11976 C C . GLN A 1 58 ? -7.835 -0.160 5.169 1.00 0.00 58 GLN A C 11
ATOM 11977 O O . GLN A 1 58 ? -8.663 0.685 4.833 1.00 0.00 58 GLN A O 11
ATOM 11991 N N . ILE A 1 59 ? -7.811 -1.374 4.598 1.00 0.00 59 ILE A N 11
ATOM 11992 C CA . ILE A 1 59 ? -8.653 -1.903 3.515 1.00 0.00 59 ILE A CA 11
ATOM 11993 C C . ILE A 1 59 ? -9.598 -3.014 4.055 1.00 0.00 59 ILE A C 11
ATOM 11994 O O . ILE A 1 59 ? -9.230 -4.190 4.065 1.00 0.00 59 ILE A O 11
ATOM 12010 N N . PRO A 1 60 ? -10.812 -2.662 4.520 1.00 0.00 60 PRO A N 11
ATOM 12011 C CA . PRO A 1 60 ? -11.755 -3.608 5.110 1.00 0.00 60 PRO A CA 11
ATOM 12012 C C . PRO A 1 60 ? -12.456 -4.491 4.061 1.00 0.00 60 PRO A C 11
ATOM 12013 O O . PRO A 1 60 ? -12.491 -4.161 2.877 1.00 0.00 60 PRO A O 11
ATOM 12024 N N . GLN A 1 61 ? -13.133 -5.559 4.518 1.00 0.00 61 GLN A N 11
ATOM 12025 C CA . GLN A 1 61 ? -14.015 -6.453 3.727 1.00 0.00 61 GLN A CA 11
ATOM 12026 C C . GLN A 1 61 ? -15.088 -5.790 2.823 1.00 0.00 61 GLN A C 11
ATOM 12027 O O . GLN A 1 61 ? -15.415 -6.346 1.776 1.00 0.00 61 GLN A O 11
ATOM 12041 N N . GLU A 1 62 ? -15.474 -4.544 3.120 1.00 0.00 62 GLU A N 11
ATOM 12042 C CA . GLU A 1 62 ? -16.281 -3.690 2.259 1.00 0.00 62 GLU A CA 11
ATOM 12043 C C . GLU A 1 62 ? -15.807 -3.569 0.775 1.00 0.00 62 GLU A C 11
ATOM 12044 O O . GLU A 1 62 ? -16.591 -3.352 -0.144 1.00 0.00 62 GLU A O 11
ATOM 12056 N N . LEU A 1 63 ? -14.504 -3.756 0.549 1.00 0.00 63 LEU A N 11
ATOM 12057 C CA . LEU A 1 63 ? -13.831 -3.592 -0.735 1.00 0.00 63 LEU A CA 11
ATOM 12058 C C . LEU A 1 63 ? -13.778 -4.890 -1.528 1.00 0.00 63 LEU A C 11
ATOM 12059 O O . LEU A 1 63 ? -13.403 -4.871 -2.690 1.00 0.00 63 LEU A O 11
ATOM 12075 N N . GLU A 1 64 ? -14.098 -6.016 -0.890 1.00 0.00 64 GLU A N 11
ATOM 12076 C CA . GLU A 1 64 ? -13.951 -7.387 -1.402 1.00 0.00 64 GLU A CA 11
ATOM 12077 C C . GLU A 1 64 ? -12.496 -7.787 -1.766 1.00 0.00 64 GLU A C 11
ATOM 12078 O O . GLU A 1 64 ? -12.244 -8.922 -2.175 1.00 0.00 64 GLU A O 11
ATOM 12090 N N . TRP A 1 65 ? -11.516 -6.889 -1.624 1.00 0.00 65 TRP A N 11
ATOM 12091 C CA . TRP A 1 65 ? -10.151 -7.063 -2.139 1.00 0.00 65 TRP A CA 11
ATOM 12092 C C . TRP A 1 65 ? -9.317 -8.098 -1.371 1.00 0.00 65 TRP A C 11
ATOM 12093 O O . TRP A 1 65 ? -9.031 -7.941 -0.183 1.00 0.00 65 TRP A O 11
ATOM 12114 N N . SER A 1 66 ? -8.879 -9.142 -2.072 1.00 0.00 66 SER A N 11
ATOM 12115 C CA . SER A 1 66 ? -7.864 -10.085 -1.582 1.00 0.00 66 SER A CA 11
ATOM 12116 C C . SER A 1 66 ? -6.532 -9.358 -1.346 1.00 0.00 66 SER A C 11
ATOM 12117 O O . SER A 1 66 ? -6.258 -8.339 -1.985 1.00 0.00 66 SER A O 11
ATOM 12125 N N . LEU A 1 67 ? -5.654 -9.880 -0.474 1.00 0.00 67 LEU A N 11
ATOM 12126 C CA . LEU A 1 67 ? -4.310 -9.348 -0.236 1.00 0.00 67 LEU A CA 11
ATOM 12127 C C . LEU A 1 67 ? -3.530 -9.147 -1.569 1.00 0.00 67 LEU A C 11
ATOM 12128 O O . LEU A 1 67 ? -2.981 -8.068 -1.786 1.00 0.00 67 LEU A O 11
ATOM 12144 N N . ALA A 1 68 ? -3.626 -10.085 -2.509 1.00 0.00 68 ALA A N 11
ATOM 12145 C CA . ALA A 1 68 ? -3.051 -9.943 -3.853 1.00 0.00 68 ALA A CA 11
ATOM 12146 C C . ALA A 1 68 ? -3.494 -8.675 -4.609 1.00 0.00 68 ALA A C 11
ATOM 12147 O O . ALA A 1 68 ? -2.750 -8.205 -5.468 1.00 0.00 68 ALA A O 11
ATOM 12154 N N . THR A 1 69 ? -4.661 -8.068 -4.318 1.00 0.00 69 THR A N 11
ATOM 12155 C CA . THR A 1 69 ? -5.071 -6.776 -4.874 1.00 0.00 69 THR A CA 11
ATOM 12156 C C . THR A 1 69 ? -4.216 -5.614 -4.360 1.00 0.00 69 THR A C 11
ATOM 12157 O O . THR A 1 69 ? -3.693 -4.875 -5.191 1.00 0.00 69 THR A O 11
ATOM 12168 N N . VAL A 1 70 ? -4.002 -5.437 -3.044 1.00 0.00 70 VAL A N 11
ATOM 12169 C CA . VAL A 1 70 ? -3.214 -4.267 -2.618 1.00 0.00 70 VAL A CA 11
ATOM 12170 C C . VAL A 1 70 ? -1.794 -4.318 -3.189 1.00 0.00 70 VAL A C 11
ATOM 12171 O O . VAL A 1 70 ? -1.251 -3.324 -3.650 1.00 0.00 70 VAL A O 11
ATOM 12184 N N . LYS A 1 71 ? -1.239 -5.526 -3.225 1.00 0.00 71 LYS A N 11
ATOM 12185 C CA . LYS A 1 71 ? 0.059 -5.890 -3.807 1.00 0.00 71 LYS A CA 11
ATOM 12186 C C . LYS A 1 71 ? 0.226 -5.377 -5.233 1.00 0.00 71 LYS A C 11
ATOM 12187 O O . LYS A 1 71 ? 1.164 -4.630 -5.514 1.00 0.00 71 LYS A O 11
ATOM 12206 N N . THR A 1 72 ? -0.706 -5.753 -6.111 1.00 0.00 72 THR A N 11
ATOM 12207 C CA . THR A 1 72 ? -0.702 -5.272 -7.504 1.00 0.00 72 THR A CA 11
ATOM 12208 C C . THR A 1 72 ? -0.914 -3.757 -7.578 1.00 0.00 72 THR A C 11
ATOM 12209 O O . THR A 1 72 ? -0.206 -3.100 -8.329 1.00 0.00 72 THR A O 11
ATOM 12220 N N . LEU A 1 73 ? -1.817 -3.181 -6.781 1.00 0.00 73 LEU A N 11
ATOM 12221 C CA . LEU A 1 73 ? -2.167 -1.768 -6.805 1.00 0.00 73 LEU A CA 11
ATOM 12222 C C . LEU A 1 73 ? -0.936 -0.901 -6.482 1.00 0.00 73 LEU A C 11
ATOM 12223 O O . LEU A 1 73 ? -0.531 -0.032 -7.266 1.00 0.00 73 LEU A O 11
ATOM 12239 N N . LEU A 1 74 ? -0.248 -1.220 -5.378 1.00 0.00 74 LEU A N 11
ATOM 12240 C CA . LEU A 1 74 ? 1.023 -0.597 -5.011 1.00 0.00 74 LEU A CA 11
ATOM 12241 C C . LEU A 1 74 ? 2.001 -0.619 -6.157 1.00 0.00 74 LEU A C 11
ATOM 12242 O O . LEU A 1 74 ? 2.513 0.412 -6.557 1.00 0.00 74 LEU A O 11
ATOM 12258 N N . GLY A 1 75 ? 2.203 -1.811 -6.687 1.00 0.00 75 GLY A N 11
ATOM 12259 C CA . GLY A 1 75 ? 3.103 -2.111 -7.800 1.00 0.00 75 GLY A CA 11
ATOM 12260 C C . GLY A 1 75 ? 2.836 -1.229 -9.025 1.00 0.00 75 GLY A C 11
ATOM 12261 O O . GLY A 1 75 ? 3.756 -0.949 -9.784 1.00 0.00 75 GLY A O 11
ATOM 12265 N N . ARG A 1 76 ? 1.604 -0.743 -9.178 1.00 0.00 76 ARG A N 11
ATOM 12266 C CA . ARG A 1 76 ? 1.238 0.251 -10.201 1.00 0.00 76 ARG A CA 11
ATOM 12267 C C . ARG A 1 76 ? 1.635 1.651 -9.762 1.00 0.00 76 ARG A C 11
ATOM 12268 O O . ARG A 1 76 ? 2.221 2.371 -10.566 1.00 0.00 76 ARG A O 11
ATOM 12289 N N . LEU A 1 77 ? 1.389 2.039 -8.496 1.00 0.00 77 LEU A N 11
ATOM 12290 C CA . LEU A 1 77 ? 1.863 3.338 -7.984 1.00 0.00 77 LEU A CA 11
ATOM 12291 C C . LEU A 1 77 ? 3.380 3.485 -8.092 1.00 0.00 77 LEU A C 11
ATOM 12292 O O . LEU A 1 77 ? 3.891 4.487 -8.581 1.00 0.00 77 LEU A O 11
ATOM 12308 N N . VAL A 1 78 ? 4.080 2.470 -7.582 1.00 0.00 78 VAL A N 11
ATOM 12309 C CA . VAL A 1 78 ? 5.549 2.508 -7.439 1.00 0.00 78 VAL A CA 11
ATOM 12310 C C . VAL A 1 78 ? 6.269 2.390 -8.791 1.00 0.00 78 VAL A C 11
ATOM 12311 O O . VAL A 1 78 ? 7.239 3.116 -9.003 1.00 0.00 78 VAL A O 11
ATOM 12324 N N . LYS A 1 79 ? 5.778 1.587 -9.752 1.00 0.00 79 LYS A N 11
ATOM 12325 C CA . LYS A 1 79 ? 6.322 1.565 -11.131 1.00 0.00 79 LYS A CA 11
ATOM 12326 C C . LYS A 1 79 ? 5.990 2.773 -11.991 1.00 0.00 79 LYS A C 11
ATOM 12327 O O . LYS A 1 79 ? 6.701 3.014 -12.962 1.00 0.00 79 LYS A O 11
ATOM 12346 N N . LYS A 1 80 ? 4.975 3.546 -11.610 1.00 0.00 80 LYS A N 11
ATOM 12347 C CA . LYS A 1 80 ? 4.659 4.861 -12.195 1.00 0.00 80 LYS A CA 11
ATOM 12348 C C . LYS A 1 80 ? 5.135 6.036 -11.313 1.00 0.00 80 LYS A C 11
ATOM 12349 O O . LYS A 1 80 ? 4.640 7.147 -11.449 1.00 0.00 80 LYS A O 11
ATOM 12368 N N . GLU A 1 81 ? 6.088 5.777 -10.424 1.00 0.00 81 GLU A N 11
ATOM 12369 C CA . GLU A 1 81 ? 6.842 6.794 -9.662 1.00 0.00 81 GLU A CA 11
ATOM 12370 C C . GLU A 1 81 ? 6.002 7.707 -8.748 1.00 0.00 81 GLU A C 11
ATOM 12371 O O . GLU A 1 81 ? 6.450 8.787 -8.366 1.00 0.00 81 GLU A O 11
ATOM 12383 N N . MET A 1 82 ? 4.793 7.290 -8.326 1.00 0.00 82 MET A N 11
ATOM 12384 C CA . MET A 1 82 ? 4.057 8.005 -7.290 1.00 0.00 82 MET A CA 11
ATOM 12385 C C . MET A 1 82 ? 4.690 7.714 -5.923 1.00 0.00 82 MET A C 11
ATOM 12386 O O . MET A 1 82 ? 4.960 8.629 -5.147 1.00 0.00 82 MET A O 11
ATOM 12400 N N . LEU A 1 83 ? 4.930 6.433 -5.631 1.00 0.00 83 LEU A N 11
ATOM 12401 C CA . LEU A 1 83 ? 5.428 5.956 -4.329 1.00 0.00 83 LEU A CA 11
ATOM 12402 C C . LEU A 1 83 ? 6.772 5.231 -4.460 1.00 0.00 83 LEU A C 11
ATOM 12403 O O . LEU A 1 83 ? 7.229 4.926 -5.566 1.00 0.00 83 LEU A O 11
ATOM 12419 N N . SER A 1 84 ? 7.363 4.872 -3.321 1.00 0.00 84 SER A N 11
ATOM 12420 C CA . SER A 1 84 ? 8.537 3.990 -3.264 1.00 0.00 84 SER A CA 11
ATOM 12421 C C . SER A 1 84 ? 8.440 2.984 -2.115 1.00 0.00 84 SER A C 11
ATOM 12422 O O . SER A 1 84 ? 7.501 3.005 -1.315 1.00 0.00 84 SER A O 11
ATOM 12430 N N . THR A 1 85 ? 9.364 2.026 -2.071 1.00 0.00 85 THR A N 11
ATOM 12431 C CA . THR A 1 85 ? 9.248 0.876 -1.171 1.00 0.00 85 THR A CA 11
ATOM 12432 C C . THR A 1 85 ? 10.580 0.172 -0.925 1.00 0.00 85 THR A C 11
ATOM 12433 O O . THR A 1 85 ? 11.415 0.077 -1.827 1.00 0.00 85 THR A O 11
ATOM 12444 N N . GLU A 1 86 ? 10.782 -0.341 0.297 1.00 0.00 86 GLU A N 11
ATOM 12445 C CA . GLU A 1 86 ? 12.020 -1.023 0.730 1.00 0.00 86 GLU A CA 11
ATOM 12446 C C . GLU A 1 86 ? 11.738 -2.211 1.681 1.00 0.00 86 GLU A C 11
ATOM 12447 O O . GLU A 1 86 ? 10.594 -2.412 2.084 1.00 0.00 86 GLU A O 11
ATOM 12459 N N . LYS A 1 87 ? 12.757 -3.012 2.039 1.00 0.00 87 LYS A N 11
ATOM 12460 C CA . LYS A 1 87 ? 12.591 -4.321 2.710 1.00 0.00 87 LYS A CA 11
ATOM 12461 C C . LYS A 1 87 ? 12.948 -4.306 4.203 1.00 0.00 87 LYS A C 11
ATOM 12462 O O . LYS A 1 87 ? 14.090 -4.048 4.583 1.00 0.00 87 LYS A O 11
ATOM 12481 N N . GLU A 1 88 ? 11.979 -4.681 5.041 1.00 0.00 88 GLU A N 11
ATOM 12482 C CA . GLU A 1 88 ? 12.064 -4.775 6.507 1.00 0.00 88 GLU A CA 11
ATOM 12483 C C . GLU A 1 88 ? 11.693 -6.190 6.995 1.00 0.00 88 GLU A C 11
ATOM 12484 O O . GLU A 1 88 ? 10.532 -6.604 6.931 1.00 0.00 88 GLU A O 11
ATOM 12496 N N . GLY A 1 89 ? 12.695 -6.936 7.470 1.00 0.00 89 GLY A N 11
ATOM 12497 C CA . GLY A 1 89 ? 12.575 -8.332 7.901 1.00 0.00 89 GLY A CA 11
ATOM 12498 C C . GLY A 1 89 ? 11.782 -9.209 6.928 1.00 0.00 89 GLY A C 11
ATOM 12499 O O . GLY A 1 89 ? 12.118 -9.357 5.748 1.00 0.00 89 GLY A O 11
ATOM 12503 N N . ARG A 1 90 ? 10.677 -9.785 7.413 1.00 0.00 90 ARG A N 11
ATOM 12504 C CA . ARG A 1 90 ? 9.784 -10.664 6.635 1.00 0.00 90 ARG A CA 11
ATOM 12505 C C . ARG A 1 90 ? 8.966 -9.955 5.536 1.00 0.00 90 ARG A C 11
ATOM 12506 O O . ARG A 1 90 ? 8.361 -10.635 4.709 1.00 0.00 90 ARG A O 11
ATOM 12527 N N . LYS A 1 91 ? 8.977 -8.619 5.478 1.00 0.00 91 LYS A N 11
ATOM 12528 C CA . LYS A 1 91 ? 8.027 -7.819 4.684 1.00 0.00 91 LYS A CA 11
ATOM 12529 C C . LYS A 1 91 ? 8.617 -6.565 4.025 1.00 0.00 91 LYS A C 11
ATOM 12530 O O . LYS A 1 91 ? 9.829 -6.351 3.989 1.00 0.00 91 LYS A O 11
ATOM 12549 N N . PHE A 1 92 ? 7.732 -5.792 3.403 1.00 0.00 92 PHE A N 11
ATOM 12550 C CA . PHE A 1 92 ? 8.039 -4.504 2.771 1.00 0.00 92 PHE A CA 11
ATOM 12551 C C . PHE A 1 92 ? 7.502 -3.318 3.580 1.00 0.00 92 PHE A C 11
ATOM 12552 O O . PHE A 1 92 ? 6.536 -3.444 4.340 1.00 0.00 92 PHE A O 11
ATOM 12569 N N . VAL A 1 93 ? 8.085 -2.155 3.320 1.00 0.00 93 VAL A N 11
ATOM 12570 C CA . VAL A 1 93 ? 7.649 -0.828 3.754 1.00 0.00 93 VAL A CA 11
ATOM 12571 C C . VAL A 1 93 ? 7.366 -0.022 2.494 1.00 0.00 93 VAL A C 11
ATOM 12572 O O . VAL A 1 93 ? 8.060 -0.167 1.488 1.00 0.00 93 VAL A O 11
ATOM 12585 N N . TYR A 1 94 ? 6.353 0.826 2.563 1.00 0.00 94 TYR A N 11
ATOM 12586 C CA . TYR A 1 94 ? 5.870 1.666 1.475 1.00 0.00 94 TYR A CA 11
ATOM 12587 C C . TYR A 1 94 ? 5.867 3.109 1.958 1.00 0.00 94 TYR A C 11
ATOM 12588 O O . TYR A 1 94 ? 5.175 3.456 2.922 1.00 0.00 94 TYR A O 11
ATOM 12606 N N . ARG A 1 95 ? 6.715 3.932 1.328 1.00 0.00 95 ARG A N 11
ATOM 12607 C CA . ARG A 1 95 ? 7.059 5.294 1.768 1.00 0.00 95 ARG A CA 11
ATOM 12608 C C . ARG A 1 95 ? 7.295 6.272 0.596 1.00 0.00 95 ARG A C 11
ATOM 12609 O O . ARG A 1 95 ? 7.453 5.821 -0.537 1.00 0.00 95 ARG A O 11
ATOM 12630 N N . PRO A 1 96 ? 7.370 7.589 0.857 1.00 0.00 96 PRO A N 11
ATOM 12631 C CA . PRO A 1 96 ? 7.856 8.566 -0.119 1.00 0.00 96 PRO A CA 11
ATOM 12632 C C . PRO A 1 96 ? 9.394 8.668 -0.117 1.00 0.00 96 PRO A C 11
ATOM 12633 O O . PRO A 1 96 ? 10.074 8.247 0.834 1.00 0.00 96 PRO A O 11
ATOM 12644 N N . LEU A 1 97 ? 9.921 9.291 -1.174 1.00 0.00 97 LEU A N 11
ATOM 12645 C CA . LEU A 1 97 ? 11.301 9.738 -1.366 1.00 0.00 97 LEU A CA 11
ATOM 12646 C C . LEU A 1 97 ? 11.411 11.284 -1.339 1.00 0.00 97 LEU A C 11
ATOM 12647 O O . LEU A 1 97 ? 10.442 11.941 -0.975 1.00 0.00 97 LEU A O 11
ATOM 12663 N N . MET A 1 98 ? 12.556 11.864 -1.713 1.00 0.00 98 MET A N 11
ATOM 12664 C CA . MET A 1 98 ? 12.773 13.327 -1.720 1.00 0.00 98 MET A CA 11
ATOM 12665 C C . MET A 1 98 ? 13.712 13.781 -2.852 1.00 0.00 98 MET A C 11
ATOM 12666 O O . MET A 1 98 ? 14.340 12.939 -3.504 1.00 0.00 98 MET A O 11
ATOM 12680 N N . GLU A 1 99 ? 13.839 15.101 -3.050 1.00 0.00 99 GLU A N 11
ATOM 12681 C CA . GLU A 1 99 ? 14.675 15.766 -4.070 1.00 0.00 99 GLU A CA 11
ATOM 12682 C C . GLU A 1 99 ? 15.459 16.962 -3.502 1.00 0.00 99 GLU A C 11
ATOM 12683 O O . GLU A 1 99 ? 15.009 17.599 -2.519 1.00 0.00 99 GLU A O 11
ATOM 12695 N N . PHE A 1 31 ? -5.690 18.471 -11.283 1.00 0.00 31 PHE A N 12
ATOM 12696 C CA . PHE A 1 31 ? -4.641 17.512 -10.872 1.00 0.00 31 PHE A CA 12
ATOM 12697 C C . PHE A 1 31 ? -5.220 16.100 -10.908 1.00 0.00 31 PHE A C 12
ATOM 12698 O O . PHE A 1 31 ? -6.158 15.833 -10.167 1.00 0.00 31 PHE A O 12
ATOM 12715 N N . ASN A 1 32 ? -4.715 15.206 -11.766 1.00 0.00 32 ASN A N 12
ATOM 12716 C CA . ASN A 1 32 ? -5.309 13.880 -11.994 1.00 0.00 32 ASN A CA 12
ATOM 12717 C C . ASN A 1 32 ? -4.221 12.862 -12.397 1.00 0.00 32 ASN A C 12
ATOM 12718 O O . ASN A 1 32 ? -3.611 13.029 -13.449 1.00 0.00 32 ASN A O 12
ATOM 12729 N N . VAL A 1 33 ? -3.985 11.813 -11.593 1.00 0.00 33 VAL A N 12
ATOM 12730 C CA . VAL A 1 33 ? -2.930 10.799 -11.850 1.00 0.00 33 VAL A CA 12
ATOM 12731 C C . VAL A 1 33 ? -3.345 9.339 -11.558 1.00 0.00 33 VAL A C 12
ATOM 12732 O O . VAL A 1 33 ? -2.610 8.400 -11.864 1.00 0.00 33 VAL A O 12
ATOM 12745 N N . SER A 1 34 ? -4.526 9.120 -10.986 1.00 0.00 34 SER A N 12
ATOM 12746 C CA . SER A 1 34 ? -5.046 7.817 -10.553 1.00 0.00 34 SER A CA 12
ATOM 12747 C C . SER A 1 34 ? -5.877 7.115 -11.639 1.00 0.00 34 SER A C 12
ATOM 12748 O O . SER A 1 34 ? -6.268 7.721 -12.633 1.00 0.00 34 SER A O 12
ATOM 12756 N N . ASN A 1 35 ? -6.155 5.822 -11.436 1.00 0.00 35 ASN A N 12
ATOM 12757 C CA . ASN A 1 35 ? -7.051 5.024 -12.284 1.00 0.00 35 ASN A CA 12
ATOM 12758 C C . ASN A 1 35 ? -8.035 4.229 -11.401 1.00 0.00 35 ASN A C 12
ATOM 12759 O O . ASN A 1 35 ? -9.241 4.456 -11.474 1.00 0.00 35 ASN A O 12
ATOM 12770 N N . ALA A 1 36 ? -7.507 3.356 -10.524 1.00 0.00 36 ALA A N 12
ATOM 12771 C CA . ALA A 1 36 ? -8.295 2.493 -9.635 1.00 0.00 36 ALA A CA 12
ATOM 12772 C C . ALA A 1 36 ? -9.138 3.302 -8.621 1.00 0.00 36 ALA A C 12
ATOM 12773 O O . ALA A 1 36 ? -10.359 3.315 -8.713 1.00 0.00 36 ALA A O 12
ATOM 12780 N N . GLU A 1 37 ? -8.470 4.018 -7.707 1.00 0.00 37 GLU A N 12
ATOM 12781 C CA . GLU A 1 37 ? -9.026 5.020 -6.775 1.00 0.00 37 GLU A CA 12
ATOM 12782 C C . GLU A 1 37 ? -7.847 5.785 -6.126 1.00 0.00 37 GLU A C 12
ATOM 12783 O O . GLU A 1 37 ? -6.750 5.792 -6.696 1.00 0.00 37 GLU A O 12
ATOM 12795 N N . LEU A 1 38 ? -8.011 6.426 -4.954 1.00 0.00 38 LEU A N 12
ATOM 12796 C CA . LEU A 1 38 ? -6.936 7.179 -4.264 1.00 0.00 38 LEU A CA 12
ATOM 12797 C C . LEU A 1 38 ? -6.699 6.819 -2.780 1.00 0.00 38 LEU A C 12
ATOM 12798 O O . LEU A 1 38 ? -5.697 7.254 -2.209 1.00 0.00 38 LEU A O 12
ATOM 12814 N N . ILE A 1 39 ? -7.560 5.994 -2.166 1.00 0.00 39 ILE A N 12
ATOM 12815 C CA . ILE A 1 39 ? -7.493 5.615 -0.731 1.00 0.00 39 ILE A CA 12
ATOM 12816 C C . ILE A 1 39 ? -6.087 5.138 -0.325 1.00 0.00 39 ILE A C 12
ATOM 12817 O O . ILE A 1 39 ? -5.504 5.652 0.627 1.00 0.00 39 ILE A O 12
ATOM 12833 N N . VAL A 1 40 ? -5.511 4.209 -1.101 1.00 0.00 40 VAL A N 12
ATOM 12834 C CA . VAL A 1 40 ? -4.174 3.628 -0.871 1.00 0.00 40 VAL A CA 12
ATOM 12835 C C . VAL A 1 40 ? -3.003 4.620 -0.928 1.00 0.00 40 VAL A C 12
ATOM 12836 O O . VAL A 1 40 ? -1.924 4.262 -0.480 1.00 0.00 40 VAL A O 12
ATOM 12849 N N . MET A 1 41 ? -3.183 5.847 -1.436 1.00 0.00 41 MET A N 12
ATOM 12850 C CA . MET A 1 41 ? -2.181 6.922 -1.299 1.00 0.00 41 MET A CA 12
ATOM 12851 C C . MET A 1 41 ? -2.481 7.770 -0.053 1.00 0.00 41 MET A C 12
ATOM 12852 O O . MET A 1 41 ? -1.593 8.001 0.769 1.00 0.00 41 MET A O 12
ATOM 12866 N N . ARG A 1 42 ? -3.735 8.218 0.099 1.00 0.00 42 ARG A N 12
ATOM 12867 C CA . ARG A 1 42 ? -4.134 9.165 1.150 1.00 0.00 42 ARG A CA 12
ATOM 12868 C C . ARG A 1 42 ? -3.969 8.608 2.568 1.00 0.00 42 ARG A C 12
ATOM 12869 O O . ARG A 1 42 ? -3.675 9.385 3.470 1.00 0.00 42 ARG A O 12
ATOM 12890 N N . VAL A 1 43 ? -4.140 7.303 2.795 1.00 0.00 43 VAL A N 12
ATOM 12891 C CA . VAL A 1 43 ? -3.982 6.737 4.155 1.00 0.00 43 VAL A CA 12
ATOM 12892 C C . VAL A 1 43 ? -2.510 6.678 4.583 1.00 0.00 43 VAL A C 12
ATOM 12893 O O . VAL A 1 43 ? -2.142 7.278 5.591 1.00 0.00 43 VAL A O 12
ATOM 12906 N N . ILE A 1 44 ? -1.639 6.074 3.764 1.00 0.00 44 ILE A N 12
ATOM 12907 C CA . ILE A 1 44 ? -0.220 5.880 4.099 1.00 0.00 44 ILE A CA 12
ATOM 12908 C C . ILE A 1 44 ? 0.516 7.197 4.344 1.00 0.00 44 ILE A C 12
ATOM 12909 O O . ILE A 1 44 ? 1.360 7.260 5.239 1.00 0.00 44 ILE A O 12
ATOM 12925 N N . TRP A 1 45 ? 0.177 8.243 3.584 1.00 0.00 45 TRP A N 12
ATOM 12926 C CA . TRP A 1 45 ? 0.750 9.582 3.745 1.00 0.00 45 TRP A CA 12
ATOM 12927 C C . TRP A 1 45 ? 0.790 10.051 5.211 1.00 0.00 45 TRP A C 12
ATOM 12928 O O . TRP A 1 45 ? 1.766 10.666 5.630 1.00 0.00 45 TRP A O 12
ATOM 12949 N N . SER A 1 46 ? -0.243 9.714 5.990 1.00 0.00 46 SER A N 12
ATOM 12950 C CA . SER A 1 46 ? -0.421 10.204 7.373 1.00 0.00 46 SER A CA 12
ATOM 12951 C C . SER A 1 46 ? 0.605 9.613 8.337 1.00 0.00 46 SER A C 12
ATOM 12952 O O . SER A 1 46 ? 1.174 10.301 9.188 1.00 0.00 46 SER A O 12
ATOM 12960 N N . LEU A 1 47 ? 0.782 8.305 8.216 1.00 0.00 47 LEU A N 12
ATOM 12961 C CA . LEU A 1 47 ? 1.547 7.414 9.057 1.00 0.00 47 LEU A CA 12
ATOM 12962 C C . LEU A 1 47 ? 3.064 7.555 8.858 1.00 0.00 47 LEU A C 12
ATOM 12963 O O . LEU A 1 47 ? 3.849 7.385 9.786 1.00 0.00 47 LEU A O 12
ATOM 12979 N N . GLY A 1 48 ? 3.468 7.847 7.626 1.00 0.00 48 GLY A N 12
ATOM 12980 C CA . GLY A 1 48 ? 4.853 8.117 7.241 1.00 0.00 48 GLY A CA 12
ATOM 12981 C C . GLY A 1 48 ? 5.523 6.921 6.576 1.00 0.00 48 GLY A C 12
ATOM 12982 O O . GLY A 1 48 ? 6.081 7.068 5.486 1.00 0.00 48 GLY A O 12
ATOM 12986 N N . GLU A 1 49 ? 5.441 5.731 7.180 1.00 0.00 49 GLU A N 12
ATOM 12987 C CA . GLU A 1 49 ? 5.966 4.493 6.607 1.00 0.00 49 GLU A CA 12
ATOM 12988 C C . GLU A 1 49 ? 5.191 3.231 7.037 1.00 0.00 49 GLU A C 12
ATOM 12989 O O . GLU A 1 49 ? 5.214 2.808 8.197 1.00 0.00 49 GLU A O 12
ATOM 13001 N N . ALA A 1 50 ? 4.541 2.578 6.070 1.00 0.00 50 ALA A N 12
ATOM 13002 C CA . ALA A 1 50 ? 3.602 1.486 6.336 1.00 0.00 50 ALA A CA 12
ATOM 13003 C C . ALA A 1 50 ? 4.194 0.131 5.931 1.00 0.00 50 ALA A C 12
ATOM 13004 O O . ALA A 1 50 ? 4.836 0.006 4.889 1.00 0.00 50 ALA A O 12
ATOM 13011 N N . ARG A 1 51 ? 3.964 -0.912 6.737 1.00 0.00 51 ARG A N 12
ATOM 13012 C CA . ARG A 1 51 ? 4.376 -2.300 6.448 1.00 0.00 51 ARG A CA 12
ATOM 13013 C C . ARG A 1 51 ? 3.285 -2.995 5.616 1.00 0.00 51 ARG A C 12
ATOM 13014 O O . ARG A 1 51 ? 2.186 -2.464 5.495 1.00 0.00 51 ARG A O 12
ATOM 1303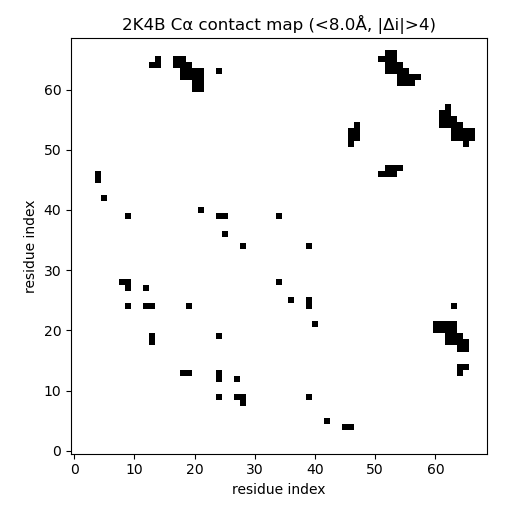5 N N . VAL A 1 52 ? 3.535 -4.165 5.019 1.00 0.00 52 VAL A N 12
ATOM 13036 C CA . VAL A 1 52 ? 2.552 -4.775 4.087 1.00 0.00 52 VAL A CA 12
ATOM 13037 C C . VAL A 1 52 ? 1.207 -5.256 4.684 1.00 0.00 52 VAL A C 12
ATOM 13038 O O . VAL A 1 52 ? 0.177 -5.187 4.016 1.00 0.00 52 VAL A O 12
ATOM 13051 N N . ASP A 1 53 ? 1.226 -5.752 5.912 1.00 0.00 53 ASP A N 12
ATOM 13052 C CA . ASP A 1 53 ? 0.034 -6.007 6.754 1.00 0.00 53 ASP A CA 12
ATOM 13053 C C . ASP A 1 53 ? -0.559 -4.698 7.278 1.00 0.00 53 ASP A C 12
ATOM 13054 O O . ASP A 1 53 ? -1.757 -4.616 7.520 1.00 0.00 53 ASP A O 12
ATOM 13063 N N . GLU A 1 54 ? 0.243 -3.631 7.316 1.00 0.00 54 GLU A N 12
ATOM 13064 C CA . GLU A 1 54 ? -0.214 -2.306 7.732 1.00 0.00 54 GLU A CA 12
ATOM 13065 C C . GLU A 1 54 ? -1.074 -1.643 6.654 1.00 0.00 54 GLU A C 12
ATOM 13066 O O . GLU A 1 54 ? -2.221 -1.300 6.878 1.00 0.00 54 GLU A O 12
ATOM 13078 N N . ILE A 1 55 ? -0.571 -1.551 5.424 1.00 0.00 55 ILE A N 12
ATOM 13079 C CA . ILE A 1 55 ? -1.310 -0.973 4.286 1.00 0.00 55 ILE A CA 12
ATOM 13080 C C . ILE A 1 55 ? -2.675 -1.632 4.078 1.00 0.00 55 ILE A C 12
ATOM 13081 O O . ILE A 1 55 ? -3.670 -0.933 3.906 1.00 0.00 55 ILE A O 12
ATOM 13097 N N . TYR A 1 56 ? -2.742 -2.969 4.131 1.00 0.00 56 TYR A N 12
ATOM 13098 C CA . TYR A 1 56 ? -3.986 -3.726 4.062 1.00 0.00 56 TYR A CA 12
ATOM 13099 C C . TYR A 1 56 ? -4.972 -3.355 5.156 1.00 0.00 56 TYR A C 12
ATOM 13100 O O . TYR A 1 56 ? -6.169 -3.274 4.914 1.00 0.00 56 TYR A O 12
ATOM 13118 N N . ALA A 1 57 ? -4.449 -3.059 6.339 1.00 0.00 57 ALA A N 12
ATOM 13119 C CA . ALA A 1 57 ? -5.236 -2.580 7.465 1.00 0.00 57 ALA A CA 12
ATOM 13120 C C . ALA A 1 57 ? -6.076 -1.328 7.159 1.00 0.00 57 ALA A C 12
ATOM 13121 O O . ALA A 1 57 ? -7.057 -1.084 7.861 1.00 0.00 57 ALA A O 12
ATOM 13128 N N . GLN A 1 58 ? -5.728 -0.517 6.143 1.00 0.00 58 GLN A N 12
ATOM 13129 C CA . GLN A 1 58 ? -6.539 0.642 5.772 1.00 0.00 58 GLN A CA 12
ATOM 13130 C C . GLN A 1 58 ? -7.505 0.380 4.588 1.00 0.00 58 GLN A C 12
ATOM 13131 O O . GLN A 1 58 ? -8.201 1.303 4.160 1.00 0.00 58 GLN A O 12
ATOM 13145 N N . ILE A 1 59 ? -7.568 -0.855 4.074 1.00 0.00 59 ILE A N 12
ATOM 13146 C CA . ILE A 1 59 ? -8.368 -1.299 2.922 1.00 0.00 59 ILE A CA 12
ATOM 13147 C C . ILE A 1 59 ? -9.613 -2.074 3.419 1.00 0.00 59 ILE A C 12
ATOM 13148 O O . ILE A 1 59 ? -9.483 -3.232 3.816 1.00 0.00 59 ILE A O 12
ATOM 13164 N N . PRO A 1 60 ? -10.821 -1.469 3.458 1.00 0.00 60 PRO A N 12
ATOM 13165 C CA . PRO A 1 60 ? -12.014 -2.073 4.066 1.00 0.00 60 PRO A CA 12
ATOM 13166 C C . PRO A 1 60 ? -12.756 -3.086 3.163 1.00 0.00 60 PRO A C 12
ATOM 13167 O O . PRO A 1 60 ? -12.610 -3.084 1.940 1.00 0.00 60 PRO A O 12
ATOM 13178 N N . GLN A 1 61 ? -13.677 -3.864 3.755 1.00 0.00 61 GLN A N 12
ATOM 13179 C CA . GLN A 1 61 ? -14.592 -4.798 3.066 1.00 0.00 61 GLN A CA 12
ATOM 13180 C C . GLN A 1 61 ? -15.611 -4.109 2.116 1.00 0.00 61 GLN A C 12
ATOM 13181 O O . GLN A 1 61 ? -16.525 -4.744 1.594 1.00 0.00 61 GLN A O 12
ATOM 13195 N N . GLU A 1 62 ? -15.507 -2.793 1.885 1.00 0.00 62 GLU A N 12
ATOM 13196 C CA . GLU A 1 62 ? -16.285 -2.040 0.887 1.00 0.00 62 GLU A CA 12
ATOM 13197 C C . GLU A 1 62 ? -15.793 -2.257 -0.562 1.00 0.00 62 GLU A C 12
ATOM 13198 O O . GLU A 1 62 ? -16.529 -1.991 -1.513 1.00 0.00 62 GLU A O 12
ATOM 13210 N N . LEU A 1 63 ? -14.542 -2.702 -0.717 1.00 0.00 63 LEU A N 12
ATOM 13211 C CA . LEU A 1 63 ? -13.846 -2.870 -2.011 1.00 0.00 63 LEU A CA 12
ATOM 13212 C C . LEU A 1 63 ? -13.879 -4.304 -2.546 1.00 0.00 63 LEU A C 12
ATOM 13213 O O . LEU A 1 63 ? -13.958 -4.534 -3.753 1.00 0.00 63 LEU A O 12
ATOM 13229 N N . GLU A 1 64 ? -13.843 -5.253 -1.604 1.00 0.00 64 GLU A N 12
ATOM 13230 C CA . GLU A 1 64 ? -14.020 -6.714 -1.771 1.00 0.00 64 GLU A CA 12
ATOM 13231 C C . GLU A 1 64 ? -12.755 -7.456 -2.268 1.00 0.00 64 GLU A C 12
ATOM 13232 O O . GLU A 1 64 ? -12.830 -8.547 -2.836 1.00 0.00 64 GLU A O 12
ATOM 13244 N N . TRP A 1 65 ? -11.583 -6.859 -2.058 1.00 0.00 65 TRP A N 12
ATOM 13245 C CA . TRP A 1 65 ? -10.280 -7.357 -2.513 1.00 0.00 65 TRP A CA 12
ATOM 13246 C C . TRP A 1 65 ? -9.593 -8.316 -1.529 1.00 0.00 65 TRP A C 12
ATOM 13247 O O . TRP A 1 65 ? -9.910 -8.320 -0.343 1.00 0.00 65 TRP A O 12
ATOM 13268 N N . SER A 1 66 ? -8.585 -9.061 -2.008 1.00 0.00 66 SER A N 12
ATOM 13269 C CA . SER A 1 66 ? -7.727 -9.957 -1.209 1.00 0.00 66 SER A CA 12
ATOM 13270 C C . SER A 1 66 ? -6.309 -9.396 -1.030 1.00 0.00 66 SER A C 12
ATOM 13271 O O . SER A 1 66 ? -5.895 -8.469 -1.730 1.00 0.00 66 SER A O 12
ATOM 13279 N N . LEU A 1 67 ? -5.486 -10.011 -0.166 1.00 0.00 67 LEU A N 12
ATOM 13280 C CA . LEU A 1 67 ? -4.074 -9.645 0.004 1.00 0.00 67 LEU A CA 12
ATOM 13281 C C . LEU A 1 67 ? -3.294 -9.739 -1.328 1.00 0.00 67 LEU A C 12
ATOM 13282 O O . LEU A 1 67 ? -2.475 -8.869 -1.640 1.00 0.00 67 LEU A O 12
ATOM 13298 N N . ALA A 1 68 ? -3.624 -10.709 -2.188 1.00 0.00 68 ALA A N 12
ATOM 13299 C CA . ALA A 1 68 ? -3.072 -10.788 -3.543 1.00 0.00 68 ALA A CA 12
ATOM 13300 C C . ALA A 1 68 ? -3.302 -9.478 -4.327 1.00 0.00 68 ALA A C 12
ATOM 13301 O O . ALA A 1 68 ? -2.361 -8.953 -4.927 1.00 0.00 68 ALA A O 12
ATOM 13308 N N . THR A 1 69 ? -4.506 -8.892 -4.232 1.00 0.00 69 THR A N 12
ATOM 13309 C CA . THR A 1 69 ? -4.861 -7.609 -4.849 1.00 0.00 69 THR A CA 12
ATOM 13310 C C . THR A 1 69 ? -3.973 -6.464 -4.401 1.00 0.00 69 THR A C 12
ATOM 13311 O O . THR A 1 69 ? -3.375 -5.824 -5.261 1.00 0.00 69 THR A O 12
ATOM 13322 N N . VAL A 1 70 ? -3.819 -6.175 -3.096 1.00 0.00 70 VAL A N 12
ATOM 13323 C CA . VAL A 1 70 ? -2.992 -5.039 -2.699 1.00 0.00 70 VAL A CA 12
ATOM 13324 C C . VAL A 1 70 ? -1.553 -5.117 -3.219 1.00 0.00 70 VAL A C 12
ATOM 13325 O O . VAL A 1 70 ? -1.106 -4.141 -3.798 1.00 0.00 70 VAL A O 12
ATOM 13338 N N . LYS A 1 71 ? -0.869 -6.265 -3.153 1.00 0.00 71 LYS A N 12
ATOM 13339 C CA . LYS A 1 71 ? 0.440 -6.494 -3.784 1.00 0.00 71 LYS A CA 12
ATOM 13340 C C . LYS A 1 71 ? 0.509 -6.033 -5.240 1.00 0.00 71 LYS A C 12
ATOM 13341 O O . LYS A 1 71 ? 1.355 -5.194 -5.572 1.00 0.00 71 LYS A O 12
ATOM 13360 N N . THR A 1 72 ? -0.393 -6.545 -6.084 1.00 0.00 72 THR A N 12
ATOM 13361 C CA . THR A 1 72 ? -0.432 -6.129 -7.509 1.00 0.00 72 THR A CA 12
ATOM 13362 C C . THR A 1 72 ? -0.764 -4.647 -7.702 1.00 0.00 72 THR A C 12
ATOM 13363 O O . THR A 1 72 ? -0.183 -4.001 -8.572 1.00 0.00 72 THR A O 12
ATOM 13374 N N . LEU A 1 73 ? -1.633 -4.066 -6.871 1.00 0.00 73 LEU A N 12
ATOM 13375 C CA . LEU A 1 73 ? -2.061 -2.686 -6.998 1.00 0.00 73 LEU A CA 12
ATOM 13376 C C . LEU A 1 73 ? -0.929 -1.734 -6.579 1.00 0.00 73 LEU A C 12
ATOM 13377 O O . LEU A 1 73 ? -0.587 -0.818 -7.328 1.00 0.00 73 LEU A O 12
ATOM 13393 N N . LEU A 1 74 ? -0.260 -2.003 -5.454 1.00 0.00 74 LEU A N 12
ATOM 13394 C CA . LEU A 1 74 ? 0.937 -1.260 -5.034 1.00 0.00 74 LEU A CA 12
ATOM 13395 C C . LEU A 1 74 ? 1.945 -1.161 -6.145 1.00 0.00 74 LEU A C 12
ATOM 13396 O O . LEU A 1 74 ? 2.400 -0.079 -6.466 1.00 0.00 74 LEU A O 12
ATOM 13412 N N . GLY A 1 75 ? 2.189 -2.296 -6.769 1.00 0.00 75 GLY A N 12
ATOM 13413 C CA . GLY A 1 75 ? 3.089 -2.432 -7.911 1.00 0.00 75 GLY A CA 12
ATOM 13414 C C . GLY A 1 75 ? 2.758 -1.422 -9.013 1.00 0.00 75 GLY A C 12
ATOM 13415 O O . GLY A 1 75 ? 3.661 -0.833 -9.591 1.00 0.00 75 GLY A O 12
ATOM 13419 N N . ARG A 1 76 ? 1.473 -1.130 -9.228 1.00 0.00 76 ARG A N 12
ATOM 13420 C CA . ARG A 1 76 ? 1.007 -0.146 -10.226 1.00 0.00 76 ARG A CA 12
ATOM 13421 C C . ARG A 1 76 ? 1.212 1.278 -9.725 1.00 0.00 76 ARG A C 12
ATOM 13422 O O . ARG A 1 76 ? 1.574 2.144 -10.512 1.00 0.00 76 ARG A O 12
ATOM 13443 N N . LEU A 1 77 ? 1.034 1.512 -8.415 1.00 0.00 77 LEU A N 12
ATOM 13444 C CA . LEU A 1 77 ? 1.347 2.809 -7.807 1.00 0.00 77 LEU A CA 12
ATOM 13445 C C . LEU A 1 77 ? 2.831 3.151 -7.948 1.00 0.00 77 LEU A C 12
ATOM 13446 O O . LEU A 1 77 ? 3.205 4.240 -8.384 1.00 0.00 77 LEU A O 12
ATOM 13462 N N . VAL A 1 78 ? 3.654 2.193 -7.528 1.00 0.00 78 VAL A N 12
ATOM 13463 C CA . VAL A 1 78 ? 5.124 2.354 -7.491 1.00 0.00 78 VAL A CA 12
ATOM 13464 C C . VAL A 1 78 ? 5.718 2.437 -8.909 1.00 0.00 78 VAL A C 12
ATOM 13465 O O . VAL A 1 78 ? 6.561 3.289 -9.176 1.00 0.00 78 VAL A O 12
ATOM 13478 N N . LYS A 1 79 ? 5.197 1.664 -9.880 1.00 0.00 79 LYS A N 12
ATOM 13479 C CA . LYS A 1 79 ? 5.476 1.789 -11.325 1.00 0.00 79 LYS A CA 12
ATOM 13480 C C . LYS A 1 79 ? 5.037 3.100 -11.986 1.00 0.00 79 LYS A C 12
ATOM 13481 O O . LYS A 1 79 ? 5.386 3.327 -13.145 1.00 0.00 79 LYS A O 12
ATOM 13500 N N . LYS A 1 80 ? 4.256 3.911 -11.277 1.00 0.00 80 LYS A N 12
ATOM 13501 C CA . LYS A 1 80 ? 3.640 5.163 -11.769 1.00 0.00 80 LYS A CA 12
ATOM 13502 C C . LYS A 1 80 ? 3.762 6.379 -10.833 1.00 0.00 80 LYS A C 12
ATOM 13503 O O . LYS A 1 80 ? 2.885 7.238 -10.799 1.00 0.00 80 LYS A O 12
ATOM 13522 N N . GLU A 1 81 ? 4.853 6.428 -10.068 1.00 0.00 81 GLU A N 12
ATOM 13523 C CA . GLU A 1 81 ? 5.315 7.593 -9.283 1.00 0.00 81 GLU A CA 12
ATOM 13524 C C . GLU A 1 81 ? 4.313 8.117 -8.217 1.00 0.00 81 GLU A C 12
ATOM 13525 O O . GLU A 1 81 ? 4.403 9.253 -7.753 1.00 0.00 81 GLU A O 12
ATOM 13537 N N . MET A 1 82 ? 3.374 7.264 -7.791 1.00 0.00 82 MET A N 12
ATOM 13538 C CA . MET A 1 82 ? 2.410 7.568 -6.720 1.00 0.00 82 MET A CA 12
ATOM 13539 C C . MET A 1 82 ? 3.034 7.425 -5.316 1.00 0.00 82 MET A C 12
ATOM 13540 O O . MET A 1 82 ? 2.717 8.199 -4.418 1.00 0.00 82 MET A O 12
ATOM 13554 N N . LEU A 1 83 ? 3.882 6.404 -5.117 1.00 0.00 83 LEU A N 12
ATOM 13555 C CA . LEU A 1 83 ? 4.735 6.217 -3.921 1.00 0.00 83 LEU A CA 12
ATOM 13556 C C . LEU A 1 83 ? 5.946 5.309 -4.223 1.00 0.00 83 LEU A C 12
ATOM 13557 O O . LEU A 1 83 ? 6.052 4.791 -5.332 1.00 0.00 83 LEU A O 12
ATOM 13573 N N . SER A 1 84 ? 6.815 5.071 -3.237 1.00 0.00 84 SER A N 12
ATOM 13574 C CA . SER A 1 84 ? 7.948 4.135 -3.339 1.00 0.00 84 SER A CA 12
ATOM 13575 C C . SER A 1 84 ? 8.002 3.180 -2.148 1.00 0.00 84 SER A C 12
ATOM 13576 O O . SER A 1 84 ? 7.206 3.251 -1.208 1.00 0.00 84 SER A O 12
ATOM 13584 N N . THR A 1 85 ? 8.929 2.227 -2.204 1.00 0.00 85 THR A N 12
ATOM 13585 C CA . THR A 1 85 ? 9.068 1.188 -1.180 1.00 0.00 85 THR A CA 12
ATOM 13586 C C . THR A 1 85 ? 10.522 0.750 -0.977 1.00 0.00 85 THR A C 12
ATOM 13587 O O . THR A 1 85 ? 11.309 0.723 -1.918 1.00 0.00 85 THR A O 12
ATOM 13598 N N . GLU A 1 86 ? 10.851 0.398 0.266 1.00 0.00 86 GLU A N 12
ATOM 13599 C CA . GLU A 1 86 ? 12.104 -0.259 0.683 1.00 0.00 86 GLU A CA 12
ATOM 13600 C C . GLU A 1 86 ? 11.793 -1.540 1.500 1.00 0.00 86 GLU A C 12
ATOM 13601 O O . GLU A 1 86 ? 10.628 -1.909 1.689 1.00 0.00 86 GLU A O 12
ATOM 13613 N N . LYS A 1 87 ? 12.825 -2.256 1.970 1.00 0.00 87 LYS A N 12
ATOM 13614 C CA . LYS A 1 87 ? 12.734 -3.591 2.570 1.00 0.00 87 LYS A CA 12
ATOM 13615 C C . LYS A 1 87 ? 13.201 -3.659 4.033 1.00 0.00 87 LYS A C 12
ATOM 13616 O O . LYS A 1 87 ? 14.292 -3.203 4.348 1.00 0.00 87 LYS A O 12
ATOM 13635 N N . GLU A 1 88 ? 12.387 -4.261 4.903 1.00 0.00 88 GLU A N 12
ATOM 13636 C CA . GLU A 1 88 ? 12.619 -4.379 6.362 1.00 0.00 88 GLU A CA 12
ATOM 13637 C C . GLU A 1 88 ? 11.826 -5.548 6.983 1.00 0.00 88 GLU A C 12
ATOM 13638 O O . GLU A 1 88 ? 10.864 -6.005 6.383 1.00 0.00 88 GLU A O 12
ATOM 13650 N N . GLY A 1 89 ? 12.153 -6.029 8.188 1.00 0.00 89 GLY A N 12
ATOM 13651 C CA . GLY A 1 89 ? 11.365 -7.038 8.936 1.00 0.00 89 GLY A CA 12
ATOM 13652 C C . GLY A 1 89 ? 10.930 -8.286 8.138 1.00 0.00 89 GLY A C 12
ATOM 13653 O O . GLY A 1 89 ? 9.817 -8.793 8.314 1.00 0.00 89 GLY A O 12
ATOM 13657 N N . ARG A 1 90 ? 11.783 -8.749 7.204 1.00 0.00 90 ARG A N 12
ATOM 13658 C CA . ARG A 1 90 ? 11.507 -9.784 6.175 1.00 0.00 90 ARG A CA 12
ATOM 13659 C C . ARG A 1 90 ? 10.189 -9.551 5.394 1.00 0.00 90 ARG A C 12
ATOM 13660 O O . ARG A 1 90 ? 9.491 -10.481 4.991 1.00 0.00 90 ARG A O 12
ATOM 13681 N N . LYS A 1 91 ? 9.903 -8.269 5.167 1.00 0.00 91 LYS A N 12
ATOM 13682 C CA . LYS A 1 91 ? 8.720 -7.605 4.600 1.00 0.00 91 LYS A CA 12
ATOM 13683 C C . LYS A 1 91 ? 9.156 -6.372 3.792 1.00 0.00 91 LYS A C 12
ATOM 13684 O O . LYS A 1 91 ? 10.341 -6.072 3.627 1.00 0.00 91 LYS A O 12
ATOM 13703 N N . PHE A 1 92 ? 8.157 -5.661 3.284 1.00 0.00 92 PHE A N 12
ATOM 13704 C CA . PHE A 1 92 ? 8.316 -4.337 2.685 1.00 0.00 92 PHE A CA 12
ATOM 13705 C C . PHE A 1 92 ? 7.795 -3.230 3.600 1.00 0.00 92 PHE A C 12
ATOM 13706 O O . PHE A 1 92 ? 6.887 -3.442 4.411 1.00 0.00 92 PHE A O 12
ATOM 13723 N N . VAL A 1 93 ? 8.336 -2.038 3.368 1.00 0.00 93 VAL A N 12
ATOM 13724 C CA . VAL A 1 93 ? 7.874 -0.753 3.882 1.00 0.00 93 VAL A CA 12
ATOM 13725 C C . VAL A 1 93 ? 7.546 0.118 2.674 1.00 0.00 93 VAL A C 12
ATOM 13726 O O . VAL A 1 93 ? 8.285 0.162 1.693 1.00 0.00 93 VAL A O 12
ATOM 13739 N N . TYR A 1 94 ? 6.428 0.817 2.746 1.00 0.00 94 TYR A N 12
ATOM 13740 C CA . TYR A 1 94 ? 5.857 1.643 1.700 1.00 0.00 94 TYR A CA 12
ATOM 13741 C C . TYR A 1 94 ? 5.823 3.096 2.208 1.00 0.00 94 TYR A C 12
ATOM 13742 O O . TYR A 1 94 ? 5.175 3.385 3.221 1.00 0.00 94 TYR A O 12
ATOM 13760 N N . ARG A 1 95 ? 6.573 3.989 1.537 1.00 0.00 95 ARG A N 12
ATOM 13761 C CA . ARG A 1 95 ? 6.762 5.416 1.897 1.00 0.00 95 ARG A CA 12
ATOM 13762 C C . ARG A 1 95 ? 6.417 6.412 0.769 1.00 0.00 95 ARG A C 12
ATOM 13763 O O . ARG A 1 95 ? 6.678 6.132 -0.407 1.00 0.00 95 ARG A O 12
ATOM 13784 N N . PRO A 1 96 ? 5.868 7.596 1.119 1.00 0.00 96 PRO A N 12
ATOM 13785 C CA . PRO A 1 96 ? 5.673 8.701 0.187 1.00 0.00 96 PRO A CA 12
ATOM 13786 C C . PRO A 1 96 ? 7.007 9.363 -0.197 1.00 0.00 96 PRO A C 12
ATOM 13787 O O . PRO A 1 96 ? 8.024 9.221 0.486 1.00 0.00 96 PRO A O 12
ATOM 13798 N N . LEU A 1 97 ? 6.947 10.096 -1.306 1.00 0.00 97 LEU A N 12
ATOM 13799 C CA . LEU A 1 97 ? 8.056 10.742 -1.999 1.00 0.00 97 LEU A CA 12
ATOM 13800 C C . LEU A 1 97 ? 7.757 12.215 -2.346 1.00 0.00 97 LEU A C 12
ATOM 13801 O O . LEU A 1 97 ? 6.689 12.729 -2.004 1.00 0.00 97 LEU A O 12
ATOM 13817 N N . MET A 1 98 ? 8.706 12.906 -2.984 1.00 0.00 98 MET A N 12
ATOM 13818 C CA . MET A 1 98 ? 8.675 14.359 -3.185 1.00 0.00 98 MET A CA 12
ATOM 13819 C C . MET A 1 98 ? 9.146 14.792 -4.582 1.00 0.00 98 MET A C 12
ATOM 13820 O O . MET A 1 98 ? 10.177 14.318 -5.065 1.00 0.00 98 MET A O 12
ATOM 13834 N N . GLU A 1 99 ? 8.398 15.754 -5.134 1.00 0.00 99 GLU A N 12
ATOM 13835 C CA . GLU A 1 99 ? 8.649 16.574 -6.331 1.00 0.00 99 GLU A CA 12
ATOM 13836 C C . GLU A 1 99 ? 8.154 17.997 -6.065 1.00 0.00 99 GLU A C 12
ATOM 13837 O O . GLU A 1 99 ? 8.883 18.936 -6.447 1.00 0.00 99 GLU A O 12
ATOM 13849 N N . PHE A 1 31 ? -18.190 9.374 -19.901 1.00 0.00 31 PHE A N 13
ATOM 13850 C CA . PHE A 1 31 ? -17.905 8.589 -18.683 1.00 0.00 31 PHE A CA 13
ATOM 13851 C C . PHE A 1 31 ? -16.399 8.562 -18.424 1.00 0.00 31 PHE A C 13
ATOM 13852 O O . PHE A 1 31 ? -15.663 9.267 -19.101 1.00 0.00 31 PHE A O 13
ATOM 13869 N N . ASN A 1 32 ? -15.929 7.776 -17.452 1.00 0.00 32 ASN A N 13
ATOM 13870 C CA . ASN A 1 32 ? -14.506 7.634 -17.118 1.00 0.00 32 ASN A CA 13
ATOM 13871 C C . ASN A 1 32 ? -14.255 6.182 -16.656 1.00 0.00 32 ASN A C 13
ATOM 13872 O O . ASN A 1 32 ? -15.169 5.543 -16.138 1.00 0.00 32 ASN A O 13
ATOM 13883 N N . VAL A 1 33 ? -13.030 5.665 -16.816 1.00 0.00 33 VAL A N 13
ATOM 13884 C CA . VAL A 1 33 ? -12.626 4.313 -16.360 1.00 0.00 33 VAL A CA 13
ATOM 13885 C C . VAL A 1 33 ? -11.140 4.235 -15.967 1.00 0.00 33 VAL A C 13
ATOM 13886 O O . VAL A 1 33 ? -10.748 3.408 -15.152 1.00 0.00 33 VAL A O 13
ATOM 13899 N N . SER A 1 34 ? -10.309 5.121 -16.518 1.00 0.00 34 SER A N 13
ATOM 13900 C CA . SER A 1 34 ? -8.896 5.264 -16.138 1.00 0.00 34 SER A CA 13
ATOM 13901 C C . SER A 1 34 ? -8.744 5.898 -14.749 1.00 0.00 34 SER A C 13
ATOM 13902 O O . SER A 1 34 ? -8.897 7.115 -14.606 1.00 0.00 34 SER A O 13
ATOM 13910 N N . ASN A 1 35 ? -8.428 5.043 -13.766 1.00 0.00 35 ASN A N 13
ATOM 13911 C CA . ASN A 1 35 ? -8.008 5.226 -12.360 1.00 0.00 35 ASN A CA 13
ATOM 13912 C C . ASN A 1 35 ? -8.683 4.150 -11.481 1.00 0.00 35 ASN A C 13
ATOM 13913 O O . ASN A 1 35 ? -9.900 4.003 -11.535 1.00 0.00 35 ASN A O 13
ATOM 13924 N N . ALA A 1 36 ? -7.904 3.355 -10.737 1.00 0.00 36 ALA A N 13
ATOM 13925 C CA . ALA A 1 36 ? -8.386 2.166 -10.017 1.00 0.00 36 ALA A CA 13
ATOM 13926 C C . ALA A 1 36 ? -9.218 2.451 -8.753 1.00 0.00 36 ALA A C 13
ATOM 13927 O O . ALA A 1 36 ? -10.067 1.636 -8.400 1.00 0.00 36 ALA A O 13
ATOM 13934 N N . GLU A 1 37 ? -8.893 3.538 -8.045 1.00 0.00 37 GLU A N 13
ATOM 13935 C CA . GLU A 1 37 ? -9.387 3.886 -6.709 1.00 0.00 37 GLU A CA 13
ATOM 13936 C C . GLU A 1 37 ? -8.811 5.259 -6.304 1.00 0.00 37 GLU A C 13
ATOM 13937 O O . GLU A 1 37 ? -8.034 5.859 -7.054 1.00 0.00 37 GLU A O 13
ATOM 13949 N N . LEU A 1 38 ? -9.127 5.765 -5.111 1.00 0.00 38 LEU A N 13
ATOM 13950 C CA . LEU A 1 38 ? -8.560 6.995 -4.556 1.00 0.00 38 LEU A CA 13
ATOM 13951 C C . LEU A 1 38 ? -8.077 6.818 -3.104 1.00 0.00 38 LEU A C 13
ATOM 13952 O O . LEU A 1 38 ? -7.059 7.413 -2.741 1.00 0.00 38 LEU A O 13
ATOM 13968 N N . ILE A 1 39 ? -8.720 5.974 -2.288 1.00 0.00 39 ILE A N 13
ATOM 13969 C CA . ILE A 1 39 ? -8.318 5.786 -0.885 1.00 0.00 39 ILE A CA 13
ATOM 13970 C C . ILE A 1 39 ? -6.889 5.254 -0.767 1.00 0.00 39 ILE A C 13
ATOM 13971 O O . ILE A 1 39 ? -6.112 5.816 0.006 1.00 0.00 39 ILE A O 13
ATOM 13987 N N . VAL A 1 40 ? -6.481 4.291 -1.608 1.00 0.00 40 VAL A N 13
ATOM 13988 C CA . VAL A 1 40 ? -5.102 3.760 -1.645 1.00 0.00 40 VAL A CA 13
ATOM 13989 C C . VAL A 1 40 ? -4.039 4.821 -1.953 1.00 0.00 40 VAL A C 13
ATOM 13990 O O . VAL A 1 40 ? -2.891 4.688 -1.531 1.00 0.00 40 VAL A O 13
ATOM 14003 N N . MET A 1 41 ? -4.435 5.907 -2.621 1.00 0.00 41 MET A N 13
ATOM 14004 C CA . MET A 1 41 ? -3.573 7.029 -2.987 1.00 0.00 41 MET A CA 13
ATOM 14005 C C . MET A 1 41 ? -3.635 8.191 -1.978 1.00 0.00 41 MET A C 13
ATOM 14006 O O . MET A 1 41 ? -3.024 9.223 -2.228 1.00 0.00 41 MET A O 13
ATOM 14020 N N . ARG A 1 42 ? -4.312 8.047 -0.827 1.00 0.00 42 ARG A N 13
ATOM 14021 C CA . ARG A 1 42 ? -4.254 9.055 0.260 1.00 0.00 42 ARG A CA 13
ATOM 14022 C C . ARG A 1 42 ? -4.154 8.505 1.686 1.00 0.00 42 ARG A C 13
ATOM 14023 O O . ARG A 1 42 ? -3.680 9.225 2.561 1.00 0.00 42 ARG A O 13
ATOM 14044 N N . VAL A 1 43 ? -4.493 7.225 1.917 1.00 0.00 43 VAL A N 13
ATOM 14045 C CA . VAL A 1 43 ? -4.294 6.526 3.207 1.00 0.00 43 VAL A CA 13
ATOM 14046 C C . VAL A 1 43 ? -2.834 6.547 3.659 1.00 0.00 43 VAL A C 13
ATOM 14047 O O . VAL A 1 43 ? -2.493 7.123 4.691 1.00 0.00 43 VAL A O 13
ATOM 14060 N N . ILE A 1 44 ? -1.969 5.937 2.848 1.00 0.00 44 ILE A N 13
ATOM 14061 C CA . ILE A 1 44 ? -0.582 5.623 3.230 1.00 0.00 44 ILE A CA 13
ATOM 14062 C C . ILE A 1 44 ? 0.218 6.884 3.542 1.00 0.00 44 ILE A C 13
ATOM 14063 O O . ILE A 1 44 ? 0.992 6.939 4.499 1.00 0.00 44 ILE A O 13
ATOM 14079 N N . TRP A 1 45 ? -0.042 7.902 2.725 1.00 0.00 45 TRP A N 13
ATOM 14080 C CA . TRP A 1 45 ? 0.578 9.222 2.787 1.00 0.00 45 TRP A CA 13
ATOM 14081 C C . TRP A 1 45 ? 0.513 9.856 4.184 1.00 0.00 45 TRP A C 13
ATOM 14082 O O . TRP A 1 45 ? 1.430 10.570 4.583 1.00 0.00 45 TRP A O 13
ATOM 14103 N N . SER A 1 46 ? -0.555 9.585 4.942 1.00 0.00 46 SER A N 13
ATOM 14104 C CA . SER A 1 46 ? -0.817 10.326 6.190 1.00 0.00 46 SER A CA 13
ATOM 14105 C C . SER A 1 46 ? 0.076 9.884 7.349 1.00 0.00 46 SER A C 13
ATOM 14106 O O . SER A 1 46 ? 0.340 10.662 8.258 1.00 0.00 46 SER A O 13
ATOM 14114 N N . LEU A 1 47 ? 0.449 8.610 7.348 1.00 0.00 47 LEU A N 13
ATOM 14115 C CA . LEU A 1 47 ? 1.287 7.949 8.320 1.00 0.00 47 LEU A CA 13
ATOM 14116 C C . LEU A 1 47 ? 2.767 8.301 8.161 1.00 0.00 47 LEU A C 13
ATOM 14117 O O . LEU A 1 47 ? 3.488 8.515 9.133 1.00 0.00 47 LEU A O 13
ATOM 14133 N N . GLY A 1 48 ? 3.208 8.345 6.906 1.00 0.00 48 GLY A N 13
ATOM 14134 C CA . GLY A 1 48 ? 4.571 8.629 6.460 1.00 0.00 48 GLY A CA 13
ATOM 14135 C C . GLY A 1 48 ? 5.161 7.380 5.816 1.00 0.00 48 GLY A C 13
ATOM 14136 O O . GLY A 1 48 ? 5.344 7.315 4.605 1.00 0.00 48 GLY A O 13
ATOM 14140 N N . GLU A 1 49 ? 5.323 6.333 6.616 1.00 0.00 49 GLU A N 13
ATOM 14141 C CA . GLU A 1 49 ? 5.667 4.987 6.161 1.00 0.00 49 GLU A CA 13
ATOM 14142 C C . GLU A 1 49 ? 4.765 3.916 6.776 1.00 0.00 49 GLU A C 13
ATOM 14143 O O . GLU A 1 49 ? 4.449 3.935 7.970 1.00 0.00 49 GLU A O 13
ATOM 14155 N N . ALA A 1 50 ? 4.387 2.930 5.956 1.00 0.00 50 ALA A N 13
ATOM 14156 C CA . ALA A 1 50 ? 3.550 1.819 6.392 1.00 0.00 50 ALA A CA 13
ATOM 14157 C C . ALA A 1 50 ? 4.039 0.495 5.791 1.00 0.00 50 ALA A C 13
ATOM 14158 O O . ALA A 1 50 ? 4.527 0.442 4.662 1.00 0.00 50 ALA A O 13
ATOM 14165 N N . ARG A 1 51 ? 3.929 -0.591 6.556 1.00 0.00 51 ARG A N 13
ATOM 14166 C CA . ARG A 1 51 ? 4.347 -1.932 6.118 1.00 0.00 51 ARG A CA 13
ATOM 14167 C C . ARG A 1 51 ? 3.296 -2.554 5.209 1.00 0.00 51 ARG A C 13
ATOM 14168 O O . ARG A 1 51 ? 2.154 -2.109 5.227 1.00 0.00 51 ARG A O 13
ATOM 14189 N N . VAL A 1 52 ? 3.619 -3.594 4.422 1.00 0.00 52 VAL A N 13
ATOM 14190 C CA . VAL A 1 52 ? 2.660 -4.181 3.454 1.00 0.00 52 VAL A CA 13
ATOM 14191 C C . VAL A 1 52 ? 1.319 -4.620 4.034 1.00 0.00 52 VAL A C 13
ATOM 14192 O O . VAL A 1 52 ? 0.271 -4.483 3.417 1.00 0.00 52 VAL A O 13
ATOM 14205 N N . ASP A 1 53 ? 1.394 -5.248 5.194 1.00 0.00 53 ASP A N 13
ATOM 14206 C CA . ASP A 1 53 ? 0.230 -5.786 5.908 1.00 0.00 53 ASP A CA 13
ATOM 14207 C C . ASP A 1 53 ? -0.566 -4.627 6.551 1.00 0.00 53 ASP A C 13
ATOM 14208 O O . ASP A 1 53 ? -1.769 -4.733 6.749 1.00 0.00 53 ASP A O 13
ATOM 14217 N N . GLU A 1 54 ? 0.106 -3.505 6.847 1.00 0.00 54 GLU A N 13
ATOM 14218 C CA . GLU A 1 54 ? -0.398 -2.269 7.451 1.00 0.00 54 GLU A CA 13
ATOM 14219 C C . GLU A 1 54 ? -1.187 -1.424 6.438 1.00 0.00 54 GLU A C 13
ATOM 14220 O O . GLU A 1 54 ? -2.319 -1.017 6.688 1.00 0.00 54 GLU A O 13
ATOM 14232 N N . ILE A 1 55 ? -0.622 -1.237 5.238 1.00 0.00 55 ILE A N 13
ATOM 14233 C CA . ILE A 1 55 ? -1.321 -0.570 4.110 1.00 0.00 55 ILE A CA 13
ATOM 14234 C C . ILE A 1 55 ? -2.593 -1.322 3.745 1.00 0.00 55 ILE A C 13
ATOM 14235 O O . ILE A 1 55 ? -3.626 -0.698 3.529 1.00 0.00 55 ILE A O 13
ATOM 14251 N N . TYR A 1 56 ? -2.552 -2.656 3.697 1.00 0.00 56 TYR A N 13
ATOM 14252 C CA . TYR A 1 56 ? -3.746 -3.465 3.556 1.00 0.00 56 TYR A CA 13
ATOM 14253 C C . TYR A 1 56 ? -4.696 -3.411 4.750 1.00 0.00 56 TYR A C 13
ATOM 14254 O O . TYR A 1 56 ? -5.906 -3.451 4.558 1.00 0.00 56 TYR A O 13
ATOM 14272 N N . ALA A 1 57 ? -4.169 -3.280 5.964 1.00 0.00 57 ALA A N 13
ATOM 14273 C CA . ALA A 1 57 ? -4.986 -3.200 7.175 1.00 0.00 57 ALA A CA 13
ATOM 14274 C C . ALA A 1 57 ? -5.952 -2.007 7.195 1.00 0.00 57 ALA A C 13
ATOM 14275 O O . ALA A 1 57 ? -6.944 -2.047 7.926 1.00 0.00 57 ALA A O 13
ATOM 14282 N N . GLN A 1 58 ? -5.699 -0.966 6.386 1.00 0.00 58 GLN A N 13
ATOM 14283 C CA . GLN A 1 58 ? -6.616 0.171 6.327 1.00 0.00 58 GLN A CA 13
ATOM 14284 C C . GLN A 1 58 ? -7.794 -0.053 5.354 1.00 0.00 58 GLN A C 13
ATOM 14285 O O . GLN A 1 58 ? -8.694 0.780 5.282 1.00 0.00 58 GLN A O 13
ATOM 14299 N N . ILE A 1 59 ? -7.777 -1.125 4.552 1.00 0.00 59 ILE A N 13
ATOM 14300 C CA . ILE A 1 59 ? -8.713 -1.336 3.438 1.00 0.00 59 ILE A CA 13
ATOM 14301 C C . ILE A 1 59 ? -9.998 -2.059 3.910 1.00 0.00 59 ILE A C 13
ATOM 14302 O O . ILE A 1 59 ? -9.910 -3.151 4.480 1.00 0.00 59 ILE A O 13
ATOM 14318 N N . PRO A 1 60 ? -11.198 -1.472 3.700 1.00 0.00 60 PRO A N 13
ATOM 14319 C CA . PRO A 1 60 ? -12.453 -1.976 4.261 1.00 0.00 60 PRO A CA 13
ATOM 14320 C C . PRO A 1 60 ? -13.059 -3.156 3.483 1.00 0.00 60 PRO A C 13
ATOM 14321 O O . PRO A 1 60 ? -12.996 -3.257 2.258 1.00 0.00 60 PRO A O 13
ATOM 14332 N N . GLN A 1 61 ? -13.725 -4.030 4.242 1.00 0.00 61 GLN A N 13
ATOM 14333 C CA . GLN A 1 61 ? -14.235 -5.334 3.811 1.00 0.00 61 GLN A CA 13
ATOM 14334 C C . GLN A 1 61 ? -15.390 -5.264 2.801 1.00 0.00 61 GLN A C 13
ATOM 14335 O O . GLN A 1 61 ? -15.524 -6.181 1.997 1.00 0.00 61 GLN A O 13
ATOM 14349 N N . GLU A 1 62 ? -16.198 -4.194 2.787 1.00 0.00 62 GLU A N 13
ATOM 14350 C CA . GLU A 1 62 ? -17.311 -4.020 1.826 1.00 0.00 62 GLU A CA 13
ATOM 14351 C C . GLU A 1 62 ? -16.857 -4.143 0.350 1.00 0.00 62 GLU A C 13
ATOM 14352 O O . GLU A 1 62 ? -17.625 -4.581 -0.508 1.00 0.00 62 GLU A O 13
ATOM 14364 N N . LEU A 1 63 ? -15.588 -3.816 0.073 1.00 0.00 63 LEU A N 13
ATOM 14365 C CA . LEU A 1 63 ? -14.929 -3.873 -1.242 1.00 0.00 63 LEU A CA 13
ATOM 14366 C C . LEU A 1 63 ? -14.599 -5.292 -1.714 1.00 0.00 63 LEU A C 13
ATOM 14367 O O . LEU A 1 63 ? -14.385 -5.525 -2.898 1.00 0.00 63 LEU A O 13
ATOM 14383 N N . GLU A 1 64 ? -14.462 -6.201 -0.752 1.00 0.00 64 GLU A N 13
ATOM 14384 C CA . GLU A 1 64 ? -14.079 -7.622 -0.920 1.00 0.00 64 GLU A CA 13
ATOM 14385 C C . GLU A 1 64 ? -12.643 -7.830 -1.461 1.00 0.00 64 GLU A C 13
ATOM 14386 O O . GLU A 1 64 ? -12.304 -8.873 -2.023 1.00 0.00 64 GLU A O 13
ATOM 14398 N N . TRP A 1 65 ? -11.769 -6.825 -1.339 1.00 0.00 65 TRP A N 13
ATOM 14399 C CA . TRP A 1 65 ? -10.392 -6.889 -1.830 1.00 0.00 65 TRP A CA 13
ATOM 14400 C C . TRP A 1 65 ? -9.497 -7.847 -1.020 1.00 0.00 65 TRP A C 13
ATOM 14401 O O . TRP A 1 65 ? -8.944 -7.485 0.019 1.00 0.00 65 TRP A O 13
ATOM 14422 N N . SER A 1 66 ? -9.323 -9.073 -1.524 1.00 0.00 66 SER A N 13
ATOM 14423 C CA . SER A 1 66 ? -8.345 -10.062 -1.035 1.00 0.00 66 SER A CA 13
ATOM 14424 C C . SER A 1 66 ? -6.898 -9.559 -1.121 1.00 0.00 66 SER A C 13
ATOM 14425 O O . SER A 1 66 ? -6.555 -8.846 -2.060 1.00 0.00 66 SER A O 13
ATOM 14433 N N . LEU A 1 67 ? -6.032 -9.952 -0.170 1.00 0.00 67 LEU A N 13
ATOM 14434 C CA . LEU A 1 67 ? -4.696 -9.395 0.036 1.00 0.00 67 LEU A CA 13
ATOM 14435 C C . LEU A 1 67 ? -3.824 -9.200 -1.213 1.00 0.00 67 LEU A C 13
ATOM 14436 O O . LEU A 1 67 ? -3.045 -8.254 -1.268 1.00 0.00 67 LEU A O 13
ATOM 14452 N N . ALA A 1 68 ? -3.941 -10.060 -2.226 1.00 0.00 68 ALA A N 13
ATOM 14453 C CA . ALA A 1 68 ? -3.219 -9.864 -3.476 1.00 0.00 68 ALA A CA 13
ATOM 14454 C C . ALA A 1 68 ? -3.565 -8.524 -4.167 1.00 0.00 68 ALA A C 13
ATOM 14455 O O . ALA A 1 68 ? -2.662 -7.873 -4.699 1.00 0.00 68 ALA A O 13
ATOM 14462 N N . THR A 1 69 ? -4.834 -8.078 -4.137 1.00 0.00 69 THR A N 13
ATOM 14463 C CA . THR A 1 69 ? -5.298 -6.935 -4.956 1.00 0.00 69 THR A CA 13
ATOM 14464 C C . THR A 1 69 ? -4.583 -5.623 -4.623 1.00 0.00 69 THR A C 13
ATOM 14465 O O . THR A 1 69 ? -4.062 -4.954 -5.517 1.00 0.00 69 THR A O 13
ATOM 14476 N N . VAL A 1 70 ? -4.481 -5.252 -3.345 1.00 0.00 70 VAL A N 13
ATOM 14477 C CA . VAL A 1 70 ? -3.716 -4.072 -2.957 1.00 0.00 70 VAL A CA 13
ATOM 14478 C C . VAL A 1 70 ? -2.272 -4.127 -3.444 1.00 0.00 70 VAL A C 13
ATOM 14479 O O . VAL A 1 70 ? -1.750 -3.126 -3.914 1.00 0.00 70 VAL A O 13
ATOM 14492 N N . LYS A 1 71 ? -1.605 -5.279 -3.352 1.00 0.00 71 LYS A N 13
ATOM 14493 C CA . LYS A 1 71 ? -0.183 -5.442 -3.694 1.00 0.00 71 LYS A CA 13
ATOM 14494 C C . LYS A 1 71 ? 0.077 -5.239 -5.182 1.00 0.00 71 LYS A C 13
ATOM 14495 O O . LYS A 1 71 ? 1.011 -4.529 -5.548 1.00 0.00 71 LYS A O 13
ATOM 14514 N N . THR A 1 72 ? -0.802 -5.776 -6.023 1.00 0.00 72 THR A N 13
ATOM 14515 C CA . THR A 1 72 ? -0.751 -5.532 -7.485 1.00 0.00 72 THR A CA 13
ATOM 14516 C C . THR A 1 72 ? -1.047 -4.069 -7.861 1.00 0.00 72 THR A C 13
ATOM 14517 O O . THR A 1 72 ? -0.424 -3.537 -8.785 1.00 0.00 72 THR A O 13
ATOM 14528 N N . LEU A 1 73 ? -1.912 -3.364 -7.109 1.00 0.00 73 LEU A N 13
ATOM 14529 C CA . LEU A 1 73 ? -2.281 -1.970 -7.336 1.00 0.00 73 LEU A CA 13
ATOM 14530 C C . LEU A 1 73 ? -1.174 -1.011 -6.823 1.00 0.00 73 LEU A C 13
ATOM 14531 O O . LEU A 1 73 ? -0.702 -0.119 -7.533 1.00 0.00 73 LEU A O 13
ATOM 14547 N N . LEU A 1 74 ? -0.655 -1.276 -5.624 1.00 0.00 74 LEU A N 13
ATOM 14548 C CA . LEU A 1 74 ? 0.551 -0.653 -5.064 1.00 0.00 74 LEU A CA 13
ATOM 14549 C C . LEU A 1 74 ? 1.690 -0.714 -6.044 1.00 0.00 74 LEU A C 13
ATOM 14550 O O . LEU A 1 74 ? 2.319 0.280 -6.364 1.00 0.00 74 LEU A O 13
ATOM 14566 N N . GLY A 1 75 ? 1.858 -1.904 -6.601 1.00 0.00 75 GLY A N 13
ATOM 14567 C CA . GLY A 1 75 ? 2.839 -2.249 -7.629 1.00 0.00 75 GLY A CA 13
ATOM 14568 C C . GLY A 1 75 ? 2.776 -1.309 -8.840 1.00 0.00 75 GLY A C 13
ATOM 14569 O O . GLY A 1 75 ? 3.784 -1.149 -9.518 1.00 0.00 75 GLY A O 13
ATOM 14573 N N . ARG A 1 76 ? 1.618 -0.686 -9.086 1.00 0.00 76 ARG A N 13
ATOM 14574 C CA . ARG A 1 76 ? 1.430 0.405 -10.053 1.00 0.00 76 ARG A CA 13
ATOM 14575 C C . ARG A 1 76 ? 1.825 1.749 -9.449 1.00 0.00 76 ARG A C 13
ATOM 14576 O O . ARG A 1 76 ? 2.602 2.470 -10.068 1.00 0.00 76 ARG A O 13
ATOM 14597 N N . LEU A 1 77 ? 1.322 2.102 -8.252 1.00 0.00 77 LEU A N 13
ATOM 14598 C CA . LEU A 1 77 ? 1.655 3.385 -7.600 1.00 0.00 77 LEU A CA 13
ATOM 14599 C C . LEU A 1 77 ? 3.163 3.623 -7.440 1.00 0.00 77 LEU A C 13
ATOM 14600 O O . LEU A 1 77 ? 3.666 4.710 -7.735 1.00 0.00 77 LEU A O 13
ATOM 14616 N N . VAL A 1 78 ? 3.831 2.590 -6.925 1.00 0.00 78 VAL A N 13
ATOM 14617 C CA . VAL A 1 78 ? 5.282 2.616 -6.607 1.00 0.00 78 VAL A CA 13
ATOM 14618 C C . VAL A 1 78 ? 6.161 2.741 -7.861 1.00 0.00 78 VAL A C 13
ATOM 14619 O O . VAL A 1 78 ? 7.219 3.358 -7.824 1.00 0.00 78 VAL A O 13
ATOM 14632 N N . LYS A 1 79 ? 5.742 2.138 -8.982 1.00 0.00 79 LYS A N 13
ATOM 14633 C CA . LYS A 1 79 ? 6.430 2.197 -10.286 1.00 0.00 79 LYS A CA 13
ATOM 14634 C C . LYS A 1 79 ? 6.172 3.515 -11.004 1.00 0.00 79 LYS A C 13
ATOM 14635 O O . LYS A 1 79 ? 7.074 4.062 -11.624 1.00 0.00 79 LYS A O 13
ATOM 14654 N N . LYS A 1 80 ? 4.923 3.971 -10.895 1.00 0.00 80 LYS A N 13
ATOM 14655 C CA . LYS A 1 80 ? 4.446 5.308 -11.312 1.00 0.00 80 LYS A CA 13
ATOM 14656 C C . LYS A 1 80 ? 5.265 6.433 -10.683 1.00 0.00 80 LYS A C 13
ATOM 14657 O O . LYS A 1 80 ? 6.246 6.869 -11.281 1.00 0.00 80 LYS A O 13
ATOM 14676 N N . GLU A 1 81 ? 4.839 6.961 -9.529 1.00 0.00 81 GLU A N 13
ATOM 14677 C CA . GLU A 1 81 ? 5.478 8.133 -8.910 1.00 0.00 81 GLU A CA 13
ATOM 14678 C C . GLU A 1 81 ? 4.938 8.531 -7.517 1.00 0.00 81 GLU A C 13
ATOM 14679 O O . GLU A 1 81 ? 5.100 9.684 -7.125 1.00 0.00 81 GLU A O 13
ATOM 14691 N N . MET A 1 82 ? 4.242 7.653 -6.784 1.00 0.00 82 MET A N 13
ATOM 14692 C CA . MET A 1 82 ? 3.815 8.004 -5.430 1.00 0.00 82 MET A CA 13
ATOM 14693 C C . MET A 1 82 ? 4.965 7.812 -4.445 1.00 0.00 82 MET A C 13
ATOM 14694 O O . MET A 1 82 ? 5.612 8.765 -4.021 1.00 0.00 82 MET A O 13
ATOM 14708 N N . LEU A 1 83 ? 5.180 6.560 -4.048 1.00 0.00 83 LEU A N 13
ATOM 14709 C CA . LEU A 1 83 ? 6.058 6.182 -2.945 1.00 0.00 83 LEU A CA 13
ATOM 14710 C C . LEU A 1 83 ? 7.042 5.129 -3.400 1.00 0.00 83 LEU A C 13
ATOM 14711 O O . LEU A 1 83 ? 6.754 4.370 -4.319 1.00 0.00 83 LEU A O 13
ATOM 14727 N N . SER A 1 84 ? 8.153 5.007 -2.686 1.00 0.00 84 SER A N 13
ATOM 14728 C CA . SER A 1 84 ? 9.059 3.867 -2.868 1.00 0.00 84 SER A CA 13
ATOM 14729 C C . SER A 1 84 ? 8.823 2.824 -1.785 1.00 0.00 84 SER A C 13
ATOM 14730 O O . SER A 1 84 ? 8.048 3.009 -0.846 1.00 0.00 84 SER A O 13
ATOM 14738 N N . THR A 1 85 ? 9.486 1.682 -1.908 1.00 0.00 85 THR A N 13
ATOM 14739 C CA . THR A 1 85 ? 9.359 0.611 -0.920 1.00 0.00 85 THR A CA 13
ATOM 14740 C C . THR A 1 85 ? 10.656 -0.191 -0.784 1.00 0.00 85 THR A C 13
ATOM 14741 O O . THR A 1 85 ? 11.386 -0.380 -1.756 1.00 0.00 85 THR A O 13
ATOM 14752 N N . GLU A 1 86 ? 10.941 -0.629 0.438 1.00 0.00 86 GLU A N 13
ATOM 14753 C CA . GLU A 1 86 ? 12.175 -1.294 0.873 1.00 0.00 86 GLU A CA 13
ATOM 14754 C C . GLU A 1 86 ? 11.900 -2.357 1.950 1.00 0.00 86 GLU A C 13
ATOM 14755 O O . GLU A 1 86 ? 10.822 -2.406 2.557 1.00 0.00 86 GLU A O 13
ATOM 14767 N N . LYS A 1 87 ? 12.863 -3.270 2.135 1.00 0.00 87 LYS A N 13
ATOM 14768 C CA . LYS A 1 87 ? 12.742 -4.496 2.923 1.00 0.00 87 LYS A CA 13
ATOM 14769 C C . LYS A 1 87 ? 13.285 -4.313 4.352 1.00 0.00 87 LYS A C 13
ATOM 14770 O O . LYS A 1 87 ? 14.363 -3.774 4.554 1.00 0.00 87 LYS A O 13
ATOM 14789 N N . GLU A 1 88 ? 12.548 -4.859 5.311 1.00 0.00 88 GLU A N 13
ATOM 14790 C CA . GLU A 1 88 ? 12.821 -4.823 6.760 1.00 0.00 88 GLU A CA 13
ATOM 14791 C C . GLU A 1 88 ? 12.952 -6.256 7.298 1.00 0.00 88 GLU A C 13
ATOM 14792 O O . GLU A 1 88 ? 11.993 -6.850 7.803 1.00 0.00 88 GLU A O 13
ATOM 14804 N N . GLY A 1 89 ? 14.134 -6.869 7.118 1.00 0.00 89 GLY A N 13
ATOM 14805 C CA . GLY A 1 89 ? 14.544 -8.182 7.662 1.00 0.00 89 GLY A CA 13
ATOM 14806 C C . GLY A 1 89 ? 13.836 -9.430 7.087 1.00 0.00 89 GLY A C 13
ATOM 14807 O O . GLY A 1 89 ? 14.444 -10.490 6.970 1.00 0.00 89 GLY A O 13
ATOM 14811 N N . ARG A 1 90 ? 12.569 -9.285 6.695 1.00 0.00 90 ARG A N 13
ATOM 14812 C CA . ARG A 1 90 ? 11.712 -10.249 5.970 1.00 0.00 90 ARG A CA 13
ATOM 14813 C C . ARG A 1 90 ? 10.541 -9.513 5.322 1.00 0.00 90 ARG A C 13
ATOM 14814 O O . ARG A 1 90 ? 10.206 -9.759 4.164 1.00 0.00 90 ARG A O 13
ATOM 14835 N N . LYS A 1 91 ? 9.925 -8.599 6.087 1.00 0.00 91 LYS A N 13
ATOM 14836 C CA . LYS A 1 91 ? 8.749 -7.816 5.738 1.00 0.00 91 LYS A CA 13
ATOM 14837 C C . LYS A 1 91 ? 9.135 -6.659 4.802 1.00 0.00 91 LYS A C 13
ATOM 14838 O O . LYS A 1 91 ? 10.312 -6.402 4.559 1.00 0.00 91 LYS A O 13
ATOM 14857 N N . PHE A 1 92 ? 8.146 -5.927 4.301 1.00 0.00 92 PHE A N 13
ATOM 14858 C CA . PHE A 1 92 ? 8.322 -4.768 3.418 1.00 0.00 92 PHE A CA 13
ATOM 14859 C C . PHE A 1 92 ? 7.640 -3.534 4.016 1.00 0.00 92 PHE A C 13
ATOM 14860 O O . PHE A 1 92 ? 6.622 -3.647 4.699 1.00 0.00 92 PHE A O 13
ATOM 14877 N N . VAL A 1 93 ? 8.161 -2.365 3.671 1.00 0.00 93 VAL A N 13
ATOM 14878 C CA . VAL A 1 93 ? 7.621 -1.054 4.048 1.00 0.00 93 VAL A CA 13
ATOM 14879 C C . VAL A 1 93 ? 7.661 -0.122 2.854 1.00 0.00 93 VAL A C 13
ATOM 14880 O O . VAL A 1 93 ? 8.504 -0.236 1.964 1.00 0.00 93 VAL A O 13
ATOM 14893 N N . TYR A 1 94 ? 6.667 0.760 2.813 1.00 0.00 94 TYR A N 13
ATOM 14894 C CA . TYR A 1 94 ? 6.279 1.650 1.735 1.00 0.00 94 TYR A CA 13
ATOM 14895 C C . TYR A 1 94 ? 6.285 3.095 2.282 1.00 0.00 94 TYR A C 13
ATOM 14896 O O . TYR A 1 94 ? 5.507 3.409 3.184 1.00 0.00 94 TYR A O 13
ATOM 14914 N N . ARG A 1 95 ? 7.224 3.912 1.779 1.00 0.00 95 ARG A N 13
ATOM 14915 C CA . ARG A 1 95 ? 7.536 5.296 2.239 1.00 0.00 95 ARG A CA 13
ATOM 14916 C C . ARG A 1 95 ? 7.922 6.282 1.110 1.00 0.00 95 ARG A C 13
ATOM 14917 O O . ARG A 1 95 ? 8.371 5.828 0.054 1.00 0.00 95 ARG A O 13
ATOM 14938 N N . PRO A 1 96 ? 7.762 7.614 1.269 1.00 0.00 96 PRO A N 13
ATOM 14939 C CA . PRO A 1 96 ? 8.167 8.611 0.272 1.00 0.00 96 PRO A CA 13
ATOM 14940 C C . PRO A 1 96 ? 9.697 8.726 0.122 1.00 0.00 96 PRO A C 13
ATOM 14941 O O . PRO A 1 96 ? 10.454 8.101 0.860 1.00 0.00 96 PRO A O 13
ATOM 14952 N N . LEU A 1 97 ? 10.140 9.533 -0.851 1.00 0.00 97 LEU A N 13
ATOM 14953 C CA . LEU A 1 97 ? 11.533 9.718 -1.259 1.00 0.00 97 LEU A CA 13
ATOM 14954 C C . LEU A 1 97 ? 11.902 11.201 -1.529 1.00 0.00 97 LEU A C 13
ATOM 14955 O O . LEU A 1 97 ? 12.868 11.493 -2.231 1.00 0.00 97 LEU A O 13
ATOM 14971 N N . MET A 1 98 ? 11.120 12.130 -0.966 1.00 0.00 98 MET A N 13
ATOM 14972 C CA . MET A 1 98 ? 11.253 13.595 -1.115 1.00 0.00 98 MET A CA 13
ATOM 14973 C C . MET A 1 98 ? 11.251 14.323 0.244 1.00 0.00 98 MET A C 13
ATOM 14974 O O . MET A 1 98 ? 11.625 15.494 0.326 1.00 0.00 98 MET A O 13
ATOM 14988 N N . GLU A 1 99 ? 10.858 13.632 1.322 1.00 0.00 99 GLU A N 13
ATOM 14989 C CA . GLU A 1 99 ? 10.749 14.084 2.721 1.00 0.00 99 GLU A CA 13
ATOM 14990 C C . GLU A 1 99 ? 10.982 12.882 3.663 1.00 0.00 99 GLU A C 13
ATOM 14991 O O . GLU A 1 99 ? 11.499 13.084 4.780 1.00 0.00 99 GLU A O 13
ATOM 15003 N N . PHE A 1 31 ? -25.944 4.736 -15.919 1.00 0.00 31 PHE A N 14
ATOM 15004 C CA . PHE A 1 31 ? -24.737 4.422 -16.717 1.00 0.00 31 PHE A CA 14
ATOM 15005 C C . PHE A 1 31 ? -23.506 4.702 -15.845 1.00 0.00 31 PHE A C 14
ATOM 15006 O O . PHE A 1 31 ? -23.131 5.856 -15.681 1.00 0.00 31 PHE A O 14
ATOM 15023 N N . ASN A 1 32 ? -22.922 3.668 -15.238 1.00 0.00 32 ASN A N 14
ATOM 15024 C CA . ASN A 1 32 ? -21.927 3.814 -14.163 1.00 0.00 32 ASN A CA 14
ATOM 15025 C C . ASN A 1 32 ? -20.832 2.730 -14.221 1.00 0.00 32 ASN A C 14
ATOM 15026 O O . ASN A 1 32 ? -20.996 1.691 -14.872 1.00 0.00 32 ASN A O 14
ATOM 15037 N N . VAL A 1 33 ? -19.706 2.956 -13.523 1.00 0.00 33 VAL A N 14
ATOM 15038 C CA . VAL A 1 33 ? -18.525 2.078 -13.488 1.00 0.00 33 VAL A CA 14
ATOM 15039 C C . VAL A 1 33 ? -17.858 2.143 -12.099 1.00 0.00 33 VAL A C 14
ATOM 15040 O O . VAL A 1 33 ? -18.125 3.069 -11.338 1.00 0.00 33 VAL A O 14
ATOM 15053 N N . SER A 1 34 ? -17.023 1.159 -11.739 1.00 0.00 34 SER A N 14
ATOM 15054 C CA . SER A 1 34 ? -16.263 1.150 -10.470 1.00 0.00 34 SER A CA 14
ATOM 15055 C C . SER A 1 34 ? -14.807 1.606 -10.667 1.00 0.00 34 SER A C 14
ATOM 15056 O O . SER A 1 34 ? -14.312 1.678 -11.792 1.00 0.00 34 SER A O 14
ATOM 15064 N N . ASN A 1 35 ? -14.106 1.917 -9.572 1.00 0.00 35 ASN A N 14
ATOM 15065 C CA . ASN A 1 35 ? -12.795 2.568 -9.575 1.00 0.00 35 ASN A CA 14
ATOM 15066 C C . ASN A 1 35 ? -11.843 1.954 -8.525 1.00 0.00 35 ASN A C 14
ATOM 15067 O O . ASN A 1 35 ? -12.265 1.414 -7.508 1.00 0.00 35 ASN A O 14
ATOM 15078 N N . ALA A 1 36 ? -10.536 2.136 -8.735 1.00 0.00 36 ALA A N 14
ATOM 15079 C CA . ALA A 1 36 ? -9.464 1.840 -7.774 1.00 0.00 36 ALA A CA 14
ATOM 15080 C C . ALA A 1 36 ? -9.397 2.831 -6.590 1.00 0.00 36 ALA A C 14
ATOM 15081 O O . ALA A 1 36 ? -8.648 2.609 -5.639 1.00 0.00 36 ALA A O 14
ATOM 15088 N N . GLU A 1 37 ? -10.166 3.930 -6.644 1.00 0.00 37 GLU A N 14
ATOM 15089 C CA . GLU A 1 37 ? -10.060 5.087 -5.743 1.00 0.00 37 GLU A CA 14
ATOM 15090 C C . GLU A 1 37 ? -8.594 5.600 -5.620 1.00 0.00 37 GLU A C 14
ATOM 15091 O O . GLU A 1 37 ? -7.757 5.306 -6.470 1.00 0.00 37 GLU A O 14
ATOM 15103 N N . LEU A 1 38 ? -8.272 6.370 -4.575 1.00 0.00 38 LEU A N 14
ATOM 15104 C CA . LEU A 1 38 ? -6.889 6.745 -4.222 1.00 0.00 38 LEU A CA 14
ATOM 15105 C C . LEU A 1 38 ? -6.560 6.423 -2.755 1.00 0.00 38 LEU A C 14
ATOM 15106 O O . LEU A 1 38 ? -5.546 6.893 -2.240 1.00 0.00 38 LEU A O 14
ATOM 15122 N N . ILE A 1 39 ? -7.384 5.595 -2.092 1.00 0.00 39 ILE A N 14
ATOM 15123 C CA . ILE A 1 39 ? -7.190 5.125 -0.707 1.00 0.00 39 ILE A CA 14
ATOM 15124 C C . ILE A 1 39 ? -5.734 4.692 -0.491 1.00 0.00 39 ILE A C 14
ATOM 15125 O O . ILE A 1 39 ? -5.029 5.264 0.328 1.00 0.00 39 ILE A O 14
ATOM 15141 N N . VAL A 1 40 ? -5.256 3.773 -1.328 1.00 0.00 40 VAL A N 14
ATOM 15142 C CA . VAL A 1 40 ? -3.918 3.142 -1.293 1.00 0.00 40 VAL A CA 14
ATOM 15143 C C . VAL A 1 40 ? -2.725 4.067 -1.516 1.00 0.00 40 VAL A C 14
ATOM 15144 O O . VAL A 1 40 ? -1.593 3.629 -1.343 1.00 0.00 40 VAL A O 14
ATOM 15157 N N . MET A 1 41 ? -2.961 5.322 -1.896 1.00 0.00 41 MET A N 14
ATOM 15158 C CA . MET A 1 41 ? -1.952 6.374 -1.934 1.00 0.00 41 MET A CA 14
ATOM 15159 C C . MET A 1 41 ? -2.149 7.314 -0.737 1.00 0.00 41 MET A C 14
ATOM 15160 O O . MET A 1 41 ? -1.219 7.558 0.030 1.00 0.00 41 MET A O 14
ATOM 15174 N N . ARG A 1 42 ? -3.384 7.774 -0.507 1.00 0.00 42 ARG A N 14
ATOM 15175 C CA . ARG A 1 42 ? -3.671 8.875 0.423 1.00 0.00 42 ARG A CA 14
ATOM 15176 C C . ARG A 1 42 ? -3.914 8.472 1.883 1.00 0.00 42 ARG A C 14
ATOM 15177 O O . ARG A 1 42 ? -3.814 9.335 2.749 1.00 0.00 42 ARG A O 14
ATOM 15198 N N . VAL A 1 43 ? -4.159 7.187 2.197 1.00 0.00 43 VAL A N 14
ATOM 15199 C CA . VAL A 1 43 ? -4.151 6.693 3.597 1.00 0.00 43 VAL A CA 14
ATOM 15200 C C . VAL A 1 43 ? -2.721 6.674 4.146 1.00 0.00 43 VAL A C 14
ATOM 15201 O O . VAL A 1 43 ? -2.396 7.352 5.122 1.00 0.00 43 VAL A O 14
ATOM 15214 N N . ILE A 1 44 ? -1.821 5.963 3.461 1.00 0.00 44 ILE A N 14
ATOM 15215 C CA . ILE A 1 44 ? -0.437 5.754 3.917 1.00 0.00 44 ILE A CA 14
ATOM 15216 C C . ILE A 1 44 ? 0.511 6.925 3.772 1.00 0.00 44 ILE A C 14
ATOM 15217 O O . ILE A 1 44 ? 1.464 7.017 4.550 1.00 0.00 44 ILE A O 14
ATOM 15233 N N . TRP A 1 45 ? 0.236 7.836 2.836 1.00 0.00 45 TRP A N 14
ATOM 15234 C CA . TRP A 1 45 ? 0.915 9.127 2.814 1.00 0.00 45 TRP A CA 14
ATOM 15235 C C . TRP A 1 45 ? 0.938 9.763 4.211 1.00 0.00 45 TRP A C 14
ATOM 15236 O O . TRP A 1 45 ? 1.958 10.330 4.593 1.00 0.00 45 TRP A O 14
ATOM 15257 N N . SER A 1 46 ? -0.168 9.674 4.961 1.00 0.00 46 SER A N 14
ATOM 15258 C CA . SER A 1 46 ? -0.274 10.461 6.205 1.00 0.00 46 SER A CA 14
ATOM 15259 C C . SER A 1 46 ? 0.439 9.805 7.383 1.00 0.00 46 SER A C 14
ATOM 15260 O O . SER A 1 46 ? 0.858 10.449 8.345 1.00 0.00 46 SER A O 14
ATOM 15268 N N . LEU A 1 47 ? 0.561 8.483 7.307 1.00 0.00 47 LEU A N 14
ATOM 15269 C CA . LEU A 1 47 ? 1.190 7.594 8.274 1.00 0.00 47 LEU A CA 14
ATOM 15270 C C . LEU A 1 47 ? 2.725 7.721 8.328 1.00 0.00 47 LEU A C 14
ATOM 15271 O O . LEU A 1 47 ? 3.324 7.705 9.407 1.00 0.00 47 LEU A O 14
ATOM 15287 N N . GLY A 1 48 ? 3.310 7.801 7.133 1.00 0.00 48 GLY A N 14
ATOM 15288 C CA . GLY A 1 48 ? 4.727 8.016 6.853 1.00 0.00 48 GLY A CA 14
ATOM 15289 C C . GLY A 1 48 ? 5.386 6.728 6.368 1.00 0.00 48 GLY A C 14
ATOM 15290 O O . GLY A 1 48 ? 5.877 6.679 5.241 1.00 0.00 48 GLY A O 14
ATOM 15294 N N . GLU A 1 49 ? 5.321 5.681 7.191 1.00 0.00 49 GLU A N 14
ATOM 15295 C CA . GLU A 1 49 ? 5.917 4.371 6.922 1.00 0.00 49 GLU A CA 14
ATOM 15296 C C . GLU A 1 49 ? 4.913 3.273 7.285 1.00 0.00 49 GLU A C 14
ATOM 15297 O O . GLU A 1 49 ? 4.561 3.083 8.449 1.00 0.00 49 GLU A O 14
ATOM 15309 N N . ALA A 1 50 ? 4.506 2.491 6.287 1.00 0.00 50 ALA A N 14
ATOM 15310 C CA . ALA A 1 50 ? 3.545 1.404 6.436 1.00 0.00 50 ALA A CA 14
ATOM 15311 C C . ALA A 1 50 ? 4.187 0.067 6.047 1.00 0.00 50 ALA A C 14
ATOM 15312 O O . ALA A 1 50 ? 5.016 -0.009 5.140 1.00 0.00 50 ALA A O 14
ATOM 15319 N N . ARG A 1 51 ? 3.830 -1.022 6.737 1.00 0.00 51 ARG A N 14
ATOM 15320 C CA . ARG A 1 51 ? 4.248 -2.393 6.386 1.00 0.00 51 ARG A CA 14
ATOM 15321 C C . ARG A 1 51 ? 3.232 -2.982 5.391 1.00 0.00 51 ARG A C 14
ATOM 15322 O O . ARG A 1 51 ? 2.152 -2.433 5.219 1.00 0.00 51 ARG A O 14
ATOM 15343 N N . VAL A 1 52 ? 3.527 -4.106 4.739 1.00 0.00 52 VAL A N 14
ATOM 15344 C CA . VAL A 1 52 ? 2.638 -4.683 3.702 1.00 0.00 52 VAL A CA 14
ATOM 15345 C C . VAL A 1 52 ? 1.273 -5.152 4.190 1.00 0.00 52 VAL A C 14
ATOM 15346 O O . VAL A 1 52 ? 0.267 -5.064 3.491 1.00 0.00 52 VAL A O 14
ATOM 15359 N N . ASP A 1 53 ? 1.236 -5.742 5.373 1.00 0.00 53 ASP A N 14
ATOM 15360 C CA . ASP A 1 53 ? -0.023 -6.066 6.033 1.00 0.00 53 ASP A CA 14
ATOM 15361 C C . ASP A 1 53 ? -0.792 -4.824 6.534 1.00 0.00 53 ASP A C 14
ATOM 15362 O O . ASP A 1 53 ? -1.987 -4.927 6.781 1.00 0.00 53 ASP A O 14
ATOM 15371 N N . GLU A 1 54 ? -0.096 -3.693 6.680 1.00 0.00 54 GLU A N 14
ATOM 15372 C CA . GLU A 1 54 ? -0.650 -2.385 7.076 1.00 0.00 54 GLU A CA 14
ATOM 15373 C C . GLU A 1 54 ? -1.396 -1.724 5.911 1.00 0.00 54 GLU A C 14
ATOM 15374 O O . GLU A 1 54 ? -2.565 -1.371 6.010 1.00 0.00 54 GLU A O 14
ATOM 15386 N N . ILE A 1 55 ? -0.744 -1.616 4.745 1.00 0.00 55 ILE A N 14
ATOM 15387 C CA . ILE A 1 55 ? -1.333 -1.009 3.535 1.00 0.00 55 ILE A CA 14
ATOM 15388 C C . ILE A 1 55 ? -2.625 -1.700 3.088 1.00 0.00 55 ILE A C 14
ATOM 15389 O O . ILE A 1 55 ? -3.590 -1.049 2.693 1.00 0.00 55 ILE A O 14
ATOM 15405 N N . TYR A 1 56 ? -2.663 -3.027 3.177 1.00 0.00 56 TYR A N 14
ATOM 15406 C CA . TYR A 1 56 ? -3.874 -3.809 3.035 1.00 0.00 56 TYR A CA 14
ATOM 15407 C C . TYR A 1 56 ? -4.884 -3.595 4.159 1.00 0.00 56 TYR A C 14
ATOM 15408 O O . TYR A 1 56 ? -6.074 -3.537 3.888 1.00 0.00 56 TYR A O 14
ATOM 15426 N N . ALA A 1 57 ? -4.432 -3.415 5.397 1.00 0.00 57 ALA A N 14
ATOM 15427 C CA . ALA A 1 57 ? -5.317 -3.126 6.536 1.00 0.00 57 ALA A CA 14
ATOM 15428 C C . ALA A 1 57 ? -6.259 -1.920 6.324 1.00 0.00 57 ALA A C 14
ATOM 15429 O O . ALA A 1 57 ? -7.303 -1.839 6.968 1.00 0.00 57 ALA A O 14
ATOM 15436 N N . GLN A 1 58 ? -5.933 -1.001 5.398 1.00 0.00 58 GLN A N 14
ATOM 15437 C CA . GLN A 1 58 ? -6.781 0.164 5.128 1.00 0.00 58 GLN A CA 14
ATOM 15438 C C . GLN A 1 58 ? -7.948 -0.137 4.158 1.00 0.00 58 GLN A C 14
ATOM 15439 O O . GLN A 1 58 ? -8.694 0.758 3.767 1.00 0.00 58 GLN A O 14
ATOM 15453 N N . ILE A 1 59 ? -8.078 -1.395 3.741 1.00 0.00 59 ILE A N 14
ATOM 15454 C CA . ILE A 1 59 ? -9.050 -1.917 2.769 1.00 0.00 59 ILE A CA 14
ATOM 15455 C C . ILE A 1 59 ? -10.164 -2.781 3.425 1.00 0.00 59 ILE A C 14
ATOM 15456 O O . ILE A 1 59 ? -9.951 -3.957 3.740 1.00 0.00 59 ILE A O 14
ATOM 15472 N N . PRO A 1 60 ? -11.363 -2.217 3.681 1.00 0.00 60 PRO A N 14
ATOM 15473 C CA . PRO A 1 60 ? -12.483 -2.920 4.323 1.00 0.00 60 PRO A CA 14
ATOM 15474 C C . PRO A 1 60 ? -13.418 -3.699 3.366 1.00 0.00 60 PRO A C 14
ATOM 15475 O O . PRO A 1 60 ? -13.457 -3.466 2.155 1.00 0.00 60 PRO A O 14
ATOM 15486 N N . GLN A 1 61 ? -14.271 -4.545 3.957 1.00 0.00 61 GLN A N 14
ATOM 15487 C CA . GLN A 1 61 ? -15.365 -5.282 3.296 1.00 0.00 61 GLN A CA 14
ATOM 15488 C C . GLN A 1 61 ? -16.426 -4.428 2.560 1.00 0.00 61 GLN A C 14
ATOM 15489 O O . GLN A 1 61 ? -17.319 -4.988 1.934 1.00 0.00 61 GLN A O 14
ATOM 15503 N N . GLU A 1 62 ? -16.376 -3.094 2.596 1.00 0.00 62 GLU A N 14
ATOM 15504 C CA . GLU A 1 62 ? -17.208 -2.273 1.697 1.00 0.00 62 GLU A CA 14
ATOM 15505 C C . GLU A 1 62 ? -16.679 -2.292 0.243 1.00 0.00 62 GLU A C 14
ATOM 15506 O O . GLU A 1 62 ? -17.399 -1.955 -0.692 1.00 0.00 62 GLU A O 14
ATOM 15518 N N . LEU A 1 63 ? -15.411 -2.674 0.047 1.00 0.00 63 LEU A N 14
ATOM 15519 C CA . LEU A 1 63 ? -14.735 -2.793 -1.255 1.00 0.00 63 LEU A CA 14
ATOM 15520 C C . LEU A 1 63 ? -14.739 -4.213 -1.832 1.00 0.00 63 LEU A C 14
ATOM 15521 O O . LEU A 1 63 ? -14.779 -4.412 -3.041 1.00 0.00 63 LEU A O 14
ATOM 15537 N N . GLU A 1 64 ? -14.690 -5.195 -0.938 1.00 0.00 64 GLU A N 14
ATOM 15538 C CA . GLU A 1 64 ? -14.744 -6.653 -1.213 1.00 0.00 64 GLU A CA 14
ATOM 15539 C C . GLU A 1 64 ? -13.582 -7.221 -2.072 1.00 0.00 64 GLU A C 14
ATOM 15540 O O . GLU A 1 64 ? -13.707 -8.281 -2.699 1.00 0.00 64 GLU A O 14
ATOM 15552 N N . TRP A 1 65 ? -12.434 -6.532 -2.096 1.00 0.00 65 TRP A N 14
ATOM 15553 C CA . TRP A 1 65 ? -11.187 -6.981 -2.732 1.00 0.00 65 TRP A CA 14
ATOM 15554 C C . TRP A 1 65 ? -10.452 -8.072 -1.926 1.00 0.00 65 TRP A C 14
ATOM 15555 O O . TRP A 1 65 ? -10.647 -8.219 -0.722 1.00 0.00 65 TRP A O 14
ATOM 15576 N N . SER A 1 66 ? -9.529 -8.790 -2.587 1.00 0.00 66 SER A N 14
ATOM 15577 C CA . SER A 1 66 ? -8.553 -9.705 -1.946 1.00 0.00 66 SER A CA 14
ATOM 15578 C C . SER A 1 66 ? -7.203 -9.009 -1.683 1.00 0.00 66 SER A C 14
ATOM 15579 O O . SER A 1 66 ? -6.821 -8.107 -2.434 1.00 0.00 66 SER A O 14
ATOM 15587 N N . LEU A 1 67 ? -6.434 -9.500 -0.696 1.00 0.00 67 LEU A N 14
ATOM 15588 C CA . LEU A 1 67 ? -5.076 -9.101 -0.369 1.00 0.00 67 LEU A CA 14
ATOM 15589 C C . LEU A 1 67 ? -4.161 -8.974 -1.595 1.00 0.00 67 LEU A C 14
ATOM 15590 O O . LEU A 1 67 ? -3.424 -8.002 -1.721 1.00 0.00 67 LEU A O 14
ATOM 15606 N N . ALA A 1 68 ? -4.204 -9.947 -2.506 1.00 0.00 68 ALA A N 14
ATOM 15607 C CA . ALA A 1 68 ? -3.406 -9.919 -3.728 1.00 0.00 68 ALA A CA 14
ATOM 15608 C C . ALA A 1 68 ? -3.612 -8.614 -4.521 1.00 0.00 68 ALA A C 14
ATOM 15609 O O . ALA A 1 68 ? -2.652 -8.056 -5.053 1.00 0.00 68 ALA A O 14
ATOM 15616 N N . THR A 1 69 ? -4.843 -8.102 -4.561 1.00 0.00 69 THR A N 14
ATOM 15617 C CA . THR A 1 69 ? -5.215 -6.924 -5.350 1.00 0.00 69 THR A CA 14
ATOM 15618 C C . THR A 1 69 ? -4.550 -5.638 -4.877 1.00 0.00 69 THR A C 14
ATOM 15619 O O . THR A 1 69 ? -4.045 -4.896 -5.715 1.00 0.00 69 THR A O 14
ATOM 15630 N N . VAL A 1 70 ? -4.479 -5.346 -3.569 1.00 0.00 70 VAL A N 14
ATOM 15631 C CA . VAL A 1 70 ? -3.720 -4.183 -3.118 1.00 0.00 70 VAL A CA 14
ATOM 15632 C C . VAL A 1 70 ? -2.260 -4.301 -3.492 1.00 0.00 70 VAL A C 14
ATOM 15633 O O . VAL A 1 70 ? -1.699 -3.359 -4.031 1.00 0.00 70 VAL A O 14
ATOM 15646 N N . LYS A 1 71 ? -1.653 -5.451 -3.213 1.00 0.00 71 LYS A N 14
ATOM 15647 C CA . LYS A 1 71 ? -0.217 -5.665 -3.401 1.00 0.00 71 LYS A CA 14
ATOM 15648 C C . LYS A 1 71 ? 0.195 -5.376 -4.835 1.00 0.00 71 LYS A C 14
ATOM 15649 O O . LYS A 1 71 ? 1.186 -4.686 -5.065 1.00 0.00 71 LYS A O 14
ATOM 15668 N N . THR A 1 72 ? -0.618 -5.830 -5.790 1.00 0.00 72 THR A N 14
ATOM 15669 C CA . THR A 1 72 ? -0.431 -5.447 -7.204 1.00 0.00 72 THR A CA 14
ATOM 15670 C C . THR A 1 72 ? -0.731 -3.973 -7.503 1.00 0.00 72 THR A C 14
ATOM 15671 O O . THR A 1 72 ? 0.116 -3.300 -8.072 1.00 0.00 72 THR A O 14
ATOM 15682 N N . LEU A 1 73 ? -1.861 -3.411 -7.074 1.00 0.00 73 LEU A N 14
ATOM 15683 C CA . LEU A 1 73 ? -2.307 -2.072 -7.454 1.00 0.00 73 LEU A CA 14
ATOM 15684 C C . LEU A 1 73 ? -1.365 -1.009 -6.857 1.00 0.00 73 LEU A C 14
ATOM 15685 O O . LEU A 1 73 ? -0.791 -0.167 -7.554 1.00 0.00 73 LEU A O 14
ATOM 15701 N N . LEU A 1 74 ? -1.137 -1.089 -5.547 1.00 0.00 74 LEU A N 14
ATOM 15702 C CA . LEU A 1 74 ? -0.216 -0.275 -4.797 1.00 0.00 74 LEU A CA 14
ATOM 15703 C C . LEU A 1 74 ? 1.197 -0.441 -5.353 1.00 0.00 74 LEU A C 14
ATOM 15704 O O . LEU A 1 74 ? 1.873 0.536 -5.666 1.00 0.00 74 LEU A O 14
ATOM 15720 N N . GLY A 1 75 ? 1.582 -1.700 -5.577 1.00 0.00 75 GLY A N 14
ATOM 15721 C CA . GLY A 1 75 ? 2.803 -2.087 -6.300 1.00 0.00 75 GLY A CA 14
ATOM 15722 C C . GLY A 1 75 ? 2.959 -1.425 -7.677 1.00 0.00 75 GLY A C 14
ATOM 15723 O O . GLY A 1 75 ? 4.070 -1.080 -8.076 1.00 0.00 75 GLY A O 14
ATOM 15727 N N . ARG A 1 76 ? 1.858 -1.103 -8.368 1.00 0.00 76 ARG A N 14
ATOM 15728 C CA . ARG A 1 76 ? 1.870 -0.371 -9.652 1.00 0.00 76 ARG A CA 14
ATOM 15729 C C . ARG A 1 76 ? 2.017 1.129 -9.428 1.00 0.00 76 ARG A C 14
ATOM 15730 O O . ARG A 1 76 ? 2.678 1.772 -10.232 1.00 0.00 76 ARG A O 14
ATOM 15751 N N . LEU A 1 77 ? 1.508 1.679 -8.322 1.00 0.00 77 LEU A N 14
ATOM 15752 C CA . LEU A 1 77 ? 1.850 3.060 -7.929 1.00 0.00 77 LEU A CA 14
ATOM 15753 C C . LEU A 1 77 ? 3.347 3.191 -7.678 1.00 0.00 77 LEU A C 14
ATOM 15754 O O . LEU A 1 77 ? 3.962 4.192 -8.042 1.00 0.00 77 LEU A O 14
ATOM 15770 N N . VAL A 1 78 ? 3.903 2.198 -6.967 1.00 0.00 78 VAL A N 14
ATOM 15771 C CA . VAL A 1 78 ? 5.335 2.206 -6.575 1.00 0.00 78 VAL A CA 14
ATOM 15772 C C . VAL A 1 78 ? 6.254 2.051 -7.807 1.00 0.00 78 VAL A C 14
ATOM 15773 O O . VAL A 1 78 ? 7.260 2.741 -7.907 1.00 0.00 78 VAL A O 14
ATOM 15786 N N . LYS A 1 79 ? 5.869 1.228 -8.794 1.00 0.00 79 LYS A N 14
ATOM 15787 C CA . LYS A 1 79 ? 6.552 1.099 -10.101 1.00 0.00 79 LYS A CA 14
ATOM 15788 C C . LYS A 1 79 ? 6.379 2.260 -11.073 1.00 0.00 79 LYS A C 14
ATOM 15789 O O . LYS A 1 79 ? 7.139 2.348 -12.039 1.00 0.00 79 LYS A O 14
ATOM 15808 N N . LYS A 1 80 ? 5.408 3.128 -10.811 1.00 0.00 80 LYS A N 14
ATOM 15809 C CA . LYS A 1 80 ? 5.231 4.412 -11.490 1.00 0.00 80 LYS A CA 14
ATOM 15810 C C . LYS A 1 80 ? 6.000 5.513 -10.738 1.00 0.00 80 LYS A C 14
ATOM 15811 O O . LYS A 1 80 ? 7.227 5.521 -10.745 1.00 0.00 80 LYS A O 14
ATOM 15830 N N . GLU A 1 81 ? 5.279 6.418 -10.084 1.00 0.00 81 GLU A N 14
ATOM 15831 C CA . GLU A 1 81 ? 5.838 7.682 -9.579 1.00 0.00 81 GLU A CA 14
ATOM 15832 C C . GLU A 1 81 ? 5.154 8.263 -8.317 1.00 0.00 81 GLU A C 14
ATOM 15833 O O . GLU A 1 81 ? 5.403 9.423 -7.993 1.00 0.00 81 GLU A O 14
ATOM 15845 N N . MET A 1 82 ? 4.317 7.517 -7.566 1.00 0.00 82 MET A N 14
ATOM 15846 C CA . MET A 1 82 ? 3.574 8.081 -6.421 1.00 0.00 82 MET A CA 14
ATOM 15847 C C . MET A 1 82 ? 4.133 7.702 -5.037 1.00 0.00 82 MET A C 14
ATOM 15848 O O . MET A 1 82 ? 4.017 8.484 -4.094 1.00 0.00 82 MET A O 14
ATOM 15862 N N . LEU A 1 83 ? 4.632 6.453 -4.942 1.00 0.00 83 LEU A N 14
ATOM 15863 C CA . LEU A 1 83 ? 5.083 5.748 -3.738 1.00 0.00 83 LEU A CA 14
ATOM 15864 C C . LEU A 1 83 ? 6.485 5.189 -3.957 1.00 0.00 83 LEU A C 14
ATOM 15865 O O . LEU A 1 83 ? 6.930 5.095 -5.093 1.00 0.00 83 LEU A O 14
ATOM 15881 N N . SER A 1 84 ? 7.144 4.775 -2.880 1.00 0.00 84 SER A N 14
ATOM 15882 C CA . SER A 1 84 ? 8.334 3.908 -2.963 1.00 0.00 84 SER A CA 14
ATOM 15883 C C . SER A 1 84 ? 8.448 3.055 -1.719 1.00 0.00 84 SER A C 14
ATOM 15884 O O . SER A 1 84 ? 7.768 3.297 -0.720 1.00 0.00 84 SER A O 14
ATOM 15892 N N . THR A 1 85 ? 9.265 2.005 -1.778 1.00 0.00 85 THR A N 14
ATOM 15893 C CA . THR A 1 85 ? 9.265 0.975 -0.742 1.00 0.00 85 THR A CA 14
ATOM 15894 C C . THR A 1 85 ? 10.624 0.290 -0.596 1.00 0.00 85 THR A C 14
ATOM 15895 O O . THR A 1 85 ? 11.296 -0.007 -1.583 1.00 0.00 85 THR A O 14
ATOM 15906 N N . GLU A 1 86 ? 11.035 0.093 0.651 1.00 0.00 86 GLU A N 14
ATOM 15907 C CA . GLU A 1 86 ? 12.382 -0.334 1.081 1.00 0.00 86 GLU A CA 14
ATOM 15908 C C . GLU A 1 86 ? 12.318 -1.604 1.944 1.00 0.00 86 GLU A C 14
ATOM 15909 O O . GLU A 1 86 ? 11.308 -1.865 2.603 1.00 0.00 86 GLU A O 14
ATOM 15921 N N . LYS A 1 87 ? 13.384 -2.422 1.973 1.00 0.00 87 LYS A N 14
ATOM 15922 C CA . LYS A 1 87 ? 13.498 -3.601 2.841 1.00 0.00 87 LYS A CA 14
ATOM 15923 C C . LYS A 1 87 ? 13.854 -3.227 4.287 1.00 0.00 87 LYS A C 14
ATOM 15924 O O . LYS A 1 87 ? 14.864 -2.574 4.522 1.00 0.00 87 LYS A O 14
ATOM 15943 N N . GLU A 1 88 ? 13.118 -3.775 5.249 1.00 0.00 88 GLU A N 14
ATOM 15944 C CA . GLU A 1 88 ? 13.406 -3.715 6.690 1.00 0.00 88 GLU A CA 14
ATOM 15945 C C . GLU A 1 88 ? 13.520 -5.138 7.280 1.00 0.00 88 GLU A C 14
ATOM 15946 O O . GLU A 1 88 ? 12.542 -5.757 7.713 1.00 0.00 88 GLU A O 14
ATOM 15958 N N . GLY A 1 89 ? 14.737 -5.684 7.219 1.00 0.00 89 GLY A N 14
ATOM 15959 C CA . GLY A 1 89 ? 15.083 -7.053 7.624 1.00 0.00 89 GLY A CA 14
ATOM 15960 C C . GLY A 1 89 ? 14.530 -8.124 6.684 1.00 0.00 89 GLY A C 14
ATOM 15961 O O . GLY A 1 89 ? 15.248 -8.684 5.857 1.00 0.00 89 GLY A O 14
ATOM 15965 N N . ARG A 1 90 ? 13.211 -8.347 6.720 1.00 0.00 90 ARG A N 14
ATOM 15966 C CA . ARG A 1 90 ? 12.457 -9.324 5.887 1.00 0.00 90 ARG A CA 14
ATOM 15967 C C . ARG A 1 90 ? 11.125 -8.752 5.372 1.00 0.00 90 ARG A C 14
ATOM 15968 O O . ARG A 1 90 ? 10.715 -9.046 4.250 1.00 0.00 90 ARG A O 14
ATOM 15989 N N . LYS A 1 91 ? 10.512 -7.853 6.153 1.00 0.00 91 LYS A N 14
ATOM 15990 C CA . LYS A 1 91 ? 9.337 -7.065 5.817 1.00 0.00 91 LYS A CA 14
ATOM 15991 C C . LYS A 1 91 ? 9.707 -5.928 4.854 1.00 0.00 91 LYS A C 14
ATOM 15992 O O . LYS A 1 91 ? 10.831 -5.431 4.861 1.00 0.00 91 LYS A O 14
ATOM 16011 N N . PHE A 1 92 ? 8.740 -5.492 4.050 1.00 0.00 92 PHE A N 14
ATOM 16012 C CA . PHE A 1 92 ? 8.832 -4.259 3.261 1.00 0.00 92 PHE A CA 14
ATOM 16013 C C . PHE A 1 92 ? 8.231 -3.100 4.041 1.00 0.00 92 PHE A C 14
ATOM 16014 O O . PHE A 1 92 ? 7.262 -3.295 4.783 1.00 0.00 92 PHE A O 14
ATOM 16031 N N . VAL A 1 93 ? 8.725 -1.896 3.765 1.00 0.00 93 VAL A N 14
ATOM 16032 C CA . VAL A 1 93 ? 8.176 -0.633 4.263 1.00 0.00 93 VAL A CA 14
ATOM 16033 C C . VAL A 1 93 ? 7.885 0.283 3.101 1.00 0.00 93 VAL A C 14
ATOM 16034 O O . VAL A 1 93 ? 8.755 0.562 2.287 1.00 0.00 93 VAL A O 14
ATOM 16047 N N . TYR A 1 94 ? 6.675 0.818 3.088 1.00 0.00 94 TYR A N 14
ATOM 16048 C CA . TYR A 1 94 ? 6.082 1.599 2.022 1.00 0.00 94 TYR A CA 14
ATOM 16049 C C . TYR A 1 94 ? 5.900 3.049 2.498 1.00 0.00 94 TYR A C 14
ATOM 16050 O O . TYR A 1 94 ? 5.192 3.288 3.475 1.00 0.00 94 TYR A O 14
ATOM 16068 N N . ARG A 1 95 ? 6.563 3.988 1.813 1.00 0.00 95 ARG A N 14
ATOM 16069 C CA . ARG A 1 95 ? 6.412 5.459 2.003 1.00 0.00 95 ARG A CA 14
ATOM 16070 C C . ARG A 1 95 ? 5.792 6.196 0.801 1.00 0.00 95 ARG A C 14
ATOM 16071 O O . ARG A 1 95 ? 5.853 5.697 -0.328 1.00 0.00 95 ARG A O 14
ATOM 16092 N N . PRO A 1 96 ? 5.212 7.401 0.997 1.00 0.00 96 PRO A N 14
ATOM 16093 C CA . PRO A 1 96 ? 4.816 8.298 -0.098 1.00 0.00 96 PRO A CA 14
ATOM 16094 C C . PRO A 1 96 ? 6.029 8.868 -0.848 1.00 0.00 96 PRO A C 14
ATOM 16095 O O . PRO A 1 96 ? 7.131 8.930 -0.296 1.00 0.00 96 PRO A O 14
ATOM 16106 N N . LEU A 1 97 ? 5.799 9.338 -2.081 1.00 0.00 97 LEU A N 14
ATOM 16107 C CA . LEU A 1 97 ? 6.751 9.956 -2.996 1.00 0.00 97 LEU A CA 14
ATOM 16108 C C . LEU A 1 97 ? 6.176 11.148 -3.798 1.00 0.00 97 LEU A C 14
ATOM 16109 O O . LEU A 1 97 ? 6.951 11.836 -4.458 1.00 0.00 97 LEU A O 14
ATOM 16125 N N . MET A 1 98 ? 4.858 11.410 -3.785 1.00 0.00 98 MET A N 14
ATOM 16126 C CA . MET A 1 98 ? 4.217 12.504 -4.553 1.00 0.00 98 MET A CA 14
ATOM 16127 C C . MET A 1 98 ? 2.944 13.070 -3.884 1.00 0.00 98 MET A C 14
ATOM 16128 O O . MET A 1 98 ? 2.410 12.459 -2.956 1.00 0.00 98 MET A O 14
ATOM 16142 N N . GLU A 1 99 ? 2.497 14.238 -4.368 1.00 0.00 99 GLU A N 14
ATOM 16143 C CA . GLU A 1 99 ? 1.423 15.112 -3.839 1.00 0.00 99 GLU A CA 14
ATOM 16144 C C . GLU A 1 99 ? 0.293 15.337 -4.872 1.00 0.00 99 GLU A C 14
ATOM 16145 O O . GLU A 1 99 ? -0.003 16.504 -5.240 1.00 0.00 99 GLU A O 14
ATOM 16157 N N . PHE A 1 31 ? -23.208 11.807 -12.354 1.00 0.00 31 PHE A N 15
ATOM 16158 C CA . PHE A 1 31 ? -22.340 10.952 -13.202 1.00 0.00 31 PHE A CA 15
ATOM 16159 C C . PHE A 1 31 ? -21.532 9.988 -12.331 1.00 0.00 31 PHE A C 15
ATOM 16160 O O . PHE A 1 31 ? -21.382 10.244 -11.143 1.00 0.00 31 PHE A O 15
ATOM 16177 N N . ASN A 1 32 ? -20.967 8.910 -12.895 1.00 0.00 32 ASN A N 15
ATOM 16178 C CA . ASN A 1 32 ? -20.420 7.761 -12.133 1.00 0.00 32 ASN A CA 15
ATOM 16179 C C . ASN A 1 32 ? -18.894 7.537 -12.270 1.00 0.00 32 ASN A C 15
ATOM 16180 O O . ASN A 1 32 ? -18.435 6.396 -12.320 1.00 0.00 32 ASN A O 15
ATOM 16191 N N . VAL A 1 33 ? -18.106 8.613 -12.397 1.00 0.00 33 VAL A N 15
ATOM 16192 C CA . VAL A 1 33 ? -16.624 8.545 -12.425 1.00 0.00 33 VAL A CA 15
ATOM 16193 C C . VAL A 1 33 ? -16.061 7.860 -11.162 1.00 0.00 33 VAL A C 15
ATOM 16194 O O . VAL A 1 33 ? -16.534 8.125 -10.062 1.00 0.00 33 VAL A O 15
ATOM 16207 N N . SER A 1 34 ? -15.079 6.962 -11.316 1.00 0.00 34 SER A N 15
ATOM 16208 C CA . SER A 1 34 ? -14.514 6.160 -10.212 1.00 0.00 34 SER A CA 15
ATOM 16209 C C . SER A 1 34 ? -13.119 5.631 -10.571 1.00 0.00 34 SER A C 15
ATOM 16210 O O . SER A 1 34 ? -12.940 5.017 -11.625 1.00 0.00 34 SER A O 15
ATOM 16218 N N . ASN A 1 35 ? -12.133 5.856 -9.695 1.00 0.00 35 ASN A N 15
ATOM 16219 C CA . ASN A 1 35 ? -10.709 5.571 -9.915 1.00 0.00 35 ASN A CA 15
ATOM 16220 C C . ASN A 1 35 ? -10.079 5.043 -8.610 1.00 0.00 35 ASN A C 15
ATOM 16221 O O . ASN A 1 35 ? -10.219 5.670 -7.560 1.00 0.00 35 ASN A O 15
ATOM 16232 N N . ALA A 1 36 ? -9.350 3.919 -8.665 1.00 0.00 36 ALA A N 15
ATOM 16233 C CA . ALA A 1 36 ? -8.646 3.327 -7.513 1.00 0.00 36 ALA A CA 15
ATOM 16234 C C . ALA A 1 36 ? -7.595 4.255 -6.865 1.00 0.00 36 ALA A C 15
ATOM 16235 O O . ALA A 1 36 ? -7.328 4.142 -5.665 1.00 0.00 36 ALA A O 15
ATOM 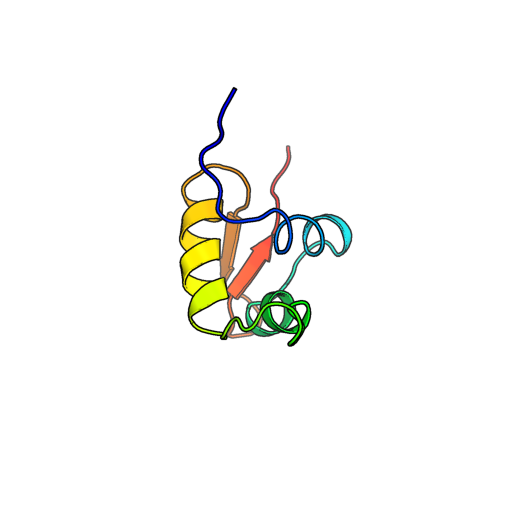16242 N N . GLU A 1 37 ? -7.018 5.159 -7.661 1.00 0.00 37 GLU A N 15
ATOM 16243 C CA . GLU A 1 37 ? -6.004 6.177 -7.319 1.00 0.00 37 GLU A CA 15
ATOM 16244 C C . GLU A 1 37 ? -6.447 7.248 -6.282 1.00 0.00 37 GLU A C 15
ATOM 16245 O O . GLU A 1 37 ? -6.108 8.419 -6.427 1.00 0.00 37 GLU A O 15
ATOM 16257 N N . LEU A 1 38 ? -7.196 6.867 -5.240 1.00 0.00 38 LEU A N 15
ATOM 16258 C CA . LEU A 1 38 ? -7.634 7.758 -4.163 1.00 0.00 38 LEU A CA 15
ATOM 16259 C C . LEU A 1 38 ? -7.480 7.103 -2.787 1.00 0.00 38 LEU A C 15
ATOM 16260 O O . LEU A 1 38 ? -6.866 7.691 -1.904 1.00 0.00 38 LEU A O 15
ATOM 16276 N N . ILE A 1 39 ? -7.933 5.858 -2.602 1.00 0.00 39 ILE A N 15
ATOM 16277 C CA . ILE A 1 39 ? -7.786 5.136 -1.324 1.00 0.00 39 ILE A CA 15
ATOM 16278 C C . ILE A 1 39 ? -6.294 4.971 -0.995 1.00 0.00 39 ILE A C 15
ATOM 16279 O O . ILE A 1 39 ? -5.788 5.464 0.012 1.00 0.00 39 ILE A O 15
ATOM 16295 N N . VAL A 1 40 ? -5.574 4.305 -1.900 1.00 0.00 40 VAL A N 15
ATOM 16296 C CA . VAL A 1 40 ? -4.132 4.004 -1.814 1.00 0.00 40 VAL A CA 15
ATOM 16297 C C . VAL A 1 40 ? -3.240 5.253 -1.905 1.00 0.00 40 VAL A C 15
ATOM 16298 O O . VAL A 1 40 ? -2.113 5.247 -1.415 1.00 0.00 40 VAL A O 15
ATOM 16311 N N . MET A 1 41 ? -3.771 6.355 -2.449 1.00 0.00 41 MET A N 15
ATOM 16312 C CA . MET A 1 41 ? -3.156 7.688 -2.420 1.00 0.00 41 MET A CA 15
ATOM 16313 C C . MET A 1 41 ? -3.301 8.384 -1.050 1.00 0.00 41 MET A C 15
ATOM 16314 O O . MET A 1 41 ? -2.654 9.402 -0.808 1.00 0.00 41 MET A O 15
ATOM 16328 N N . ARG A 1 42 ? -4.104 7.842 -0.117 1.00 0.00 42 ARG A N 15
ATOM 16329 C CA . ARG A 1 42 ? -4.502 8.533 1.129 1.00 0.00 42 ARG A CA 15
ATOM 16330 C C . ARG A 1 42 ? -4.233 7.767 2.426 1.00 0.00 42 ARG A C 15
ATOM 16331 O O . ARG A 1 42 ? -3.860 8.409 3.398 1.00 0.00 42 ARG A O 15
ATOM 16352 N N . VAL A 1 43 ? -4.316 6.430 2.442 1.00 0.00 43 VAL A N 15
ATOM 16353 C CA . VAL A 1 43 ? -3.921 5.622 3.625 1.00 0.00 43 VAL A CA 15
ATOM 16354 C C . VAL A 1 43 ? -2.509 5.972 4.116 1.00 0.00 43 VAL A C 15
ATOM 16355 O O . VAL A 1 43 ? -2.307 6.359 5.262 1.00 0.00 43 VAL A O 15
ATOM 16368 N N . ILE A 1 44 ? -1.515 5.824 3.243 1.00 0.00 44 ILE A N 15
ATOM 16369 C CA . ILE A 1 44 ? -0.108 5.835 3.664 1.00 0.00 44 ILE A CA 15
ATOM 16370 C C . ILE A 1 44 ? 0.412 7.227 4.000 1.00 0.00 44 ILE A C 15
ATOM 16371 O O . ILE A 1 44 ? 1.242 7.379 4.893 1.00 0.00 44 ILE A O 15
ATOM 16387 N N . TRP A 1 45 ? -0.115 8.231 3.302 1.00 0.00 45 TRP A N 15
ATOM 16388 C CA . TRP A 1 45 ? 0.262 9.647 3.439 1.00 0.00 45 TRP A CA 15
ATOM 16389 C C . TRP A 1 45 ? 0.213 10.116 4.905 1.00 0.00 45 TRP A C 15
ATOM 16390 O O . TRP A 1 45 ? 1.084 10.860 5.347 1.00 0.00 45 TRP A O 15
ATOM 16411 N N . SER A 1 46 ? -0.753 9.617 5.674 1.00 0.00 46 SER A N 15
ATOM 16412 C CA . SER A 1 46 ? -0.930 10.004 7.090 1.00 0.00 46 SER A CA 15
ATOM 16413 C C . SER A 1 46 ? -0.009 9.261 8.067 1.00 0.00 46 SER A C 15
ATOM 16414 O O . SER A 1 46 ? 0.439 9.800 9.085 1.00 0.00 46 SER A O 15
ATOM 16422 N N . LEU A 1 47 ? 0.216 7.981 7.767 1.00 0.00 47 LEU A N 15
ATOM 16423 C CA . LEU A 1 47 ? 0.994 7.018 8.530 1.00 0.00 47 LEU A CA 15
ATOM 16424 C C . LEU A 1 47 ? 2.506 7.292 8.492 1.00 0.00 47 LEU A C 15
ATOM 16425 O O . LEU A 1 47 ? 3.236 7.133 9.473 1.00 0.00 47 LEU A O 15
ATOM 16441 N N . GLY A 1 48 ? 2.958 7.641 7.293 1.00 0.00 48 GLY A N 15
ATOM 16442 C CA . GLY A 1 48 ? 4.327 8.023 6.960 1.00 0.00 48 GLY A CA 15
ATOM 16443 C C . GLY A 1 48 ? 5.054 6.906 6.225 1.00 0.00 48 GLY A C 15
ATOM 16444 O O . GLY A 1 48 ? 5.423 7.064 5.066 1.00 0.00 48 GLY A O 15
ATOM 16448 N N . GLU A 1 49 ? 5.199 5.751 6.878 1.00 0.00 49 GLU A N 15
ATOM 16449 C CA . GLU A 1 49 ? 5.875 4.588 6.303 1.00 0.00 49 GLU A CA 15
ATOM 16450 C C . GLU A 1 49 ? 5.168 3.288 6.725 1.00 0.00 49 GLU A C 15
ATOM 16451 O O . GLU A 1 49 ? 5.128 2.894 7.893 1.00 0.00 49 GLU A O 15
ATOM 16463 N N . ALA A 1 50 ? 4.575 2.608 5.739 1.00 0.00 50 ALA A N 15
ATOM 16464 C CA . ALA A 1 50 ? 3.640 1.510 5.967 1.00 0.00 50 ALA A CA 15
ATOM 16465 C C . ALA A 1 50 ? 4.271 0.130 5.744 1.00 0.00 50 ALA A C 15
ATOM 16466 O O . ALA A 1 50 ? 4.942 -0.111 4.744 1.00 0.00 50 ALA A O 15
ATOM 16473 N N . ARG A 1 51 ? 3.998 -0.801 6.660 1.00 0.00 51 ARG A N 15
ATOM 16474 C CA . ARG A 1 51 ? 4.338 -2.222 6.534 1.00 0.00 51 ARG A CA 15
ATOM 16475 C C . ARG A 1 51 ? 3.336 -2.870 5.576 1.00 0.00 51 ARG A C 15
ATOM 16476 O O . ARG A 1 51 ? 2.236 -2.365 5.354 1.00 0.00 51 ARG A O 15
ATOM 16497 N N . VAL A 1 52 ? 3.657 -4.035 5.017 1.00 0.00 52 VAL A N 15
ATOM 16498 C CA . VAL A 1 52 ? 2.765 -4.661 4.012 1.00 0.00 52 VAL A CA 15
ATOM 16499 C C . VAL A 1 52 ? 1.405 -5.154 4.519 1.00 0.00 52 VAL A C 15
ATOM 16500 O O . VAL A 1 52 ? 0.427 -5.202 3.777 1.00 0.00 52 VAL A O 15
ATOM 16513 N N . ASP A 1 53 ? 1.376 -5.542 5.782 1.00 0.00 53 ASP A N 15
ATOM 16514 C CA . ASP A 1 53 ? 0.146 -5.838 6.514 1.00 0.00 53 ASP A CA 15
ATOM 16515 C C . ASP A 1 53 ? -0.713 -4.562 6.673 1.00 0.00 53 ASP A C 15
ATOM 16516 O O . ASP A 1 53 ? -1.931 -4.606 6.539 1.00 0.00 53 ASP A O 15
ATOM 16525 N N . GLU A 1 54 ? -0.077 -3.404 6.854 1.00 0.00 54 GLU A N 15
ATOM 16526 C CA . GLU A 1 54 ? -0.725 -2.107 7.139 1.00 0.00 54 GLU A CA 15
ATOM 16527 C C . GLU A 1 54 ? -1.461 -1.497 5.921 1.00 0.00 54 GLU A C 15
ATOM 16528 O O . GLU A 1 54 ? -2.605 -1.037 5.989 1.00 0.00 54 GLU A O 15
ATOM 16540 N N . ILE A 1 55 ? -0.794 -1.506 4.763 1.00 0.00 55 ILE A N 15
ATOM 16541 C CA . ILE A 1 55 ? -1.358 -1.022 3.480 1.00 0.00 55 ILE A CA 15
ATOM 16542 C C . ILE A 1 55 ? -2.669 -1.705 3.095 1.00 0.00 55 ILE A C 15
ATOM 16543 O O . ILE A 1 55 ? -3.553 -1.068 2.529 1.00 0.00 55 ILE A O 15
ATOM 16559 N N . TYR A 1 56 ? -2.779 -2.993 3.393 1.00 0.00 56 TYR A N 15
ATOM 16560 C CA . TYR A 1 56 ? -4.003 -3.765 3.333 1.00 0.00 56 TYR A CA 15
ATOM 16561 C C . TYR A 1 56 ? -4.958 -3.522 4.496 1.00 0.00 56 TYR A C 15
ATOM 16562 O O . TYR A 1 56 ? -6.161 -3.469 4.266 1.00 0.00 56 TYR A O 15
ATOM 16580 N N . ALA A 1 57 ? -4.449 -3.371 5.720 1.00 0.00 57 ALA A N 15
ATOM 16581 C CA . ALA A 1 57 ? -5.285 -3.285 6.936 1.00 0.00 57 ALA A CA 15
ATOM 16582 C C . ALA A 1 57 ? -6.323 -2.147 6.910 1.00 0.00 57 ALA A C 15
ATOM 16583 O O . ALA A 1 57 ? -7.348 -2.192 7.594 1.00 0.00 57 ALA A O 15
ATOM 16590 N N . GLN A 1 58 ? -6.048 -1.125 6.099 1.00 0.00 58 GLN A N 15
ATOM 16591 C CA . GLN A 1 58 ? -6.910 0.035 5.900 1.00 0.00 58 GLN A CA 15
ATOM 16592 C C . GLN A 1 58 ? -8.118 -0.232 4.983 1.00 0.00 58 GLN A C 15
ATOM 16593 O O . GLN A 1 58 ? -8.997 0.618 4.859 1.00 0.00 58 GLN A O 15
ATOM 16607 N N . ILE A 1 59 ? -8.116 -1.369 4.286 1.00 0.00 59 ILE A N 15
ATOM 16608 C CA . ILE A 1 59 ? -9.047 -1.728 3.197 1.00 0.00 59 ILE A CA 15
ATOM 16609 C C . ILE A 1 59 ? -10.192 -2.683 3.664 1.00 0.00 59 ILE A C 15
ATOM 16610 O O . ILE A 1 59 ? -9.963 -3.885 3.820 1.00 0.00 59 ILE A O 15
ATOM 16626 N N . PRO A 1 60 ? -11.437 -2.187 3.881 1.00 0.00 60 PRO A N 15
ATOM 16627 C CA . PRO A 1 60 ? -12.541 -2.941 4.500 1.00 0.00 60 PRO A CA 15
ATOM 16628 C C . PRO A 1 60 ? -13.392 -3.803 3.540 1.00 0.00 60 PRO A C 15
ATOM 16629 O O . PRO A 1 60 ? -13.364 -3.655 2.315 1.00 0.00 60 PRO A O 15
ATOM 16640 N N . GLN A 1 61 ? -14.224 -4.684 4.126 1.00 0.00 61 GLN A N 15
ATOM 16641 C CA . GLN A 1 61 ? -15.065 -5.644 3.378 1.00 0.00 61 GLN A CA 15
ATOM 16642 C C . GLN A 1 61 ? -16.088 -5.040 2.397 1.00 0.00 61 GLN A C 15
ATOM 16643 O O . GLN A 1 61 ? -16.493 -5.729 1.467 1.00 0.00 61 GLN A O 15
ATOM 16657 N N . GLU A 1 62 ? -16.496 -3.776 2.571 1.00 0.00 62 GLU A N 15
ATOM 16658 C CA . GLU A 1 62 ? -17.476 -3.088 1.699 1.00 0.00 62 GLU A CA 15
ATOM 16659 C C . GLU A 1 62 ? -17.034 -2.963 0.223 1.00 0.00 62 GLU A C 15
ATOM 16660 O O . GLU A 1 62 ? -17.866 -2.759 -0.654 1.00 0.00 62 GLU A O 15
ATOM 16672 N N . LEU A 1 63 ? -15.729 -3.069 -0.050 1.00 0.00 63 LEU A N 15
ATOM 16673 C CA . LEU A 1 63 ? -15.125 -2.888 -1.383 1.00 0.00 63 LEU A CA 15
ATOM 16674 C C . LEU A 1 63 ? -15.034 -4.177 -2.205 1.00 0.00 63 LEU A C 15
ATOM 16675 O O . LEU A 1 63 ? -14.924 -4.148 -3.430 1.00 0.00 63 LEU A O 15
ATOM 16691 N N . GLU A 1 64 ? -15.013 -5.291 -1.476 1.00 0.00 64 GLU A N 15
ATOM 16692 C CA . GLU A 1 64 ? -14.909 -6.683 -1.956 1.00 0.00 64 GLU A CA 15
ATOM 16693 C C . GLU A 1 64 ? -13.544 -7.052 -2.598 1.00 0.00 64 GLU A C 15
ATOM 16694 O O . GLU A 1 64 ? -13.486 -7.601 -3.705 1.00 0.00 64 GLU A O 15
ATOM 16706 N N . TRP A 1 65 ? -12.430 -6.760 -1.903 1.00 0.00 65 TRP A N 15
ATOM 16707 C CA . TRP A 1 65 ? -11.057 -7.128 -2.314 1.00 0.00 65 TRP A CA 15
ATOM 16708 C C . TRP A 1 65 ? -10.450 -8.231 -1.415 1.00 0.00 65 TRP A C 15
ATOM 16709 O O . TRP A 1 65 ? -10.780 -8.320 -0.231 1.00 0.00 65 TRP A O 15
ATOM 16730 N N . SER A 1 66 ? -9.481 -8.993 -1.938 1.00 0.00 66 SER A N 15
ATOM 16731 C CA . SER A 1 66 ? -8.640 -9.933 -1.159 1.00 0.00 66 SER A CA 15
ATOM 16732 C C . SER A 1 66 ? -7.183 -9.438 -1.117 1.00 0.00 66 SER A C 15
ATOM 16733 O O . SER A 1 66 ? -6.811 -8.560 -1.896 1.00 0.00 66 SER A O 15
ATOM 16741 N N . LEU A 1 67 ? -6.319 -9.974 -0.234 1.00 0.00 67 LEU A N 15
ATOM 16742 C CA . LEU A 1 67 ? -4.981 -9.459 0.033 1.00 0.00 67 LEU A CA 15
ATOM 16743 C C . LEU A 1 67 ? -4.087 -9.334 -1.212 1.00 0.00 67 LEU A C 15
ATOM 16744 O O . LEU A 1 67 ? -3.385 -8.341 -1.397 1.00 0.00 67 LEU A O 15
ATOM 16760 N N . ALA A 1 68 ? -4.148 -10.318 -2.109 1.00 0.00 68 ALA A N 15
ATOM 16761 C CA . ALA A 1 68 ? -3.428 -10.259 -3.377 1.00 0.00 68 ALA A CA 15
ATOM 16762 C C . ALA A 1 68 ? -3.745 -8.976 -4.172 1.00 0.00 68 ALA A C 15
ATOM 16763 O O . ALA A 1 68 ? -2.839 -8.409 -4.778 1.00 0.00 68 ALA A O 15
ATOM 16770 N N . THR A 1 69 ? -4.989 -8.474 -4.124 1.00 0.00 69 THR A N 15
ATOM 16771 C CA . THR A 1 69 ? -5.457 -7.336 -4.930 1.00 0.00 69 THR A CA 15
ATOM 16772 C C . THR A 1 69 ? -4.800 -6.008 -4.559 1.00 0.00 69 THR A C 15
ATOM 16773 O O . THR A 1 69 ? -4.311 -5.313 -5.447 1.00 0.00 69 THR A O 15
ATOM 16784 N N . VAL A 1 70 ? -4.729 -5.629 -3.275 1.00 0.00 70 VAL A N 15
ATOM 16785 C CA . VAL A 1 70 ? -3.994 -4.421 -2.898 1.00 0.00 70 VAL A CA 15
ATOM 16786 C C . VAL A 1 70 ? -2.539 -4.522 -3.321 1.00 0.00 70 VAL A C 15
ATOM 16787 O O . VAL A 1 70 ? -2.035 -3.603 -3.949 1.00 0.00 70 VAL A O 15
ATOM 16800 N N . LYS A 1 71 ? -1.874 -5.645 -3.032 1.00 0.00 71 LYS A N 15
ATOM 16801 C CA . LYS A 1 71 ? -0.439 -5.815 -3.288 1.00 0.00 71 LYS A CA 15
ATOM 16802 C C . LYS A 1 71 ? -0.083 -5.628 -4.757 1.00 0.00 71 LYS A C 15
ATOM 16803 O O . LYS A 1 71 ? 0.866 -4.904 -5.055 1.00 0.00 71 LYS A O 15
ATOM 16822 N N . THR A 1 72 ? -0.876 -6.220 -5.653 1.00 0.00 72 THR A N 15
ATOM 16823 C CA . THR A 1 72 ? -0.690 -5.985 -7.104 1.00 0.00 72 THR A CA 15
ATOM 16824 C C . THR A 1 72 ? -0.924 -4.527 -7.511 1.00 0.00 72 THR A C 15
ATOM 16825 O O . THR A 1 72 ? -0.125 -3.963 -8.253 1.00 0.00 72 THR A O 15
ATOM 16836 N N . LEU A 1 73 ? -1.967 -3.883 -6.993 1.00 0.00 73 LEU A N 15
ATOM 16837 C CA . LEU A 1 73 ? -2.379 -2.547 -7.414 1.00 0.00 73 LEU A CA 15
ATOM 16838 C C . LEU A 1 73 ? -1.335 -1.533 -6.914 1.00 0.00 73 LEU A C 15
ATOM 16839 O O . LEU A 1 73 ? -0.705 -0.792 -7.673 1.00 0.00 73 LEU A O 15
ATOM 16855 N N . LEU A 1 74 ? -1.070 -1.571 -5.612 1.00 0.00 74 LEU A N 15
ATOM 16856 C CA . LEU A 1 74 ? -0.087 -0.766 -4.935 1.00 0.00 74 LEU A CA 15
ATOM 16857 C C . LEU A 1 74 ? 1.302 -0.949 -5.539 1.00 0.00 74 LEU A C 15
ATOM 16858 O O . LEU A 1 74 ? 1.965 0.035 -5.854 1.00 0.00 74 LEU A O 15
ATOM 16874 N N . GLY A 1 75 ? 1.694 -2.198 -5.785 1.00 0.00 75 GLY A N 15
ATOM 16875 C CA . GLY A 1 75 ? 2.917 -2.578 -6.506 1.00 0.00 75 GLY A CA 15
ATOM 16876 C C . GLY A 1 75 ? 3.080 -1.951 -7.904 1.00 0.00 75 GLY A C 15
ATOM 16877 O O . GLY A 1 75 ? 4.207 -1.783 -8.372 1.00 0.00 75 GLY A O 15
ATOM 16881 N N . ARG A 1 76 ? 1.978 -1.604 -8.576 1.00 0.00 76 ARG A N 15
ATOM 16882 C CA . ARG A 1 76 ? 1.964 -0.841 -9.830 1.00 0.00 76 ARG A CA 15
ATOM 16883 C C . ARG A 1 76 ? 2.072 0.654 -9.559 1.00 0.00 76 ARG A C 15
ATOM 16884 O O . ARG A 1 76 ? 2.747 1.337 -10.325 1.00 0.00 76 ARG A O 15
ATOM 16905 N N . LEU A 1 77 ? 1.505 1.160 -8.454 1.00 0.00 77 LEU A N 15
ATOM 16906 C CA . LEU A 1 77 ? 1.729 2.575 -8.082 1.00 0.00 77 LEU A CA 15
ATOM 16907 C C . LEU A 1 77 ? 3.207 2.882 -7.871 1.00 0.00 77 LEU A C 15
ATOM 16908 O O . LEU A 1 77 ? 3.719 3.913 -8.312 1.00 0.00 77 LEU A O 15
ATOM 16924 N N . VAL A 1 78 ? 3.854 1.949 -7.169 1.00 0.00 78 VAL A N 15
ATOM 16925 C CA . VAL A 1 78 ? 5.299 2.023 -6.875 1.00 0.00 78 VAL A CA 15
ATOM 16926 C C . VAL A 1 78 ? 6.162 1.955 -8.156 1.00 0.00 78 VAL A C 15
ATOM 16927 O O . VAL A 1 78 ? 7.275 2.475 -8.186 1.00 0.00 78 VAL A O 15
ATOM 16940 N N . LYS A 1 79 ? 5.654 1.311 -9.221 1.00 0.00 79 LYS A N 15
ATOM 16941 C CA . LYS A 1 79 ? 6.252 1.311 -10.572 1.00 0.00 79 LYS A CA 15
ATOM 16942 C C . LYS A 1 79 ? 5.963 2.570 -11.404 1.00 0.00 79 LYS A C 15
ATOM 16943 O O . LYS A 1 79 ? 6.680 2.833 -12.363 1.00 0.00 79 LYS A O 15
ATOM 16962 N N . LYS A 1 80 ? 4.878 3.274 -11.081 1.00 0.00 80 LYS A N 15
ATOM 16963 C CA . LYS A 1 80 ? 4.566 4.640 -11.547 1.00 0.00 80 LYS A CA 15
ATOM 16964 C C . LYS A 1 80 ? 5.452 5.606 -10.733 1.00 0.00 80 LYS A C 15
ATOM 16965 O O . LYS A 1 80 ? 6.643 5.371 -10.578 1.00 0.00 80 LYS A O 15
ATOM 16984 N N . GLU A 1 81 ? 4.917 6.708 -10.216 1.00 0.00 81 GLU A N 15
ATOM 16985 C CA . GLU A 1 81 ? 5.695 7.741 -9.508 1.00 0.00 81 GLU A CA 15
ATOM 16986 C C . GLU A 1 81 ? 4.946 8.266 -8.260 1.00 0.00 81 GLU A C 15
ATOM 16987 O O . GLU A 1 81 ? 5.126 9.398 -7.816 1.00 0.00 81 GLU A O 15
ATOM 16999 N N . MET A 1 82 ? 4.032 7.442 -7.733 1.00 0.00 82 MET A N 15
ATOM 17000 C CA . MET A 1 82 ? 3.173 7.731 -6.580 1.00 0.00 82 MET A CA 15
ATOM 17001 C C . MET A 1 82 ? 3.956 7.806 -5.265 1.00 0.00 82 MET A C 15
ATOM 17002 O O . MET A 1 82 ? 3.997 8.819 -4.571 1.00 0.00 82 MET A O 15
ATOM 17016 N N . LEU A 1 83 ? 4.562 6.671 -4.931 1.00 0.00 83 LEU A N 15
ATOM 17017 C CA . LEU A 1 83 ? 5.457 6.455 -3.793 1.00 0.00 83 LEU A CA 15
ATOM 17018 C C . LEU A 1 83 ? 6.456 5.314 -4.078 1.00 0.00 83 LEU A C 15
ATOM 17019 O O . LEU A 1 83 ? 6.386 4.652 -5.111 1.00 0.00 83 LEU A O 15
ATOM 17035 N N . SER A 1 84 ? 7.340 5.058 -3.123 1.00 0.00 84 SER A N 15
ATOM 17036 C CA . SER A 1 84 ? 8.425 4.084 -3.235 1.00 0.00 84 SER A CA 15
ATOM 17037 C C . SER A 1 84 ? 8.443 3.157 -2.032 1.00 0.00 84 SER A C 15
ATOM 17038 O O . SER A 1 84 ? 7.647 3.271 -1.098 1.00 0.00 84 SER A O 15
ATOM 17046 N N . THR A 1 85 ? 9.312 2.157 -2.081 1.00 0.00 85 THR A N 15
ATOM 17047 C CA . THR A 1 85 ? 9.397 1.140 -1.038 1.00 0.00 85 THR A CA 15
ATOM 17048 C C . THR A 1 85 ? 10.822 0.647 -0.822 1.00 0.00 85 THR A C 15
ATOM 17049 O O . THR A 1 85 ? 11.642 0.624 -1.737 1.00 0.00 85 THR A O 15
ATOM 17060 N N . GLU A 1 86 ? 11.094 0.267 0.424 1.00 0.00 86 GLU A N 15
ATOM 17061 C CA . GLU A 1 86 ? 12.396 -0.129 0.959 1.00 0.00 86 GLU A CA 15
ATOM 17062 C C . GLU A 1 86 ? 12.235 -1.376 1.846 1.00 0.00 86 GLU A C 15
ATOM 17063 O O . GLU A 1 86 ? 11.118 -1.859 2.081 1.00 0.00 86 GLU A O 15
ATOM 17075 N N . LYS A 1 87 ? 13.348 -1.895 2.378 1.00 0.00 87 LYS A N 15
ATOM 17076 C CA . LYS A 1 87 ? 13.432 -3.199 3.013 1.00 0.00 87 LYS A CA 15
ATOM 17077 C C . LYS A 1 87 ? 13.877 -3.139 4.478 1.00 0.00 87 LYS A C 15
ATOM 17078 O O . LYS A 1 87 ? 14.903 -2.541 4.812 1.00 0.00 87 LYS A O 15
ATOM 17097 N N . GLU A 1 88 ? 13.148 -3.878 5.310 1.00 0.00 88 GLU A N 15
ATOM 17098 C CA . GLU A 1 88 ? 13.408 -4.047 6.752 1.00 0.00 88 GLU A CA 15
ATOM 17099 C C . GLU A 1 88 ? 13.451 -5.533 7.160 1.00 0.00 88 GLU A C 15
ATOM 17100 O O . GLU A 1 88 ? 12.419 -6.133 7.477 1.00 0.00 88 GLU A O 15
ATOM 17112 N N . GLY A 1 89 ? 14.650 -6.139 7.112 1.00 0.00 89 GLY A N 15
ATOM 17113 C CA . GLY A 1 89 ? 15.009 -7.489 7.607 1.00 0.00 89 GLY A CA 15
ATOM 17114 C C . GLY A 1 89 ? 14.389 -8.692 6.870 1.00 0.00 89 GLY A C 15
ATOM 17115 O O . GLY A 1 89 ? 15.103 -9.611 6.444 1.00 0.00 89 GLY A O 15
ATOM 17119 N N . ARG A 1 90 ? 13.059 -8.674 6.696 1.00 0.00 90 ARG A N 15
ATOM 17120 C CA . ARG A 1 90 ? 12.250 -9.647 5.927 1.00 0.00 90 ARG A CA 15
ATOM 17121 C C . ARG A 1 90 ? 11.036 -8.985 5.242 1.00 0.00 90 ARG A C 15
ATOM 17122 O O . ARG A 1 90 ? 10.670 -9.412 4.155 1.00 0.00 90 ARG A O 15
ATOM 17143 N N . LYS A 1 91 ? 10.413 -7.952 5.840 1.00 0.00 91 LYS A N 15
ATOM 17144 C CA . LYS A 1 91 ? 9.247 -7.240 5.273 1.00 0.00 91 LYS A CA 15
ATOM 17145 C C . LYS A 1 91 ? 9.633 -5.943 4.540 1.00 0.00 91 LYS A C 15
ATOM 17146 O O . LYS A 1 91 ? 10.752 -5.444 4.620 1.00 0.00 91 LYS A O 15
ATOM 17165 N N . PHE A 1 92 ? 8.662 -5.397 3.817 1.00 0.00 92 PHE A N 15
ATOM 17166 C CA . PHE A 1 92 ? 8.789 -4.132 3.092 1.00 0.00 92 PHE A CA 15
ATOM 17167 C C . PHE A 1 92 ? 8.226 -2.973 3.904 1.00 0.00 92 PHE A C 15
ATOM 17168 O O . PHE A 1 92 ? 7.364 -3.164 4.767 1.00 0.00 92 PHE A O 15
ATOM 17185 N N . VAL A 1 93 ? 8.658 -1.773 3.527 1.00 0.00 93 VAL A N 15
ATOM 17186 C CA . VAL A 1 93 ? 8.157 -0.483 3.986 1.00 0.00 93 VAL A CA 15
ATOM 17187 C C . VAL A 1 93 ? 7.853 0.392 2.777 1.00 0.00 93 VAL A C 15
ATOM 17188 O O . VAL A 1 93 ? 8.752 0.733 2.016 1.00 0.00 93 VAL A O 15
ATOM 17201 N N . TYR A 1 94 ? 6.595 0.796 2.643 1.00 0.00 94 TYR A N 15
ATOM 17202 C CA . TYR A 1 94 ? 6.060 1.613 1.552 1.00 0.00 94 TYR A CA 15
ATOM 17203 C C . TYR A 1 94 ? 5.894 3.070 2.038 1.00 0.00 94 TYR A C 15
ATOM 17204 O O . TYR A 1 94 ? 5.090 3.331 2.936 1.00 0.00 94 TYR A O 15
ATOM 17222 N N . ARG A 1 95 ? 6.678 4.009 1.489 1.00 0.00 95 ARG A N 15
ATOM 17223 C CA . ARG A 1 95 ? 6.786 5.424 1.927 1.00 0.00 95 ARG A CA 15
ATOM 17224 C C . ARG A 1 95 ? 7.018 6.438 0.778 1.00 0.00 95 ARG A C 15
ATOM 17225 O O . ARG A 1 95 ? 7.460 6.054 -0.308 1.00 0.00 95 ARG A O 15
ATOM 17246 N N . PRO A 1 96 ? 6.720 7.743 0.971 1.00 0.00 96 PRO A N 15
ATOM 17247 C CA . PRO A 1 96 ? 7.043 8.812 0.013 1.00 0.00 96 PRO A CA 15
ATOM 17248 C C . PRO A 1 96 ? 8.520 9.259 0.077 1.00 0.00 96 PRO A C 15
ATOM 17249 O O . PRO A 1 96 ? 9.279 8.834 0.947 1.00 0.00 96 PRO A O 15
ATOM 17260 N N . LEU A 1 97 ? 8.904 10.144 -0.850 1.00 0.00 97 LEU A N 15
ATOM 17261 C CA . LEU A 1 97 ? 10.281 10.617 -1.083 1.00 0.00 97 LEU A CA 15
ATOM 17262 C C . LEU A 1 97 ? 10.423 12.135 -1.337 1.00 0.00 97 LEU A C 15
ATOM 17263 O O . LEU A 1 97 ? 11.297 12.592 -2.069 1.00 0.00 97 LEU A O 15
ATOM 17279 N N . MET A 1 98 ? 9.516 12.917 -0.764 1.00 0.00 98 MET A N 15
ATOM 17280 C CA . MET A 1 98 ? 9.547 14.406 -0.766 1.00 0.00 98 MET A CA 15
ATOM 17281 C C . MET A 1 98 ? 10.343 14.943 0.457 1.00 0.00 98 MET A C 15
ATOM 17282 O O . MET A 1 98 ? 10.426 14.288 1.497 1.00 0.00 98 MET A O 15
ATOM 17296 N N . GLU A 1 99 ? 10.911 16.150 0.317 1.00 0.00 99 GLU A N 15
ATOM 17297 C CA . GLU A 1 99 ? 11.874 16.780 1.245 1.00 0.00 99 GLU A CA 15
ATOM 17298 C C . GLU A 1 99 ? 11.573 18.245 1.534 1.00 0.00 99 GLU A C 15
ATOM 17299 O O . GLU A 1 99 ? 10.970 18.896 0.645 1.00 0.00 99 GLU A O 15
ATOM 17311 N N . PHE A 1 31 ? -21.998 12.377 -11.471 1.00 0.00 31 PHE A N 16
ATOM 17312 C CA . PHE A 1 31 ? -20.751 11.634 -11.756 1.00 0.00 31 PHE A CA 16
ATOM 17313 C C . PHE A 1 31 ? -20.928 10.115 -11.716 1.00 0.00 31 PHE A C 16
ATOM 17314 O O . PHE A 1 31 ? -20.974 9.550 -12.800 1.00 0.00 31 PHE A O 16
ATOM 17331 N N . ASN A 1 32 ? -21.036 9.438 -10.554 1.00 0.00 32 ASN A N 16
ATOM 17332 C CA . ASN A 1 32 ? -21.065 7.960 -10.451 1.00 0.00 32 ASN A CA 16
ATOM 17333 C C . ASN A 1 32 ? -19.897 7.250 -11.194 1.00 0.00 32 ASN A C 16
ATOM 17334 O O . ASN A 1 32 ? -20.086 6.693 -12.272 1.00 0.00 32 ASN A O 16
ATOM 17345 N N . VAL A 1 33 ? -18.693 7.267 -10.611 1.00 0.00 33 VAL A N 16
ATOM 17346 C CA . VAL A 1 33 ? -17.477 6.630 -11.177 1.00 0.00 33 VAL A CA 16
ATOM 17347 C C . VAL A 1 33 ? -16.624 5.922 -10.111 1.00 0.00 33 VAL A C 16
ATOM 17348 O O . VAL A 1 33 ? -16.784 6.186 -8.919 1.00 0.00 33 VAL A O 16
ATOM 17361 N N . SER A 1 34 ? -15.654 5.109 -10.545 1.00 0.00 34 SER A N 16
ATOM 17362 C CA . SER A 1 34 ? -14.671 4.398 -9.704 1.00 0.00 34 SER A CA 16
ATOM 17363 C C . SER A 1 34 ? -13.249 4.684 -10.194 1.00 0.00 34 SER A C 16
ATOM 17364 O O . SER A 1 34 ? -12.992 4.540 -11.389 1.00 0.00 34 SER A O 16
ATOM 17372 N N . ASN A 1 35 ? -12.306 5.017 -9.300 1.00 0.00 35 ASN A N 16
ATOM 17373 C CA . ASN A 1 35 ? -10.859 5.172 -9.568 1.00 0.00 35 ASN A CA 16
ATOM 17374 C C . ASN A 1 35 ? -10.071 4.615 -8.349 1.00 0.00 35 ASN A C 16
ATOM 17375 O O . ASN A 1 35 ? -10.472 4.849 -7.210 1.00 0.00 35 ASN A O 16
ATOM 17386 N N . ALA A 1 36 ? -8.992 3.853 -8.578 1.00 0.00 36 ALA A N 16
ATOM 17387 C CA . ALA A 1 36 ? -8.277 3.099 -7.529 1.00 0.00 36 ALA A CA 16
ATOM 17388 C C . ALA A 1 36 ? -7.433 3.954 -6.566 1.00 0.00 36 ALA A C 16
ATOM 17389 O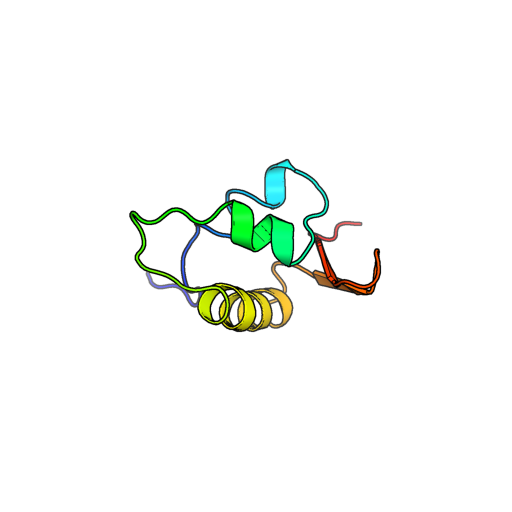 O . ALA A 1 36 ? -7.440 3.740 -5.353 1.00 0.00 36 ALA A O 16
ATOM 17396 N N . GLU A 1 37 ? -6.669 4.886 -7.130 1.00 0.00 37 GLU A N 16
ATOM 17397 C CA . GLU A 1 37 ? -5.609 5.659 -6.479 1.00 0.00 37 GLU A CA 16
ATOM 17398 C C . GLU A 1 37 ? -6.066 6.526 -5.286 1.00 0.00 37 GLU A C 16
ATOM 17399 O O . GLU A 1 37 ? -5.248 6.872 -4.436 1.00 0.00 37 GLU A O 16
ATOM 17411 N N . LEU A 1 38 ? -7.364 6.840 -5.198 1.00 0.00 38 LEU A N 16
ATOM 17412 C CA . LEU A 1 38 ? -7.960 7.691 -4.152 1.00 0.00 38 LEU A CA 16
ATOM 17413 C C . LEU A 1 38 ? -7.667 7.147 -2.739 1.00 0.00 38 LEU A C 16
ATOM 17414 O O . LEU A 1 38 ? -6.984 7.803 -1.947 1.00 0.00 38 LEU A O 16
ATOM 17430 N N . ILE A 1 39 ? -8.171 5.948 -2.423 1.00 0.00 39 ILE A N 16
ATOM 17431 C CA . ILE A 1 39 ? -8.094 5.405 -1.062 1.00 0.00 39 ILE A CA 16
ATOM 17432 C C . ILE A 1 39 ? -6.654 5.103 -0.638 1.00 0.00 39 ILE A C 16
ATOM 17433 O O . ILE A 1 39 ? -6.222 5.580 0.410 1.00 0.00 39 ILE A O 16
ATOM 17449 N N . VAL A 1 40 ? -5.896 4.373 -1.465 1.00 0.00 40 VAL A N 16
ATOM 17450 C CA . VAL A 1 40 ? -4.524 3.927 -1.166 1.00 0.00 40 VAL A CA 16
ATOM 17451 C C . VAL A 1 40 ? -3.561 5.089 -0.938 1.00 0.00 40 VAL A C 16
ATOM 17452 O O . VAL A 1 40 ? -2.695 4.977 -0.072 1.00 0.00 40 VAL A O 16
ATOM 17465 N N . MET A 1 41 ? -3.731 6.219 -1.634 1.00 0.00 41 MET A N 16
ATOM 17466 C CA . MET A 1 41 ? -2.948 7.417 -1.341 1.00 0.00 41 MET A CA 16
ATOM 17467 C C . MET A 1 41 ? -3.303 7.989 0.040 1.00 0.00 41 MET A C 16
ATOM 17468 O O . MET A 1 41 ? -2.409 8.214 0.857 1.00 0.00 41 MET A O 16
ATOM 17482 N N . ARG A 1 42 ? -4.597 8.209 0.327 1.00 0.00 42 ARG A N 16
ATOM 17483 C CA . ARG A 1 42 ? -5.015 8.893 1.568 1.00 0.00 42 ARG A CA 16
ATOM 17484 C C . ARG A 1 42 ? -4.613 8.160 2.852 1.00 0.00 42 ARG A C 16
ATOM 17485 O O . ARG A 1 42 ? -4.219 8.841 3.795 1.00 0.00 42 ARG A O 16
ATOM 17506 N N . VAL A 1 43 ? -4.671 6.819 2.914 1.00 0.00 43 VAL A N 16
ATOM 17507 C CA . VAL A 1 43 ? -4.149 6.071 4.080 1.00 0.00 43 VAL A CA 16
ATOM 17508 C C . VAL A 1 43 ? -2.655 6.323 4.285 1.00 0.00 43 VAL A C 16
ATOM 17509 O O . VAL A 1 43 ? -2.234 6.763 5.354 1.00 0.00 43 VAL A O 16
ATOM 17522 N N . ILE A 1 44 ? -1.839 6.061 3.265 1.00 0.00 44 ILE A N 16
ATOM 17523 C CA . ILE A 1 44 ? -0.391 5.960 3.477 1.00 0.00 44 ILE A CA 16
ATOM 17524 C C . ILE A 1 44 ? 0.260 7.319 3.701 1.00 0.00 44 ILE A C 16
ATOM 17525 O O . ILE A 1 44 ? 1.167 7.452 4.526 1.00 0.00 44 ILE A O 16
ATOM 17541 N N . TRP A 1 45 ? -0.243 8.331 3.000 1.00 0.00 45 TRP A N 16
ATOM 17542 C CA . TRP A 1 45 ? 0.243 9.713 3.098 1.00 0.00 45 TRP A CA 16
ATOM 17543 C C . TRP A 1 45 ? 0.301 10.206 4.556 1.00 0.00 45 TRP A C 16
ATOM 17544 O O . TRP A 1 45 ? 1.247 10.892 4.950 1.00 0.00 45 TRP A O 16
ATOM 17565 N N . SER A 1 46 ? -0.692 9.837 5.365 1.00 0.00 46 SER A N 16
ATOM 17566 C CA . SER A 1 46 ? -0.834 10.353 6.743 1.00 0.00 46 SER A CA 16
ATOM 17567 C C . SER A 1 46 ? 0.104 9.657 7.741 1.00 0.00 46 SER A C 16
ATOM 17568 O O . SER A 1 46 ? 0.564 10.246 8.721 1.00 0.00 46 SER A O 16
ATOM 17576 N N . LEU A 1 47 ? 0.342 8.377 7.472 1.00 0.00 47 LEU A N 16
ATOM 17577 C CA . LEU A 1 47 ? 1.143 7.408 8.202 1.00 0.00 47 LEU A CA 16
ATOM 17578 C C . LEU A 1 47 ? 2.654 7.627 8.081 1.00 0.00 47 LEU A C 16
ATOM 17579 O O . LEU A 1 47 ? 3.412 7.570 9.047 1.00 0.00 47 LEU A O 16
ATOM 17595 N N . GLY A 1 48 ? 3.094 7.867 6.850 1.00 0.00 48 GLY A N 16
ATOM 17596 C CA . GLY A 1 48 ? 4.471 8.217 6.491 1.00 0.00 48 GLY A CA 16
ATOM 17597 C C . GLY A 1 48 ? 5.360 7.007 6.192 1.00 0.00 48 GLY A C 16
ATOM 17598 O O . GLY A 1 48 ? 6.198 7.060 5.297 1.00 0.00 48 GLY A O 16
ATOM 17602 N N . GLU A 1 49 ? 5.136 5.892 6.878 1.00 0.00 49 GLU A N 16
ATOM 17603 C CA . GLU A 1 49 ? 5.704 4.587 6.593 1.00 0.00 49 GLU A CA 16
ATOM 17604 C C . GLU A 1 49 ? 4.687 3.534 7.024 1.00 0.00 49 GLU A C 16
ATOM 17605 O O . GLU A 1 49 ? 4.228 3.551 8.168 1.00 0.00 49 GLU A O 16
ATOM 17617 N N . ALA A 1 50 ? 4.362 2.602 6.131 1.00 0.00 50 ALA A N 16
ATOM 17618 C CA . ALA A 1 50 ? 3.462 1.493 6.427 1.00 0.00 50 ALA A CA 16
ATOM 17619 C C . ALA A 1 50 ? 3.951 0.198 5.766 1.00 0.00 50 ALA A C 16
ATOM 17620 O O . ALA A 1 50 ? 4.167 0.119 4.553 1.00 0.00 50 ALA A O 16
ATOM 17627 N N . ARG A 1 51 ? 4.177 -0.834 6.587 1.00 0.00 51 ARG A N 16
ATOM 17628 C CA . ARG A 1 51 ? 4.578 -2.176 6.142 1.00 0.00 51 ARG A CA 16
ATOM 17629 C C . ARG A 1 51 ? 3.445 -2.824 5.324 1.00 0.00 51 ARG A C 16
ATOM 17630 O O . ARG A 1 51 ? 2.314 -2.366 5.369 1.00 0.00 51 ARG A O 16
ATOM 17651 N N . VAL A 1 52 ? 3.714 -3.874 4.558 1.00 0.00 52 VAL A N 16
ATOM 17652 C CA . VAL A 1 52 ? 2.757 -4.413 3.574 1.00 0.00 52 VAL A CA 16
ATOM 17653 C C . VAL A 1 52 ? 1.429 -4.853 4.144 1.00 0.00 52 VAL A C 16
ATOM 17654 O O . VAL A 1 52 ? 0.377 -4.645 3.552 1.00 0.00 52 VAL A O 16
ATOM 17667 N N . ASP A 1 53 ? 1.477 -5.548 5.268 1.00 0.00 53 ASP A N 16
ATOM 17668 C CA . ASP A 1 53 ? 0.319 -5.983 5.990 1.00 0.00 53 ASP A CA 16
ATOM 17669 C C . ASP A 1 53 ? -0.381 -4.830 6.749 1.00 0.00 53 ASP A C 16
ATOM 17670 O O . ASP A 1 53 ? -1.579 -4.910 6.979 1.00 0.00 53 ASP A O 16
ATOM 17679 N N . GLU A 1 54 ? 0.330 -3.729 7.020 1.00 0.00 54 GLU A N 16
ATOM 17680 C CA . GLU A 1 54 ? -0.162 -2.450 7.579 1.00 0.00 54 GLU A CA 16
ATOM 17681 C C . GLU A 1 54 ? -0.969 -1.635 6.549 1.00 0.00 54 GLU A C 16
ATOM 17682 O O . GLU A 1 54 ? -2.129 -1.314 6.782 1.00 0.00 54 GLU A O 16
ATOM 17694 N N . ILE A 1 55 ? -0.412 -1.412 5.349 1.00 0.00 55 ILE A N 16
ATOM 17695 C CA . ILE A 1 55 ? -1.140 -0.760 4.224 1.00 0.00 55 ILE A CA 16
ATOM 17696 C C . ILE A 1 55 ? -2.401 -1.531 3.871 1.00 0.00 55 ILE A C 16
ATOM 17697 O O . ILE A 1 55 ? -3.458 -0.923 3.699 1.00 0.00 55 ILE A O 16
ATOM 17713 N N . TYR A 1 56 ? -2.330 -2.868 3.838 1.00 0.00 56 TYR A N 16
ATOM 17714 C CA . TYR A 1 56 ? -3.500 -3.715 3.728 1.00 0.00 56 TYR A CA 16
ATOM 17715 C C . TYR A 1 56 ? -4.465 -3.621 4.916 1.00 0.00 56 TYR A C 16
ATOM 17716 O O . TYR A 1 56 ? -5.674 -3.637 4.700 1.00 0.00 56 TYR A O 16
ATOM 17734 N N . ALA A 1 57 ? -3.957 -3.503 6.145 1.00 0.00 57 ALA A N 16
ATOM 17735 C CA . ALA A 1 57 ? -4.792 -3.458 7.360 1.00 0.00 57 ALA A CA 16
ATOM 17736 C C . ALA A 1 57 ? -5.800 -2.308 7.367 1.00 0.00 57 ALA A C 16
ATOM 17737 O O . ALA A 1 57 ? -6.794 -2.360 8.084 1.00 0.00 57 ALA A O 16
ATOM 17744 N N . GLN A 1 58 ? -5.539 -1.280 6.568 1.00 0.00 58 GLN A N 16
ATOM 17745 C CA . GLN A 1 58 ? -6.403 -0.120 6.429 1.00 0.00 58 GLN A CA 16
ATOM 17746 C C . GLN A 1 58 ? -7.567 -0.330 5.438 1.00 0.00 58 GLN A C 16
ATOM 17747 O O . GLN A 1 58 ? -8.449 0.526 5.347 1.00 0.00 58 GLN A O 16
ATOM 17761 N N . ILE A 1 59 ? -7.556 -1.415 4.657 1.00 0.00 59 ILE A N 16
ATOM 17762 C CA . ILE A 1 59 ? -8.458 -1.655 3.524 1.00 0.00 59 ILE A CA 16
ATOM 17763 C C . ILE A 1 59 ? -9.625 -2.600 3.906 1.00 0.00 59 ILE A C 16
ATOM 17764 O O . ILE A 1 59 ? -9.404 -3.797 4.099 1.00 0.00 59 ILE A O 16
ATOM 17780 N N . PRO A 1 60 ? -10.876 -2.104 4.022 1.00 0.00 60 PRO A N 16
ATOM 17781 C CA . PRO A 1 60 ? -12.026 -2.921 4.423 1.00 0.00 60 PRO A CA 16
ATOM 17782 C C . PRO A 1 60 ? -12.626 -3.759 3.278 1.00 0.00 60 PRO A C 16
ATOM 17783 O O . PRO A 1 60 ? -12.470 -3.468 2.092 1.00 0.00 60 PRO A O 16
ATOM 17794 N N . GLN A 1 61 ? -13.401 -4.778 3.669 1.00 0.00 61 GLN A N 16
ATOM 17795 C CA . GLN A 1 61 ? -14.079 -5.752 2.791 1.00 0.00 61 GLN A CA 16
ATOM 17796 C C . GLN A 1 61 ? -15.190 -5.197 1.865 1.00 0.00 61 GLN A C 16
ATOM 17797 O O . GLN A 1 61 ? -15.604 -5.881 0.933 1.00 0.00 61 GLN A O 16
ATOM 17811 N N . GLU A 1 62 ? -15.630 -3.945 2.050 1.00 0.00 62 GLU A N 16
ATOM 17812 C CA . GLU A 1 62 ? -16.729 -3.275 1.322 1.00 0.00 62 GLU A CA 16
ATOM 17813 C C . GLU A 1 62 ? -16.608 -3.320 -0.220 1.00 0.00 62 GLU A C 16
ATOM 17814 O O . GLU A 1 62 ? -17.603 -3.363 -0.939 1.00 0.00 62 GLU A O 16
ATOM 17826 N N . LEU A 1 63 ? -15.371 -3.278 -0.704 1.00 0.00 63 LEU A N 16
ATOM 17827 C CA . LEU A 1 63 ? -14.974 -3.102 -2.110 1.00 0.00 63 LEU A CA 16
ATOM 17828 C C . LEU A 1 63 ? -14.919 -4.417 -2.891 1.00 0.00 63 LEU A C 16
ATOM 17829 O O . LEU A 1 63 ? -14.801 -4.434 -4.114 1.00 0.00 63 LEU A O 16
ATOM 17845 N N . GLU A 1 64 ? -14.912 -5.512 -2.133 1.00 0.00 64 GLU A N 16
ATOM 17846 C CA . GLU A 1 64 ? -14.622 -6.888 -2.564 1.00 0.00 64 GLU A CA 16
ATOM 17847 C C . GLU A 1 64 ? -13.154 -7.018 -3.030 1.00 0.00 64 GLU A C 16
ATOM 17848 O O . GLU A 1 64 ? -12.820 -7.755 -3.960 1.00 0.00 64 GLU A O 16
ATOM 17860 N N . TRP A 1 65 ? -12.260 -6.239 -2.412 1.00 0.00 65 TRP A N 16
ATOM 17861 C CA . TRP A 1 65 ? -10.810 -6.365 -2.574 1.00 0.00 65 TRP A CA 16
ATOM 17862 C C . TRP A 1 65 ? -10.216 -7.311 -1.520 1.00 0.00 65 TRP A C 16
ATOM 17863 O O . TRP A 1 65 ? -10.850 -7.654 -0.523 1.00 0.00 65 TRP A O 16
ATOM 17884 N N . SER A 1 66 ? -8.981 -7.726 -1.783 1.00 0.00 66 SER A N 16
ATOM 17885 C CA . SER A 1 66 ? -8.232 -8.718 -1.018 1.00 0.00 66 SER A CA 16
ATOM 17886 C C . SER A 1 66 ? -6.789 -8.264 -0.773 1.00 0.00 66 SER A C 16
ATOM 17887 O O . SER A 1 66 ? -6.318 -7.264 -1.328 1.00 0.00 66 SER A O 16
ATOM 17895 N N . LEU A 1 67 ? -6.029 -9.050 -0.004 1.00 0.00 67 LEU A N 16
ATOM 17896 C CA . LEU A 1 67 ? -4.599 -8.891 0.136 1.00 0.00 67 LEU A CA 16
ATOM 17897 C C . LEU A 1 67 ? -3.858 -9.061 -1.203 1.00 0.00 67 LEU A C 16
ATOM 17898 O O . LEU A 1 67 ? -2.905 -8.340 -1.508 1.00 0.00 67 LEU A O 16
ATOM 17914 N N . ALA A 1 68 ? -4.329 -9.993 -2.040 1.00 0.00 68 ALA A N 16
ATOM 17915 C CA . ALA A 1 68 ? -3.848 -10.144 -3.409 1.00 0.00 68 ALA A CA 16
ATOM 17916 C C . ALA A 1 68 ? -4.066 -8.854 -4.213 1.00 0.00 68 ALA A C 16
ATOM 17917 O O . ALA A 1 68 ? -3.125 -8.390 -4.857 1.00 0.00 68 ALA A O 16
ATOM 17924 N N . THR A 1 69 ? -5.243 -8.214 -4.102 1.00 0.00 69 THR A N 16
ATOM 17925 C CA . THR A 1 69 ? -5.528 -6.950 -4.788 1.00 0.00 69 THR A CA 16
ATOM 17926 C C . THR A 1 69 ? -4.537 -5.864 -4.401 1.00 0.00 69 THR A C 16
ATOM 17927 O O . THR A 1 69 ? -3.932 -5.256 -5.278 1.00 0.00 69 THR A O 16
ATOM 17938 N N . VAL A 1 70 ? -4.367 -5.582 -3.104 1.00 0.00 70 VAL A N 16
ATOM 17939 C CA . VAL A 1 70 ? -3.547 -4.446 -2.705 1.00 0.00 70 VAL A CA 16
ATOM 17940 C C . VAL A 1 70 ? -2.092 -4.634 -3.099 1.00 0.00 70 VAL A C 16
ATOM 17941 O O . VAL A 1 70 ? -1.495 -3.710 -3.642 1.00 0.00 70 VAL A O 16
ATOM 17954 N N . LYS A 1 71 ? -1.523 -5.830 -2.914 1.00 0.00 71 LYS A N 16
ATOM 17955 C CA . LYS A 1 71 ? -0.134 -6.122 -3.289 1.00 0.00 71 LYS A CA 16
ATOM 17956 C C . LYS A 1 71 ? 0.133 -5.944 -4.774 1.00 0.00 71 LYS A C 16
ATOM 17957 O O . LYS A 1 71 ? 1.153 -5.372 -5.146 1.00 0.00 71 LYS A O 16
ATOM 17976 N N . THR A 1 72 ? -0.799 -6.377 -5.617 1.00 0.00 72 THR A N 16
ATOM 17977 C CA . THR A 1 72 ? -0.652 -6.128 -7.074 1.00 0.00 72 THR A CA 16
ATOM 17978 C C . THR A 1 72 ? -0.802 -4.644 -7.456 1.00 0.00 72 THR A C 16
ATOM 17979 O O . THR A 1 72 ? -0.066 -4.122 -8.296 1.00 0.00 72 THR A O 16
ATOM 17990 N N . LEU A 1 73 ? -1.713 -3.910 -6.804 1.00 0.00 73 LEU A N 16
ATOM 17991 C CA . LEU A 1 73 ? -2.090 -2.541 -7.152 1.00 0.00 73 LEU A CA 16
ATOM 17992 C C . LEU A 1 73 ? -0.999 -1.560 -6.688 1.00 0.00 73 LEU A C 16
ATOM 17993 O O . LEU A 1 73 ? -0.536 -0.707 -7.454 1.00 0.00 73 LEU A O 16
ATOM 18009 N N . LEU A 1 74 ? -0.487 -1.778 -5.470 1.00 0.00 74 LEU A N 16
ATOM 18010 C CA . LEU A 1 74 ? 0.712 -1.117 -4.945 1.00 0.00 74 LEU A CA 16
ATOM 18011 C C . LEU A 1 74 ? 1.849 -1.248 -5.927 1.00 0.00 74 LEU A C 16
ATOM 18012 O O . LEU A 1 74 ? 2.401 -0.257 -6.381 1.00 0.00 74 LEU A O 16
ATOM 18028 N N . GLY A 1 75 ? 2.067 -2.487 -6.338 1.00 0.00 75 GLY A N 16
ATOM 18029 C CA . GLY A 1 75 ? 3.051 -2.882 -7.340 1.00 0.00 75 GLY A CA 16
ATOM 18030 C C . GLY A 1 75 ? 2.946 -2.086 -8.641 1.00 0.00 75 GLY A C 16
ATOM 18031 O O . GLY A 1 75 ? 3.935 -2.011 -9.374 1.00 0.00 75 GLY A O 16
ATOM 18035 N N . ARG A 1 76 ? 1.768 -1.528 -8.959 1.00 0.00 76 ARG A N 16
ATOM 18036 C CA . ARG A 1 76 ? 1.591 -0.565 -10.053 1.00 0.00 76 ARG A CA 16
ATOM 18037 C C . ARG A 1 76 ? 1.938 0.866 -9.647 1.00 0.00 76 ARG A C 16
ATOM 18038 O O . ARG A 1 76 ? 2.658 1.514 -10.405 1.00 0.00 76 ARG A O 16
ATOM 18059 N N . LEU A 1 77 ? 1.488 1.339 -8.475 1.00 0.00 77 LEU A N 16
ATOM 18060 C CA . LEU A 1 77 ? 1.811 2.711 -8.023 1.00 0.00 77 LEU A CA 16
ATOM 18061 C C . LEU A 1 77 ? 3.314 2.948 -8.004 1.00 0.00 77 LEU A C 16
ATOM 18062 O O . LEU A 1 77 ? 3.814 3.946 -8.518 1.00 0.00 77 LEU A O 16
ATOM 18078 N N . VAL A 1 78 ? 4.000 1.974 -7.400 1.00 0.00 78 VAL A N 16
ATOM 18079 C CA . VAL A 1 78 ? 5.465 1.960 -7.223 1.00 0.00 78 VAL A CA 16
ATOM 18080 C C . VAL A 1 78 ? 6.233 1.869 -8.558 1.00 0.00 78 VAL A C 16
ATOM 18081 O O . VAL A 1 78 ? 7.363 2.337 -8.653 1.00 0.00 78 VAL A O 16
ATOM 18094 N N . LYS A 1 79 ? 5.633 1.269 -9.600 1.00 0.00 79 LYS A N 16
ATOM 18095 C CA . LYS A 1 79 ? 6.146 1.279 -10.987 1.00 0.00 79 LYS A CA 16
ATOM 18096 C C . LYS A 1 79 ? 6.112 2.640 -11.698 1.00 0.00 79 LYS A C 16
ATOM 18097 O O . LYS A 1 79 ? 6.731 2.805 -12.752 1.00 0.00 79 LYS A O 16
ATOM 18116 N N . LYS A 1 80 ? 5.278 3.534 -11.171 1.00 0.00 80 LYS A N 16
ATOM 18117 C CA . LYS A 1 80 ? 5.021 4.918 -11.614 1.00 0.00 80 LYS A CA 16
ATOM 18118 C C . LYS A 1 80 ? 5.703 5.904 -10.640 1.00 0.00 80 LYS A C 16
ATOM 18119 O O . LYS A 1 80 ? 6.875 5.723 -10.328 1.00 0.00 80 LYS A O 16
ATOM 18138 N N . GLU A 1 81 ? 5.033 6.973 -10.205 1.00 0.00 81 GLU A N 16
ATOM 18139 C CA . GLU A 1 81 ? 5.623 8.101 -9.466 1.00 0.00 81 GLU A CA 16
ATOM 18140 C C . GLU A 1 81 ? 4.660 8.587 -8.353 1.00 0.00 81 GLU A C 16
ATOM 18141 O O . GLU A 1 81 ? 4.491 9.788 -8.162 1.00 0.00 81 GLU A O 16
ATOM 18153 N N . MET A 1 82 ? 3.949 7.691 -7.645 1.00 0.00 82 MET A N 16
ATOM 18154 C CA . MET A 1 82 ? 3.060 8.062 -6.562 1.00 0.00 82 MET A CA 16
ATOM 18155 C C . MET A 1 82 ? 3.769 7.730 -5.241 1.00 0.00 82 MET A C 16
ATOM 18156 O O . MET A 1 82 ? 4.098 8.640 -4.479 1.00 0.00 82 MET A O 16
ATOM 18170 N N . LEU A 1 83 ? 4.067 6.447 -5.002 1.00 0.00 83 LEU A N 16
ATOM 18171 C CA . LEU A 1 83 ? 4.776 5.936 -3.823 1.00 0.00 83 LEU A CA 16
ATOM 18172 C C . LEU A 1 83 ? 6.033 5.174 -4.247 1.00 0.00 83 LEU A C 16
ATOM 18173 O O . LEU A 1 83 ? 6.165 4.790 -5.407 1.00 0.00 83 LEU A O 16
ATOM 18189 N N . SER A 1 84 ? 6.872 4.851 -3.265 1.00 0.00 84 SER A N 16
ATOM 18190 C CA . SER A 1 84 ? 7.994 3.914 -3.368 1.00 0.00 84 SER A CA 16
ATOM 18191 C C . SER A 1 84 ? 7.900 2.886 -2.244 1.00 0.00 84 SER A C 16
ATOM 18192 O O . SER A 1 84 ? 7.034 2.923 -1.363 1.00 0.00 84 SER A O 16
ATOM 18200 N N . THR A 1 85 ? 8.790 1.907 -2.314 1.00 0.00 85 THR A N 16
ATOM 18201 C CA . THR A 1 85 ? 8.946 0.879 -1.293 1.00 0.00 85 THR A CA 16
ATOM 18202 C C . THR A 1 85 ? 10.406 0.462 -1.147 1.00 0.00 85 THR A C 16
ATOM 18203 O O . THR A 1 85 ? 11.196 0.509 -2.096 1.00 0.00 85 THR A O 16
ATOM 18214 N N . GLU A 1 86 ? 10.740 -0.005 0.047 1.00 0.00 86 GLU A N 16
ATOM 18215 C CA . GLU A 1 86 ? 12.016 -0.618 0.398 1.00 0.00 86 GLU A CA 16
ATOM 18216 C C . GLU A 1 86 ? 11.791 -1.844 1.297 1.00 0.00 86 GLU A C 16
ATOM 18217 O O . GLU A 1 86 ? 10.664 -2.190 1.655 1.00 0.00 86 GLU A O 16
ATOM 18229 N N . LYS A 1 87 ? 12.866 -2.536 1.666 1.00 0.00 87 LYS A N 16
ATOM 18230 C CA . LYS A 1 87 ? 12.832 -3.851 2.292 1.00 0.00 87 LYS A CA 16
ATOM 18231 C C . LYS A 1 87 ? 13.491 -3.805 3.664 1.00 0.00 87 LYS A C 16
ATOM 18232 O O . LYS A 1 87 ? 14.656 -3.439 3.774 1.00 0.00 87 LYS A O 16
ATOM 18251 N N . GLU A 1 88 ? 12.741 -4.196 4.684 1.00 0.00 88 GLU A N 16
ATOM 18252 C CA . GLU A 1 88 ? 13.107 -4.074 6.100 1.00 0.00 88 GLU A CA 16
ATOM 18253 C C . GLU A 1 88 ? 12.391 -5.085 7.002 1.00 0.00 88 GLU A C 16
ATOM 18254 O O . GLU A 1 88 ? 11.272 -5.525 6.733 1.00 0.00 88 GLU A O 16
ATOM 18266 N N . GLY A 1 89 ? 13.040 -5.448 8.115 1.00 0.00 89 GLY A N 16
ATOM 18267 C CA . GLY A 1 89 ? 12.536 -6.467 9.055 1.00 0.00 89 GLY A CA 16
ATOM 18268 C C . GLY A 1 89 ? 12.059 -7.769 8.382 1.00 0.00 89 GLY A C 16
ATOM 18269 O O . GLY A 1 89 ? 11.055 -8.346 8.793 1.00 0.00 89 GLY A O 16
ATOM 18273 N N . ARG A 1 90 ? 12.743 -8.171 7.292 1.00 0.00 90 ARG A N 16
ATOM 18274 C CA . ARG A 1 90 ? 12.418 -9.244 6.308 1.00 0.00 90 ARG A CA 16
ATOM 18275 C C . ARG A 1 90 ? 11.081 -9.096 5.535 1.00 0.00 90 ARG A C 16
ATOM 18276 O O . ARG A 1 90 ? 10.831 -9.867 4.609 1.00 0.00 90 ARG A O 16
ATOM 18297 N N . LYS A 1 91 ? 10.287 -8.068 5.857 1.00 0.00 91 LYS A N 16
ATOM 18298 C CA . LYS A 1 91 ? 9.089 -7.551 5.172 1.00 0.00 91 LYS A CA 16
ATOM 18299 C C . LYS A 1 91 ? 9.422 -6.427 4.171 1.00 0.00 91 LYS A C 16
ATOM 18300 O O . LYS A 1 91 ? 10.574 -6.033 3.977 1.00 0.00 91 LYS A O 16
ATOM 18319 N N . PHE A 1 92 ? 8.384 -5.910 3.516 1.00 0.00 92 PHE A N 16
ATOM 18320 C CA . PHE A 1 92 ? 8.468 -4.651 2.774 1.00 0.00 92 PHE A CA 16
ATOM 18321 C C . PHE A 1 92 ? 7.919 -3.507 3.634 1.00 0.00 92 PHE A C 16
ATOM 18322 O O . PHE A 1 92 ? 6.994 -3.680 4.435 1.00 0.00 92 PHE A O 16
ATOM 18339 N N . VAL A 1 93 ? 8.443 -2.318 3.370 1.00 0.00 93 VAL A N 16
ATOM 18340 C CA . VAL A 1 93 ? 7.978 -1.018 3.844 1.00 0.00 93 VAL A CA 16
ATOM 18341 C C . VAL A 1 93 ? 7.531 -0.245 2.613 1.00 0.00 93 VAL A C 16
ATOM 18342 O O . VAL A 1 93 ? 8.232 -0.214 1.604 1.00 0.00 93 VAL A O 16
ATOM 18355 N N . TYR A 1 94 ? 6.366 0.387 2.694 1.00 0.00 94 TYR A N 16
ATOM 18356 C CA . TYR A 1 94 ? 5.839 1.277 1.669 1.00 0.00 94 TYR A CA 16
ATOM 18357 C C . TYR A 1 94 ? 5.813 2.698 2.235 1.00 0.00 94 TYR A C 16
ATOM 18358 O O . TYR A 1 94 ? 5.344 2.943 3.351 1.00 0.00 94 TYR A O 16
ATOM 18376 N N . ARG A 1 95 ? 6.387 3.629 1.470 1.00 0.00 95 ARG A N 16
ATOM 18377 C CA . ARG A 1 95 ? 6.691 4.994 1.907 1.00 0.00 95 ARG A CA 16
ATOM 18378 C C . ARG A 1 95 ? 6.498 5.990 0.745 1.00 0.00 95 ARG A C 16
ATOM 18379 O O . ARG A 1 95 ? 6.847 5.679 -0.393 1.00 0.00 95 ARG A O 16
ATOM 18400 N N . PRO A 1 96 ? 5.910 7.179 0.963 1.00 0.00 96 PRO A N 16
ATOM 18401 C CA . PRO A 1 96 ? 5.906 8.246 -0.037 1.00 0.00 96 PRO A CA 16
ATOM 18402 C C . PRO A 1 96 ? 7.300 8.889 -0.129 1.00 0.00 96 PRO A C 16
ATOM 18403 O O . PRO A 1 96 ? 8.032 8.946 0.856 1.00 0.00 96 PRO A O 16
ATOM 18414 N N . LEU A 1 97 ? 7.653 9.441 -1.292 1.00 0.00 97 LEU A N 16
ATOM 18415 C CA . LEU A 1 97 ? 8.982 9.998 -1.574 1.00 0.00 97 LEU A CA 16
ATOM 18416 C C . LEU A 1 97 ? 9.414 11.192 -0.688 1.00 0.00 97 LEU A C 16
ATOM 18417 O O . LEU A 1 97 ? 10.609 11.463 -0.582 1.00 0.00 97 LEU A O 16
ATOM 18433 N N . MET A 1 98 ? 8.471 11.844 0.004 1.00 0.00 98 MET A N 16
ATOM 18434 C CA . MET A 1 98 ? 8.709 13.055 0.810 1.00 0.00 98 MET A CA 16
ATOM 18435 C C . MET A 1 98 ? 9.215 14.229 -0.062 1.00 0.00 98 MET A C 16
ATOM 18436 O O . MET A 1 98 ? 9.053 14.214 -1.283 1.00 0.00 98 MET A O 16
ATOM 18450 N N . GLU A 1 99 ? 9.781 15.256 0.576 1.00 0.00 99 GLU A N 16
ATOM 18451 C CA . GLU A 1 99 ? 10.375 16.455 -0.035 1.00 0.00 99 GLU A CA 16
ATOM 18452 C C . GLU A 1 99 ? 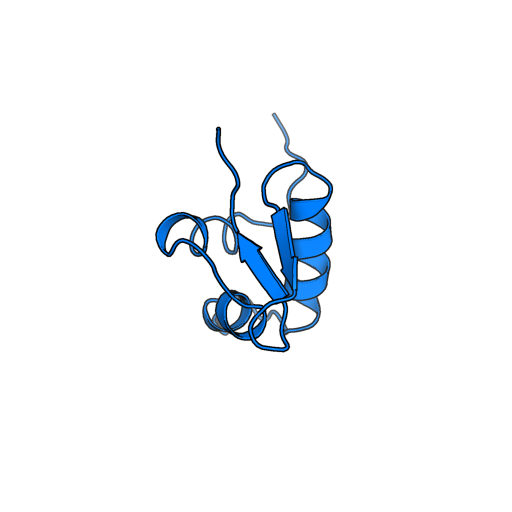11.763 16.740 0.579 1.00 0.00 99 GLU A C 16
ATOM 18453 O O . GLU A 1 99 ? 12.649 15.860 0.462 1.00 0.00 99 GLU A O 16
ATOM 18465 N N . PHE A 1 31 ? -16.313 -3.999 -16.907 1.00 0.00 31 PHE A N 17
ATOM 18466 C CA . PHE A 1 31 ? -16.253 -3.092 -15.741 1.00 0.00 31 PHE A CA 17
ATOM 18467 C C . PHE A 1 31 ? -14.847 -2.501 -15.644 1.00 0.00 31 PHE A C 17
ATOM 18468 O O . PHE A 1 31 ? -13.918 -3.116 -16.161 1.00 0.00 31 PHE A O 17
ATOM 18485 N N . ASN A 1 32 ? -14.660 -1.349 -14.992 1.00 0.00 32 ASN A N 17
ATOM 18486 C CA . ASN A 1 32 ? -13.325 -0.758 -14.820 1.00 0.00 32 ASN A CA 17
ATOM 18487 C C . ASN A 1 32 ? -13.187 -0.041 -13.469 1.00 0.00 32 ASN A C 17
ATOM 18488 O O . ASN A 1 32 ? -14.175 0.385 -12.872 1.00 0.00 32 ASN A O 17
ATOM 18499 N N . VAL A 1 33 ? -11.944 0.100 -13.001 1.00 0.00 33 VAL A N 17
ATOM 18500 C CA . VAL A 1 33 ? -11.577 0.830 -11.781 1.00 0.00 33 VAL A CA 17
ATOM 18501 C C . VAL A 1 33 ? -11.815 2.343 -11.902 1.00 0.00 33 VAL A C 17
ATOM 18502 O O . VAL A 1 33 ? -11.786 2.894 -13.001 1.00 0.00 33 VAL A O 17
ATOM 18515 N N . SER A 1 34 ? -11.996 2.998 -10.749 1.00 0.00 34 SER A N 17
ATOM 18516 C CA . SER A 1 34 ? -12.274 4.444 -10.618 1.00 0.00 34 SER A CA 17
ATOM 18517 C C . SER A 1 34 ? -11.644 5.074 -9.362 1.00 0.00 34 SER A C 17
ATOM 18518 O O . SER A 1 34 ? -11.123 6.189 -9.422 1.00 0.00 34 SER A O 17
ATOM 18526 N N . ASN A 1 35 ? -11.613 4.341 -8.229 1.00 0.00 35 ASN A N 17
ATOM 18527 C CA . ASN A 1 35 ? -11.206 4.860 -6.908 1.00 0.00 35 ASN A CA 17
ATOM 18528 C C . ASN A 1 35 ? -9.879 4.249 -6.373 1.00 0.00 35 ASN A C 17
ATOM 18529 O O . ASN A 1 35 ? -9.613 4.306 -5.171 1.00 0.00 35 ASN A O 17
ATOM 18540 N N . ALA A 1 36 ? -9.050 3.618 -7.210 1.00 0.00 36 ALA A N 17
ATOM 18541 C CA . ALA A 1 36 ? -7.762 3.066 -6.765 1.00 0.00 36 ALA A CA 17
ATOM 18542 C C . ALA A 1 36 ? -6.810 4.169 -6.271 1.00 0.00 36 ALA A C 17
ATOM 18543 O O . ALA A 1 36 ? -6.295 4.072 -5.157 1.00 0.00 36 ALA A O 17
ATOM 18550 N N . GLU A 1 37 ? -6.671 5.263 -7.029 1.00 0.00 37 GLU A N 17
ATOM 18551 C CA . GLU A 1 37 ? -5.965 6.498 -6.630 1.00 0.00 37 GLU A CA 17
ATOM 18552 C C . GLU A 1 37 ? -6.799 7.352 -5.642 1.00 0.00 37 GLU A C 17
ATOM 18553 O O . GLU A 1 37 ? -6.873 8.581 -5.730 1.00 0.00 37 GLU A O 17
ATOM 18565 N N . LEU A 1 38 ? -7.463 6.681 -4.695 1.00 0.00 38 LEU A N 17
ATOM 18566 C CA . LEU A 1 38 ? -8.315 7.284 -3.667 1.00 0.00 38 LEU A CA 17
ATOM 18567 C C . LEU A 1 38 ? -8.261 6.468 -2.364 1.00 0.00 38 LEU A C 17
ATOM 18568 O O . LEU A 1 38 ? -7.991 7.036 -1.312 1.00 0.00 38 LEU A O 17
ATOM 18584 N N . ILE A 1 39 ? -8.420 5.136 -2.424 1.00 0.00 39 ILE A N 17
ATOM 18585 C CA . ILE A 1 39 ? -8.333 4.258 -1.238 1.00 0.00 39 ILE A CA 17
ATOM 18586 C C . ILE A 1 39 ? -6.953 4.357 -0.566 1.00 0.00 39 ILE A C 17
ATOM 18587 O O . ILE A 1 39 ? -6.845 4.598 0.636 1.00 0.00 39 ILE A O 17
ATOM 18603 N N . VAL A 1 40 ? -5.888 4.165 -1.353 1.00 0.00 40 VAL A N 17
ATOM 18604 C CA . VAL A 1 40 ? -4.489 4.202 -0.881 1.00 0.00 40 VAL A CA 17
ATOM 18605 C C . VAL A 1 40 ? -3.994 5.622 -0.562 1.00 0.00 40 VAL A C 17
ATOM 18606 O O . VAL A 1 40 ? -3.274 5.822 0.417 1.00 0.00 40 VAL A O 17
ATOM 18619 N N . MET A 1 41 ? -4.431 6.614 -1.351 1.00 0.00 41 MET A N 17
ATOM 18620 C CA . MET A 1 41 ? -4.023 8.028 -1.248 1.00 0.00 41 MET A CA 17
ATOM 18621 C C . MET A 1 41 ? -4.865 8.790 -0.213 1.00 0.00 41 MET A C 17
ATOM 18622 O O . MET A 1 41 ? -5.419 9.860 -0.482 1.00 0.00 41 MET A O 17
ATOM 18636 N N . ARG A 1 42 ? -4.998 8.199 0.982 1.00 0.00 42 ARG A N 17
ATOM 18637 C CA . ARG A 1 42 ? -5.688 8.818 2.120 1.00 0.00 42 ARG A CA 17
ATOM 18638 C C . ARG A 1 42 ? -5.131 8.393 3.473 1.00 0.00 42 ARG A C 17
ATOM 18639 O O . ARG A 1 42 ? -4.856 9.263 4.291 1.00 0.00 42 ARG A O 17
ATOM 18660 N N . VAL A 1 43 ? -4.922 7.092 3.697 1.00 0.00 43 VAL A N 17
ATOM 18661 C CA . VAL A 1 43 ? -4.338 6.582 4.955 1.00 0.00 43 VAL A CA 17
ATOM 18662 C C . VAL A 1 43 ? -2.813 6.708 5.007 1.00 0.00 43 VAL A C 17
ATOM 18663 O O . VAL A 1 43 ? -2.268 7.223 5.978 1.00 0.00 43 VAL A O 17
ATOM 18676 N N . ILE A 1 44 ? -2.105 6.288 3.948 1.00 0.00 44 ILE A N 17
ATOM 18677 C CA . ILE A 1 44 ? -0.641 6.106 3.974 1.00 0.00 44 ILE A CA 17
ATOM 18678 C C . ILE A 1 44 ? 0.135 7.419 4.141 1.00 0.00 44 ILE A C 17
ATOM 18679 O O . ILE A 1 44 ? 1.086 7.485 4.915 1.00 0.00 44 ILE A O 17
ATOM 18695 N N . TRP A 1 45 ? -0.300 8.460 3.436 1.00 0.00 45 TRP A N 17
ATOM 18696 C CA . TRP A 1 45 ? 0.320 9.795 3.492 1.00 0.00 45 TRP A CA 17
ATOM 18697 C C . TRP A 1 45 ? 0.363 10.344 4.930 1.00 0.00 45 TRP A C 17
ATOM 18698 O O . TRP A 1 45 ? 1.312 11.026 5.327 1.00 0.00 45 TRP A O 17
ATOM 18719 N N . SER A 1 46 ? -0.671 10.010 5.709 1.00 0.00 46 SER A N 17
ATOM 18720 C CA . SER A 1 46 ? -0.834 10.456 7.102 1.00 0.00 46 SER A CA 17
ATOM 18721 C C . SER A 1 46 ? 0.079 9.685 8.060 1.00 0.00 46 SER A C 17
ATOM 18722 O O . SER A 1 46 ? 0.600 10.242 9.028 1.00 0.00 46 SER A O 17
ATOM 18730 N N . LEU A 1 47 ? 0.293 8.406 7.755 1.00 0.00 47 LEU A N 17
ATOM 18731 C CA . LEU A 1 47 ? 1.063 7.420 8.480 1.00 0.00 47 LEU A CA 17
ATOM 18732 C C . LEU A 1 47 ? 2.568 7.729 8.517 1.00 0.00 47 LEU A C 17
ATOM 18733 O O . LEU A 1 47 ? 3.159 7.782 9.593 1.00 0.00 47 LEU A O 17
ATOM 18749 N N . GLY A 1 48 ? 3.162 7.953 7.344 1.00 0.00 48 GLY A N 17
ATOM 18750 C CA . GLY A 1 48 ? 4.550 8.407 7.141 1.00 0.00 48 GLY A CA 17
ATOM 18751 C C . GLY A 1 48 ? 5.364 7.397 6.331 1.00 0.00 48 GLY A C 17
ATOM 18752 O O . GLY A 1 48 ? 5.885 7.706 5.261 1.00 0.00 48 GLY A O 17
ATOM 18756 N N . GLU A 1 49 ? 5.376 6.155 6.813 1.00 0.00 49 GLU A N 17
ATOM 18757 C CA . GLU A 1 49 ? 5.854 4.961 6.130 1.00 0.00 49 GLU A CA 17
ATOM 18758 C C . GLU A 1 49 ? 4.949 3.785 6.535 1.00 0.00 49 GLU A C 17
ATOM 18759 O O . GLU A 1 49 ?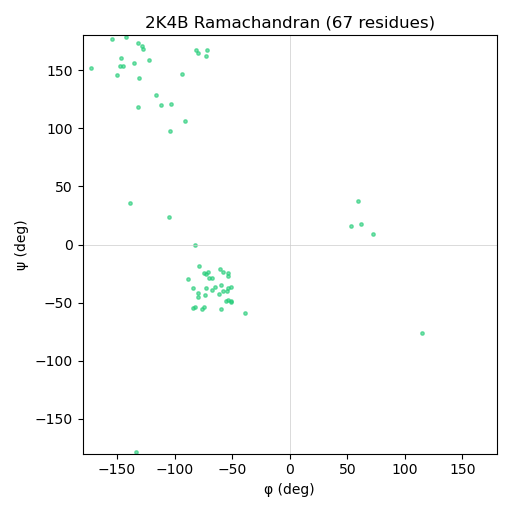 4.441 3.764 7.657 1.00 0.00 49 GLU A O 17
ATOM 18771 N N . ALA A 1 50 ? 4.704 2.806 5.652 1.00 0.00 50 ALA A N 17
ATOM 18772 C CA . ALA A 1 50 ? 3.806 1.699 5.986 1.00 0.00 50 ALA A CA 17
ATOM 18773 C C . ALA A 1 50 ? 4.314 0.361 5.435 1.00 0.00 50 ALA A C 17
ATOM 18774 O O . ALA A 1 50 ? 4.941 0.303 4.380 1.00 0.00 50 ALA A O 17
ATOM 18781 N N . ARG A 1 51 ? 4.017 -0.733 6.139 1.00 0.00 51 ARG A N 17
ATOM 18782 C CA . ARG A 1 51 ? 4.421 -2.097 5.739 1.00 0.00 51 ARG A CA 17
ATOM 18783 C C . ARG A 1 51 ? 3.269 -2.782 4.988 1.00 0.00 51 ARG A C 17
ATOM 18784 O O . ARG A 1 51 ? 2.135 -2.340 5.083 1.00 0.00 51 ARG A O 17
ATOM 18805 N N . VAL A 1 52 ? 3.500 -3.860 4.238 1.00 0.00 52 VAL A N 17
ATOM 18806 C CA . VAL A 1 52 ? 2.492 -4.406 3.300 1.00 0.00 52 VAL A CA 17
ATOM 18807 C C . VAL A 1 52 ? 1.196 -4.889 3.926 1.00 0.00 52 VAL A C 17
ATOM 18808 O O . VAL A 1 52 ? 0.124 -4.788 3.342 1.00 0.00 52 VAL A O 17
ATOM 18821 N N . ASP A 1 53 ? 1.314 -5.481 5.096 1.00 0.00 53 ASP A N 17
ATOM 18822 C CA . ASP A 1 53 ? 0.188 -5.882 5.924 1.00 0.00 53 ASP A CA 17
ATOM 18823 C C . ASP A 1 53 ? -0.541 -4.665 6.530 1.00 0.00 53 ASP A C 17
ATOM 18824 O O . ASP A 1 53 ? -1.746 -4.696 6.732 1.00 0.00 53 ASP A O 17
ATOM 18833 N N . GLU A 1 54 ? 0.190 -3.573 6.733 1.00 0.00 54 GLU A N 17
ATOM 18834 C CA . GLU A 1 54 ? -0.260 -2.336 7.369 1.00 0.00 54 GLU A CA 17
ATOM 18835 C C . GLU A 1 54 ? -1.144 -1.539 6.399 1.00 0.00 54 GLU A C 17
ATOM 18836 O O . GLU A 1 54 ? -2.289 -1.222 6.715 1.00 0.00 54 GLU A O 17
ATOM 18848 N N . ILE A 1 55 ? -0.643 -1.329 5.166 1.00 0.00 55 ILE A N 17
ATOM 18849 C CA . ILE A 1 55 ? -1.404 -0.637 4.094 1.00 0.00 55 ILE A CA 17
ATOM 18850 C C . ILE A 1 55 ? -2.738 -1.328 3.840 1.00 0.00 55 ILE A C 17
ATOM 18851 O O . ILE A 1 55 ? -3.752 -0.669 3.641 1.00 0.00 55 ILE A O 17
ATOM 18867 N N . TYR A 1 56 ? -2.731 -2.665 3.863 1.00 0.00 56 TYR A N 17
ATOM 18868 C CA . TYR A 1 56 ? -3.905 -3.509 3.752 1.00 0.00 56 TYR A CA 17
ATOM 18869 C C . TYR A 1 56 ? -4.826 -3.451 4.964 1.00 0.00 56 TYR A C 17
ATOM 18870 O O . TYR A 1 56 ? -6.041 -3.471 4.783 1.00 0.00 56 TYR A O 17
ATOM 18888 N N . ALA A 1 57 ? -4.260 -3.352 6.169 1.00 0.00 57 ALA A N 17
ATOM 18889 C CA . ALA A 1 57 ? -5.037 -3.383 7.413 1.00 0.00 57 ALA A CA 17
ATOM 18890 C C . ALA A 1 57 ? -6.070 -2.251 7.494 1.00 0.00 57 ALA A C 17
ATOM 18891 O O . ALA A 1 57 ? -7.101 -2.386 8.155 1.00 0.00 57 ALA A O 17
ATOM 18898 N N . GLN A 1 58 ? -5.809 -1.147 6.782 1.00 0.00 58 GLN A N 17
ATOM 18899 C CA . GLN A 1 58 ? -6.705 -0.001 6.735 1.00 0.00 58 GLN A CA 17
ATOM 18900 C C . GLN A 1 58 ? -7.859 -0.141 5.725 1.00 0.00 58 GLN A C 17
ATOM 18901 O O . GLN A 1 58 ? -8.784 0.674 5.730 1.00 0.00 58 GLN A O 17
ATOM 18915 N N . ILE A 1 59 ? -7.812 -1.145 4.848 1.00 0.00 59 ILE A N 17
ATOM 18916 C CA . ILE A 1 59 ? -8.751 -1.359 3.742 1.00 0.00 59 ILE A CA 17
ATOM 18917 C C . ILE A 1 59 ? -9.908 -2.266 4.215 1.00 0.00 59 ILE A C 17
ATOM 18918 O O . ILE A 1 59 ? -9.697 -3.469 4.367 1.00 0.00 59 ILE A O 17
ATOM 18934 N N . PRO A 1 60 ? -11.152 -1.762 4.388 1.00 0.00 60 PRO A N 17
ATOM 18935 C CA . PRO A 1 60 ? -12.255 -2.470 5.065 1.00 0.00 60 PRO A CA 17
ATOM 18936 C C . PRO A 1 60 ? -12.841 -3.706 4.344 1.00 0.00 60 PRO A C 17
ATOM 18937 O O . PRO A 1 60 ? -13.882 -4.207 4.748 1.00 0.00 60 PRO A O 17
ATOM 18948 N N . GLN A 1 61 ? -12.198 -4.214 3.298 1.00 0.00 61 GLN A N 17
ATOM 18949 C CA . GLN A 1 61 ? -12.510 -5.484 2.606 1.00 0.00 61 GLN A CA 17
ATOM 18950 C C . GLN A 1 61 ? -13.900 -5.648 1.947 1.00 0.00 61 GLN A C 17
ATOM 18951 O O . GLN A 1 61 ? -14.049 -6.502 1.080 1.00 0.00 61 GLN A O 17
ATOM 18965 N N . GLU A 1 62 ? -14.885 -4.792 2.238 1.00 0.00 62 GLU A N 17
ATOM 18966 C CA . GLU A 1 62 ? -16.275 -4.757 1.701 1.00 0.00 62 GLU A CA 17
ATOM 18967 C C . GLU A 1 62 ? -16.420 -4.787 0.159 1.00 0.00 62 GLU A C 17
ATOM 18968 O O . GLU A 1 62 ? -17.483 -5.075 -0.391 1.00 0.00 62 GLU A O 17
ATOM 18980 N N . LEU A 1 63 ? -15.331 -4.487 -0.537 1.00 0.00 63 LEU A N 17
ATOM 18981 C CA . LEU A 1 63 ? -15.144 -4.491 -1.999 1.00 0.00 63 LEU A CA 17
ATOM 18982 C C . LEU A 1 63 ? -14.855 -5.883 -2.593 1.00 0.00 63 LEU A C 17
ATOM 18983 O O . LEU A 1 63 ? -14.770 -6.075 -3.808 1.00 0.00 63 LEU A O 17
ATOM 18999 N N . GLU A 1 64 ? -14.566 -6.804 -1.685 1.00 0.00 64 GLU A N 17
ATOM 19000 C CA . GLU A 1 64 ? -14.044 -8.166 -1.891 1.00 0.00 64 GLU A CA 17
ATOM 19001 C C . GLU A 1 64 ? -12.580 -8.154 -2.389 1.00 0.00 64 GLU A C 17
ATOM 19002 O O . GLU A 1 64 ? -12.062 -9.110 -2.973 1.00 0.00 64 GLU A O 17
ATOM 19014 N N . TRP A 1 65 ? -11.880 -7.044 -2.118 1.00 0.00 65 TRP A N 17
ATOM 19015 C CA . TRP A 1 65 ? -10.445 -6.872 -2.352 1.00 0.00 65 TRP A CA 17
ATOM 19016 C C . TRP A 1 65 ? -9.650 -7.764 -1.393 1.00 0.00 65 TRP A C 17
ATOM 19017 O O . TRP A 1 65 ? -9.490 -7.460 -0.214 1.00 0.00 65 TRP A O 17
ATOM 19038 N N . SER A 1 66 ? -9.170 -8.901 -1.890 1.00 0.00 66 SER A N 17
ATOM 19039 C CA . SER A 1 66 ? -8.203 -9.756 -1.191 1.00 0.00 66 SER A CA 17
ATOM 19040 C C . SER A 1 66 ? -6.840 -9.053 -1.070 1.00 0.00 66 SER A C 17
ATOM 19041 O O . SER A 1 66 ? -6.562 -8.094 -1.798 1.00 0.00 66 SER A O 17
ATOM 19049 N N . LEU A 1 67 ? -5.944 -9.559 -0.213 1.00 0.00 67 LEU A N 17
ATOM 19050 C CA . LEU A 1 67 ? -4.581 -9.068 -0.056 1.00 0.00 67 LEU A CA 17
ATOM 19051 C C . LEU A 1 67 ? -3.796 -8.937 -1.374 1.00 0.00 67 LEU A C 17
ATOM 19052 O O . LEU A 1 67 ? -2.954 -8.047 -1.514 1.00 0.00 67 LEU A O 17
ATOM 19068 N N . ALA A 1 68 ? -4.077 -9.798 -2.355 1.00 0.00 68 ALA A N 17
ATOM 19069 C CA . ALA A 1 68 ? -3.485 -9.681 -3.684 1.00 0.00 68 ALA A CA 17
ATOM 19070 C C . ALA A 1 68 ? -3.768 -8.309 -4.328 1.00 0.00 68 ALA A C 17
ATOM 19071 O O . ALA A 1 68 ? -2.852 -7.697 -4.888 1.00 0.00 68 ALA A O 17
ATOM 19078 N N . THR A 1 69 ? -4.990 -7.768 -4.181 1.00 0.00 69 THR A N 17
ATOM 19079 C CA . THR A 1 69 ? -5.416 -6.534 -4.853 1.00 0.00 69 THR A CA 17
ATOM 19080 C C . THR A 1 69 ? -4.591 -5.326 -4.449 1.00 0.00 69 THR A C 17
ATOM 19081 O O . THR A 1 69 ? -4.123 -4.600 -5.323 1.00 0.00 69 THR A O 17
ATOM 19092 N N . VAL A 1 70 ? -4.391 -5.081 -3.151 1.00 0.00 70 VAL A N 17
ATOM 19093 C CA . VAL A 1 70 ? -3.609 -3.916 -2.737 1.00 0.00 70 VAL A CA 17
ATOM 19094 C C . VAL A 1 70 ? -2.152 -4.030 -3.184 1.00 0.00 70 VAL A C 17
ATOM 19095 O O . VAL A 1 70 ? -1.614 -3.084 -3.749 1.00 0.00 70 VAL A O 17
ATOM 19108 N N . LYS A 1 71 ? -1.540 -5.205 -3.024 1.00 0.00 71 LYS A N 17
ATOM 19109 C CA . LYS A 1 71 ? -0.154 -5.457 -3.441 1.00 0.00 71 LYS A CA 17
ATOM 19110 C C . LYS A 1 71 ? 0.038 -5.180 -4.929 1.00 0.00 71 LYS A C 17
ATOM 19111 O O . LYS A 1 71 ? 0.965 -4.473 -5.317 1.00 0.00 71 LYS A O 17
ATOM 19130 N N . THR A 1 72 ? -0.878 -5.660 -5.766 1.00 0.00 72 THR A N 17
ATOM 19131 C CA . THR A 1 72 ? -0.802 -5.359 -7.210 1.00 0.00 72 THR A CA 17
ATOM 19132 C C . THR A 1 72 ? -1.114 -3.895 -7.557 1.00 0.00 72 THR A C 17
ATOM 19133 O O . THR A 1 72 ? -0.544 -3.389 -8.522 1.00 0.00 72 THR A O 17
ATOM 19144 N N . LEU A 1 73 ? -1.964 -3.188 -6.798 1.00 0.00 73 LEU A N 17
ATOM 19145 C CA . LEU A 1 73 ? -2.264 -1.774 -6.991 1.00 0.00 73 LEU A CA 17
ATOM 19146 C C . LEU A 1 73 ? -1.004 -0.937 -6.681 1.00 0.00 73 LEU A C 17
ATOM 19147 O O . LEU A 1 73 ? -0.564 -0.134 -7.515 1.00 0.00 73 LEU A O 17
ATOM 19163 N N . LEU A 1 74 ? -0.357 -1.211 -5.542 1.00 0.00 74 LEU A N 17
ATOM 19164 C CA . LEU A 1 74 ? 0.948 -0.636 -5.188 1.00 0.00 74 LEU A CA 17
ATOM 19165 C C . LEU A 1 74 ? 1.945 -0.795 -6.301 1.00 0.00 74 LEU A C 17
ATOM 19166 O O . LEU A 1 74 ? 2.553 0.168 -6.730 1.00 0.00 74 LEU A O 17
ATOM 19182 N N . GLY A 1 75 ? 2.065 -2.025 -6.769 1.00 0.00 75 GLY A N 17
ATOM 19183 C CA . GLY A 1 75 ? 2.961 -2.435 -7.844 1.00 0.00 75 GLY A CA 17
ATOM 19184 C C . GLY A 1 75 ? 2.797 -1.570 -9.096 1.00 0.00 75 GLY A C 17
ATOM 19185 O O . GLY A 1 75 ? 3.771 -1.388 -9.825 1.00 0.00 75 GLY A O 17
ATOM 19189 N N . ARG A 1 76 ? 1.606 -0.991 -9.314 1.00 0.00 76 ARG A N 17
ATOM 19190 C CA . ARG A 1 76 ? 1.374 0.029 -10.350 1.00 0.00 76 ARG A CA 17
ATOM 19191 C C . ARG A 1 76 ? 1.807 1.416 -9.912 1.00 0.00 76 ARG A C 17
ATOM 19192 O O . ARG A 1 76 ? 2.467 2.082 -10.706 1.00 0.00 76 ARG A O 17
ATOM 19213 N N . LEU A 1 77 ? 1.486 1.847 -8.676 1.00 0.00 77 LEU A N 17
ATOM 19214 C CA . LEU A 1 77 ? 1.930 3.157 -8.174 1.00 0.00 77 LEU A CA 17
ATOM 19215 C C . LEU A 1 77 ? 3.443 3.308 -8.293 1.00 0.00 77 LEU A C 17
ATOM 19216 O O . LEU A 1 77 ? 3.952 4.292 -8.822 1.00 0.00 77 LEU A O 17
ATOM 19232 N N . VAL A 1 78 ? 4.125 2.281 -7.776 1.00 0.00 78 VAL A N 17
ATOM 19233 C CA . VAL A 1 78 ? 5.590 2.198 -7.763 1.00 0.00 78 VAL A CA 17
ATOM 19234 C C . VAL A 1 78 ? 6.152 2.078 -9.186 1.00 0.00 78 VAL A C 17
ATOM 19235 O O . VAL A 1 78 ? 7.148 2.734 -9.477 1.00 0.00 78 VAL A O 17
ATOM 19248 N N . LYS A 1 79 ? 5.489 1.364 -10.117 1.00 0.00 79 LYS A N 17
ATOM 19249 C CA . LYS A 1 79 ? 5.897 1.425 -11.537 1.00 0.00 79 LYS A CA 17
ATOM 19250 C C . LYS A 1 79 ? 5.887 2.839 -12.113 1.00 0.00 79 LYS A C 17
ATOM 19251 O O . LYS A 1 79 ? 6.771 3.174 -12.897 1.00 0.00 79 LYS A O 17
ATOM 19270 N N . LYS A 1 80 ? 4.938 3.683 -11.691 1.00 0.00 80 LYS A N 17
ATOM 19271 C CA . LYS A 1 80 ? 4.821 5.103 -12.082 1.00 0.00 80 LYS A CA 17
ATOM 19272 C C . LYS A 1 80 ? 5.493 6.096 -11.103 1.00 0.00 80 LYS A C 17
ATOM 19273 O O . LYS A 1 80 ? 5.119 7.266 -11.074 1.00 0.00 80 LYS A O 17
ATOM 19292 N N . GLU A 1 81 ? 6.462 5.636 -10.315 1.00 0.00 81 GLU A N 17
ATOM 19293 C CA . GLU A 1 81 ? 7.283 6.451 -9.390 1.00 0.00 81 GLU A CA 17
ATOM 19294 C C . GLU A 1 81 ? 6.516 7.193 -8.274 1.00 0.00 81 GLU A C 17
ATOM 19295 O O . GLU A 1 81 ? 7.106 7.999 -7.555 1.00 0.00 81 GLU A O 17
ATOM 19307 N N . MET A 1 82 ? 5.202 6.975 -8.093 1.00 0.00 82 MET A N 17
ATOM 19308 C CA . MET A 1 82 ? 4.384 7.735 -7.158 1.00 0.00 82 MET A CA 17
ATOM 19309 C C . MET A 1 82 ? 4.635 7.259 -5.710 1.00 0.00 82 MET A C 17
ATOM 19310 O O . MET A 1 82 ? 4.419 7.999 -4.756 1.00 0.00 82 MET A O 17
ATOM 19324 N N . LEU A 1 83 ? 5.115 6.023 -5.579 1.00 0.00 83 LEU A N 17
ATOM 19325 C CA . LEU A 1 83 ? 5.543 5.321 -4.373 1.00 0.00 83 LEU A CA 17
ATOM 19326 C C . LEU A 1 83 ? 6.860 4.615 -4.649 1.00 0.00 83 LEU A C 17
ATOM 19327 O O . LEU A 1 83 ? 7.155 4.260 -5.786 1.00 0.00 83 LEU A O 17
ATOM 19343 N N . SER A 1 84 ? 7.571 4.308 -3.572 1.00 0.00 84 SER A N 17
ATOM 19344 C CA . SER A 1 84 ? 8.700 3.368 -3.586 1.00 0.00 84 SER A CA 17
ATOM 19345 C C . SER A 1 84 ? 8.625 2.450 -2.380 1.00 0.00 84 SER A C 17
ATOM 19346 O O . SER A 1 84 ? 7.780 2.610 -1.499 1.00 0.00 84 SER A O 17
ATOM 19354 N N . THR A 1 85 ? 9.474 1.428 -2.354 1.00 0.00 85 THR A N 17
ATOM 19355 C CA . THR A 1 85 ? 9.400 0.403 -1.321 1.00 0.00 85 THR A CA 17
ATOM 19356 C C . THR A 1 85 ? 10.713 -0.373 -1.148 1.00 0.00 85 THR A C 17
ATOM 19357 O O . THR A 1 85 ? 11.334 -0.771 -2.134 1.00 0.00 85 THR A O 17
ATOM 19368 N N . GLU A 1 86 ? 11.105 -0.624 0.105 1.00 0.00 86 GLU A N 17
ATOM 19369 C CA . GLU A 1 86 ? 12.308 -1.422 0.453 1.00 0.00 86 GLU A CA 17
ATOM 19370 C C . GLU A 1 86 ? 12.056 -2.474 1.559 1.00 0.00 86 GLU A C 17
ATOM 19371 O O . GLU A 1 86 ? 11.077 -2.379 2.296 1.00 0.00 86 GLU A O 17
ATOM 19383 N N . LYS A 1 87 ? 12.891 -3.519 1.665 1.00 0.00 87 LYS A N 17
ATOM 19384 C CA . LYS A 1 87 ? 12.751 -4.569 2.683 1.00 0.00 87 LYS A CA 17
ATOM 19385 C C . LYS A 1 87 ? 13.103 -4.060 4.087 1.00 0.00 87 LYS A C 17
ATOM 19386 O O . LYS A 1 87 ? 14.228 -3.625 4.324 1.00 0.00 87 LYS A O 17
ATOM 19405 N N . GLU A 1 88 ? 12.165 -4.159 5.022 1.00 0.00 88 GLU A N 17
ATOM 19406 C CA . GLU A 1 88 ? 12.268 -3.652 6.391 1.00 0.00 88 GLU A CA 17
ATOM 19407 C C . GLU A 1 88 ? 11.310 -4.402 7.343 1.00 0.00 88 GLU A C 17
ATOM 19408 O O . GLU A 1 88 ? 10.089 -4.303 7.207 1.00 0.00 88 GLU A O 17
ATOM 19420 N N . GLY A 1 89 ? 11.843 -5.160 8.310 1.00 0.00 89 GLY A N 17
ATOM 19421 C CA . GLY A 1 89 ? 11.053 -6.026 9.203 1.00 0.00 89 GLY A CA 17
ATOM 19422 C C . GLY A 1 89 ? 10.544 -7.302 8.520 1.00 0.00 89 GLY A C 17
ATOM 19423 O O . GLY A 1 89 ? 9.355 -7.616 8.613 1.00 0.00 89 GLY A O 17
ATOM 19427 N N . ARG A 1 90 ? 11.424 -8.015 7.786 1.00 0.00 90 ARG A N 17
ATOM 19428 C CA . ARG A 1 90 ? 11.171 -9.148 6.854 1.00 0.00 90 ARG A CA 17
ATOM 19429 C C . ARG A 1 90 ? 10.301 -8.779 5.634 1.00 0.00 90 ARG A C 17
ATOM 19430 O O . ARG A 1 90 ? 10.648 -9.104 4.502 1.00 0.00 90 ARG A O 17
ATOM 19451 N N . LYS A 1 91 ? 9.199 -8.093 5.896 1.00 0.00 91 LYS A N 17
ATOM 19452 C CA . LYS A 1 91 ? 8.226 -7.534 4.947 1.00 0.00 91 LYS A CA 17
ATOM 19453 C C . LYS A 1 91 ? 8.764 -6.254 4.304 1.00 0.00 91 LYS A C 17
ATOM 19454 O O . LYS A 1 91 ? 9.885 -5.815 4.564 1.00 0.00 91 LYS A O 17
ATOM 19473 N N . PHE A 1 92 ? 7.969 -5.664 3.415 1.00 0.00 92 PHE A N 17
ATOM 19474 C CA . PHE A 1 92 ? 8.338 -4.440 2.697 1.00 0.00 92 PHE A CA 17
ATOM 19475 C C . PHE A 1 92 ? 7.760 -3.197 3.377 1.00 0.00 92 PHE A C 17
ATOM 19476 O O . PHE A 1 92 ? 6.610 -3.247 3.808 1.00 0.00 92 PHE A O 17
ATOM 19493 N N . VAL A 1 93 ? 8.532 -2.113 3.415 1.00 0.00 93 VAL A N 17
ATOM 19494 C CA . VAL A 1 93 ? 8.076 -0.766 3.768 1.00 0.00 93 VAL A CA 17
ATOM 19495 C C . VAL A 1 93 ? 7.853 -0.005 2.469 1.00 0.00 93 VAL A C 17
ATOM 19496 O O . VAL A 1 93 ? 8.800 0.358 1.772 1.00 0.00 93 VAL A O 17
ATOM 19509 N N . TYR A 1 94 ? 6.583 0.246 2.165 1.00 0.00 94 TYR A N 17
ATOM 19510 C CA . TYR A 1 94 ? 6.130 1.139 1.119 1.00 0.00 94 TYR A CA 17
ATOM 19511 C C . TYR A 1 94 ? 6.081 2.572 1.687 1.00 0.00 94 TYR A C 17
ATOM 19512 O O . TYR A 1 94 ? 5.430 2.832 2.706 1.00 0.00 94 TYR A O 17
ATOM 19530 N N . ARG A 1 95 ? 6.809 3.479 1.031 1.00 0.00 95 ARG A N 17
ATOM 19531 C CA . ARG A 1 95 ? 6.961 4.886 1.439 1.00 0.00 95 ARG A CA 17
ATOM 19532 C C . ARG A 1 95 ? 7.061 5.863 0.253 1.00 0.00 95 ARG A C 17
ATOM 19533 O O . ARG A 1 95 ? 7.480 5.468 -0.834 1.00 0.00 95 ARG A O 17
ATOM 19554 N N . PRO A 1 96 ? 6.727 7.153 0.444 1.00 0.00 96 PRO A N 17
ATOM 19555 C CA . PRO A 1 96 ? 6.898 8.206 -0.557 1.00 0.00 96 PRO A CA 17
ATOM 19556 C C . PRO A 1 96 ? 8.341 8.735 -0.650 1.00 0.00 96 PRO A C 17
ATOM 19557 O O . PRO A 1 96 ? 9.195 8.464 0.205 1.00 0.00 96 PRO A O 17
ATOM 19568 N N . LEU A 1 97 ? 8.625 9.508 -1.702 1.00 0.00 97 LEU A N 17
ATOM 19569 C CA . LEU A 1 97 ? 9.908 10.132 -2.021 1.00 0.00 97 LEU A CA 17
ATOM 19570 C C . LEU A 1 97 ? 9.790 11.585 -2.551 1.00 0.00 97 LEU A C 17
ATOM 19571 O O . LEU A 1 97 ? 8.686 12.087 -2.732 1.00 0.00 97 LEU A O 17
ATOM 19587 N N . MET A 1 98 ? 10.937 12.225 -2.788 1.00 0.00 98 MET A N 17
ATOM 19588 C CA . MET A 1 98 ? 11.056 13.611 -3.305 1.00 0.00 98 MET A CA 17
ATOM 19589 C C . MET A 1 98 ? 10.315 14.690 -2.470 1.00 0.00 98 MET A C 17
ATOM 19590 O O . MET A 1 98 ? 9.698 15.608 -3.024 1.00 0.00 98 MET A O 17
ATOM 19604 N N . GLU A 1 99 ? 10.403 14.574 -1.128 1.00 0.00 99 GLU A N 17
ATOM 19605 C CA . GLU A 1 99 ? 10.000 15.520 -0.058 1.00 0.00 99 GLU A CA 17
ATOM 19606 C C . GLU A 1 99 ? 8.634 15.213 0.569 1.00 0.00 99 GLU A C 17
ATOM 19607 O O . GLU A 1 99 ? 8.610 14.899 1.777 1.00 0.00 99 GLU A O 17
ATOM 19619 N N . PHE A 1 31 ? -9.757 17.956 -11.578 1.00 0.00 31 PHE A N 18
ATOM 19620 C CA . PHE A 1 31 ? -10.529 16.737 -11.912 1.00 0.00 31 PHE A CA 18
ATOM 19621 C C . PHE A 1 31 ? -9.802 15.516 -11.360 1.00 0.00 31 PHE A C 18
ATOM 19622 O O . PHE A 1 31 ? -8.601 15.610 -11.130 1.00 0.00 31 PHE A O 18
ATOM 19639 N N . ASN A 1 32 ? -10.482 14.381 -11.145 1.00 0.00 32 ASN A N 18
ATOM 19640 C CA . ASN A 1 32 ? -9.872 13.133 -10.653 1.00 0.00 32 ASN A CA 18
ATOM 19641 C C . ASN A 1 32 ? -10.600 11.928 -11.279 1.00 0.00 32 ASN A C 18
ATOM 19642 O O . ASN A 1 32 ? -11.833 11.876 -11.239 1.00 0.00 32 ASN A O 18
ATOM 19653 N N . VAL A 1 33 ? -9.848 10.972 -11.847 1.00 0.00 33 VAL A N 18
ATOM 19654 C CA . VAL A 1 33 ? -10.366 9.852 -12.678 1.00 0.00 33 VAL A CA 18
ATOM 19655 C C . VAL A 1 33 ? -9.635 8.506 -12.450 1.00 0.00 33 VAL A C 18
ATOM 19656 O O . VAL A 1 33 ? -9.774 7.568 -13.232 1.00 0.00 33 VAL A O 18
ATOM 19669 N N . SER A 1 34 ? -8.840 8.408 -11.384 1.00 0.00 34 SER A N 18
ATOM 19670 C CA . SER A 1 34 ? -7.876 7.334 -11.075 1.00 0.00 34 SER A CA 18
ATOM 19671 C C . SER A 1 34 ? -8.447 5.948 -10.691 1.00 0.00 34 SER A C 18
ATOM 19672 O O . SER A 1 34 ? -7.684 5.082 -10.270 1.00 0.00 34 SER A O 18
ATOM 19680 N N . ASN A 1 35 ? -9.770 5.764 -10.775 1.00 0.00 35 ASN A N 18
ATOM 19681 C CA . ASN A 1 35 ? -10.640 4.669 -10.281 1.00 0.00 35 ASN A CA 18
ATOM 19682 C C . ASN A 1 35 ? -10.082 3.666 -9.245 1.00 0.00 35 ASN A C 18
ATOM 19683 O O . ASN A 1 35 ? -10.615 3.616 -8.139 1.00 0.00 35 ASN A O 18
ATOM 19694 N N . ALA A 1 36 ? -9.044 2.877 -9.550 1.00 0.00 36 ALA A N 18
ATOM 19695 C CA . ALA A 1 36 ? -8.386 2.000 -8.572 1.00 0.00 36 ALA A CA 18
ATOM 19696 C C . ALA A 1 36 ? -7.829 2.755 -7.351 1.00 0.00 36 ALA A C 18
ATOM 19697 O O . ALA A 1 36 ? -8.013 2.329 -6.211 1.00 0.00 36 ALA A O 18
ATOM 19704 N N . GLU A 1 37 ? -7.125 3.870 -7.561 1.00 0.00 37 GLU A N 18
ATOM 19705 C CA . GLU A 1 37 ? -6.393 4.552 -6.487 1.00 0.00 37 GLU A CA 18
ATOM 19706 C C . GLU A 1 37 ? -7.177 5.716 -5.861 1.00 0.00 37 GLU A C 18
ATOM 19707 O O . GLU A 1 37 ? -6.980 6.882 -6.175 1.00 0.00 37 GLU A O 18
ATOM 19719 N N . LEU A 1 38 ? -8.078 5.366 -4.939 1.00 0.00 38 LEU A N 18
ATOM 19720 C CA . LEU A 1 38 ? -8.764 6.326 -4.057 1.00 0.00 38 LEU A CA 18
ATOM 19721 C C . LEU A 1 38 ? -8.271 6.193 -2.613 1.00 0.00 38 LEU A C 18
ATOM 19722 O O . LEU A 1 38 ? -7.425 6.972 -2.186 1.00 0.00 38 LEU A O 18
ATOM 19738 N N . ILE A 1 39 ? -8.722 5.178 -1.866 1.00 0.00 39 ILE A N 18
ATOM 19739 C CA . ILE A 1 39 ? -8.358 5.005 -0.445 1.00 0.00 39 ILE A CA 18
ATOM 19740 C C . ILE A 1 39 ? -6.844 4.864 -0.192 1.00 0.00 39 ILE A C 18
ATOM 19741 O O . ILE A 1 39 ? -6.330 5.424 0.775 1.00 0.00 39 ILE A O 18
ATOM 19757 N N . VAL A 1 40 ? -6.098 4.214 -1.100 1.00 0.00 40 VAL A N 18
ATOM 19758 C CA . VAL A 1 40 ? -4.636 4.073 -0.986 1.00 0.00 40 VAL A CA 18
ATOM 19759 C C . VAL A 1 40 ? -3.912 5.431 -1.004 1.00 0.00 40 VAL A C 18
ATOM 19760 O O . VAL A 1 40 ? -2.897 5.596 -0.328 1.00 0.00 40 VAL A O 18
ATOM 19773 N N . MET A 1 41 ? -4.481 6.426 -1.700 1.00 0.00 41 MET A N 18
ATOM 19774 C CA . MET A 1 41 ? -3.959 7.788 -1.819 1.00 0.00 41 MET A CA 18
ATOM 19775 C C . MET A 1 41 ? -4.165 8.641 -0.546 1.00 0.00 41 MET A C 18
ATOM 19776 O O . MET A 1 41 ? -3.697 9.771 -0.509 1.00 0.00 41 MET A O 18
ATOM 19790 N N . ARG A 1 42 ? -4.817 8.118 0.504 1.00 0.00 42 ARG A N 18
ATOM 19791 C CA . ARG A 1 42 ? -4.980 8.828 1.780 1.00 0.00 42 ARG A CA 18
ATOM 19792 C C . ARG A 1 42 ? -4.523 8.024 2.973 1.00 0.00 42 ARG A C 18
ATOM 19793 O O . ARG A 1 42 ? -3.746 8.558 3.768 1.00 0.00 42 ARG A O 18
ATOM 19814 N N . VAL A 1 43 ? -5.013 6.790 3.139 1.00 0.00 43 VAL A N 18
ATOM 19815 C CA . VAL A 1 43 ? -4.845 6.076 4.437 1.00 0.00 43 VAL A CA 18
ATOM 19816 C C . VAL A 1 43 ? -3.359 5.848 4.737 1.00 0.00 43 VAL A C 18
ATOM 19817 O O . VAL A 1 43 ? -3.007 5.725 5.906 1.00 0.00 43 VAL A O 18
ATOM 19830 N N . ILE A 1 44 ? -2.506 5.727 3.719 1.00 0.00 44 ILE A N 18
ATOM 19831 C CA . ILE A 1 44 ? -1.046 5.561 3.895 1.00 0.00 44 ILE A CA 18
ATOM 19832 C C . ILE A 1 44 ? -0.343 6.909 4.105 1.00 0.00 44 ILE A C 18
ATOM 19833 O O . ILE A 1 44 ? 0.610 7.002 4.877 1.00 0.00 44 ILE A O 18
ATOM 19849 N N . TRP A 1 45 ? -0.778 7.956 3.392 1.00 0.00 45 TRP A N 18
ATOM 19850 C CA . TRP A 1 45 ? -0.152 9.283 3.427 1.00 0.00 45 TRP A CA 18
ATOM 19851 C C . TRP A 1 45 ? -0.178 9.894 4.832 1.00 0.00 45 TRP A C 18
ATOM 19852 O O . TRP A 1 45 ? 0.703 10.660 5.216 1.00 0.00 45 TRP A O 18
ATOM 19873 N N . SER A 1 46 ? -1.191 9.523 5.611 1.00 0.00 46 SER A N 18
ATOM 19874 C CA . SER A 1 46 ? -1.388 10.046 6.971 1.00 0.00 46 SER A CA 18
ATOM 19875 C C . SER A 1 46 ? -0.384 9.455 7.978 1.00 0.00 46 SER A C 18
ATOM 19876 O O . SER A 1 46 ? -0.041 10.110 8.962 1.00 0.00 46 SER A O 18
ATOM 19884 N N . LEU A 1 47 ? 0.109 8.234 7.740 1.00 0.00 47 LEU A N 18
ATOM 19885 C CA . LEU A 1 47 ? 1.279 7.669 8.422 1.00 0.00 47 LEU A CA 18
ATOM 19886 C C . LEU A 1 47 ? 2.561 8.323 7.879 1.00 0.00 47 LEU A C 18
ATOM 19887 O O . LEU A 1 47 ? 3.331 8.936 8.615 1.00 0.00 47 LEU A O 18
ATOM 19903 N N . GLY A 1 48 ? 2.790 8.110 6.583 1.00 0.00 48 GLY A N 18
ATOM 19904 C CA . GLY A 1 48 ? 3.947 8.572 5.807 1.00 0.00 48 GLY A CA 18
ATOM 19905 C C . GLY A 1 48 ? 4.857 7.413 5.399 1.00 0.00 48 GLY A C 18
ATOM 19906 O O . GLY A 1 48 ? 5.360 7.357 4.278 1.00 0.00 48 GLY A O 18
ATOM 19910 N N . GLU A 1 49 ? 4.988 6.414 6.272 1.00 0.00 49 GLU A N 18
ATOM 19911 C CA . GLU A 1 49 ? 5.680 5.160 6.042 1.00 0.00 49 GLU A CA 18
ATOM 19912 C C . GLU A 1 49 ? 4.808 4.022 6.601 1.00 0.00 49 GLU A C 18
ATOM 19913 O O . GLU A 1 49 ? 4.303 4.129 7.718 1.00 0.00 49 GLU A O 18
ATOM 19925 N N . ALA A 1 50 ? 4.618 2.950 5.833 1.00 0.00 50 ALA A N 18
ATOM 19926 C CA . ALA A 1 50 ? 3.733 1.844 6.204 1.00 0.00 50 ALA A CA 18
ATOM 19927 C C . ALA A 1 50 ? 4.359 0.491 5.850 1.00 0.00 50 ALA A C 18
ATOM 19928 O O . ALA A 1 50 ? 5.107 0.380 4.882 1.00 0.00 50 ALA A O 18
ATOM 19935 N N . ARG A 1 51 ? 4.048 -0.576 6.594 1.00 0.00 51 ARG A N 18
ATOM 19936 C CA . ARG A 1 51 ? 4.433 -1.950 6.230 1.00 0.00 51 ARG A CA 18
ATOM 19937 C C . ARG A 1 51 ? 3.397 -2.561 5.280 1.00 0.00 51 ARG A C 18
ATOM 19938 O O . ARG A 1 51 ? 2.277 -2.069 5.167 1.00 0.00 51 ARG A O 18
ATOM 19959 N N . VAL A 1 52 ? 3.727 -3.646 4.581 1.00 0.00 52 VAL A N 18
ATOM 19960 C CA . VAL A 1 52 ? 2.783 -4.273 3.620 1.00 0.00 52 VAL A CA 18
ATOM 19961 C C . VAL A 1 52 ? 1.430 -4.751 4.145 1.00 0.00 52 VAL A C 18
ATOM 19962 O O . VAL A 1 52 ? 0.452 -4.850 3.396 1.00 0.00 52 VAL A O 18
ATOM 19975 N N . ASP A 1 53 ? 1.415 -5.256 5.355 1.00 0.00 53 ASP A N 18
ATOM 19976 C CA . ASP A 1 53 ? 0.221 -5.641 6.095 1.00 0.00 53 ASP A CA 18
ATOM 19977 C C . ASP A 1 53 ? -0.526 -4.440 6.674 1.00 0.00 53 ASP A C 18
ATOM 19978 O O . ASP A 1 53 ? -1.737 -4.498 6.846 1.00 0.00 53 ASP A O 18
ATOM 19987 N N . GLU A 1 54 ? 0.192 -3.337 6.870 1.00 0.00 54 GLU A N 18
ATOM 19988 C CA . GLU A 1 54 ? -0.308 -2.056 7.358 1.00 0.00 54 GLU A CA 18
ATOM 19989 C C . GLU A 1 54 ? -1.167 -1.382 6.281 1.00 0.00 54 GLU A C 18
ATOM 19990 O O . GLU A 1 54 ? -2.335 -1.083 6.501 1.00 0.00 54 GLU A O 18
ATOM 20002 N N . ILE A 1 55 ? -0.643 -1.270 5.058 1.00 0.00 55 ILE A N 18
ATOM 20003 C CA . ILE A 1 55 ? -1.389 -0.728 3.899 1.00 0.00 55 ILE A CA 18
ATOM 20004 C C . ILE A 1 55 ? -2.676 -1.501 3.585 1.00 0.00 55 ILE A C 18
ATOM 20005 O O . ILE A 1 55 ? -3.678 -0.902 3.202 1.00 0.00 55 ILE A O 18
ATOM 20021 N N . TYR A 1 56 ? -2.664 -2.829 3.734 1.00 0.00 56 TYR A N 18
ATOM 20022 C CA . TYR A 1 56 ? -3.861 -3.648 3.680 1.00 0.00 56 TYR A CA 18
ATOM 20023 C C . TYR A 1 56 ? -4.795 -3.482 4.874 1.00 0.00 56 TYR A C 18
ATOM 20024 O O . TYR A 1 56 ? -6.007 -3.572 4.698 1.00 0.00 56 TYR A O 18
ATOM 20042 N N . ALA A 1 57 ? -4.260 -3.240 6.069 1.00 0.00 57 ALA A N 18
ATOM 20043 C CA . ALA A 1 57 ? -5.072 -3.105 7.284 1.00 0.00 57 ALA A CA 18
ATOM 20044 C C . ALA A 1 57 ? -6.126 -1.987 7.170 1.00 0.00 57 ALA A C 18
ATOM 20045 O O . ALA A 1 57 ? -7.172 -2.039 7.818 1.00 0.00 57 ALA A O 18
ATOM 20052 N N . GLN A 1 58 ? -5.878 -1.021 6.279 1.00 0.00 58 GLN A N 18
ATOM 20053 C CA . GLN A 1 58 ? -6.764 0.113 6.049 1.00 0.00 58 GLN A CA 18
ATOM 20054 C C . GLN A 1 58 ? -7.895 -0.198 5.049 1.00 0.00 58 GLN A C 18
ATOM 20055 O O . GLN A 1 58 ? -8.668 0.687 4.684 1.00 0.00 58 GLN A O 18
ATOM 20069 N N . ILE A 1 59 ? -7.978 -1.444 4.561 1.00 0.00 59 ILE A N 18
ATOM 20070 C CA . ILE A 1 59 ? -8.943 -1.929 3.572 1.00 0.00 59 ILE A CA 18
ATOM 20071 C C . ILE A 1 59 ? -9.896 -2.955 4.244 1.00 0.00 59 ILE A C 18
ATOM 20072 O O . ILE A 1 59 ? -9.680 -4.163 4.139 1.00 0.00 59 ILE A O 18
ATOM 20088 N N . PRO A 1 60 ? -11.004 -2.512 4.884 1.00 0.00 60 PRO A N 18
ATOM 20089 C CA . PRO A 1 60 ? -11.881 -3.347 5.738 1.00 0.00 60 PRO A CA 18
ATOM 20090 C C . PRO A 1 60 ? -12.819 -4.316 4.980 1.00 0.00 60 PRO A C 18
ATOM 20091 O O . PRO A 1 60 ? -13.691 -4.946 5.579 1.00 0.00 60 PRO A O 18
ATOM 20102 N N . GLN A 1 61 ? -12.626 -4.429 3.659 1.00 0.00 61 GLN A N 18
ATOM 20103 C CA . GLN A 1 61 ? -13.226 -5.389 2.708 1.00 0.00 61 GLN A CA 18
ATOM 20104 C C . GLN A 1 61 ? -14.639 -5.077 2.166 1.00 0.00 61 GLN A C 18
ATOM 20105 O O . GLN A 1 61 ? -15.150 -5.870 1.383 1.00 0.00 61 GLN A O 18
ATOM 20119 N N . GLU A 1 62 ? -15.207 -3.891 2.429 1.00 0.00 62 GLU A N 18
ATOM 20120 C CA . GLU A 1 62 ? -16.524 -3.417 1.916 1.00 0.00 62 GLU A CA 18
ATOM 20121 C C . GLU A 1 62 ? -16.733 -3.487 0.383 1.00 0.00 62 GLU A C 18
ATOM 20122 O O . GLU A 1 62 ? -17.853 -3.372 -0.105 1.00 0.00 62 GLU A O 18
ATOM 20134 N N . LEU A 1 63 ? -15.646 -3.618 -0.379 1.00 0.00 63 LEU A N 18
ATOM 20135 C CA . LEU A 1 63 ? -15.579 -3.667 -1.850 1.00 0.00 63 LEU A CA 18
ATOM 20136 C C . LEU A 1 63 ? -15.579 -5.094 -2.422 1.00 0.00 63 LEU A C 18
ATOM 20137 O O . LEU A 1 63 ? -15.613 -5.304 -3.631 1.00 0.00 63 LEU A O 18
ATOM 20153 N N . GLU A 1 64 ? -15.378 -6.047 -1.518 1.00 0.00 64 GLU A N 18
ATOM 20154 C CA . GLU A 1 64 ? -15.078 -7.475 -1.759 1.00 0.00 64 GLU A CA 18
ATOM 20155 C C . GLU A 1 64 ? -13.724 -7.712 -2.475 1.00 0.00 64 GLU A C 18
ATOM 20156 O O . GLU A 1 64 ? -13.430 -8.784 -3.022 1.00 0.00 64 GLU A O 18
ATOM 20168 N N . TRP A 1 65 ? -12.861 -6.693 -2.395 1.00 0.00 65 TRP A N 18
ATOM 20169 C CA . TRP A 1 65 ? -11.439 -6.760 -2.726 1.00 0.00 65 TRP A CA 18
ATOM 20170 C C . TRP A 1 65 ? -10.726 -7.604 -1.665 1.00 0.00 65 TRP A C 18
ATOM 20171 O O . TRP A 1 65 ? -11.183 -7.701 -0.525 1.00 0.00 65 TRP A O 18
ATOM 20192 N N . SER A 1 66 ? -9.540 -8.126 -1.977 1.00 0.00 66 SER A N 18
ATOM 20193 C CA . SER A 1 66 ? -8.707 -8.871 -1.018 1.00 0.00 66 SER A CA 18
ATOM 20194 C C . SER A 1 66 ? -7.245 -8.436 -1.088 1.00 0.00 66 SER A C 18
ATOM 20195 O O . SER A 1 66 ? -6.875 -7.576 -1.893 1.00 0.00 66 SER A O 18
ATOM 20203 N N . LEU A 1 67 ? -6.392 -9.029 -0.245 1.00 0.00 67 LEU A N 18
ATOM 20204 C CA . LEU A 1 67 ? -4.968 -8.761 -0.141 1.00 0.00 67 LEU A CA 18
ATOM 20205 C C . LEU A 1 67 ? -4.234 -8.800 -1.489 1.00 0.00 67 LEU A C 18
ATOM 20206 O O . LEU A 1 67 ? -3.339 -7.984 -1.717 1.00 0.00 67 LEU A O 18
ATOM 20222 N N . ALA A 1 68 ? -4.631 -9.717 -2.375 1.00 0.00 68 ALA A N 18
ATOM 20223 C CA . ALA A 1 68 ? -4.093 -9.776 -3.729 1.00 0.00 68 ALA A CA 18
ATOM 20224 C C . ALA A 1 68 ? -4.263 -8.436 -4.466 1.00 0.00 68 ALA A C 18
ATOM 20225 O O . ALA A 1 68 ? -3.328 -7.979 -5.126 1.00 0.00 68 ALA A O 18
ATOM 20232 N N . THR A 1 69 ? -5.422 -7.774 -4.317 1.00 0.00 69 THR A N 18
ATOM 20233 C CA . THR A 1 69 ? -5.726 -6.515 -5.007 1.00 0.00 69 THR A CA 18
ATOM 20234 C C . THR A 1 69 ? -4.803 -5.368 -4.595 1.00 0.00 69 THR A C 18
ATOM 20235 O O . THR A 1 69 ? -4.226 -4.704 -5.451 1.00 0.00 69 THR A O 18
ATOM 20246 N N . VAL A 1 70 ? -4.636 -5.099 -3.292 1.00 0.00 70 VAL A N 18
ATOM 20247 C CA . VAL A 1 70 ? -3.797 -3.981 -2.859 1.00 0.00 70 VAL A CA 18
ATOM 20248 C C . VAL A 1 70 ? -2.360 -4.135 -3.355 1.00 0.00 70 VAL A C 18
ATOM 20249 O O . VAL A 1 70 ? -1.819 -3.181 -3.899 1.00 0.00 70 VAL A O 18
ATOM 20262 N N . LYS A 1 71 ? -1.763 -5.328 -3.246 1.00 0.00 71 LYS A N 18
ATOM 20263 C CA . LYS A 1 71 ? -0.394 -5.591 -3.711 1.00 0.00 71 LYS A CA 18
ATOM 20264 C C . LYS A 1 71 ? -0.217 -5.284 -5.188 1.00 0.00 71 LYS A C 18
ATOM 20265 O O . LYS A 1 71 ? 0.708 -4.561 -5.550 1.00 0.00 71 LYS A O 18
ATOM 20284 N N . THR A 1 72 ? -1.111 -5.797 -6.033 1.00 0.00 72 THR A N 18
ATOM 20285 C CA . THR A 1 72 ? -1.041 -5.498 -7.474 1.00 0.00 72 THR A CA 18
ATOM 20286 C C . THR A 1 72 ? -1.161 -3.995 -7.769 1.00 0.00 72 THR A C 18
ATOM 20287 O O . THR A 1 72 ? -0.474 -3.520 -8.669 1.00 0.00 72 THR A O 18
ATOM 20298 N N . LEU A 1 73 ? -1.905 -3.220 -6.969 1.00 0.00 73 LEU A N 18
ATOM 20299 C CA . LEU A 1 73 ? -2.092 -1.787 -7.129 1.00 0.00 73 LEU A CA 18
ATOM 20300 C C . LEU A 1 73 ? -0.835 -0.976 -6.743 1.00 0.00 73 LEU A C 18
ATOM 20301 O O . LEU A 1 73 ? -0.361 -0.103 -7.477 1.00 0.00 73 LEU A O 18
ATOM 20317 N N . LEU A 1 74 ? -0.219 -1.337 -5.616 1.00 0.00 74 LEU A N 18
ATOM 20318 C CA . LEU A 1 74 ? 1.039 -0.738 -5.149 1.00 0.00 74 LEU A CA 18
ATOM 20319 C C . LEU A 1 74 ? 2.092 -0.727 -6.221 1.00 0.00 74 LEU A C 18
ATOM 20320 O O . LEU A 1 74 ? 2.698 0.296 -6.492 1.00 0.00 74 LEU A O 18
ATOM 20336 N N . GLY A 1 75 ? 2.239 -1.884 -6.843 1.00 0.00 75 GLY A N 18
ATOM 20337 C CA . GLY A 1 75 ? 3.213 -2.138 -7.903 1.00 0.00 75 GLY A CA 18
ATOM 20338 C C . GLY A 1 75 ? 3.069 -1.112 -9.023 1.00 0.00 75 GLY A C 18
ATOM 20339 O O . GLY A 1 75 ? 4.049 -0.628 -9.578 1.00 0.00 75 GLY A O 18
ATOM 20343 N N . ARG A 1 76 ? 1.831 -0.673 -9.273 1.00 0.00 76 ARG A N 18
ATOM 20344 C CA . ARG A 1 76 ? 1.520 0.368 -10.254 1.00 0.00 76 ARG A CA 18
ATOM 20345 C C . ARG A 1 76 ? 1.955 1.724 -9.727 1.00 0.00 76 ARG A C 18
ATOM 20346 O O . ARG A 1 76 ? 2.645 2.428 -10.456 1.00 0.00 76 ARG A O 18
ATOM 20367 N N . LEU A 1 77 ? 1.661 2.053 -8.460 1.00 0.00 77 LEU A N 18
ATOM 20368 C CA . LEU A 1 77 ? 2.149 3.322 -7.870 1.00 0.00 77 LEU A CA 18
ATOM 20369 C C . LEU A 1 77 ? 3.680 3.454 -7.949 1.00 0.00 77 LEU A C 18
ATOM 20370 O O . LEU A 1 77 ? 4.228 4.477 -8.367 1.00 0.00 77 LEU A O 18
ATOM 20386 N N . VAL A 1 78 ? 4.356 2.384 -7.522 1.00 0.00 78 VAL A N 18
ATOM 20387 C CA . VAL A 1 78 ? 5.838 2.343 -7.417 1.00 0.00 78 VAL A CA 18
ATOM 20388 C C . VAL A 1 78 ? 6.570 2.257 -8.778 1.00 0.00 78 VAL A C 18
ATOM 20389 O O . VAL A 1 78 ? 7.641 2.843 -8.948 1.00 0.00 78 VAL A O 18
ATOM 20402 N N . LYS A 1 79 ? 5.992 1.598 -9.793 1.00 0.00 79 LYS A N 18
ATOM 20403 C CA . LYS A 1 79 ? 6.446 1.601 -11.203 1.00 0.00 79 LYS A CA 18
ATOM 20404 C C . LYS A 1 79 ? 6.247 2.906 -11.968 1.00 0.00 79 LYS A C 18
ATOM 20405 O O . LYS A 1 79 ? 6.705 3.022 -13.104 1.00 0.00 79 LYS A O 18
ATOM 20424 N N . LYS A 1 80 ? 5.498 3.826 -11.374 1.00 0.00 80 LYS A N 18
ATOM 20425 C CA . LYS A 1 80 ? 4.979 5.069 -11.987 1.00 0.00 80 LYS A CA 18
ATOM 20426 C C . LYS A 1 80 ? 5.278 6.340 -11.167 1.00 0.00 80 LYS A C 18
ATOM 20427 O O . LYS A 1 80 ? 4.592 7.352 -11.299 1.00 0.00 80 LYS A O 18
ATOM 20446 N N . GLU A 1 81 ? 6.302 6.289 -10.313 1.00 0.00 81 GLU A N 18
ATOM 20447 C CA . GLU A 1 81 ? 6.827 7.443 -9.559 1.00 0.00 81 GLU A CA 18
ATOM 20448 C C . GLU A 1 81 ? 5.815 8.129 -8.602 1.00 0.00 81 GLU A C 18
ATOM 20449 O O . GLU A 1 81 ? 5.891 9.344 -8.412 1.00 0.00 81 GLU A O 18
ATOM 20461 N N . MET A 1 82 ? 4.850 7.419 -7.978 1.00 0.00 82 MET A N 18
ATOM 20462 C CA . MET A 1 82 ? 4.056 7.982 -6.900 1.00 0.00 82 MET A CA 18
ATOM 20463 C C . MET A 1 82 ? 4.639 7.558 -5.533 1.00 0.00 82 MET A C 18
ATOM 20464 O O . MET A 1 82 ? 4.894 8.421 -4.697 1.00 0.00 82 MET A O 18
ATOM 20478 N N . LEU A 1 83 ? 4.886 6.257 -5.309 1.00 0.00 83 LEU A N 18
ATOM 20479 C CA . LEU A 1 83 ? 5.453 5.710 -4.061 1.00 0.00 83 LEU A CA 18
ATOM 20480 C C . LEU A 1 83 ? 6.793 5.000 -4.309 1.00 0.00 83 LEU A C 18
ATOM 20481 O O . LEU A 1 83 ? 7.187 4.740 -5.443 1.00 0.00 83 LEU A O 18
ATOM 20497 N N . SER A 1 84 ? 7.483 4.627 -3.234 1.00 0.00 84 SER A N 18
ATOM 20498 C CA . SER A 1 84 ? 8.635 3.720 -3.281 1.00 0.00 84 SER A CA 18
ATOM 20499 C C . SER A 1 84 ? 8.665 2.821 -2.055 1.00 0.00 84 SER A C 18
ATOM 20500 O O . SER A 1 84 ? 7.864 2.948 -1.128 1.00 0.00 84 SER A O 18
ATOM 20508 N N . THR A 1 85 ? 9.541 1.823 -2.070 1.00 0.00 85 THR A N 18
ATOM 20509 C CA . THR A 1 85 ? 9.506 0.773 -1.055 1.00 0.00 85 THR A CA 18
ATOM 20510 C C . THR A 1 85 ? 10.851 0.064 -0.884 1.00 0.00 85 THR A C 18
ATOM 20511 O O . THR A 1 85 ? 11.545 -0.206 -1.862 1.00 0.00 85 THR A O 18
ATOM 20522 N N . GLU A 1 86 ? 11.188 -0.260 0.366 1.00 0.00 86 GLU A N 18
ATOM 20523 C CA . GLU A 1 86 ? 12.398 -1.015 0.760 1.00 0.00 86 GLU A CA 18
ATOM 20524 C C . GLU A 1 86 ? 12.089 -2.090 1.821 1.00 0.00 86 GLU A C 18
ATOM 20525 O O . GLU A 1 86 ? 11.050 -2.035 2.485 1.00 0.00 86 GLU A O 18
ATOM 20537 N N . LYS A 1 87 ? 12.969 -3.091 1.989 1.00 0.00 87 LYS A N 18
ATOM 20538 C CA . LYS A 1 87 ? 12.694 -4.298 2.792 1.00 0.00 87 LYS A CA 18
ATOM 20539 C C . LYS A 1 87 ? 13.676 -4.426 3.950 1.00 0.00 87 LYS A C 18
ATOM 20540 O O . LYS A 1 87 ? 14.888 -4.307 3.786 1.00 0.00 87 LYS A O 18
ATOM 20559 N N . GLU A 1 88 ? 13.122 -4.711 5.123 1.00 0.00 88 GLU A N 18
ATOM 20560 C CA . GLU A 1 88 ? 13.840 -4.663 6.415 1.00 0.00 88 GLU A CA 18
ATOM 20561 C C . GLU A 1 88 ? 13.472 -5.831 7.344 1.00 0.00 88 GLU A C 18
ATOM 20562 O O . GLU A 1 88 ? 12.296 -6.155 7.522 1.00 0.00 88 GLU A O 18
ATOM 20574 N N . GLY A 1 89 ? 14.492 -6.484 7.922 1.00 0.00 89 GLY A N 18
ATOM 20575 C CA . GLY A 1 89 ? 14.417 -7.710 8.728 1.00 0.00 89 GLY A CA 18
ATOM 20576 C C . GLY A 1 89 ? 13.805 -8.911 7.991 1.00 0.00 89 GLY A C 18
ATOM 20577 O O . GLY A 1 89 ? 14.511 -9.849 7.616 1.00 0.00 89 GLY A O 18
ATOM 20581 N N . ARG A 1 90 ? 12.490 -8.873 7.760 1.00 0.00 90 ARG A N 18
ATOM 20582 C CA . ARG A 1 90 ? 11.735 -9.801 6.898 1.00 0.00 90 ARG A CA 18
ATOM 20583 C C . ARG A 1 90 ? 10.628 -9.085 6.109 1.00 0.00 90 ARG A C 18
ATOM 20584 O O . ARG A 1 90 ? 10.488 -9.371 4.919 1.00 0.00 90 ARG A O 18
ATOM 20605 N N . LYS A 1 91 ? 9.866 -8.152 6.703 1.00 0.00 91 LYS A N 18
ATOM 20606 C CA . LYS A 1 91 ? 8.766 -7.415 6.063 1.00 0.00 91 LYS A CA 18
ATOM 20607 C C . LYS A 1 91 ? 9.199 -6.256 5.142 1.00 0.00 91 LYS A C 18
ATOM 20608 O O . LYS A 1 91 ? 10.313 -5.752 5.230 1.00 0.00 91 LYS A O 18
ATOM 20627 N N . PHE A 1 92 ? 8.295 -5.834 4.256 1.00 0.00 92 PHE A N 18
ATOM 20628 C CA . PHE A 1 92 ? 8.483 -4.718 3.325 1.00 0.00 92 PHE A CA 18
ATOM 20629 C C . PHE A 1 92 ? 7.865 -3.435 3.896 1.00 0.00 92 PHE A C 18
ATOM 20630 O O . PHE A 1 92 ? 6.850 -3.473 4.602 1.00 0.00 92 PHE A O 18
ATOM 20647 N N . VAL A 1 93 ? 8.448 -2.295 3.534 1.00 0.00 93 VAL A N 18
ATOM 20648 C CA . VAL A 1 93 ? 8.040 -0.942 3.946 1.00 0.00 93 VAL A CA 18
ATOM 20649 C C . VAL A 1 93 ? 7.810 -0.082 2.715 1.00 0.00 93 VAL A C 18
ATOM 20650 O O . VAL A 1 93 ? 8.600 -0.127 1.779 1.00 0.00 93 VAL A O 18
ATOM 20663 N N . TYR A 1 94 ? 6.756 0.727 2.717 1.00 0.00 94 TYR A N 18
ATOM 20664 C CA . TYR A 1 94 ? 6.325 1.625 1.655 1.00 0.00 94 TYR A CA 18
ATOM 20665 C C . TYR A 1 94 ? 6.359 3.076 2.174 1.00 0.00 94 TYR A C 18
ATOM 20666 O O . TYR A 1 94 ? 5.694 3.392 3.159 1.00 0.00 94 TYR A O 18
ATOM 20684 N N . ARG A 1 95 ? 7.154 3.927 1.517 1.00 0.00 95 ARG A N 18
ATOM 20685 C CA . ARG A 1 95 ? 7.327 5.367 1.831 1.00 0.00 95 ARG A CA 18
ATOM 20686 C C . ARG A 1 95 ? 7.477 6.241 0.569 1.00 0.00 95 ARG A C 18
ATOM 20687 O O . ARG A 1 95 ? 7.739 5.696 -0.507 1.00 0.00 95 ARG A O 18
ATOM 20708 N N . PRO A 1 96 ? 7.351 7.578 0.648 1.00 0.00 96 PRO A N 18
ATOM 20709 C CA . PRO A 1 96 ? 7.710 8.462 -0.465 1.00 0.00 96 PRO A CA 18
ATOM 20710 C C . PRO A 1 96 ? 9.238 8.531 -0.691 1.00 0.00 96 PRO A C 18
ATOM 20711 O O . PRO A 1 96 ? 10.031 7.891 0.009 1.00 0.00 96 PRO A O 18
ATOM 20722 N N . LEU A 1 97 ? 9.653 9.304 -1.703 1.00 0.00 97 LEU A N 18
ATOM 20723 C CA . LEU A 1 97 ? 11.047 9.700 -1.922 1.00 0.00 97 LEU A CA 18
ATOM 20724 C C . LEU A 1 97 ? 11.546 10.651 -0.817 1.00 0.00 97 LEU A C 18
ATOM 20725 O O . LEU A 1 97 ? 10.742 11.258 -0.111 1.00 0.00 97 LEU A O 18
ATOM 20741 N N . MET A 1 98 ? 12.870 10.824 -0.731 1.00 0.00 98 MET A N 18
ATOM 20742 C CA . MET A 1 98 ? 13.551 11.473 0.403 1.00 0.00 98 MET A CA 18
ATOM 20743 C C . MET A 1 98 ? 13.232 10.703 1.699 1.00 0.00 98 MET A C 18
ATOM 20744 O O . MET A 1 98 ? 13.480 9.498 1.737 1.00 0.00 98 MET A O 18
ATOM 20758 N N . GLU A 1 99 ? 12.676 11.357 2.723 1.00 0.00 99 GLU A N 18
ATOM 20759 C CA . GLU A 1 99 ? 12.092 10.769 3.941 1.00 0.00 99 GLU A CA 18
ATOM 20760 C C . GLU A 1 99 ? 10.684 11.338 4.144 1.00 0.00 99 GLU A C 18
ATOM 20761 O O . GLU A 1 99 ? 9.851 10.670 4.790 1.00 0.00 99 GLU A O 18
ATOM 20773 N N . PHE A 1 31 ? -22.623 3.404 -13.010 1.00 0.00 31 PHE A N 19
ATOM 20774 C CA . PHE A 1 31 ? -22.504 3.501 -11.541 1.00 0.00 31 PHE A CA 19
ATOM 20775 C C . PHE A 1 31 ? -21.039 3.638 -11.193 1.00 0.00 31 PHE A C 19
ATOM 20776 O O . PHE A 1 31 ? -20.227 2.808 -11.596 1.00 0.00 31 PHE A O 19
ATOM 20793 N N . ASN A 1 32 ? -20.675 4.733 -10.507 1.00 0.00 32 ASN A N 19
ATOM 20794 C CA . ASN A 1 32 ? -19.285 5.158 -10.369 1.00 0.00 32 ASN A CA 19
ATOM 20795 C C . ASN A 1 32 ? -19.086 5.970 -9.067 1.00 0.00 32 ASN A C 19
ATOM 20796 O O . ASN A 1 32 ? -19.730 7.002 -8.900 1.00 0.00 32 ASN A O 19
ATOM 20807 N N . VAL A 1 33 ? -18.210 5.535 -8.157 1.00 0.00 33 VAL A N 19
ATOM 20808 C CA . VAL A 1 33 ? -17.859 6.295 -6.919 1.00 0.00 33 VAL A CA 19
ATOM 20809 C C . VAL A 1 33 ? -16.490 5.884 -6.356 1.00 0.00 33 VAL A C 19
ATOM 20810 O O . VAL A 1 33 ? -16.155 4.700 -6.393 1.00 0.00 33 VAL A O 19
ATOM 20823 N N . SER A 1 34 ? -15.705 6.841 -5.852 1.00 0.00 34 SER A N 19
ATOM 20824 C CA . SER A 1 34 ? -14.302 6.664 -5.411 1.00 0.00 34 SER A CA 19
ATOM 20825 C C . SER A 1 34 ? -13.395 5.991 -6.457 1.00 0.00 34 SER A C 19
ATOM 20826 O O . SER A 1 34 ? -13.772 5.746 -7.606 1.00 0.00 34 SER A O 19
ATOM 20834 N N . ASN A 1 35 ? -12.136 5.672 -6.104 1.00 0.00 35 ASN A N 19
ATOM 20835 C CA . ASN A 1 35 ? -11.237 4.838 -6.912 1.00 0.00 35 ASN A CA 19
ATOM 20836 C C . ASN A 1 35 ? -10.290 4.016 -6.005 1.00 0.00 35 ASN A C 19
ATOM 20837 O O . ASN A 1 35 ? -10.088 4.372 -4.847 1.00 0.00 35 ASN A O 19
ATOM 20848 N N . ALA A 1 36 ? -9.686 2.949 -6.542 1.00 0.00 36 ALA A N 19
ATOM 20849 C CA . ALA A 1 36 ? -8.570 2.254 -5.887 1.00 0.00 36 ALA A CA 19
ATOM 20850 C C . ALA A 1 36 ? -7.467 3.257 -5.523 1.00 0.00 36 ALA A C 19
ATOM 20851 O O . ALA A 1 36 ? -7.008 3.321 -4.384 1.00 0.00 36 ALA A O 19
ATOM 20858 N N . GLU A 1 37 ? -7.090 4.097 -6.491 1.00 0.00 37 GLU A N 19
ATOM 20859 C CA . GLU A 1 37 ? -6.210 5.242 -6.306 1.00 0.00 37 GLU A CA 19
ATOM 20860 C C . GLU A 1 37 ? -6.958 6.420 -5.644 1.00 0.00 37 GLU A C 19
ATOM 20861 O O . GLU A 1 37 ? -7.167 7.479 -6.231 1.00 0.00 37 GLU A O 19
ATOM 20873 N N . LEU A 1 38 ? -7.420 6.184 -4.419 1.00 0.00 38 LEU A N 19
ATOM 20874 C CA . LEU A 1 38 ? -7.921 7.220 -3.519 1.00 0.00 38 LEU A CA 19
ATOM 20875 C C . LEU A 1 38 ? -7.574 6.810 -2.087 1.00 0.00 38 LEU A C 19
ATOM 20876 O O . LEU A 1 38 ? -6.668 7.390 -1.492 1.00 0.00 38 LEU A O 19
ATOM 20892 N N . ILE A 1 39 ? -8.188 5.738 -1.584 1.00 0.00 39 ILE A N 19
ATOM 20893 C CA . ILE A 1 39 ? -7.862 5.139 -0.280 1.00 0.00 39 ILE A CA 19
ATOM 20894 C C . ILE A 1 39 ? -6.361 4.871 -0.090 1.00 0.00 39 ILE A C 19
ATOM 20895 O O . ILE A 1 39 ? -5.773 5.296 0.910 1.00 0.00 39 ILE A O 19
ATOM 20911 N N . VAL A 1 40 ? -5.683 4.257 -1.071 1.00 0.00 40 VAL A N 19
ATOM 20912 C CA . VAL A 1 40 ? -4.235 3.972 -0.979 1.00 0.00 40 VAL A CA 19
ATOM 20913 C C . VAL A 1 40 ? -3.357 5.231 -1.068 1.00 0.00 40 VAL A C 19
ATOM 20914 O O . VAL A 1 40 ? -2.230 5.230 -0.575 1.00 0.00 40 VAL A O 19
ATOM 20927 N N . MET A 1 41 ? -3.870 6.321 -1.649 1.00 0.00 41 MET A N 19
ATOM 20928 C CA . MET A 1 41 ? -3.135 7.582 -1.813 1.00 0.00 41 MET A CA 19
ATOM 20929 C C . MET A 1 41 ? -3.265 8.502 -0.583 1.00 0.00 41 MET A C 19
ATOM 20930 O O . MET A 1 41 ? -2.601 9.532 -0.511 1.00 0.00 41 MET A O 19
ATOM 20944 N N . ARG A 1 42 ? -4.064 8.121 0.422 1.00 0.00 42 ARG A N 19
ATOM 20945 C CA . ARG A 1 42 ? -4.265 8.918 1.646 1.00 0.00 42 ARG A CA 19
ATOM 20946 C C . ARG A 1 42 ? -3.694 8.254 2.893 1.00 0.00 42 ARG A C 19
ATOM 20947 O O . ARG A 1 42 ? -2.941 8.913 3.604 1.00 0.00 42 ARG A O 19
ATOM 20968 N N . VAL A 1 43 ? -3.972 6.967 3.160 1.00 0.00 43 VAL A N 19
ATOM 20969 C CA . VAL A 1 43 ? -3.575 6.360 4.454 1.00 0.00 43 VAL A CA 19
ATOM 20970 C C . VAL A 1 43 ? -2.049 6.335 4.630 1.00 0.00 43 VAL A C 19
ATOM 20971 O O . VAL A 1 43 ? -1.523 6.780 5.646 1.00 0.00 43 VAL A O 19
ATOM 20984 N N . ILE A 1 44 ? -1.314 5.959 3.579 1.00 0.00 44 ILE A N 19
ATOM 20985 C CA . ILE A 1 44 ? 0.159 5.964 3.535 1.00 0.00 44 ILE A CA 19
ATOM 20986 C C . ILE A 1 44 ? 0.744 7.381 3.629 1.00 0.00 44 ILE A C 19
ATOM 20987 O O . ILE A 1 44 ? 1.701 7.611 4.368 1.00 0.00 44 ILE A O 19
ATOM 21003 N N . TRP A 1 45 ? 0.159 8.313 2.866 1.00 0.00 45 TRP A N 19
ATOM 21004 C CA . TRP A 1 45 ? 0.548 9.730 2.811 1.00 0.00 45 TRP A CA 19
ATOM 21005 C C . TRP A 1 45 ? 0.368 10.417 4.169 1.00 0.00 45 TRP A C 19
ATOM 21006 O O . TRP A 1 45 ? 1.121 11.319 4.528 1.00 0.00 45 TRP A O 19
ATOM 21027 N N . SER A 1 46 ? -0.641 9.978 4.916 1.00 0.00 46 SER A N 19
ATOM 21028 C CA . SER A 1 46 ? -0.978 10.550 6.230 1.00 0.00 46 SER A CA 19
ATOM 21029 C C . SER A 1 46 ? -0.103 10.006 7.361 1.00 0.00 46 SER A C 19
ATOM 21030 O O . SER A 1 46 ? 0.108 10.688 8.360 1.00 0.00 46 SER A O 19
ATOM 21038 N N . LEU A 1 47 ? 0.372 8.768 7.218 1.00 0.00 47 LEU A N 19
ATOM 21039 C CA . LEU A 1 47 ? 1.361 8.126 8.072 1.00 0.00 47 LEU A CA 19
ATOM 21040 C C . LEU A 1 47 ? 2.780 8.666 7.837 1.00 0.00 47 LEU A C 19
ATOM 21041 O O . LEU A 1 47 ? 3.311 9.472 8.600 1.00 0.00 47 LEU A O 19
ATOM 21057 N N . GLY A 1 48 ? 3.393 8.144 6.782 1.00 0.00 48 GLY A N 19
ATOM 21058 C CA . GLY A 1 48 ? 4.731 8.471 6.273 1.00 0.00 48 GLY A CA 19
ATOM 21059 C C . GLY A 1 48 ? 5.571 7.235 5.930 1.00 0.00 48 GLY A C 19
ATOM 21060 O O . GLY A 1 48 ? 6.480 7.290 5.111 1.00 0.00 48 GLY A O 19
ATOM 21064 N N . GLU A 1 49 ? 5.267 6.105 6.573 1.00 0.00 49 GLU A N 19
ATOM 21065 C CA . GLU A 1 49 ? 5.886 4.788 6.456 1.00 0.00 49 GLU A CA 19
ATOM 21066 C C . GLU A 1 49 ? 4.847 3.809 7.015 1.00 0.00 49 GLU A C 19
ATOM 21067 O O . GLU A 1 49 ? 4.456 3.939 8.178 1.00 0.00 49 GLU A O 19
ATOM 21079 N N . ALA A 1 50 ? 4.362 2.889 6.173 1.00 0.00 50 ALA A N 19
ATOM 21080 C CA . ALA A 1 50 ? 3.437 1.827 6.568 1.00 0.00 50 ALA A CA 19
ATOM 21081 C C . ALA A 1 50 ? 3.911 0.462 6.051 1.00 0.00 50 ALA A C 19
ATOM 21082 O O . ALA A 1 50 ? 4.690 0.393 5.106 1.00 0.00 50 ALA A O 19
ATOM 21089 N N . ARG A 1 51 ? 3.450 -0.635 6.643 1.00 0.00 51 ARG A N 19
ATOM 21090 C CA . ARG A 1 51 ? 3.923 -1.994 6.306 1.00 0.00 51 ARG A CA 19
ATOM 21091 C C . ARG A 1 51 ? 2.859 -2.659 5.420 1.00 0.00 51 ARG A C 19
ATOM 21092 O O . ARG A 1 51 ? 1.719 -2.222 5.407 1.00 0.00 51 ARG A O 19
ATOM 21113 N N . VAL A 1 52 ? 3.176 -3.709 4.658 1.00 0.00 52 VAL A N 19
ATOM 21114 C CA . VAL A 1 52 ? 2.218 -4.344 3.730 1.00 0.00 52 VAL A CA 19
ATOM 21115 C C . VAL A 1 52 ? 0.943 -4.839 4.388 1.00 0.00 52 VAL A C 19
ATOM 21116 O O . VAL A 1 52 ? -0.145 -4.677 3.853 1.00 0.00 52 VAL A O 19
ATOM 21129 N N . ASP A 1 53 ? 1.075 -5.485 5.530 1.00 0.00 53 ASP A N 19
ATOM 21130 C CA . ASP A 1 53 ? -0.015 -5.933 6.347 1.00 0.00 53 ASP A CA 19
ATOM 21131 C C . ASP A 1 53 ? -0.724 -4.771 7.088 1.00 0.00 53 ASP A C 19
ATOM 21132 O O . ASP A 1 53 ? -1.882 -4.908 7.475 1.00 0.00 53 ASP A O 19
ATOM 21141 N N . GLU A 1 54 ? -0.068 -3.614 7.255 1.00 0.00 54 GLU A N 19
ATOM 21142 C CA . GLU A 1 54 ? -0.663 -2.405 7.809 1.00 0.00 54 GLU A CA 19
ATOM 21143 C C . GLU A 1 54 ? -1.491 -1.607 6.784 1.00 0.00 54 GLU A C 19
ATOM 21144 O O . GLU A 1 54 ? -2.597 -1.174 7.087 1.00 0.00 54 GLU A O 19
ATOM 21156 N N . ILE A 1 55 ? -0.973 -1.413 5.561 1.00 0.00 55 ILE A N 19
ATOM 21157 C CA . ILE A 1 55 ? -1.720 -0.771 4.455 1.00 0.00 55 ILE A CA 19
ATOM 21158 C C . ILE A 1 55 ? -2.988 -1.564 4.162 1.00 0.00 55 ILE A C 19
ATOM 21159 O O . ILE A 1 55 ? -4.050 -0.971 4.034 1.00 0.00 55 ILE A O 19
ATOM 21175 N N . TYR A 1 56 ? -2.878 -2.892 4.157 1.00 0.00 56 TYR A N 19
ATOM 21176 C CA . TYR A 1 56 ? -3.974 -3.825 4.026 1.00 0.00 56 TYR A CA 19
ATOM 21177 C C . TYR A 1 56 ? -4.996 -3.707 5.151 1.00 0.00 56 TYR A C 19
ATOM 21178 O O . TYR A 1 56 ? -6.200 -3.799 4.919 1.00 0.00 56 TYR A O 19
ATOM 21196 N N . ALA A 1 57 ? -4.525 -3.437 6.368 1.00 0.00 57 ALA A N 19
ATOM 21197 C CA . ALA A 1 57 ? -5.410 -3.283 7.522 1.00 0.00 57 ALA A CA 19
ATOM 21198 C C . ALA A 1 57 ? -6.313 -2.042 7.426 1.00 0.00 57 ALA A C 19
ATOM 21199 O O . ALA A 1 57 ? -7.357 -1.997 8.076 1.00 0.00 57 ALA A O 19
ATOM 21206 N N . GLN A 1 58 ? -5.949 -1.053 6.595 1.00 0.00 58 GLN A N 19
ATOM 21207 C CA . GLN A 1 58 ? -6.786 0.122 6.414 1.00 0.00 58 GLN A CA 19
ATOM 21208 C C . GLN A 1 58 ? -7.934 -0.127 5.410 1.00 0.00 58 GLN A C 19
ATOM 21209 O O . GLN A 1 58 ? -8.858 0.676 5.308 1.00 0.00 58 GLN A O 19
ATOM 21223 N N . ILE A 1 59 ? -7.834 -1.192 4.611 1.00 0.00 59 ILE A N 19
ATOM 21224 C CA . ILE A 1 59 ? -8.689 -1.458 3.439 1.00 0.00 59 ILE A CA 19
ATOM 21225 C C . ILE A 1 59 ? -10.036 -2.134 3.816 1.00 0.00 59 ILE A C 19
ATOM 21226 O O . ILE A 1 59 ? -10.047 -3.216 4.413 1.00 0.00 59 ILE A O 19
ATOM 21242 N N . PRO A 1 60 ? -11.190 -1.529 3.448 1.00 0.00 60 PRO A N 19
ATOM 21243 C CA . PRO A 1 60 ? -12.522 -2.051 3.751 1.00 0.00 60 PRO A CA 19
ATOM 21244 C C . PRO A 1 60 ? -12.957 -3.185 2.812 1.00 0.00 60 PRO A C 19
ATOM 21245 O O . PRO A 1 60 ? -12.410 -3.390 1.726 1.00 0.00 60 PRO A O 19
ATOM 21256 N N . GLN A 1 61 ? -14.013 -3.897 3.222 1.00 0.00 61 GLN A N 19
ATOM 21257 C CA . GLN A 1 61 ? -14.514 -5.099 2.558 1.00 0.00 61 GLN A CA 19
ATOM 21258 C C . GLN A 1 61 ? -15.464 -4.818 1.364 1.00 0.00 61 GLN A C 19
ATOM 21259 O O . GLN A 1 61 ? -15.555 -5.661 0.480 1.00 0.00 61 GLN A O 19
ATOM 21273 N N . GLU A 1 62 ? -16.042 -3.614 1.254 1.00 0.00 62 GLU A N 19
ATOM 21274 C CA . GLU A 1 62 ? -16.929 -3.172 0.139 1.00 0.00 62 GLU A CA 19
ATOM 21275 C C . GLU A 1 62 ? -16.348 -3.359 -1.280 1.00 0.00 62 GLU A C 19
ATOM 21276 O O . GLU A 1 62 ? -17.085 -3.377 -2.266 1.00 0.00 62 GLU A O 19
ATOM 21288 N N . LEU A 1 63 ? -15.022 -3.461 -1.364 1.00 0.00 63 LEU A N 19
ATOM 21289 C CA . LEU A 1 63 ? -14.205 -3.595 -2.574 1.00 0.00 63 LEU A CA 19
ATOM 21290 C C . LEU A 1 63 ? -14.092 -5.023 -3.103 1.00 0.00 63 LEU A C 19
ATOM 21291 O O . LEU A 1 63 ? -13.776 -5.244 -4.269 1.00 0.00 63 LEU A O 19
ATOM 21307 N N . GLU A 1 64 ? -14.339 -5.979 -2.212 1.00 0.00 64 GLU A N 19
ATOM 21308 C CA . GLU A 1 64 ? -14.323 -7.437 -2.437 1.00 0.00 64 GLU A CA 19
ATOM 21309 C C . GLU A 1 64 ? -12.902 -7.971 -2.766 1.00 0.00 64 GLU A C 19
ATOM 21310 O O . GLU A 1 64 ? -12.706 -8.809 -3.648 1.00 0.00 64 GLU A O 19
ATOM 21322 N N . TRP A 1 65 ? -11.889 -7.447 -2.061 1.00 0.00 65 TRP A N 19
ATOM 21323 C CA . TRP A 1 65 ? -10.458 -7.720 -2.294 1.00 0.00 65 TRP A CA 19
ATOM 21324 C C . TRP A 1 65 ? -9.826 -8.717 -1.302 1.00 0.00 65 TRP A C 19
ATOM 21325 O O . TRP A 1 65 ? -10.442 -9.169 -0.340 1.00 0.00 65 TRP A O 19
ATOM 21346 N N . SER A 1 66 ? -8.548 -9.038 -1.535 1.00 0.00 66 SER A N 19
ATOM 21347 C CA . SER A 1 66 ? -7.676 -9.890 -0.718 1.00 0.00 66 SER A CA 19
ATOM 21348 C C . SER A 1 66 ? -6.269 -9.279 -0.621 1.00 0.00 66 SER A C 19
ATOM 21349 O O . SER A 1 66 ? -5.938 -8.365 -1.385 1.00 0.00 66 SER A O 19
ATOM 21357 N N . LEU A 1 67 ? -5.413 -9.776 0.286 1.00 0.00 67 LEU A N 19
ATOM 21358 C CA . LEU A 1 67 ? -4.047 -9.316 0.498 1.00 0.00 67 LEU A CA 19
ATOM 21359 C C . LEU A 1 67 ? -3.166 -9.260 -0.750 1.00 0.00 67 LEU A C 19
ATOM 21360 O O . LEU A 1 67 ? -2.287 -8.403 -0.840 1.00 0.00 67 LEU A O 19
ATOM 21376 N N . ALA A 1 68 ? -3.379 -10.137 -1.729 1.00 0.00 68 ALA A N 19
ATOM 21377 C CA . ALA A 1 68 ? -2.637 -10.038 -2.978 1.00 0.00 68 ALA A CA 19
ATOM 21378 C C . ALA A 1 68 ? -2.967 -8.726 -3.731 1.00 0.00 68 ALA A C 19
ATOM 21379 O O . ALA A 1 68 ? -2.066 -8.081 -4.275 1.00 0.00 68 ALA A O 19
ATOM 21386 N N . THR A 1 69 ? -4.242 -8.297 -3.716 1.00 0.00 69 THR A N 19
ATOM 21387 C CA . THR A 1 69 ? -4.741 -7.163 -4.511 1.00 0.00 69 THR A CA 19
ATOM 21388 C C . THR A 1 69 ? -4.041 -5.863 -4.154 1.00 0.00 69 THR A C 19
ATOM 21389 O O . THR A 1 69 ? -3.627 -5.130 -5.049 1.00 0.00 69 THR A O 19
ATOM 21400 N N . VAL A 1 70 ? -3.879 -5.565 -2.864 1.00 0.00 70 VAL A N 19
ATOM 21401 C CA . VAL A 1 70 ? -3.216 -4.326 -2.485 1.00 0.00 70 VAL A CA 19
ATOM 21402 C C . VAL A 1 70 ? -1.789 -4.267 -3.038 1.00 0.00 70 VAL A C 19
ATOM 21403 O O . VAL A 1 70 ? -1.389 -3.246 -3.580 1.00 0.00 70 VAL A O 19
ATOM 21416 N N . LYS A 1 71 ? -1.044 -5.374 -3.010 1.00 0.00 71 LYS A N 19
ATOM 21417 C CA . LYS A 1 71 ? 0.351 -5.480 -3.485 1.00 0.00 71 LYS A CA 19
ATOM 21418 C C . LYS A 1 71 ? 0.488 -5.229 -4.993 1.00 0.00 71 LYS A C 19
ATOM 21419 O O . LYS A 1 71 ? 1.365 -4.480 -5.417 1.00 0.00 71 LYS A O 19
ATOM 21438 N N . THR A 1 72 ? -0.426 -5.773 -5.799 1.00 0.00 72 THR A N 19
ATOM 21439 C CA . THR A 1 72 ? -0.497 -5.478 -7.257 1.00 0.00 72 THR A CA 19
ATOM 21440 C C . THR A 1 72 ? -0.973 -4.049 -7.602 1.00 0.00 72 THR A C 19
ATOM 21441 O O . THR A 1 72 ? -0.599 -3.514 -8.647 1.00 0.00 72 THR A O 19
ATOM 21452 N N . LEU A 1 73 ? -1.759 -3.402 -6.736 1.00 0.00 73 LEU A N 19
ATOM 21453 C CA . LEU A 1 73 ? -2.245 -2.030 -6.903 1.00 0.00 73 LEU A CA 19
ATOM 21454 C C . LEU A 1 73 ? -1.111 -1.046 -6.550 1.00 0.00 73 LEU A C 19
ATOM 21455 O O . LEU A 1 73 ? -0.713 -0.191 -7.351 1.00 0.00 73 LEU A O 19
ATOM 21471 N N . LEU A 1 74 ? -0.476 -1.277 -5.395 1.00 0.00 74 LEU A N 19
ATOM 21472 C CA . LEU A 1 74 ? 0.759 -0.620 -4.972 1.00 0.00 74 LEU A CA 19
ATOM 21473 C C . LEU A 1 74 ? 1.785 -0.689 -6.075 1.00 0.00 74 LEU A C 19
ATOM 21474 O O . LEU A 1 74 ? 2.309 0.328 -6.477 1.00 0.00 74 LEU A O 19
ATOM 21490 N N . GLY A 1 75 ? 1.989 -1.893 -6.578 1.00 0.00 75 GLY A N 19
ATOM 21491 C CA . GLY A 1 75 ? 2.903 -2.218 -7.677 1.00 0.00 75 GLY A CA 19
ATOM 21492 C C . GLY A 1 75 ? 2.687 -1.358 -8.924 1.00 0.00 75 GLY A C 19
ATOM 21493 O O . GLY A 1 75 ? 3.646 -1.111 -9.655 1.00 0.00 75 GLY A O 19
ATOM 21497 N N . ARG A 1 76 ? 1.468 -0.838 -9.125 1.00 0.00 76 ARG A N 19
ATOM 21498 C CA . ARG A 1 76 ? 1.189 0.180 -10.154 1.00 0.00 76 ARG A CA 19
ATOM 21499 C C . ARG A 1 76 ? 1.662 1.538 -9.669 1.00 0.00 76 ARG A C 19
ATOM 21500 O O . ARG A 1 76 ? 2.383 2.206 -10.406 1.00 0.00 76 ARG A O 19
ATOM 21521 N N . LEU A 1 77 ? 1.290 1.939 -8.443 1.00 0.00 77 LEU A N 19
ATOM 21522 C CA . LEU A 1 77 ? 1.750 3.235 -7.916 1.00 0.00 77 LEU A CA 19
ATOM 21523 C C . LEU A 1 77 ? 3.276 3.377 -7.968 1.00 0.00 77 LEU A C 19
ATOM 21524 O O . LEU A 1 77 ? 3.810 4.399 -8.391 1.00 0.00 77 LEU A O 19
ATOM 21540 N N . VAL A 1 78 ? 3.952 2.341 -7.473 1.00 0.00 78 VAL A N 19
ATOM 21541 C CA . VAL A 1 78 ? 5.414 2.360 -7.259 1.00 0.00 78 VAL A CA 19
ATOM 21542 C C . VAL A 1 78 ? 6.229 2.291 -8.556 1.00 0.00 78 VAL A C 19
ATOM 21543 O O . VAL A 1 78 ? 7.281 2.920 -8.642 1.00 0.00 78 VAL A O 19
ATOM 21556 N N . LYS A 1 79 ? 5.760 1.606 -9.616 1.00 0.00 79 LYS A N 19
ATOM 21557 C CA . LYS A 1 79 ? 6.407 1.701 -10.948 1.00 0.00 79 LYS A CA 19
ATOM 21558 C C . LYS A 1 79 ? 6.229 3.090 -11.583 1.00 0.00 79 LYS A C 19
ATOM 21559 O O . LYS A 1 79 ? 7.162 3.614 -12.196 1.00 0.00 79 LYS A O 19
ATOM 21578 N N . LYS A 1 80 ? 5.048 3.691 -11.404 1.00 0.00 80 LYS A N 19
ATOM 21579 C CA . LYS A 1 80 ? 4.594 4.959 -12.022 1.00 0.00 80 LYS A CA 19
ATOM 21580 C C . LYS A 1 80 ? 4.891 6.215 -11.165 1.00 0.00 80 LYS A C 19
ATOM 21581 O O . LYS A 1 80 ? 4.122 7.168 -11.201 1.00 0.00 80 LYS A O 19
ATOM 21600 N N . GLU A 1 81 ? 5.973 6.178 -10.382 1.00 0.00 81 GLU A N 19
ATOM 21601 C CA . GLU A 1 81 ? 6.507 7.234 -9.488 1.00 0.00 81 GLU A CA 19
ATOM 21602 C C . GLU A 1 81 ? 5.487 8.009 -8.619 1.00 0.00 81 GLU A C 19
ATOM 21603 O O . GLU A 1 81 ? 5.665 9.203 -8.368 1.00 0.00 81 GLU A O 19
ATOM 21615 N N . MET A 1 82 ? 4.419 7.361 -8.123 1.00 0.00 82 MET A N 19
ATOM 21616 C CA . MET A 1 82 ? 3.564 7.968 -7.100 1.00 0.00 82 MET A CA 19
ATOM 21617 C C . MET A 1 82 ? 4.155 7.697 -5.716 1.00 0.00 82 MET A C 19
ATOM 21618 O O . MET A 1 82 ? 4.299 8.602 -4.897 1.00 0.00 82 MET A O 19
ATOM 21632 N N . LEU A 1 83 ? 4.457 6.420 -5.456 1.00 0.00 83 LEU A N 19
ATOM 21633 C CA . LEU A 1 83 ? 4.957 5.898 -4.173 1.00 0.00 83 LEU A CA 19
ATOM 21634 C C . LEU A 1 83 ? 6.292 5.160 -4.340 1.00 0.00 83 LEU A C 19
ATOM 21635 O O . LEU A 1 83 ? 6.677 4.804 -5.451 1.00 0.00 83 LEU A O 19
ATOM 21651 N N . SER A 1 84 ? 6.930 4.839 -3.214 1.00 0.00 84 SER A N 19
ATOM 21652 C CA . SER A 1 84 ? 8.084 3.936 -3.143 1.00 0.00 84 SER A CA 19
ATOM 21653 C C . SER A 1 84 ? 7.873 2.856 -2.080 1.00 0.00 84 SER A C 19
ATOM 21654 O O . SER A 1 84 ? 6.925 2.893 -1.288 1.00 0.00 84 SER A O 19
ATOM 21662 N N . THR A 1 85 ? 8.778 1.881 -2.033 1.00 0.00 85 THR A N 19
ATOM 21663 C CA . THR A 1 85 ? 8.747 0.804 -1.037 1.00 0.00 85 THR A CA 19
ATOM 21664 C C . THR A 1 85 ? 10.159 0.306 -0.704 1.00 0.00 85 THR A C 19
ATOM 21665 O O . THR A 1 85 ? 11.064 0.452 -1.519 1.00 0.00 85 THR A O 19
ATOM 21676 N N . GLU A 1 86 ? 10.353 -0.272 0.486 1.00 0.00 86 GLU A N 19
ATOM 21677 C CA . GLU A 1 86 ? 11.646 -0.816 0.947 1.00 0.00 86 GLU A CA 19
ATOM 21678 C C . GLU A 1 86 ? 11.468 -2.132 1.726 1.00 0.00 86 GLU A C 19
ATOM 21679 O O . GLU A 1 86 ? 10.468 -2.328 2.418 1.00 0.00 86 GLU A O 19
ATOM 21691 N N . LYS A 1 87 ? 12.439 -3.052 1.631 1.00 0.00 87 LYS A N 19
ATOM 21692 C CA . LYS A 1 87 ? 12.468 -4.328 2.359 1.00 0.00 87 LYS A CA 19
ATOM 21693 C C . LYS A 1 87 ? 13.138 -4.154 3.728 1.00 0.00 87 LYS A C 19
ATOM 21694 O O . LYS A 1 87 ? 14.309 -3.781 3.783 1.00 0.00 87 LYS A O 19
ATOM 21713 N N . GLU A 1 88 ? 12.466 -4.538 4.809 1.00 0.00 88 GLU A N 19
ATOM 21714 C CA . GLU A 1 88 ? 13.042 -4.637 6.159 1.00 0.00 88 GLU A CA 19
ATOM 21715 C C . GLU A 1 88 ? 13.176 -6.121 6.540 1.00 0.00 88 GLU A C 19
ATOM 21716 O O . GLU A 1 88 ? 12.260 -6.715 7.116 1.00 0.00 88 GLU A O 19
ATOM 21728 N N . GLY A 1 89 ? 14.296 -6.736 6.127 1.00 0.00 89 GLY A N 19
ATOM 21729 C CA . GLY A 1 89 ? 14.686 -8.155 6.273 1.00 0.00 89 GLY A CA 19
ATOM 21730 C C . GLY A 1 89 ? 13.708 -9.207 5.711 1.00 0.00 89 GLY A C 19
ATOM 21731 O O . GLY A 1 89 ? 14.059 -9.959 4.804 1.00 0.00 89 GLY A O 19
ATOM 21735 N N . ARG A 1 90 ? 12.472 -9.206 6.201 1.00 0.00 90 ARG A N 19
ATOM 21736 C CA . ARG A 1 90 ? 11.408 -10.202 5.987 1.00 0.00 90 ARG A CA 19
ATOM 21737 C C . ARG A 1 90 ? 10.024 -9.575 5.763 1.00 0.00 90 ARG A C 19
ATOM 21738 O O . ARG A 1 90 ? 9.177 -10.213 5.144 1.00 0.00 90 ARG A O 19
ATOM 21759 N N . LYS A 1 91 ? 9.776 -8.344 6.235 1.00 0.00 91 LYS A N 19
ATOM 21760 C CA . LYS A 1 91 ? 8.605 -7.540 5.961 1.00 0.00 91 LYS A CA 19
ATOM 21761 C C . LYS A 1 91 ? 8.931 -6.449 4.928 1.00 0.00 91 LYS A C 19
ATOM 21762 O O . LYS A 1 91 ? 10.082 -6.223 4.552 1.00 0.00 91 LYS A O 19
ATOM 21781 N N . PHE A 1 92 ? 7.899 -5.748 4.471 1.00 0.00 92 PHE A N 19
ATOM 21782 C CA . PHE A 1 92 ? 7.982 -4.730 3.424 1.00 0.00 92 PHE A CA 19
ATOM 21783 C C . PHE A 1 92 ? 7.301 -3.441 3.896 1.00 0.00 92 PHE A C 19
ATOM 21784 O O . PHE A 1 92 ? 6.217 -3.491 4.481 1.00 0.00 92 PHE A O 19
ATOM 21801 N N . VAL A 1 93 ? 7.930 -2.304 3.611 1.00 0.00 93 VAL A N 19
ATOM 21802 C CA . VAL A 1 93 ? 7.452 -0.954 3.927 1.00 0.00 93 VAL A CA 19
ATOM 21803 C C . VAL A 1 93 ? 7.053 -0.260 2.632 1.00 0.00 93 VAL A C 19
ATOM 21804 O O . VAL A 1 93 ? 7.652 -0.476 1.580 1.00 0.00 93 VAL A O 19
ATOM 21817 N N . TYR A 1 94 ? 6.080 0.633 2.729 1.00 0.00 94 TYR A N 19
ATOM 21818 C CA . TYR A 1 94 ? 5.590 1.518 1.682 1.00 0.00 94 TYR A CA 19
ATOM 21819 C C . TYR A 1 94 ? 5.544 2.967 2.194 1.00 0.00 94 TYR A C 19
ATOM 21820 O O . TYR A 1 94 ? 4.979 3.238 3.259 1.00 0.00 94 TYR A O 19
ATOM 21838 N N . ARG A 1 95 ? 6.151 3.890 1.432 1.00 0.00 95 ARG A N 19
ATOM 21839 C CA . ARG A 1 95 ? 6.124 5.350 1.720 1.00 0.00 95 ARG A CA 19
ATOM 21840 C C . ARG A 1 95 ? 6.025 6.272 0.475 1.00 0.00 95 ARG A C 19
ATOM 21841 O O . ARG A 1 95 ? 6.342 5.813 -0.625 1.00 0.00 95 ARG A O 19
ATOM 21862 N N . PRO A 1 96 ? 5.543 7.533 0.601 1.00 0.00 96 PRO A N 19
ATOM 21863 C CA . PRO A 1 96 ? 5.440 8.480 -0.520 1.00 0.00 96 PRO A CA 19
ATOM 21864 C C . PRO A 1 96 ? 6.786 9.142 -0.876 1.00 0.00 96 PRO A C 19
ATOM 21865 O O . PRO A 1 96 ? 7.734 9.047 -0.099 1.00 0.00 96 PRO A O 19
ATOM 21876 N N . LEU A 1 97 ? 6.867 9.836 -2.022 1.00 0.00 97 LEU A N 19
ATOM 21877 C CA . LEU A 1 97 ? 8.113 10.407 -2.558 1.00 0.00 97 LEU A CA 19
ATOM 21878 C C . LEU A 1 97 ? 8.001 11.862 -3.049 1.00 0.00 97 LEU A C 19
ATOM 21879 O O . LEU A 1 97 ? 6.948 12.311 -3.511 1.00 0.00 97 LEU A O 19
ATOM 21895 N N . MET A 1 98 ? 9.115 12.598 -2.931 1.00 0.00 98 MET A N 19
ATOM 21896 C CA . MET A 1 98 ? 9.241 14.032 -3.264 1.00 0.00 98 MET A CA 19
ATOM 21897 C C . MET A 1 98 ? 10.705 14.490 -3.463 1.00 0.00 98 MET A C 19
ATOM 21898 O O . MET A 1 98 ? 10.960 15.355 -4.294 1.00 0.00 98 MET A O 19
ATOM 21912 N N . GLU A 1 99 ? 11.647 13.918 -2.697 1.00 0.00 99 GLU A N 19
ATOM 21913 C CA . GLU A 1 99 ? 13.100 14.228 -2.691 1.00 0.00 99 GLU A CA 19
ATOM 21914 C C . GLU A 1 99 ? 13.843 13.828 -3.984 1.00 0.00 99 GLU A C 19
ATOM 21915 O O . GLU A 1 99 ? 13.583 12.725 -4.525 1.00 0.00 99 GLU A O 19
ATOM 21927 N N . PHE A 1 31 ? -19.919 -2.798 -17.990 1.00 0.00 31 PHE A N 20
ATOM 21928 C CA . PHE A 1 31 ? -21.017 -1.895 -17.568 1.00 0.00 31 PHE A CA 20
ATOM 21929 C C . PHE A 1 31 ? -20.429 -0.621 -16.956 1.00 0.00 31 PHE A C 20
ATOM 21930 O O . PHE A 1 31 ? -19.900 0.175 -17.721 1.00 0.00 31 PHE A O 20
ATOM 21947 N N . ASN A 1 32 ? -20.490 -0.424 -15.627 1.00 0.00 32 ASN A N 20
ATOM 21948 C CA . ASN A 1 32 ? -19.818 0.649 -14.885 1.00 0.00 32 ASN A CA 20
ATOM 21949 C C . ASN A 1 32 ? -18.268 0.619 -15.010 1.00 0.00 32 ASN A C 20
ATOM 21950 O O . ASN A 1 32 ? -17.704 -0.285 -15.621 1.00 0.00 32 ASN A O 20
ATOM 21961 N N . VAL A 1 33 ? -17.608 1.589 -14.373 1.00 0.00 33 VAL A N 20
ATOM 21962 C CA . VAL A 1 33 ? -16.136 1.770 -14.400 1.00 0.00 33 VAL A CA 20
ATOM 21963 C C . VAL A 1 33 ? -15.436 1.267 -13.139 1.00 0.00 33 VAL A C 20
ATOM 21964 O O . VAL A 1 33 ? -16.048 1.087 -12.083 1.00 0.00 33 VAL A O 20
ATOM 21977 N N . SER A 1 34 ? -14.108 1.129 -13.229 1.00 0.00 34 SER A N 20
ATOM 21978 C CA . SER A 1 34 ? -13.245 0.502 -12.215 1.00 0.00 34 SER A CA 20
ATOM 21979 C C . SER A 1 34 ? -12.012 1.365 -11.896 1.00 0.00 34 SER A C 20
ATOM 21980 O O . SER A 1 34 ? -10.874 0.953 -12.114 1.00 0.00 34 SER A O 20
ATOM 21988 N N . ASN A 1 35 ? -12.242 2.596 -11.426 1.00 0.00 35 ASN A N 20
ATOM 21989 C CA . ASN A 1 35 ? -11.165 3.446 -10.878 1.00 0.00 35 ASN A CA 20
ATOM 21990 C C . ASN A 1 35 ? -10.469 2.697 -9.714 1.00 0.00 35 ASN A C 20
ATOM 21991 O O . ASN A 1 35 ? -11.149 2.066 -8.893 1.00 0.00 35 ASN A O 20
ATOM 22002 N N . ALA A 1 36 ? -9.131 2.790 -9.576 1.00 0.00 36 ALA A N 20
ATOM 22003 C CA . ALA A 1 36 ? -8.408 2.294 -8.393 1.00 0.00 36 ALA A CA 20
ATOM 22004 C C . ALA A 1 36 ? -8.661 3.135 -7.114 1.00 0.00 36 ALA A C 20
ATOM 22005 O O . ALA A 1 36 ? -8.207 2.777 -6.028 1.00 0.00 36 ALA A O 20
ATOM 22012 N N . GLU A 1 37 ? -9.353 4.266 -7.272 1.00 0.00 37 GLU A N 20
ATOM 22013 C CA . GLU A 1 37 ? -9.529 5.323 -6.260 1.00 0.00 37 GLU A CA 20
ATOM 22014 C C . GLU A 1 37 ? -8.182 5.835 -5.678 1.00 0.00 37 GLU A C 20
ATOM 22015 O O . GLU A 1 37 ? -7.190 5.905 -6.420 1.00 0.00 37 GLU A O 20
ATOM 22027 N N . LEU A 1 38 ? -8.147 6.302 -4.419 1.00 0.00 38 LEU A N 20
ATOM 22028 C CA . LEU A 1 38 ? -7.000 6.989 -3.819 1.00 0.00 38 LEU A CA 20
ATOM 22029 C C . LEU A 1 38 ? -6.748 6.681 -2.329 1.00 0.00 38 LEU A C 20
ATOM 22030 O O . LEU A 1 38 ? -5.763 7.178 -1.793 1.00 0.00 38 LEU A O 20
ATOM 22046 N N . ILE A 1 39 ? -7.557 5.845 -1.669 1.00 0.00 39 ILE A N 20
ATOM 22047 C CA . ILE A 1 39 ? -7.360 5.335 -0.294 1.00 0.00 39 ILE A CA 20
ATOM 22048 C C . ILE A 1 39 ? -5.905 4.950 0.013 1.00 0.00 39 ILE A C 20
ATOM 22049 O O . ILE A 1 39 ? -5.369 5.331 1.052 1.00 0.00 39 ILE A O 20
ATOM 22065 N N . VAL A 1 40 ? -5.243 4.242 -0.911 1.00 0.00 40 VAL A N 20
ATOM 22066 C CA . VAL A 1 40 ? -3.822 3.838 -0.810 1.00 0.00 40 VAL A CA 20
ATOM 22067 C C . VAL A 1 40 ? -2.853 5.025 -0.650 1.00 0.00 40 VAL A C 20
ATOM 22068 O O . VAL A 1 40 ? -1.769 4.855 -0.105 1.00 0.00 40 VAL A O 20
ATOM 22081 N N . MET A 1 41 ? -3.252 6.232 -1.062 1.00 0.00 41 MET A N 20
ATOM 22082 C CA . MET A 1 41 ? -2.521 7.495 -0.931 1.00 0.00 41 MET A CA 20
ATOM 22083 C C . MET A 1 41 ? -3.200 8.468 0.064 1.00 0.00 41 MET A C 20
ATOM 22084 O O . MET A 1 41 ? -2.677 9.560 0.277 1.00 0.00 41 MET A O 20
ATOM 22098 N N . ARG A 1 42 ? -4.287 8.055 0.740 1.00 0.00 42 ARG A N 20
ATOM 22099 C CA . ARG A 1 42 ? -4.903 8.792 1.850 1.00 0.00 42 ARG A CA 20
ATOM 22100 C C . ARG A 1 42 ? -4.477 8.230 3.208 1.00 0.00 42 ARG A C 20
ATOM 22101 O O . ARG A 1 42 ? -4.236 9.016 4.120 1.00 0.00 42 ARG A O 20
ATOM 22122 N N . VAL A 1 43 ? -4.431 6.903 3.382 1.00 0.00 43 VAL A N 20
ATOM 22123 C CA . VAL A 1 43 ? -4.202 6.286 4.714 1.00 0.00 43 VAL A CA 20
ATOM 22124 C C . VAL A 1 43 ? -2.720 6.301 5.103 1.00 0.00 43 VAL A C 20
ATOM 22125 O O . VAL A 1 43 ? -2.322 6.978 6.052 1.00 0.00 43 VAL A O 20
ATOM 22138 N N . ILE A 1 44 ? -1.866 5.662 4.295 1.00 0.00 44 ILE A N 20
ATOM 22139 C CA . ILE A 1 44 ? -0.420 5.509 4.549 1.00 0.00 44 ILE A CA 20
ATOM 22140 C C . ILE A 1 44 ? 0.261 6.869 4.657 1.00 0.00 44 ILE A C 20
ATOM 22141 O O . ILE A 1 44 ? 1.100 7.100 5.522 1.00 0.00 44 ILE A O 20
ATOM 22157 N N . TRP A 1 45 ? -0.136 7.771 3.761 1.00 0.00 45 TRP A N 20
ATOM 22158 C CA . TRP A 1 45 ? 0.406 9.118 3.621 1.00 0.00 45 TRP A CA 20
ATOM 22159 C C . TRP A 1 45 ? 0.397 9.913 4.933 1.00 0.00 45 TRP A C 20
ATOM 22160 O O . TRP A 1 45 ? 1.264 10.748 5.171 1.00 0.00 45 TRP A O 20
ATOM 22181 N N . SER A 1 46 ? -0.588 9.646 5.791 1.00 0.00 46 SER A N 20
ATOM 22182 C CA . SER A 1 46 ? -0.747 10.345 7.078 1.00 0.00 46 SER A CA 20
ATOM 22183 C C . SER A 1 46 ? 0.231 9.807 8.132 1.00 0.00 46 SER A C 20
ATOM 22184 O O . SER A 1 46 ? 0.903 10.540 8.859 1.00 0.00 46 SER A O 20
ATOM 22192 N N . LEU A 1 47 ? 0.330 8.480 8.181 1.00 0.00 47 LEU A N 20
ATOM 22193 C CA . LEU A 1 47 ? 1.113 7.686 9.104 1.00 0.00 47 LEU A CA 20
ATOM 22194 C C . LEU A 1 47 ? 2.621 7.808 8.830 1.00 0.00 47 LEU A C 20
ATOM 22195 O O . LEU A 1 47 ? 3.411 8.069 9.737 1.00 0.00 47 LEU A O 20
ATOM 22211 N N . GLY A 1 48 ? 3.000 7.678 7.558 1.00 0.00 48 GLY A N 20
ATOM 22212 C CA . GLY A 1 48 ? 4.323 7.953 6.980 1.00 0.00 48 GLY A CA 20
ATOM 22213 C C . GLY A 1 48 ? 4.955 6.730 6.299 1.00 0.00 48 GLY A C 20
ATOM 22214 O O . GLY A 1 48 ? 5.471 6.823 5.184 1.00 0.00 48 GLY A O 20
ATOM 22218 N N . GLU A 1 49 ? 4.859 5.575 6.957 1.00 0.00 49 GLU A N 20
ATOM 22219 C CA . GLU A 1 49 ? 5.439 4.296 6.525 1.00 0.00 49 GLU A CA 20
ATOM 22220 C C . GLU A 1 49 ? 4.540 3.142 6.942 1.00 0.00 49 GLU A C 20
ATOM 22221 O O . GLU A 1 49 ? 4.342 2.900 8.135 1.00 0.00 49 GLU A O 20
ATOM 22233 N N . ALA A 1 50 ? 4.101 2.354 5.965 1.00 0.00 50 ALA A N 20
ATOM 22234 C CA . ALA A 1 50 ? 3.284 1.166 6.200 1.00 0.00 50 ALA A CA 20
ATOM 22235 C C . ALA A 1 50 ? 3.967 -0.082 5.610 1.00 0.00 50 ALA A C 20
ATOM 22236 O O . ALA A 1 50 ? 4.417 -0.064 4.466 1.00 0.00 50 ALA A O 20
ATOM 22243 N N . ARG A 1 51 ? 4.067 -1.191 6.354 1.00 0.00 51 ARG A N 20
ATOM 22244 C CA . ARG A 1 51 ? 4.496 -2.469 5.758 1.00 0.00 51 ARG A CA 20
ATOM 22245 C C . ARG A 1 51 ? 3.351 -3.047 4.952 1.00 0.00 51 ARG A C 20
ATOM 22246 O O . ARG A 1 51 ? 2.214 -2.615 5.063 1.00 0.00 51 ARG A O 20
ATOM 22267 N N . VAL A 1 52 ? 3.632 -4.088 4.183 1.00 0.00 52 VAL A N 20
ATOM 22268 C CA . VAL A 1 52 ? 2.634 -4.872 3.458 1.00 0.00 52 VAL A CA 20
ATOM 22269 C C . VAL A 1 52 ? 1.489 -5.421 4.301 1.00 0.00 52 VAL A C 20
ATOM 22270 O O . VAL A 1 52 ? 0.343 -5.452 3.851 1.00 0.00 52 VAL A O 20
ATOM 22283 N N . ASP A 1 53 ? 1.795 -5.879 5.509 1.00 0.00 53 ASP A N 20
ATOM 22284 C CA . ASP A 1 53 ? 0.732 -6.257 6.473 1.00 0.00 53 ASP A CA 20
ATOM 22285 C C . ASP A 1 53 ? -0.013 -5.059 7.076 1.00 0.00 53 ASP A C 20
ATOM 22286 O O . ASP A 1 53 ? -1.148 -5.203 7.517 1.00 0.00 53 ASP A O 20
ATOM 22295 N N . GLU A 1 54 ? 0.618 -3.893 7.065 1.00 0.00 54 GLU A N 20
ATOM 22296 C CA . GLU A 1 54 ? 0.027 -2.634 7.532 1.00 0.00 54 GLU A CA 20
ATOM 22297 C C . GLU A 1 54 ? -0.917 -1.999 6.500 1.00 0.00 54 GLU A C 20
ATOM 22298 O O . GLU A 1 54 ? -2.053 -1.653 6.784 1.00 0.00 54 GLU A O 20
ATOM 22310 N N . ILE A 1 55 ? -0.480 -1.863 5.249 1.00 0.00 55 ILE A N 20
ATOM 22311 C CA . ILE A 1 55 ? -1.306 -1.305 4.162 1.00 0.00 55 ILE A CA 20
ATOM 22312 C C . ILE A 1 55 ? -2.599 -2.095 3.973 1.00 0.00 55 ILE A C 20
ATOM 22313 O O . ILE A 1 55 ? -3.657 -1.491 3.827 1.00 0.00 55 ILE A O 20
ATOM 22329 N N . TYR A 1 56 ? -2.533 -3.431 4.048 1.00 0.00 56 TYR A N 20
ATOM 22330 C CA . TYR A 1 56 ? -3.716 -4.272 4.073 1.00 0.00 56 TYR A CA 20
ATOM 22331 C C . TYR A 1 56 ? -4.703 -3.927 5.189 1.00 0.00 56 TYR A C 20
ATOM 22332 O O . TYR A 1 56 ? -5.918 -3.940 5.026 1.00 0.00 56 TYR A O 20
ATOM 22350 N N . ALA A 1 57 ? -4.133 -3.591 6.332 1.00 0.00 57 ALA A N 20
ATOM 22351 C CA . ALA A 1 57 ? -4.830 -3.211 7.548 1.00 0.00 57 ALA A CA 20
ATOM 22352 C C . ALA A 1 57 ? -5.676 -1.943 7.416 1.00 0.00 57 ALA A C 20
ATOM 22353 O O . ALA A 1 57 ? -6.465 -1.667 8.321 1.00 0.00 57 ALA A O 20
ATOM 22360 N N . GLN A 1 58 ? -5.515 -1.154 6.343 1.00 0.00 58 GLN A N 20
ATOM 22361 C CA . GLN A 1 58 ? -6.368 -0.006 6.080 1.00 0.00 58 GLN A CA 20
ATOM 22362 C C . GLN A 1 58 ? -7.319 -0.221 4.873 1.00 0.00 58 GLN A C 20
ATOM 22363 O O . GLN A 1 58 ? -7.944 0.737 4.430 1.00 0.00 58 GLN A O 20
ATOM 22377 N N . ILE A 1 59 ? -7.439 -1.446 4.338 1.00 0.00 59 ILE A N 20
ATOM 22378 C CA . ILE A 1 59 ? -8.291 -1.801 3.182 1.00 0.00 59 ILE A CA 20
ATOM 22379 C C . ILE A 1 59 ? -9.781 -1.983 3.595 1.00 0.00 59 ILE A C 20
ATOM 22380 O O . ILE A 1 59 ? -10.102 -2.932 4.320 1.00 0.00 59 ILE A O 20
ATOM 22396 N N . PRO A 1 60 ? -10.717 -1.103 3.161 1.00 0.00 60 PRO A N 20
ATOM 22397 C CA . PRO A 1 60 ? -12.117 -1.123 3.601 1.00 0.00 60 PRO A CA 20
ATOM 22398 C C . PRO A 1 60 ? -13.027 -2.072 2.802 1.00 0.00 60 PRO A C 20
ATOM 22399 O O . PRO A 1 60 ? -12.796 -2.375 1.629 1.00 0.00 60 PRO A O 20
ATOM 22410 N N . GLN A 1 61 ? -14.125 -2.501 3.438 1.00 0.00 61 GLN A N 20
ATOM 22411 C CA . GLN A 1 61 ? -15.020 -3.552 2.904 1.00 0.00 61 GLN A CA 20
ATOM 22412 C C . GLN A 1 61 ? -15.793 -3.258 1.601 1.00 0.00 61 GLN A C 20
ATOM 22413 O O . GLN A 1 61 ? -16.144 -4.225 0.922 1.00 0.00 61 GLN A O 20
ATOM 22427 N N . GLU A 1 62 ? -16.078 -2.004 1.205 1.00 0.00 62 GLU A N 20
ATOM 22428 C CA . GLU A 1 62 ? -16.817 -1.779 -0.059 1.00 0.00 62 GLU A CA 20
ATOM 22429 C C . GLU A 1 62 ? -16.119 -2.418 -1.266 1.00 0.00 62 GLU A C 20
ATOM 22430 O O . GLU A 1 62 ? -16.763 -2.736 -2.266 1.00 0.00 62 GLU A O 20
ATOM 22442 N N . LEU A 1 63 ? -14.800 -2.533 -1.192 1.00 0.00 63 LEU A N 20
ATOM 22443 C CA . LEU A 1 63 ? -13.932 -2.862 -2.361 1.00 0.00 63 LEU A CA 20
ATOM 22444 C C . LEU A 1 63 ? -13.930 -4.358 -2.654 1.00 0.00 63 LEU A C 20
ATOM 22445 O O . LEU A 1 63 ? -13.671 -4.763 -3.786 1.00 0.00 63 LEU A O 20
ATOM 22461 N N . GLU A 1 64 ? -14.134 -5.153 -1.603 1.00 0.00 64 GLU A N 20
ATOM 22462 C CA . GLU A 1 64 ? -13.973 -6.636 -1.585 1.00 0.00 64 GLU A CA 20
ATOM 22463 C C . GLU A 1 64 ? -12.567 -7.189 -2.016 1.00 0.00 64 GLU A C 20
ATOM 22464 O O . GLU A 1 64 ? -12.416 -8.189 -2.739 1.00 0.00 64 GLU A O 20
ATOM 22476 N N . TRP A 1 65 ? -11.501 -6.504 -1.624 1.00 0.00 65 TRP A N 20
ATOM 22477 C CA . TRP A 1 65 ? -10.137 -6.786 -2.094 1.00 0.00 65 TRP A CA 20
ATOM 22478 C C . TRP A 1 65 ? -9.387 -7.789 -1.223 1.00 0.00 65 TRP A C 20
ATOM 22479 O O . TRP A 1 65 ? -9.012 -7.491 -0.089 1.00 0.00 65 TRP A O 20
ATOM 22500 N N . SER A 1 66 ? -9.060 -8.945 -1.818 1.00 0.00 66 SER A N 20
ATOM 22501 C CA . SER A 1 66 ? -8.123 -9.930 -1.246 1.00 0.00 66 SER A CA 20
ATOM 22502 C C . SER A 1 66 ? -6.675 -9.395 -1.092 1.00 0.00 66 SER A C 20
ATOM 22503 O O . SER A 1 66 ? -6.256 -8.459 -1.773 1.00 0.00 66 SER A O 20
ATOM 22511 N N . LEU A 1 67 ? -5.850 -10.049 -0.263 1.00 0.00 67 LEU A N 20
ATOM 22512 C CA . LEU A 1 67 ? -4.421 -9.731 -0.068 1.00 0.00 67 LEU A CA 20
ATOM 22513 C C . LEU A 1 67 ? -3.647 -9.638 -1.394 1.00 0.00 67 LEU A C 20
ATOM 22514 O O . LEU A 1 67 ? -2.965 -8.641 -1.640 1.00 0.00 67 LEU A O 20
ATOM 22530 N N . ALA A 1 68 ? -3.816 -10.595 -2.312 1.00 0.00 68 ALA A N 20
ATOM 22531 C CA . ALA A 1 68 ? -3.190 -10.538 -3.634 1.00 0.00 68 ALA A CA 20
ATOM 22532 C C . ALA A 1 68 ? -3.554 -9.264 -4.442 1.00 0.00 68 ALA A C 20
ATOM 22533 O O . ALA A 1 68 ? -2.735 -8.819 -5.243 1.00 0.00 68 ALA A O 20
ATOM 22540 N N . THR A 1 69 ? -4.715 -8.641 -4.201 1.00 0.00 69 THR A N 20
ATOM 22541 C CA . THR A 1 69 ? -5.107 -7.357 -4.801 1.00 0.00 69 THR A CA 20
ATOM 22542 C C . THR A 1 69 ? -4.249 -6.204 -4.311 1.00 0.00 69 THR A C 20
ATOM 22543 O O . THR A 1 69 ? -3.743 -5.464 -5.150 1.00 0.00 69 THR A O 20
ATOM 22554 N N . VAL A 1 70 ? -4.046 -5.985 -2.997 1.00 0.00 70 VAL A N 20
ATOM 22555 C CA . VAL A 1 70 ? -3.195 -4.862 -2.592 1.00 0.00 70 VAL A CA 20
ATOM 22556 C C . VAL A 1 70 ? -1.781 -5.019 -3.175 1.00 0.00 70 VAL A C 20
ATOM 22557 O O . VAL A 1 70 ? -1.247 -4.112 -3.809 1.00 0.00 70 VAL A O 20
ATOM 22570 N N . LYS A 1 71 ? -1.242 -6.231 -3.068 1.00 0.00 71 LYS A N 20
ATOM 22571 C CA . LYS A 1 71 ? 0.081 -6.653 -3.563 1.00 0.00 71 LYS A CA 20
ATOM 22572 C C . LYS A 1 71 ? 0.347 -6.255 -5.008 1.00 0.00 71 LYS A C 20
ATOM 22573 O O . LYS A 1 71 ? 1.358 -5.616 -5.294 1.00 0.00 71 LYS A O 20
ATOM 22592 N N . THR A 1 72 ? -0.573 -6.599 -5.903 1.00 0.00 72 THR A N 20
ATOM 22593 C CA . THR A 1 72 ? -0.455 -6.211 -7.322 1.00 0.00 72 THR A CA 20
ATOM 22594 C C . THR A 1 72 ? -0.591 -4.699 -7.529 1.00 0.00 72 THR A C 20
ATOM 22595 O O . THR A 1 72 ? 0.168 -4.109 -8.297 1.00 0.00 72 THR A O 20
ATOM 22606 N N . LEU A 1 73 ? -1.500 -4.039 -6.805 1.00 0.00 73 LEU A N 20
ATOM 22607 C CA . LEU A 1 73 ? -1.877 -2.656 -7.023 1.00 0.00 73 LEU A CA 20
ATOM 22608 C C . LEU A 1 73 ? -0.720 -1.720 -6.652 1.00 0.00 73 LEU A C 20
ATOM 22609 O O . LEU A 1 73 ? -0.380 -0.820 -7.423 1.00 0.00 73 LEU A O 20
ATOM 22625 N N . LEU A 1 74 ? -0.019 -1.991 -5.542 1.00 0.00 74 LEU A N 20
ATOM 22626 C CA . LEU A 1 74 ? 1.183 -1.235 -5.175 1.00 0.00 74 LEU A CA 20
ATOM 22627 C C . LEU A 1 74 ? 2.173 -1.167 -6.309 1.00 0.00 74 LEU A C 20
ATOM 22628 O O . LEU A 1 74 ? 2.597 -0.086 -6.691 1.00 0.00 74 LEU A O 20
ATOM 22644 N N . GLY A 1 75 ? 2.437 -2.332 -6.880 1.00 0.00 75 GLY A N 20
ATOM 22645 C CA . GLY A 1 75 ? 3.317 -2.528 -8.038 1.00 0.00 75 GLY A CA 20
ATOM 22646 C C . GLY A 1 75 ? 2.946 -1.647 -9.237 1.00 0.00 75 GLY A C 20
ATOM 22647 O O . GLY A 1 75 ? 3.800 -1.294 -10.046 1.00 0.00 75 GLY A O 20
ATOM 22651 N N . ARG A 1 76 ? 1.672 -1.256 -9.339 1.00 0.00 76 ARG A N 20
ATOM 22652 C CA . ARG A 1 76 ? 1.177 -0.294 -10.333 1.00 0.00 76 ARG A CA 20
ATOM 22653 C C . ARG A 1 76 ? 1.525 1.130 -9.890 1.00 0.00 76 ARG A C 20
ATOM 22654 O O . ARG A 1 76 ? 2.066 1.892 -10.694 1.00 0.00 76 ARG A O 20
ATOM 22675 N N . LEU A 1 77 ? 1.248 1.479 -8.617 1.00 0.00 77 LEU A N 20
ATOM 22676 C CA . LEU A 1 77 ? 1.561 2.813 -8.074 1.00 0.00 77 LEU A CA 20
ATOM 22677 C C . LEU A 1 77 ? 3.039 3.164 -8.219 1.00 0.00 77 LEU A C 20
ATOM 22678 O O . LEU A 1 77 ? 3.392 4.245 -8.693 1.00 0.00 77 LEU A O 20
ATOM 22694 N N . VAL A 1 78 ? 3.876 2.238 -7.752 1.00 0.00 78 VAL A N 20
ATOM 22695 C CA . VAL A 1 78 ? 5.330 2.480 -7.646 1.00 0.00 78 VAL A CA 20
ATOM 22696 C C . VAL A 1 78 ? 5.981 2.631 -9.034 1.00 0.00 78 VAL A C 20
ATOM 22697 O O . VAL A 1 78 ? 6.766 3.548 -9.251 1.00 0.00 78 VAL A O 20
ATOM 22710 N N . LYS A 1 79 ? 5.563 1.836 -10.035 1.00 0.00 79 LYS A N 20
ATOM 22711 C CA . LYS A 1 79 ? 5.918 1.988 -11.463 1.00 0.00 79 LYS A CA 20
ATOM 22712 C C . LYS A 1 79 ? 5.433 3.260 -12.151 1.00 0.00 79 LYS A C 20
ATOM 22713 O O . LYS A 1 79 ? 5.882 3.547 -13.259 1.00 0.00 79 LYS A O 20
ATOM 22732 N N . LYS A 1 80 ? 4.527 3.993 -11.512 1.00 0.00 80 LYS A N 20
ATOM 22733 C CA . LYS A 1 80 ? 3.996 5.295 -11.956 1.00 0.00 80 LYS A CA 20
ATOM 22734 C C . LYS A 1 80 ? 4.533 6.502 -11.151 1.00 0.00 80 LYS A C 20
ATOM 22735 O O . LYS A 1 80 ? 4.085 7.610 -11.409 1.00 0.00 80 LYS A O 20
ATOM 22754 N N . GLU A 1 81 ? 5.488 6.317 -10.229 1.00 0.00 81 GLU A N 20
ATOM 22755 C CA . GLU A 1 81 ? 6.055 7.379 -9.359 1.00 0.00 81 GLU A CA 20
ATOM 22756 C C . GLU A 1 81 ? 5.055 8.006 -8.359 1.00 0.00 81 GLU A C 20
ATOM 22757 O O . GLU A 1 81 ? 5.301 9.093 -7.828 1.00 0.00 81 GLU A O 20
ATOM 22769 N N . MET A 1 82 ? 3.930 7.334 -8.054 1.00 0.00 82 MET A N 20
ATOM 22770 C CA . MET A 1 82 ? 3.001 7.804 -7.030 1.00 0.00 82 MET A CA 20
ATOM 22771 C C . MET A 1 82 ? 3.613 7.567 -5.650 1.00 0.00 82 MET A C 20
ATOM 22772 O O . MET A 1 82 ? 3.673 8.471 -4.823 1.00 0.00 82 MET A O 20
ATOM 22786 N N . LEU A 1 83 ? 4.074 6.332 -5.425 1.00 0.00 83 LEU A N 20
ATOM 22787 C CA . LEU A 1 83 ? 4.652 5.841 -4.173 1.00 0.00 83 LEU A CA 20
ATOM 22788 C C . LEU A 1 83 ? 6.011 5.189 -4.421 1.00 0.00 83 LEU A C 20
ATOM 22789 O O . LEU A 1 83 ? 6.353 4.865 -5.557 1.00 0.00 83 LEU A O 20
ATOM 22805 N N . SER A 1 84 ? 6.718 4.889 -3.336 1.00 0.00 84 SER A N 20
ATOM 22806 C CA . SER A 1 84 ? 7.931 4.057 -3.354 1.00 0.00 84 SER A CA 20
ATOM 22807 C C . SER A 1 84 ? 7.966 3.042 -2.213 1.00 0.00 84 SER A C 20
ATOM 22808 O O . SER A 1 84 ? 7.135 3.019 -1.303 1.00 0.00 84 SER A O 20
ATOM 22816 N N . THR A 1 85 ? 8.953 2.156 -2.269 1.00 0.00 85 THR A N 20
ATOM 22817 C CA . THR A 1 85 ? 9.108 1.087 -1.289 1.00 0.00 85 THR A CA 20
ATOM 22818 C C . THR A 1 85 ? 10.554 0.631 -1.184 1.00 0.00 85 THR A C 20
ATOM 22819 O O . THR A 1 85 ? 11.302 0.642 -2.165 1.00 0.00 85 THR A O 20
ATOM 22830 N N . GLU A 1 86 ? 10.930 0.222 0.027 1.00 0.00 86 GLU A N 20
ATOM 22831 C CA . GLU A 1 86 ? 12.230 -0.377 0.371 1.00 0.00 86 GLU A CA 20
ATOM 22832 C C . GLU A 1 86 ? 11.998 -1.594 1.300 1.00 0.00 86 GLU A C 20
ATOM 22833 O O . GLU A 1 86 ? 10.855 -1.939 1.606 1.00 0.00 86 GLU A O 20
ATOM 22845 N N . LYS A 1 87 ? 13.060 -2.264 1.758 1.00 0.00 87 LYS A N 20
ATOM 22846 C CA . LYS A 1 87 ? 12.987 -3.568 2.446 1.00 0.00 87 LYS A CA 20
ATOM 22847 C C . LYS A 1 87 ? 13.394 -3.422 3.910 1.00 0.00 87 LYS A C 20
ATOM 22848 O O . LYS A 1 87 ? 14.550 -3.156 4.204 1.00 0.00 87 LYS A O 20
ATOM 22867 N N . GLU A 1 88 ? 12.471 -3.675 4.839 1.00 0.00 88 GLU A N 20
ATOM 22868 C CA . GLU A 1 88 ? 12.674 -3.510 6.300 1.00 0.00 88 GLU A CA 20
ATOM 22869 C C . GLU A 1 88 ? 12.141 -4.699 7.123 1.00 0.00 88 GLU A C 20
ATOM 22870 O O . GLU A 1 88 ? 11.268 -5.432 6.658 1.00 0.00 88 GLU A O 20
ATOM 22882 N N . GLY A 1 89 ? 12.690 -4.929 8.322 1.00 0.00 89 GLY A N 20
ATOM 22883 C CA . GLY A 1 89 ? 12.463 -6.137 9.131 1.00 0.00 89 GLY A CA 20
ATOM 22884 C C . GLY A 1 89 ? 12.344 -7.402 8.272 1.00 0.00 89 GLY A C 20
ATOM 22885 O O . GLY A 1 89 ? 13.225 -7.689 7.458 1.00 0.00 89 GLY A O 20
ATOM 22889 N N . ARG A 1 90 ? 11.208 -8.107 8.361 1.00 0.00 90 ARG A N 20
ATOM 22890 C CA . ARG A 1 90 ? 10.900 -9.318 7.573 1.00 0.00 90 ARG A CA 20
ATOM 22891 C C . ARG A 1 90 ? 9.930 -9.074 6.386 1.00 0.00 90 ARG A C 20
ATOM 22892 O O . ARG A 1 90 ? 9.222 -9.991 5.971 1.00 0.00 90 ARG A O 20
ATOM 22913 N N . LYS A 1 91 ? 9.855 -7.837 5.867 1.00 0.00 91 LYS A N 20
ATOM 22914 C CA . LYS A 1 91 ? 8.888 -7.324 4.876 1.00 0.00 91 LYS A CA 20
ATOM 22915 C C . LYS A 1 91 ? 9.413 -6.153 4.027 1.00 0.00 91 LYS A C 20
ATOM 22916 O O . LYS A 1 91 ? 10.578 -5.751 4.066 1.00 0.00 91 LYS A O 20
ATOM 22935 N N . PHE A 1 92 ? 8.547 -5.696 3.128 1.00 0.00 92 PHE A N 20
ATOM 22936 C CA . PHE A 1 92 ? 8.671 -4.417 2.440 1.00 0.00 92 PHE A CA 20
ATOM 22937 C C . PHE A 1 92 ? 8.003 -3.352 3.309 1.00 0.00 92 PHE A C 20
ATOM 22938 O O . PHE A 1 92 ? 6.993 -3.630 3.968 1.00 0.00 92 PHE A O 20
ATOM 22955 N N . VAL A 1 93 ? 8.506 -2.127 3.228 1.00 0.00 93 VAL A N 20
ATOM 22956 C CA . VAL A 1 93 ? 7.856 -0.933 3.760 1.00 0.00 93 VAL A CA 20
ATOM 22957 C C . VAL A 1 93 ? 7.558 -0.024 2.578 1.00 0.00 93 VAL A C 20
ATOM 22958 O O . VAL A 1 93 ? 8.346 0.072 1.629 1.00 0.00 93 VAL A O 20
ATOM 22971 N N . TYR A 1 94 ? 6.392 0.603 2.630 1.00 0.00 94 TYR A N 20
ATOM 22972 C CA . TYR A 1 94 ? 5.795 1.405 1.579 1.00 0.00 94 TYR A CA 20
ATOM 22973 C C . TYR A 1 94 ? 5.593 2.827 2.114 1.00 0.00 94 TYR A C 20
ATOM 22974 O O . TYR A 1 94 ? 4.930 3.041 3.134 1.00 0.00 94 TYR A O 20
ATOM 22992 N N . ARG A 1 95 ? 6.252 3.771 1.439 1.00 0.00 95 ARG A N 20
ATOM 22993 C CA . ARG A 1 95 ? 6.315 5.213 1.780 1.00 0.00 95 ARG A CA 20
ATOM 22994 C C . ARG A 1 95 ? 6.392 6.160 0.560 1.00 0.00 95 ARG A C 20
ATOM 22995 O O . ARG A 1 95 ? 6.645 5.706 -0.554 1.00 0.00 95 ARG A O 20
ATOM 23016 N N . PRO A 1 96 ? 6.184 7.483 0.735 1.00 0.00 96 PRO A N 20
ATOM 23017 C CA . PRO A 1 96 ? 6.518 8.492 -0.275 1.00 0.00 96 PRO A CA 20
ATOM 23018 C C . PRO A 1 96 ? 8.049 8.624 -0.432 1.00 0.00 96 PRO A C 20
ATOM 23019 O O . PRO A 1 96 ? 8.818 7.925 0.233 1.00 0.00 96 PRO A O 20
ATOM 23030 N N . LEU A 1 97 ? 8.496 9.507 -1.332 1.00 0.00 97 LEU A N 20
ATOM 23031 C CA . LEU A 1 97 ? 9.895 9.895 -1.518 1.00 0.00 97 LEU A CA 20
ATOM 23032 C C . LEU A 1 97 ? 10.466 10.746 -0.351 1.00 0.00 97 LEU A C 20
ATOM 23033 O O . LEU A 1 97 ? 9.888 10.804 0.733 1.00 0.00 97 LEU A O 20
ATOM 23049 N N . MET A 1 98 ? 11.618 11.389 -0.566 1.00 0.00 98 MET A N 20
ATOM 23050 C CA . MET A 1 98 ? 12.229 12.384 0.331 1.00 0.00 98 MET A CA 20
ATOM 23051 C C . MET A 1 98 ? 12.939 13.499 -0.477 1.00 0.00 98 MET A C 20
ATOM 23052 O O . MET A 1 98 ? 12.860 13.511 -1.705 1.00 0.00 98 MET A O 20
ATOM 23066 N N . GLU A 1 99 ? 13.617 14.421 0.205 1.00 0.00 99 GLU A N 20
ATOM 23067 C CA . GLU A 1 99 ? 14.114 15.702 -0.336 1.00 0.00 99 GLU A CA 20
ATOM 23068 C C . GLU A 1 99 ? 15.631 15.933 -0.191 1.00 0.00 99 GLU A C 20
ATOM 23069 O O . GLU A 1 99 ? 16.282 15.322 0.689 1.00 0.00 99 GLU A O 20
#

Nearest PDB structures (foldseek):
  2k4b-assembly1_A  TM=9.067E-01  e=1.123E-10  Lactococcus lactis subsp. lactis
  1p6r-assembly1_A  TM=8.285E-01  e=6.970E-05  Bacillus licheniformis
  1sax-assembly1_A  TM=8.095E-01  e=4.916E-04  Staphylococcus aureus subsp. aureus N315
  1sd4-assembly1_B  TM=8.339E-01  e=7.783E-03  Staphylococcus aureus
  2mh2-assembly1_A  TM=8.089E-01  e=4.485E-02  Mus musculus

Foldseek 3Di:
DDDDDPDCQLVVPCVVVFKAWLVRSVVSDDDVVVDDSVRVVVVVVVCCVVLNWDWDADDPTIMIGHDDD

Organism: Lactococcus lactis subsp. lactis (strain IL1403) (NCBI:txid272623)

GO terms:
  GO:0045892 negative regulation of DNA-templated transcription (P, EXP)

Sequence (69 aa):
FNVSNAELIVMRVIWSLGEARVDEIYAQIPQELEWSLATVKTLLGRLVKKEMLSTEKEGRKFVYRPLMEFNVSNAELIVMRVIWSLGEARVDEIYAQIPQELEWSLATVKTLLGRLVKKEMLSTEKEGRKFVYRPLMEFNVSNAELIVMRVIWSLGEARVDEIYAQIPQELEWSLATVKTLLGRLVKKEMLSTEKEGRKFVYRPLMEFNVSNAELIVMRVIWSLGEARVDEIYAQIPQELEWSLATVKTLLGRLVKKEMLSTEKEGRKFVYRPLMEFNVSNAELIVMRVIWSLGEARVDEIYAQIPQELEWSLATVKTLLGRLVKKEMLSTEKEGRKFVYRPLMEFNVSNAELIVMRVIWSLGEARVDEIYAQIPQELEWSLATVKTLLGRLVKKEMLSTEKEGRKFVYRPLMEFNVSNAELIVMRVIWSLGEARVDEIYAQIPQELEWSLATVKTLLGRLVKKEMLSTEKEGRKFVYRPLMEFNVSNAELIVMRVIWSLGEARVDEIYAQIPQELEWSLATVKTLLGRLVKKEMLSTEKEGRKFVYRPLMEFNVSNAELIVMRVIWSLGEARVDEIYAQIPQELEWSLATVKTLLGRLVKKEMLSTEKEGRKFVYRPLMEFNVSNAELIVMRVIWSLGEARVDEIYAQIPQELEWSLATVKTLLGRLVKKEMLSTEKEGRKFVYRPLMEFNVSNAELIVMRVIWSLGEARVDEIYAQIPQELEWSLATVKTLLGRLVKKEMLSTEKEGRKFVYRPLMEFNVSNAELIVMRVIWSLGEARVDEIYAQIPQELEWSLATVKTLLGRLVKKEMLSTEKEGRKFVYRPLMEFNVSNAELIVMRVIWSLGEARVDEIYAQIPQELEWSLATVKTLLGRLVKKEMLSTEKEGRKFVYRPLMEFNVSNAELIVMRVIWSLGEARVDEIYAQIPQELEWSLATVKTLLGRLVKKEMLSTEKEGRKFVYRPLMEFNVSNAELIVMRVIWSLGEARVDEIYAQIPQELEWSLATVKTLLGRLVKKEMLSTEKEGRKFVYRPLMEFNVSNAELIVMRVIWSLGEARVDEIYAQIPQELEWSLATVKTLLGRLVKKEMLSTEKEGRKFVYRPLMEFNVSNAELIVMRVIWSLGEARVDEIYAQIPQELEWSLATVKTLLGRLVKKEMLSTEKEGRKFVYRPLMEFNVSNAELIVMRVIWSLGEARVDEIYAQIPQELEWSLATVKTLLGRLVKKEMLSTEKEGRKFVYRPLMEFNVSNAELIVMRVIWSLGEARVDEIYAQIPQELEWSLATVKTLLGRLVKKEMLSTEKEGRKFVYRPLMEFNVSNAELIVMRVIWSLGEARVDEIYAQIPQELEWSLATVKTLLGRLVKKEMLSTEKEGRKFVYRPLME

Solvent-accessible surface area: 5654 Å² total; per-residue (Å²): 270,145,132,80,74,65,73,123,35,1,85,161,41,0,180,100,92,25,88,0,96,20,68,60,2,91,77,56,26,78,173,169,44,162,78,69,60,75,47,0,97,72,6,4,35,136,12,47,165,80,176,76,16,43,46,114,114,104,43,228,95,95,10,28,88,26,99,152,227

Radius of gyration: 11.93 Å; Cα contacts (8 Å, |Δi|>4): 66; chains: 1; bounding box: 31×26×28 Å

InterPro domains:
  IPR005650 BlaI transcriptional regulatory family [PF03965] (9-121)
  IPR005650 BlaI transcriptional regulatory family [PIRSF019455] (1-133)
  IPR014071 Copper transport repressor CopY/TcrY [TIGR02698] (8-134)
  IPR036388 Winged helix-like DNA-binding domain superfamily [G3DSA:1.10.10.10] (6-74)
  IPR036390 Winged helix DNA-binding domain superfamily [SSF46785] (6-122)

Secondary structure (DSSP, 8-state):
-----S-SHHHHHHHHHS-EEHHHHHHT--GGG---HHHHHHHHHHHHHTTS-EEEEETTEEEEE----